Protein AF-0000000066664985 (afdb_homodimer)

Foldseek 3Di:
DDDDQEFQEEEEALAPLRLLLLLLLCVVPVVGAYEYEHQADLQQDWQHPDPQQWDDLLLQCCVPVSSPCVVVCVVQWFWAQEAKEWFDDLPDFRLWTAMEGAQDGFPRIITRERRRVVSSVSVVCQVVSNYHYDYSKHWDAWAFDFDQFWIKTWIDHVVDDIDIHTYRAYEYAHAPPLRVCVVVVFWFFDLQWKKKKKFKWAAQDFVVVLGDDHDCVSPPPSGDRNQRHFYWYFDQFKIWTWHATSVRMIMIMIMGRCVVPNCVQCVDPVSVLVVCCVRNVSVSVSCVPTDTDDMDIDGRFWIATNAAFALSRYGYAFNSGTDADPNNSCRSSRSLLRSLLSSLLSVCVVVVRRDRLLRVLSRCLNHVQPVLLVNLLRHPLSRLRNANLLVLLSVLLVLLVCLLASSLCSLQVVSSDSVLSVLNNVLSVVLSVLSNLLSVLSVLLSVQEDHDPGHHYHHSCPQVSNVVSSVVSVDDDDSVVSSVSSNVSSVLSSQLSVQSSVCSVVVPPSHPDDSSVSSNVSNVD/DDDDQEFQEEEEALAPLRLLLLLLLCVVPVVGAYEYEHQADLQQDWQHPDPQQWDDLLLQCCVPVSSPCVVVCVVQWFWAQEAKEWFDDLPDFRLWTAMEGAQDGFPRIITREGRSVVSSVSVVCQVVSNYHYDYSKHWDAWAFDFDQFWIKIWIDHVVDDIDIHTYRAYEYAHAPPLRVCVVVVFWFFDLQWKKKKKFKWAAQDFVVVLGDDHDCVSPPPSGDRNQRHFYWYFDQFKIWTWHATSVRMIMIMIMGRCVVPNCVQCVDPVSVLVVCCVRNVSVSVSCVPTDTDDMDIDGRFWIATNAAFALSRYGYAFNSGTDADPNNSCRSSRSLLRSLLSSLLSVCVVVVRRDRLLRVLSRCLNHVQPVLLVNLLRHPLSRLRNANLLVLLSVLLVLLVCLLASSLCSLQVVSSDSVLSVLNNVLSVVLSVLSNLLSVLSVLLSVQEDHDPGHHYHHSCPQVSNVVSSVVSVDDDDSVVSSVSSNVSSVLSSQLSVQSSVCSVVVPPSHPDDSSVSSNVSNVD

Organism: Nocardia brasiliensis (strain ATCC 700358 / HUJEG-1) (NCBI:txid1133849)

Sequence (1050 aa):
MKPIDRYDVVICGGGLAGLTLSRQLKRTMPELSVLVLERTGGDIPDGAYKVGEATVEGGAHYFTEQLGLTGYFNKHHLHKLGLRLFFGDQHGPFEARPEIGARRFARVPSYQIDRGIFERDLRRGAKDLGIDLIEQAKVVDVDLAQGDDDHVITYEVAGGEERSVRARFVADASGRGKLIQRKLGLGAPSPHKINAAWWRLRGEYDVEEMAGPTSPTWRPKTQERRWFSTNHLMGTGYWVWMIPLSSGNTSIGIVTDERYHPFRTYSTETKARQWIAEHEPTLAKFTEQAELLDFLVLRNASYSSTQAFSHNRWACVGEAAVFLDAFYSPGSDYIAYTNTITTRLIELDRKGRLTEDVAQSYNRLLLEDLWPNYLQMYHDNYSIFGHAPAMFTKVMWDTSFYWALPSQMLFRGLLTSPDAAAEFHPIASRFFGIQSRMQANFRAFAAQAPQPEKYLFVEYSKVPICAQLHLDLLTDKTATQTFADMRRNVDRLEAWADSFEQEIATRIDLPQRDPAEAALQATAQMKPIDRYDVVICGGGLAGLTLSRQLKRTMPELSVLVLERTGGDIPDGAYKVGEATVEGGAHYFTEQLGLTGYFNKHHLHKLGLRLFFGDQHGPFEARPEIGARRFARVPSYQIDRGIFERDLRRGAKDLGIDLIEQAKVVDVDLAQGDDDHVITYEVAGGEERSVRARFVADASGRGKLIQRKLGLGAPSPHKINAAWWRLRGEYDVEEMAGPTSPTWRPKTQERRWFSTNHLMGTGYWVWMIPLSSGNTSIGIVTDERYHPFRTYSTETKARQWIAEHEPTLAKFTEQAELLDFLVLRNASYSSTQAFSHNRWACVGEAAVFLDAFYSPGSDYIAYTNTITTRLIELDRKGRLTEDVAQSYNRLLLEDLWPNYLQMYHDNYSIFGHAPAMFTKVMWDTSFYWALPSQMLFRGLLTSPDAAAEFHPIASRFFGIQSRMQANFRAFAAQAPQPEKYLFVEYSKVPICAQLHLDLLTDKTATQTFADMRRNVDRLEAWADSFEQEIATRIDLPQRDPAEAALQATAQ

Radius of gyration: 30.47 Å; Cα contacts (8 Å, |Δi|>4): 2153; chains: 2; bounding box: 70×82×73 Å

InterPro domains:
  IPR006905 Flavin-dependent halogenase [PF04820] (109-364)
  IPR036188 FAD/NAD(P)-binding domain superfamily [G3DSA:3.50.50.60] (4-410)
  IPR036188 FAD/NAD(P)-binding domain superfamily [SSF51905] (6-390)
  IPR050816 Flavin-dependent halogenases [PTHR43747] (5-417)

Structure (mmCIF, N/CA/C/O backbone):
data_AF-0000000066664985-model_v1
#
loop_
_entity.id
_entity.type
_entity.pdbx_description
1 polymer 'FAD dependent oxidoreductase'
#
loop_
_atom_site.group_PDB
_atom_site.id
_atom_site.type_symbol
_atom_site.label_atom_id
_atom_site.label_alt_id
_atom_site.label_comp_id
_atom_site.label_asym_id
_atom_site.label_entity_id
_atom_site.label_seq_id
_atom_site.pdbx_PDB_ins_code
_atom_site.Cartn_x
_atom_site.Cartn_y
_atom_site.Cartn_z
_atom_site.occupancy
_atom_site.B_iso_or_equiv
_atom_site.auth_seq_id
_atom_site.auth_comp_id
_atom_site.auth_asym_id
_atom_site.auth_atom_id
_atom_site.pdbx_PDB_model_num
ATOM 1 N N . MET A 1 1 ? -23 28.266 -6.824 1 54 1 MET A N 1
ATOM 2 C CA . MET A 1 1 ? -24.016 28.047 -5.793 1 54 1 MET A CA 1
ATOM 3 C C . MET A 1 1 ? -24.188 29.297 -4.93 1 54 1 MET A C 1
ATOM 5 O O . MET A 1 1 ? -23.219 29.984 -4.617 1 54 1 MET A O 1
ATOM 9 N N . LYS A 1 2 ? -25.391 29.734 -4.695 1 58.78 2 LYS A N 1
ATOM 10 C CA . LYS A 1 2 ? -25.656 30.906 -3.852 1 58.78 2 LYS A CA 1
ATOM 11 C C . LYS A 1 2 ? -25.547 30.547 -2.371 1 58.78 2 LYS A C 1
ATOM 13 O O . LYS A 1 2 ? -26.266 29.688 -1.875 1 58.78 2 LYS A O 1
ATOM 18 N N . PRO A 1 3 ? -24.266 31.172 -1.782 1 69.19 3 PRO A N 1
ATOM 19 C CA . PRO A 1 3 ? -24.109 30.859 -0.359 1 69.19 3 PRO A CA 1
ATOM 20 C C . PRO A 1 3 ? -25.297 31.344 0.475 1 69.19 3 PRO A C 1
ATOM 22 O O . PRO A 1 3 ? -26 32.281 0.092 1 69.19 3 PRO A O 1
ATOM 25 N N . ILE A 1 4 ? -25.578 30.562 1.485 1 78.75 4 ILE A N 1
ATOM 26 C CA . ILE A 1 4 ? -26.609 30.984 2.424 1 78.75 4 ILE A CA 1
ATOM 27 C C . ILE A 1 4 ? -26.031 32.031 3.375 1 78.75 4 ILE A C 1
ATOM 29 O O . ILE A 1 4 ? -24.828 32.25 3.398 1 78.75 4 ILE A O 1
ATOM 33 N N . ASP A 1 5 ? -26.922 32.562 4.129 1 88.38 5 ASP A N 1
ATOM 34 C CA . ASP A 1 5 ? -26.547 33.719 4.926 1 88.38 5 ASP A CA 1
ATOM 35 C C . ASP A 1 5 ? -25.797 33.281 6.191 1 88.38 5 ASP A C 1
ATOM 37 O O . ASP A 1 5 ? -25.109 34.094 6.812 1 88.38 5 ASP A O 1
ATOM 41 N N . ARG A 1 6 ? -26 31.969 6.547 1 96.44 6 ARG A N 1
ATOM 42 C CA . ARG A 1 6 ? -25.375 31.484 7.777 1 96.44 6 ARG A CA 1
ATOM 43 C C . ARG A 1 6 ? -24.938 30.031 7.652 1 96.44 6 ARG A C 1
ATOM 45 O O . ARG A 1 6 ? -25.672 29.203 7.098 1 96.44 6 ARG A O 1
ATOM 52 N N . TYR A 1 7 ? -23.781 29.797 8.07 1 98.25 7 TYR A N 1
ATOM 53 C CA . TYR A 1 7 ? -23.25 28.438 8.07 1 98.25 7 TYR A CA 1
ATOM 54 C C . TYR A 1 7 ? -22.875 28 9.484 1 98.25 7 TYR A C 1
ATOM 56 O O . TYR A 1 7 ? -22.609 28.844 10.344 1 98.25 7 TYR A O 1
ATOM 64 N N . ASP A 1 8 ? -22.922 26.719 9.703 1 98.31 8 ASP A N 1
ATOM 65 C CA . ASP A 1 8 ? -22.375 26.188 10.953 1 98.31 8 ASP A CA 1
ATOM 66 C C . ASP A 1 8 ? -20.875 26.406 11.031 1 98.31 8 ASP A C 1
ATOM 68 O O . ASP A 1 8 ? -20.344 26.734 12.102 1 98.31 8 ASP A O 1
ATOM 72 N N . VAL A 1 9 ? -20.188 26.234 9.922 1 98.81 9 VAL A N 1
ATOM 73 C CA . VAL A 1 9 ? -18.734 26.391 9.883 1 98.81 9 VAL A CA 1
ATOM 74 C C . VAL A 1 9 ? -18.328 27.109 8.594 1 98.81 9 VAL A C 1
ATOM 76 O O . VAL A 1 9 ? -18.781 26.734 7.508 1 98.81 9 VAL A O 1
ATOM 79 N N . VAL A 1 10 ? -17.5 28.125 8.68 1 98.81 10 VAL A N 1
ATOM 80 C CA . VAL A 1 10 ? -16.828 28.734 7.531 1 98.81 10 VAL A CA 1
ATOM 81 C C . VAL A 1 10 ? -15.328 28.5 7.621 1 98.81 10 VAL A C 1
ATOM 83 O O . VAL A 1 10 ? -14.711 28.766 8.656 1 98.81 10 VAL A O 1
ATOM 86 N N . ILE A 1 11 ? -14.797 27.953 6.602 1 98.88 11 ILE A N 1
ATOM 87 C CA . ILE A 1 11 ? -13.359 27.703 6.484 1 98.88 11 ILE A CA 1
ATOM 88 C C . ILE A 1 11 ? -12.734 28.719 5.543 1 98.88 11 ILE A C 1
ATOM 90 O O . ILE A 1 11 ? -13.102 28.797 4.371 1 98.88 11 ILE A O 1
ATOM 94 N N . CYS A 1 12 ? -11.852 29.516 6.078 1 98.75 12 CYS A N 1
ATOM 95 C CA . CYS A 1 12 ? -11.156 30.531 5.301 1 98.75 12 CYS A CA 1
ATOM 96 C C . CYS A 1 12 ? -9.883 29.969 4.684 1 98.75 12 CYS A C 1
ATOM 98 O O . CYS A 1 12 ? -8.82 30 5.312 1 98.75 12 CYS A O 1
ATOM 100 N N . GLY A 1 13 ? -9.93 29.641 3.428 1 97.88 13 GLY A N 1
ATOM 101 C CA . GLY A 1 13 ? -8.844 29 2.715 1 97.88 13 GLY A CA 1
ATOM 102 C C . GLY A 1 13 ? -9.195 27.609 2.225 1 97.88 13 GLY A C 1
ATOM 103 O O . GLY A 1 13 ? -9.594 26.75 3.014 1 97.88 13 GLY A O 1
ATOM 104 N N . GLY A 1 14 ? -9.039 27.422 0.927 1 96.5 14 GLY A N 1
ATOM 105 C CA . GLY A 1 14 ? -9.328 26.141 0.301 1 96.5 14 GLY A CA 1
ATOM 106 C C . GLY A 1 14 ? -8.086 25.438 -0.216 1 96.5 14 GLY A C 1
ATOM 107 O O . GLY A 1 14 ? -8.078 24.922 -1.339 1 96.5 14 GLY A O 1
ATOM 108 N N . GLY A 1 15 ? -6.973 25.547 0.562 1 95.44 15 GLY A N 1
ATOM 109 C CA . GLY A 1 15 ? -5.816 24.688 0.351 1 95.44 15 GLY A CA 1
ATOM 110 C C . GLY A 1 15 ? -5.961 23.328 0.991 1 95.44 15 GLY A C 1
ATOM 111 O O . GLY A 1 15 ? -7.066 22.922 1.354 1 95.44 15 GLY A O 1
ATOM 112 N N . LEU A 1 16 ? -4.84 22.625 1.142 1 96.56 16 LEU A N 1
ATOM 113 C CA . LEU A 1 16 ? -4.859 21.25 1.616 1 96.56 16 LEU A CA 1
ATOM 114 C C . LEU A 1 16 ? -5.512 21.156 2.99 1 96.56 16 LEU A C 1
ATOM 116 O O . LEU A 1 16 ? -6.375 20.312 3.217 1 96.56 16 LEU A O 1
ATOM 120 N N . ALA A 1 17 ? -5.141 22.016 3.91 1 98.19 17 ALA A N 1
ATOM 121 C CA . ALA A 1 17 ? -5.68 21.984 5.27 1 98.19 17 ALA A CA 1
ATOM 122 C C . ALA A 1 17 ? -7.184 22.234 5.27 1 98.19 17 ALA A C 1
ATOM 124 O O . ALA A 1 17 ? -7.941 21.5 5.91 1 98.19 17 ALA A O 1
ATOM 125 N N . GLY A 1 18 ? -7.625 23.234 4.531 1 98.69 18 GLY A N 1
ATOM 126 C CA . GLY A 1 18 ? -9.031 23.594 4.516 1 98.69 18 GLY A CA 1
ATOM 127 C C . GLY A 1 18 ? -9.906 22.547 3.834 1 98.69 18 GLY A C 1
ATOM 128 O O . GLY A 1 18 ? -10.984 22.219 4.324 1 98.69 18 GLY A O 1
ATOM 129 N N . LEU A 1 19 ? -9.453 22.094 2.705 1 98.19 19 LEU A N 1
ATOM 130 C CA . LEU A 1 19 ? -10.227 21.094 1.956 1 98.19 19 LEU A CA 1
ATOM 131 C C . LEU A 1 19 ? -10.352 19.797 2.738 1 98.19 19 LEU A C 1
ATOM 133 O O . LEU A 1 19 ? -11.422 19.188 2.777 1 98.19 19 LEU A O 1
ATOM 137 N N . THR A 1 20 ? -9.273 19.344 3.359 1 98.56 20 THR A N 1
ATOM 138 C CA . THR A 1 20 ? -9.32 18.094 4.113 1 98.56 20 THR A CA 1
ATOM 139 C C . THR A 1 20 ? -10.117 18.281 5.402 1 98.56 20 THR A C 1
ATOM 141 O O . THR A 1 20 ? -10.805 17.344 5.848 1 98.56 20 THR A O 1
ATOM 144 N N . LEU A 1 21 ? -10.07 19.469 6.023 1 98.88 21 LEU A N 1
ATOM 145 C CA . LEU A 1 21 ? -10.922 19.734 7.176 1 98.88 21 LEU A CA 1
ATOM 146 C C . LEU A 1 21 ? -12.398 19.656 6.797 1 98.88 21 LEU A C 1
ATOM 148 O O . LEU A 1 21 ? -13.195 19.047 7.504 1 98.88 21 LEU A O 1
ATOM 152 N N . SER A 1 22 ? -12.742 20.328 5.68 1 98.81 22 SER A N 1
ATOM 153 C CA . SER A 1 22 ? -14.141 20.344 5.254 1 98.81 22 SER A CA 1
ATOM 154 C C . SER A 1 22 ? -14.648 18.922 5.012 1 98.81 22 SER A C 1
ATOM 156 O O . SER A 1 22 ? -15.766 18.578 5.406 1 98.81 22 SER A O 1
ATOM 158 N N . ARG A 1 23 ? -13.797 18.125 4.406 1 97.88 23 ARG A N 1
ATOM 159 C CA . ARG A 1 23 ? -14.164 16.719 4.184 1 97.88 23 ARG A CA 1
ATOM 160 C C . ARG A 1 23 ? -14.328 15.984 5.508 1 97.88 23 ARG A C 1
ATOM 162 O O . ARG A 1 23 ? -15.281 15.227 5.688 1 97.88 23 ARG A O 1
ATOM 169 N N . GLN A 1 24 ? -13.422 16.188 6.422 1 98.12 24 GLN A N 1
ATOM 170 C CA . GLN A 1 24 ? -13.508 15.516 7.719 1 98.12 24 GLN A CA 1
ATOM 171 C C . GLN A 1 24 ? -14.781 15.906 8.453 1 98.12 24 GLN A C 1
ATOM 173 O O . GLN A 1 24 ? -15.43 15.055 9.078 1 98.12 24 GLN A O 1
ATOM 178 N N . LEU A 1 25 ? -15.125 17.156 8.414 1 98.44 25 LEU A N 1
ATOM 179 C CA . LEU A 1 25 ? -16.328 17.641 9.07 1 98.44 25 LEU A CA 1
ATOM 180 C C . LEU A 1 25 ? -17.578 16.953 8.516 1 98.44 25 LEU A C 1
ATOM 182 O O . LEU A 1 25 ? -18.422 16.484 9.273 1 98.44 25 LEU A O 1
ATOM 186 N N . LYS A 1 26 ? -17.641 16.844 7.188 1 96.62 26 LYS A N 1
ATOM 187 C CA . LYS A 1 26 ? -18.812 16.234 6.559 1 96.62 26 LYS A CA 1
ATOM 188 C C . LYS A 1 26 ? -18.875 14.742 6.848 1 96.62 26 LYS A C 1
ATOM 190 O O . LYS A 1 26 ? -19.953 14.172 6.965 1 96.62 26 LYS A O 1
ATOM 195 N N . ARG A 1 27 ? -17.75 14.156 7.023 1 93.44 27 ARG A N 1
ATOM 196 C CA . ARG A 1 27 ? -17.719 12.734 7.359 1 93.44 27 ARG A CA 1
ATOM 197 C C . ARG A 1 27 ? -18.141 12.5 8.805 1 93.44 27 ARG A C 1
ATOM 199 O O . ARG A 1 27 ? -18.812 11.508 9.102 1 93.44 27 ARG A O 1
ATOM 206 N N . THR A 1 28 ? -17.781 13.359 9.68 1 94.75 28 THR A N 1
ATOM 207 C CA . THR A 1 28 ? -18.031 13.195 11.102 1 94.75 28 THR A CA 1
ATOM 208 C C . THR A 1 28 ? -19.422 13.695 11.469 1 94.75 28 THR A C 1
ATOM 210 O O . THR A 1 28 ? -20.109 13.094 12.297 1 94.75 28 THR A O 1
ATOM 213 N N . MET A 1 29 ? -19.812 14.773 10.883 1 95.94 29 MET A N 1
ATOM 214 C CA . MET A 1 29 ? -21.094 15.438 11.109 1 95.94 29 MET A CA 1
ATOM 215 C C . MET A 1 29 ? -21.75 15.828 9.789 1 95.94 29 MET A C 1
ATOM 217 O O . MET A 1 29 ? -21.719 17 9.398 1 95.94 29 MET A O 1
ATOM 221 N N . PRO A 1 30 ? -22.453 14.867 9.188 1 92.75 30 PRO A N 1
ATOM 222 C CA . PRO A 1 30 ? -22.953 15.078 7.832 1 92.75 30 PRO A CA 1
ATOM 223 C C . PRO A 1 30 ? -23.984 16.203 7.754 1 92.75 30 PRO A C 1
ATOM 225 O O . PRO A 1 30 ? -24.203 16.781 6.684 1 92.75 30 PRO A O 1
ATOM 228 N N . GLU A 1 31 ? -24.578 16.547 8.805 1 94.94 31 GLU A N 1
ATOM 229 C CA . GLU A 1 31 ? -25.672 17.516 8.805 1 94.94 31 GLU A CA 1
ATOM 230 C C . GLU A 1 31 ? -25.141 18.953 8.852 1 94.94 31 GLU A C 1
ATOM 232 O O . GLU A 1 31 ? -25.875 19.906 8.617 1 94.94 31 GLU A O 1
ATOM 237 N N . LEU A 1 32 ? -23.875 19.219 9.039 1 97.38 32 LEU A N 1
ATOM 238 C CA . LEU A 1 32 ? -23.281 20.547 9.156 1 97.38 32 LEU A CA 1
ATOM 239 C C . LEU A 1 32 ? -23.328 21.281 7.816 1 97.38 32 LEU A C 1
ATOM 241 O O . LEU A 1 32 ? -23.078 20.688 6.766 1 97.38 32 LEU A O 1
ATOM 245 N N . SER A 1 33 ? -23.75 22.516 7.895 1 98.12 33 SER A N 1
ATOM 246 C CA . SER A 1 33 ? -23.484 23.375 6.75 1 98.12 33 SER A CA 1
ATOM 247 C C . SER A 1 33 ? -22.062 23.922 6.781 1 98.12 33 SER A C 1
ATOM 249 O O . SER A 1 33 ? -21.656 24.547 7.77 1 98.12 33 SER A O 1
ATOM 251 N N . VAL A 1 34 ? -21.312 23.688 5.734 1 98.56 34 VAL A N 1
ATOM 252 C CA . VAL A 1 34 ? -19.906 24.062 5.684 1 98.56 34 VAL A CA 1
ATOM 253 C C . VAL A 1 34 ? -19.625 24.891 4.43 1 98.56 34 VAL A C 1
ATOM 255 O O . VAL A 1 34 ? -20.016 24.5 3.324 1 98.56 34 VAL A O 1
ATOM 258 N N . LEU A 1 35 ? -18.953 26.078 4.586 1 98.62 35 LEU A N 1
ATOM 259 C CA . LEU A 1 35 ? -18.531 26.922 3.479 1 98.62 35 LEU A CA 1
ATOM 260 C C . LEU A 1 35 ? -17 27.047 3.453 1 98.62 35 LEU A C 1
ATOM 262 O O . LEU A 1 35 ? -16.391 27.344 4.477 1 98.62 35 LEU A O 1
ATOM 266 N N . VAL A 1 36 ? -16.438 26.75 2.316 1 98.5 36 VAL A N 1
ATOM 267 C CA . VAL A 1 36 ? -15.016 27 2.092 1 98.5 36 VAL A CA 1
ATOM 268 C C . VAL A 1 36 ? -14.844 28.203 1.154 1 98.5 36 VAL A C 1
ATOM 270 O O . VAL A 1 36 ? -15.438 28.234 0.075 1 98.5 36 VAL A O 1
ATOM 273 N N . LEU A 1 37 ? -14.102 29.172 1.602 1 97.75 37 LEU A N 1
ATOM 274 C CA . LEU A 1 37 ? -13.758 30.328 0.776 1 97.75 37 LEU A CA 1
ATOM 275 C C . LEU A 1 37 ? -12.305 30.234 0.311 1 97.75 37 LEU A C 1
ATOM 277 O O . LEU A 1 37 ? -11.391 30.109 1.13 1 97.75 37 LEU A O 1
ATOM 281 N N . GLU A 1 38 ? -12.094 30.25 -0.986 1 96.81 38 GLU A N 1
ATOM 282 C CA . GLU A 1 38 ? -10.75 30.094 -1.54 1 96.81 38 GLU A CA 1
ATOM 283 C C . GLU A 1 38 ? -10.461 31.188 -2.57 1 96.81 38 GLU A C 1
ATOM 285 O O . GLU A 1 38 ? -11.258 31.422 -3.48 1 96.81 38 GLU A O 1
ATOM 290 N N . ARG A 1 39 ? -9.336 31.828 -2.428 1 94.75 39 ARG A N 1
ATOM 291 C CA . ARG A 1 39 ? -9 33 -3.25 1 94.75 39 ARG A CA 1
ATOM 292 C C . ARG A 1 39 ? -8.633 32.562 -4.668 1 94.75 39 ARG A C 1
ATOM 294 O O . ARG A 1 39 ? -8.789 33.344 -5.613 1 94.75 39 ARG A O 1
ATOM 301 N N . THR A 1 40 ? -8.102 31.359 -4.84 1 92.31 40 THR A N 1
ATOM 302 C CA . THR A 1 40 ? -7.645 30.922 -6.156 1 92.31 40 THR A CA 1
ATOM 303 C C . THR A 1 40 ? -8.758 30.188 -6.895 1 92.31 40 THR A C 1
ATOM 305 O O . THR A 1 40 ? -9.742 29.766 -6.289 1 92.31 40 THR A O 1
ATOM 308 N N . GLY A 1 41 ? -8.539 30 -8.211 1 89.94 41 GLY A N 1
ATOM 309 C CA . GLY A 1 41 ? -9.492 29.266 -9.023 1 89.94 41 GLY A CA 1
ATOM 310 C C . GLY A 1 41 ? -9.258 27.766 -9.008 1 89.94 41 GLY A C 1
ATOM 311 O O . GLY A 1 41 ? -8.258 27.297 -8.469 1 89.94 41 GLY A O 1
ATOM 312 N N . GLY A 1 42 ? -10.227 27.094 -9.664 1 83.56 42 GLY A N 1
ATOM 313 C CA . GLY A 1 42 ? -10.281 25.641 -9.555 1 83.56 42 GLY A CA 1
ATOM 314 C C . GLY A 1 42 ? -9.375 24.938 -10.547 1 83.56 42 GLY A C 1
ATOM 315 O O . GLY A 1 42 ? -9.133 23.734 -10.43 1 83.56 42 GLY A O 1
ATOM 316 N N . ASP A 1 43 ? -8.883 25.562 -11.508 1 86.75 43 ASP A N 1
ATOM 317 C CA . ASP A 1 43 ? -8.016 24.922 -12.492 1 86.75 43 ASP A CA 1
ATOM 318 C C . ASP A 1 43 ? -6.574 24.828 -11.984 1 86.75 43 ASP A C 1
ATOM 320 O O . ASP A 1 43 ? -5.676 25.484 -12.523 1 86.75 43 ASP A O 1
ATOM 324 N N . ILE A 1 44 ? -6.398 23.938 -11.055 1 87.94 44 ILE A N 1
ATOM 325 C CA . ILE A 1 44 ? -5.082 23.734 -10.461 1 87.94 44 ILE A CA 1
ATOM 326 C C . ILE A 1 44 ? -4.273 22.766 -11.328 1 87.94 44 ILE A C 1
ATOM 328 O O . ILE A 1 44 ? -4.695 21.641 -11.578 1 87.94 44 ILE A O 1
ATOM 332 N N . PRO A 1 45 ? -3.115 23.188 -11.82 1 85.12 45 PRO A N 1
ATOM 333 C CA . PRO A 1 45 ? -2.336 22.297 -12.68 1 85.12 45 PRO A CA 1
ATOM 334 C C . PRO A 1 45 ? -1.731 21.125 -11.922 1 85.12 45 PRO A C 1
ATOM 336 O O . PRO A 1 45 ? -1.557 21.203 -10.703 1 85.12 45 PRO A O 1
ATOM 339 N N . ASP A 1 46 ? -1.429 20.047 -12.688 1 82.88 46 ASP A N 1
ATOM 340 C CA . ASP A 1 46 ? -0.617 18.969 -12.141 1 82.88 46 ASP A CA 1
ATOM 341 C C . ASP A 1 46 ? 0.735 19.5 -11.656 1 82.88 46 ASP A C 1
ATOM 343 O O . ASP A 1 46 ? 1.347 20.344 -12.305 1 82.88 46 ASP A O 1
ATOM 347 N N . GLY A 1 47 ? 1.077 18.984 -10.539 1 75.06 47 GLY A N 1
ATOM 348 C CA . GLY A 1 47 ? 2.363 19.406 -9.992 1 75.06 47 GLY A CA 1
ATOM 349 C C . GLY A 1 47 ? 2.389 20.844 -9.547 1 75.06 47 GLY A C 1
ATOM 350 O O . GLY A 1 47 ? 3.387 21.547 -9.742 1 75.06 47 GLY A O 1
ATOM 351 N N . ALA A 1 48 ? 1.321 21.359 -9.062 1 72.88 48 ALA A N 1
ATOM 352 C CA . ALA A 1 48 ? 1.286 22.734 -8.602 1 72.88 48 ALA A CA 1
ATOM 353 C C . ALA A 1 48 ? 2.334 22.984 -7.523 1 72.88 48 ALA A C 1
ATOM 355 O O . ALA A 1 48 ? 2.67 22.078 -6.754 1 72.88 48 ALA A O 1
ATOM 356 N N . TYR A 1 49 ? 2.904 24.109 -7.539 1 64.25 49 TYR A N 1
ATOM 357 C CA . TYR A 1 49 ? 4.094 24.531 -6.809 1 64.25 49 TYR A CA 1
ATOM 358 C C . TYR A 1 49 ? 3.785 24.719 -5.328 1 64.25 49 TYR A C 1
ATOM 360 O O . TYR A 1 49 ? 3.867 25.844 -4.812 1 64.25 49 TYR A O 1
ATOM 368 N N . LYS A 1 50 ? 3.404 23.734 -4.77 1 74.62 50 LYS A N 1
ATOM 369 C CA . LYS A 1 50 ? 3.16 23.766 -3.328 1 74.62 50 LYS A CA 1
ATOM 370 C C . LYS A 1 50 ? 4.027 22.75 -2.602 1 74.62 50 LYS A C 1
ATOM 372 O O . LYS A 1 50 ? 4.316 21.672 -3.139 1 74.62 50 LYS A O 1
ATOM 377 N N . VAL A 1 51 ? 4.559 23.234 -1.434 1 74.62 51 VAL A N 1
ATOM 378 C CA . VAL A 1 51 ? 5.281 22.312 -0.57 1 74.62 51 VAL A CA 1
ATOM 379 C C . VAL A 1 51 ? 4.297 21.328 0.074 1 74.62 51 VAL A C 1
ATOM 381 O O . VAL A 1 51 ? 3.102 21.625 0.172 1 74.62 51 VAL A O 1
ATOM 384 N N . GLY A 1 52 ? 4.777 20.203 0.487 1 80 52 GLY A N 1
ATOM 385 C CA . GLY A 1 52 ? 3.957 19.188 1.136 1 80 52 GLY A CA 1
ATOM 386 C C . GLY A 1 52 ? 3.705 17.984 0.263 1 80 52 GLY A C 1
ATOM 387 O O . GLY A 1 52 ? 2.662 17.328 0.377 1 80 52 GLY A O 1
ATOM 388 N N . GLU A 1 53 ? 4.625 17.703 -0.536 1 87.31 53 GLU A N 1
ATOM 389 C CA . GLU A 1 53 ? 4.477 16.625 -1.507 1 87.31 53 GLU A CA 1
ATOM 390 C C . GLU A 1 53 ? 4.863 15.281 -0.898 1 87.31 53 GLU A C 1
ATOM 392 O O . GLU A 1 53 ? 4.488 14.227 -1.419 1 87.31 53 GLU A O 1
ATOM 397 N N . ALA A 1 54 ? 5.578 15.32 0.172 1 94.75 54 ALA A N 1
ATOM 398 C CA . ALA A 1 54 ? 5.961 14.086 0.854 1 94.75 54 ALA A CA 1
ATOM 399 C C . ALA A 1 54 ? 5.215 13.938 2.176 1 94.75 54 ALA A C 1
ATOM 401 O O . ALA A 1 54 ? 5.176 14.867 2.984 1 94.75 54 ALA A O 1
ATOM 402 N N . THR A 1 55 ? 4.652 12.797 2.375 1 97 55 THR A N 1
ATOM 403 C CA . THR A 1 55 ? 4.004 12.516 3.652 1 97 55 THR A CA 1
ATOM 404 C C . THR A 1 55 ? 4.828 11.531 4.473 1 97 55 THR A C 1
ATOM 406 O O . THR A 1 55 ? 5.711 10.852 3.939 1 97 55 THR A O 1
ATOM 409 N N . VAL A 1 56 ? 4.605 11.57 5.734 1 97.38 56 VAL A N 1
ATOM 410 C CA . VAL A 1 56 ? 5.031 10.5 6.633 1 97.38 56 VAL A CA 1
ATOM 411 C C . VAL A 1 56 ? 3.812 9.75 7.168 1 97.38 56 VAL A C 1
ATOM 413 O O . VAL A 1 56 ? 2.684 10.016 6.75 1 97.38 56 VAL A O 1
ATOM 416 N N . GLU A 1 57 ? 4.004 8.773 8 1 97.12 57 GLU A N 1
ATOM 417 C CA . GLU A 1 57 ? 2.959 7.82 8.359 1 97.12 57 GLU A CA 1
ATOM 418 C C . GLU A 1 57 ? 1.74 8.531 8.938 1 97.12 57 GLU A C 1
ATOM 420 O O . GLU A 1 57 ? 0.602 8.195 8.609 1 97.12 57 GLU A O 1
ATOM 425 N N . GLY A 1 58 ? 1.944 9.516 9.766 1 97.75 58 GLY A N 1
ATOM 426 C CA . GLY A 1 58 ? 0.834 10.219 10.383 1 97.75 58 GLY A CA 1
ATOM 427 C C . GLY A 1 58 ? -0.045 10.945 9.383 1 97.75 58 GLY A C 1
ATOM 428 O O . GLY A 1 58 ? -1.259 10.734 9.344 1 97.75 58 GLY A O 1
ATOM 429 N N . GLY A 1 59 ? 0.572 11.797 8.609 1 97.88 59 GLY A N 1
ATOM 430 C CA . GLY A 1 59 ? -0.165 12.5 7.57 1 97.88 59 GLY A CA 1
ATOM 431 C C . GLY A 1 59 ? -0.834 11.57 6.578 1 97.88 59 GLY A C 1
ATOM 432 O O . GLY A 1 59 ? -1.975 11.805 6.172 1 97.88 59 GLY A O 1
ATOM 433 N N . ALA A 1 60 ? -0.113 10.555 6.219 1 97.81 60 ALA A N 1
ATOM 434 C CA . ALA A 1 60 ? -0.681 9.562 5.309 1 97.81 60 ALA A CA 1
ATOM 435 C C . ALA A 1 60 ? -1.907 8.898 5.922 1 97.81 60 ALA A C 1
ATOM 437 O O . ALA A 1 60 ? -2.928 8.719 5.25 1 97.81 60 ALA A O 1
ATOM 438 N N . HIS A 1 61 ? -1.799 8.5 7.172 1 97.12 61 HIS A N 1
ATOM 439 C CA . HIS A 1 61 ? -2.912 7.895 7.891 1 97.12 61 HIS A CA 1
ATOM 440 C C . HIS A 1 61 ? -4.125 8.82 7.91 1 97.12 61 HIS A C 1
ATOM 442 O O . HIS A 1 61 ? -5.258 8.367 7.734 1 97.12 61 HIS A O 1
ATOM 448 N N . TYR A 1 62 ? -3.895 10.039 8.117 1 97.81 62 TYR A N 1
ATOM 449 C CA . TYR A 1 62 ? -4.965 11.023 8.148 1 97.81 62 TYR A CA 1
ATOM 450 C C . TYR A 1 62 ? -5.656 11.125 6.789 1 97.81 62 TYR A C 1
ATOM 452 O O . TYR A 1 62 ? -6.879 11.016 6.699 1 97.81 62 TYR A O 1
ATOM 460 N N . PHE A 1 63 ? -4.895 11.297 5.711 1 97.62 63 PHE A N 1
ATOM 461 C CA . PHE A 1 63 ? -5.461 11.508 4.383 1 97.62 63 PHE A CA 1
ATOM 462 C C . PHE A 1 63 ? -6.168 10.25 3.887 1 97.62 63 PHE A C 1
ATOM 464 O O . PHE A 1 63 ? -7.156 10.336 3.15 1 97.62 63 PHE A O 1
ATOM 471 N N . THR A 1 64 ? -5.656 9.125 4.293 1 95.94 64 THR A N 1
ATOM 472 C CA . THR A 1 64 ? -6.223 7.883 3.764 1 95.94 64 THR A CA 1
ATOM 473 C C . THR A 1 64 ? -7.277 7.324 4.711 1 95.94 64 THR A C 1
ATOM 475 O O . THR A 1 64 ? -8.469 7.586 4.543 1 95.94 64 THR A O 1
ATOM 478 N N . GLU A 1 65 ? -6.883 6.816 5.84 1 93.31 65 GLU A N 1
ATOM 479 C CA . GLU A 1 65 ? -7.77 6.102 6.754 1 93.31 65 GLU A CA 1
ATOM 480 C C . GLU A 1 65 ? -8.805 7.039 7.363 1 93.31 65 GLU A C 1
ATOM 482 O O . GLU A 1 65 ? -10 6.727 7.387 1 93.31 65 GLU A O 1
ATOM 487 N N . GLN A 1 66 ? -8.391 8.133 7.84 1 94.75 66 GLN A N 1
ATOM 488 C CA . GLN A 1 66 ? -9.32 9.016 8.531 1 94.75 66 GLN A CA 1
ATOM 489 C C . GLN A 1 66 ? -10.266 9.703 7.551 1 94.75 66 GLN A C 1
ATOM 491 O O . GLN A 1 66 ? -11.445 9.891 7.844 1 94.75 66 GLN A O 1
ATOM 496 N N . LEU A 1 67 ? -9.75 10.07 6.398 1 96.38 67 LEU A N 1
ATOM 497 C CA . LEU A 1 67 ? -10.578 10.797 5.445 1 96.38 67 LEU A CA 1
ATOM 498 C C . LEU A 1 67 ? -11.227 9.844 4.449 1 96.38 67 LEU A C 1
ATOM 500 O O . LEU A 1 67 ? -12.016 10.266 3.598 1 96.38 67 LEU A O 1
ATOM 504 N N . GLY A 1 68 ? -10.906 8.555 4.559 1 93.44 68 GLY A N 1
ATOM 505 C CA . GLY A 1 68 ? -11.531 7.555 3.705 1 93.44 68 GLY A CA 1
ATOM 506 C C . GLY A 1 68 ? -11.055 7.617 2.268 1 93.44 68 GLY A C 1
ATOM 507 O O . GLY A 1 68 ? -11.844 7.453 1.337 1 93.44 68 GLY A O 1
ATOM 508 N N . LEU A 1 69 ? -9.758 7.871 2.057 1 96.62 69 LEU A N 1
ATOM 509 C CA . LEU A 1 69 ? -9.266 8.07 0.695 1 96.62 69 LEU A CA 1
ATOM 510 C C . LEU A 1 69 ? -8.133 7.098 0.377 1 96.62 69 LEU A C 1
ATOM 512 O O . LEU A 1 69 ? -7.258 7.406 -0.43 1 96.62 69 LEU A O 1
ATOM 516 N N . THR A 1 70 ? -8.055 5.949 1.053 1 96.31 70 THR A N 1
ATOM 517 C CA . THR A 1 70 ? -6.977 4.988 0.819 1 96.31 70 THR A CA 1
ATOM 518 C C . THR A 1 70 ? -6.957 4.543 -0.64 1 96.31 70 THR A C 1
ATOM 520 O O . THR A 1 70 ? -5.914 4.586 -1.295 1 96.31 70 THR A O 1
ATOM 523 N N . GLY A 1 71 ? -8.117 4.113 -1.19 1 95.44 71 GLY A N 1
ATOM 524 C CA . GLY A 1 71 ? -8.188 3.703 -2.584 1 95.44 71 GLY A CA 1
ATOM 525 C C . GLY A 1 71 ? -7.785 4.801 -3.551 1 95.44 71 GLY A C 1
ATOM 526 O O . GLY A 1 71 ? -7.094 4.543 -4.535 1 95.44 71 GLY A O 1
ATOM 527 N N . TYR A 1 72 ? -8.242 6.004 -3.281 1 96.12 72 TYR A N 1
ATOM 528 C CA . TYR A 1 72 ? -7.887 7.16 -4.098 1 96.12 72 TYR A CA 1
ATOM 529 C C . TYR A 1 72 ? -6.375 7.355 -4.137 1 96.12 72 TYR A C 1
ATOM 531 O O . TYR A 1 72 ? -5.797 7.551 -5.207 1 96.12 72 TYR A O 1
ATOM 539 N N . PHE A 1 73 ? -5.742 7.32 -2.973 1 97.12 73 PHE A N 1
ATOM 540 C CA . PHE A 1 73 ? -4.305 7.543 -2.898 1 97.12 73 PHE A CA 1
ATOM 541 C C . PHE A 1 73 ? -3.545 6.438 -3.617 1 97.12 73 PHE A C 1
ATOM 543 O O . PHE A 1 73 ? -2.572 6.703 -4.328 1 97.12 73 PHE A O 1
ATOM 550 N N . ASN A 1 74 ? -3.969 5.23 -3.428 1 94.94 74 ASN A N 1
ATOM 551 C CA . ASN A 1 74 ? -3.336 4.094 -4.09 1 94.94 74 ASN A CA 1
ATOM 552 C C . ASN A 1 74 ? -3.387 4.23 -5.605 1 94.94 74 ASN A C 1
ATOM 554 O O . ASN A 1 74 ? -2.477 3.781 -6.305 1 94.94 74 ASN A O 1
ATOM 558 N N . LYS A 1 75 ? -4.398 4.836 -6.074 1 93.94 75 LYS A N 1
ATOM 559 C CA . LYS A 1 75 ? -4.625 4.926 -7.512 1 93.94 75 LYS A CA 1
ATOM 560 C C . LYS A 1 75 ? -3.938 6.156 -8.102 1 93.94 75 LYS A C 1
ATOM 562 O O . LYS A 1 75 ? -3.447 6.117 -9.234 1 93.94 75 LYS A O 1
ATOM 567 N N . HIS A 1 76 ? -3.83 7.273 -7.34 1 95.25 76 HIS A N 1
ATOM 568 C CA . HIS A 1 76 ? -3.514 8.547 -7.973 1 95.25 76 HIS A CA 1
ATOM 569 C C . HIS A 1 76 ? -2.174 9.094 -7.484 1 95.25 76 HIS A C 1
ATOM 571 O O . HIS A 1 76 ? -1.639 10.039 -8.055 1 95.25 76 HIS A O 1
ATOM 577 N N . HIS A 1 77 ? -1.625 8.516 -6.48 1 96.75 77 HIS A N 1
ATOM 578 C CA . HIS A 1 77 ? -0.382 9.023 -5.914 1 96.75 77 HIS A CA 1
ATOM 579 C C . HIS A 1 77 ? 0.639 7.91 -5.73 1 96.75 77 HIS A C 1
ATOM 581 O O . HIS A 1 77 ? 0.313 6.73 -5.895 1 96.75 77 HIS A O 1
ATOM 587 N N . LEU A 1 78 ? 1.92 8.281 -5.453 1 97.12 78 LEU A N 1
ATOM 588 C CA . LEU A 1 78 ? 3.002 7.305 -5.375 1 97.12 78 LEU A CA 1
ATOM 589 C C . LEU A 1 78 ? 3.232 6.863 -3.934 1 97.12 78 LEU A C 1
ATOM 591 O O . LEU A 1 78 ? 3.287 7.695 -3.025 1 97.12 78 LEU A O 1
ATOM 595 N N . HIS A 1 79 ? 3.328 5.527 -3.709 1 97.12 79 HIS A N 1
ATOM 596 C CA . HIS A 1 79 ? 3.848 5.066 -2.426 1 97.12 79 HIS A CA 1
ATOM 597 C C . HIS A 1 79 ? 5.289 5.516 -2.221 1 97.12 79 HIS A C 1
ATOM 599 O O . HIS A 1 79 ? 6.082 5.52 -3.164 1 97.12 79 HIS A O 1
ATOM 605 N N . LYS A 1 80 ? 5.543 5.836 -1.011 1 97.62 80 LYS A N 1
ATOM 606 C CA . LYS A 1 80 ? 6.871 6.344 -0.678 1 97.62 80 LYS A CA 1
ATOM 607 C C . LYS A 1 80 ? 7.758 5.242 -0.106 1 97.62 80 LYS A C 1
ATOM 609 O O . LYS A 1 80 ? 7.324 4.477 0.758 1 97.62 80 LYS A O 1
ATOM 614 N N . LEU A 1 81 ? 9.016 5.117 -0.637 1 97.12 81 LEU A N 1
ATOM 615 C CA . LEU A 1 81 ? 10.016 4.203 -0.098 1 97.12 81 LEU A CA 1
ATOM 616 C C . LEU A 1 81 ? 10.797 4.855 1.034 1 97.12 81 LEU A C 1
ATOM 618 O O . LEU A 1 81 ? 12.031 4.852 1.025 1 97.12 81 LEU A O 1
ATOM 622 N N . GLY A 1 82 ? 10.125 5.629 1.865 1 96.31 82 GLY A N 1
ATOM 623 C CA . GLY A 1 82 ? 10.727 6.238 3.045 1 96.31 82 GLY A CA 1
ATOM 624 C C . GLY A 1 82 ? 11.633 7.406 2.719 1 96.31 82 GLY A C 1
ATOM 625 O O . GLY A 1 82 ? 11.703 7.844 1.568 1 96.31 82 GLY A O 1
ATOM 626 N N . LEU A 1 83 ? 12.195 7.93 3.795 1 97.62 83 LEU A N 1
ATOM 627 C CA . LEU A 1 83 ? 13.195 8.992 3.717 1 97.62 83 LEU A CA 1
ATOM 628 C C . LEU A 1 83 ? 14.562 8.43 3.354 1 97.62 83 LEU A C 1
ATOM 630 O O . LEU A 1 83 ? 14.945 7.355 3.83 1 97.62 83 LEU A O 1
ATOM 634 N N . ARG A 1 84 ? 15.273 9.125 2.496 1 98.19 84 ARG A N 1
ATOM 635 C CA . ARG A 1 84 ? 16.625 8.734 2.102 1 98.19 84 ARG A CA 1
ATOM 636 C C . ARG A 1 84 ? 17.562 9.938 2.094 1 98.19 84 ARG A C 1
ATOM 638 O O . ARG A 1 84 ? 17.25 10.977 1.502 1 98.19 84 ARG A O 1
ATOM 645 N N . LEU A 1 85 ? 18.719 9.828 2.781 1 98.62 85 LEU A N 1
ATOM 646 C CA . LEU A 1 85 ? 19.688 10.922 2.879 1 98.62 85 LEU A CA 1
ATOM 647 C C . LEU A 1 85 ? 21.047 10.5 2.34 1 98.62 85 LEU A C 1
ATOM 649 O O . LEU A 1 85 ? 21.5 9.383 2.605 1 98.62 85 LEU A O 1
ATOM 653 N N . PHE A 1 86 ? 21.656 11.359 1.577 1 98 86 PHE A N 1
ATOM 654 C CA . PHE A 1 86 ? 22.984 11.164 1.041 1 98 86 PHE A CA 1
ATOM 655 C C . PHE A 1 86 ? 23.969 12.172 1.634 1 98 86 PHE A C 1
ATOM 657 O O . PHE A 1 86 ? 23.703 13.375 1.624 1 98 86 PHE A O 1
ATOM 664 N N . PHE A 1 87 ? 25.094 11.68 2.117 1 97.38 87 PHE A N 1
ATOM 665 C CA . PHE A 1 87 ? 26.094 12.516 2.779 1 97.38 87 PHE A CA 1
ATOM 666 C C . PHE A 1 87 ? 27.422 12.453 2.039 1 97.38 87 PHE A C 1
ATOM 668 O O . PHE A 1 87 ? 27.5 11.883 0.951 1 97.38 87 PHE A O 1
ATOM 675 N N . GLY A 1 88 ? 28.438 13.102 2.602 1 94.31 88 GLY A N 1
ATOM 676 C CA . GLY A 1 88 ? 29.797 12.938 2.117 1 94.31 88 GLY A CA 1
ATOM 677 C C . GLY A 1 88 ? 30.188 13.977 1.084 1 94.31 88 GLY A C 1
ATOM 678 O O . GLY A 1 88 ? 29.703 15.109 1.115 1 94.31 88 GLY A O 1
ATOM 679 N N . ASP A 1 89 ? 31.156 13.562 0.221 1 93.31 89 ASP A N 1
ATOM 680 C CA . ASP A 1 89 ? 31.766 14.477 -0.737 1 93.31 89 ASP A CA 1
ATOM 681 C C . ASP A 1 89 ? 30.797 14.812 -1.871 1 93.31 89 ASP A C 1
ATOM 683 O O . ASP A 1 89 ? 30.516 13.961 -2.719 1 93.31 89 ASP A O 1
ATOM 687 N N . GLN A 1 90 ? 30.422 16.047 -1.926 1 93.81 90 GLN A N 1
ATOM 688 C CA . GLN A 1 90 ? 29.453 16.5 -2.926 1 93.81 90 GLN A CA 1
ATOM 689 C C . GLN A 1 90 ? 30.094 16.547 -4.312 1 93.81 90 GLN A C 1
ATOM 691 O O . GLN A 1 90 ? 29.375 16.547 -5.324 1 93.81 90 GLN A O 1
ATOM 696 N N . HIS A 1 91 ? 31.359 16.578 -4.32 1 94 91 HIS A N 1
ATOM 697 C CA . HIS A 1 91 ? 32.062 16.734 -5.586 1 94 91 HIS A CA 1
ATOM 698 C C . HIS A 1 91 ? 32.625 15.398 -6.082 1 94 91 HIS A C 1
ATOM 700 O O . HIS A 1 91 ? 33.188 15.32 -7.172 1 94 91 HIS A O 1
ATOM 706 N N . GLY A 1 92 ? 32.469 14.375 -5.277 1 92.88 92 GLY A N 1
ATOM 707 C CA . GLY A 1 92 ? 32.875 13.039 -5.676 1 92.88 92 GLY A CA 1
ATOM 708 C C . GLY A 1 92 ? 31.75 12.25 -6.332 1 92.88 92 GLY A C 1
ATOM 709 O O . GLY A 1 92 ? 30.672 12.789 -6.609 1 92.88 92 GLY A O 1
ATOM 710 N N . PRO A 1 93 ? 32.094 10.969 -6.582 1 93.75 93 PRO A N 1
ATOM 711 C CA . PRO A 1 93 ? 31.031 10.117 -7.152 1 93.75 93 PRO A CA 1
ATOM 712 C C . PRO A 1 93 ? 29.828 9.977 -6.23 1 93.75 93 PRO A C 1
ATOM 714 O O . PRO A 1 93 ? 29.984 9.711 -5.035 1 93.75 93 PRO A O 1
ATOM 717 N N . PHE A 1 94 ? 28.641 10.133 -6.812 1 95.31 94 PHE A N 1
ATOM 718 C CA . PHE A 1 94 ? 27.422 10.102 -6.027 1 95.31 94 PHE A CA 1
ATOM 719 C C . PHE A 1 94 ? 27.266 8.758 -5.324 1 95.31 94 PHE A C 1
ATOM 721 O O . PHE A 1 94 ? 26.844 8.703 -4.164 1 95.31 94 PHE A O 1
ATOM 728 N N . GLU A 1 95 ? 27.562 7.645 -6.023 1 94.06 95 GLU A N 1
ATOM 729 C CA . GLU A 1 95 ? 27.375 6.289 -5.523 1 94.06 95 GLU A CA 1
ATOM 730 C C . GLU A 1 95 ? 28.344 5.973 -4.395 1 94.06 95 GLU A C 1
ATOM 732 O O . GLU A 1 95 ? 28.25 4.926 -3.75 1 94.06 95 GLU A O 1
ATOM 737 N N . ALA A 1 96 ? 29.297 6.922 -4.117 1 94 96 ALA A N 1
ATOM 738 C CA . ALA A 1 96 ? 30.234 6.727 -3.02 1 94 96 ALA A CA 1
ATOM 739 C C . ALA A 1 96 ? 29.734 7.402 -1.745 1 94 96 ALA A C 1
ATOM 741 O O . ALA A 1 96 ? 30.312 7.199 -0.667 1 94 96 ALA A O 1
ATOM 742 N N . ARG A 1 97 ? 28.688 8.102 -1.839 1 95.31 97 ARG A N 1
ATOM 743 C CA . ARG A 1 97 ? 28.188 8.875 -0.704 1 95.31 97 ARG A CA 1
ATOM 744 C C . ARG A 1 97 ? 27.531 7.973 0.334 1 95.31 97 ARG A C 1
ATOM 746 O O . ARG A 1 97 ? 26.703 7.133 -0.006 1 95.31 97 ARG A O 1
ATOM 753 N N . PRO A 1 98 ? 27.984 8.172 1.659 1 95.62 98 PRO A N 1
ATOM 754 C CA . PRO A 1 98 ? 27.234 7.469 2.701 1 95.62 98 PRO A CA 1
ATOM 755 C C . PRO A 1 98 ? 25.734 7.758 2.646 1 95.62 98 PRO A C 1
ATOM 757 O O . PRO A 1 98 ? 25.344 8.883 2.338 1 95.62 98 PRO A O 1
ATOM 760 N N . GLU A 1 99 ? 24.984 6.672 2.934 1 95.94 99 GLU A N 1
ATOM 761 C CA . GLU A 1 99 ? 23.547 6.758 2.697 1 95.94 99 GLU A CA 1
ATOM 762 C C . GLU A 1 99 ? 22.766 6.09 3.824 1 95.94 99 GLU A C 1
ATOM 764 O O . GLU A 1 99 ? 23.188 5.055 4.352 1 95.94 99 GLU A O 1
ATOM 769 N N . ILE A 1 100 ? 21.672 6.723 4.297 1 97 100 ILE A N 1
ATOM 770 C CA . ILE A 1 100 ? 20.672 6.078 5.148 1 97 100 ILE A CA 1
ATOM 771 C C . ILE A 1 100 ? 19.312 6.066 4.441 1 97 100 ILE A C 1
ATOM 773 O O . ILE A 1 100 ? 18.938 7.051 3.809 1 97 100 ILE A O 1
ATOM 777 N N . GLY A 1 101 ? 18.641 4.961 4.406 1 96 101 GLY A N 1
ATOM 778 C CA . GLY A 1 101 ? 17.359 4.816 3.73 1 96 101 GLY A CA 1
ATOM 779 C C . GLY A 1 101 ? 16.781 3.418 3.84 1 96 101 GLY A C 1
ATOM 780 O O . GLY A 1 101 ? 17.234 2.615 4.656 1 96 101 GLY A O 1
ATOM 781 N N . ALA A 1 102 ? 15.742 3.203 3.064 1 94.31 102 ALA A N 1
ATOM 782 C CA . ALA A 1 102 ? 15.078 1.903 3.059 1 94.31 102 ALA A CA 1
ATOM 783 C C . ALA A 1 102 ? 15.367 1.143 1.769 1 94.31 102 ALA A C 1
ATOM 785 O O . ALA A 1 102 ? 15.516 1.748 0.704 1 94.31 102 ALA A O 1
ATOM 786 N N . ARG A 1 103 ? 15.445 -0.151 1.887 1 93.12 103 ARG A N 1
ATOM 787 C CA . ARG A 1 103 ? 15.586 -0.991 0.702 1 93.12 103 ARG A CA 1
ATOM 788 C C . ARG A 1 103 ? 14.227 -1.493 0.22 1 93.12 103 ARG A C 1
ATOM 790 O O . ARG A 1 103 ? 14.055 -1.79 -0.964 1 93.12 103 ARG A O 1
ATOM 797 N N . ARG A 1 104 ? 13.297 -1.594 1.146 1 92.5 104 ARG A N 1
ATOM 798 C CA . ARG A 1 104 ? 11.953 -2.086 0.863 1 92.5 104 ARG A CA 1
ATOM 799 C C . ARG A 1 104 ? 10.898 -1.112 1.374 1 92.5 104 ARG A C 1
ATOM 801 O O . ARG A 1 104 ? 11.164 -0.31 2.27 1 92.5 104 ARG A O 1
ATOM 808 N N . PHE A 1 105 ? 9.719 -1.2 0.729 1 93.69 105 PHE A N 1
ATOM 809 C CA . PHE A 1 105 ? 8.617 -0.357 1.182 1 93.69 105 PHE A CA 1
ATOM 810 C C . PHE A 1 105 ? 8.18 -0.75 2.586 1 93.69 105 PHE A C 1
ATOM 812 O O . PHE A 1 105 ? 8.148 -1.935 2.926 1 93.69 105 PHE A O 1
ATOM 819 N N . ALA A 1 106 ? 7.832 0.284 3.311 1 91.56 106 ALA A N 1
ATOM 820 C CA . ALA A 1 106 ? 7.414 0.082 4.695 1 91.56 106 ALA A CA 1
ATOM 821 C C . ALA A 1 106 ? 6.023 -0.542 4.766 1 91.56 106 ALA A C 1
ATOM 823 O O . ALA A 1 106 ? 5.223 -0.389 3.842 1 91.56 106 ALA A O 1
ATOM 824 N N . ARG A 1 107 ? 5.754 -1.205 5.855 1 87.62 107 ARG A N 1
ATOM 825 C CA . ARG A 1 107 ? 4.453 -1.828 6.09 1 87.62 107 ARG A CA 1
ATOM 826 C C . ARG A 1 107 ? 3.365 -0.775 6.258 1 87.62 107 ARG A C 1
ATOM 828 O O . ARG A 1 107 ? 2.244 -0.952 5.777 1 87.62 107 ARG A O 1
ATOM 835 N N . VAL A 1 108 ? 3.725 0.217 7.035 1 93.5 108 VAL A N 1
ATOM 836 C CA . VAL A 1 108 ? 2.838 1.371 7.141 1 93.5 108 VAL A CA 1
ATOM 837 C C . VAL A 1 108 ? 3.141 2.357 6.012 1 93.5 108 VAL A C 1
ATOM 839 O O . VAL A 1 108 ? 4.242 2.908 5.941 1 93.5 108 VAL A O 1
ATOM 842 N N . PRO A 1 109 ? 2.193 2.559 5.211 1 94.38 109 PRO A N 1
ATOM 843 C CA . PRO A 1 109 ? 2.496 3.322 3.998 1 94.38 109 PRO A CA 1
ATOM 844 C C . PRO A 1 109 ? 2.57 4.824 4.254 1 94.38 109 PRO A C 1
ATOM 846 O O . PRO A 1 109 ? 1.955 5.328 5.195 1 94.38 109 PRO A O 1
ATOM 849 N N . SER A 1 110 ? 3.293 5.496 3.49 1 97.12 110 SER A N 1
ATOM 850 C CA . SER A 1 110 ? 3.301 6.934 3.236 1 97.12 110 SER A CA 1
ATOM 851 C C . SER A 1 110 ? 3.387 7.23 1.742 1 97.12 110 SER A C 1
ATOM 853 O O . SER A 1 110 ? 3.516 6.312 0.928 1 97.12 110 SER A O 1
ATOM 855 N N . TYR A 1 111 ? 3.25 8.523 1.353 1 97.62 111 TYR A N 1
ATOM 856 C CA . TYR A 1 111 ? 3.045 8.797 -0.066 1 97.62 111 TYR A CA 1
ATOM 857 C C . TYR A 1 111 ? 3.834 10.023 -0.509 1 97.62 111 TYR A C 1
ATOM 859 O O . TYR A 1 111 ? 4.09 10.922 0.29 1 97.62 111 TYR A O 1
ATOM 867 N N . GLN A 1 112 ? 4.242 10.016 -1.766 1 97.12 112 GLN A N 1
ATOM 868 C CA . GLN A 1 112 ? 4.551 11.227 -2.518 1 97.12 112 GLN A CA 1
ATOM 869 C C . GLN A 1 112 ? 3.305 11.773 -3.211 1 97.12 112 GLN A C 1
ATOM 871 O O . GLN A 1 112 ? 2.777 11.148 -4.133 1 97.12 112 GLN A O 1
ATOM 876 N N . ILE A 1 113 ? 2.891 12.945 -2.793 1 96.06 113 ILE A N 1
ATOM 877 C CA . ILE A 1 113 ? 1.603 13.469 -3.227 1 96.06 113 ILE A CA 1
ATOM 878 C C . ILE A 1 113 ? 1.817 14.547 -4.289 1 96.06 113 ILE A C 1
ATOM 880 O O . ILE A 1 113 ? 2.705 15.391 -4.152 1 96.06 113 ILE A O 1
ATOM 884 N N . ASP A 1 114 ? 1.034 14.445 -5.359 1 95.56 114 ASP A N 1
ATOM 885 C CA . ASP A 1 114 ? 0.876 15.609 -6.23 1 95.56 114 ASP A CA 1
ATOM 886 C C . ASP A 1 114 ? -0.203 16.547 -5.703 1 95.56 114 ASP A C 1
ATOM 888 O O . ASP A 1 114 ? -1.396 16.312 -5.91 1 95.56 114 ASP A O 1
ATOM 892 N N . ARG A 1 115 ? 0.227 17.609 -5.117 1 94.12 115 ARG A N 1
ATOM 893 C CA . ARG A 1 115 ? -0.675 18.531 -4.426 1 94.12 115 ARG A CA 1
ATOM 894 C C . ARG A 1 115 ? -1.688 19.125 -5.395 1 94.12 115 ARG A C 1
ATOM 896 O O . ARG A 1 115 ? -2.832 19.391 -5.016 1 94.12 115 ARG A O 1
ATOM 903 N N . GLY A 1 116 ? -1.221 19.375 -6.602 1 93.94 116 GLY A N 1
ATOM 904 C CA . GLY A 1 116 ? -2.146 19.891 -7.598 1 93.94 116 GLY A CA 1
ATOM 905 C C . GLY A 1 116 ? -3.281 18.938 -7.91 1 93.94 116 GLY A C 1
ATOM 906 O O . GLY A 1 116 ? -4.449 19.328 -7.926 1 93.94 116 GLY A O 1
ATOM 907 N N . ILE A 1 117 ? -2.965 17.703 -8.109 1 94.81 117 ILE A N 1
ATOM 908 C CA . ILE A 1 117 ? -3.955 16.688 -8.406 1 94.81 117 ILE A CA 1
ATOM 909 C C . ILE A 1 117 ? -4.875 16.484 -7.199 1 94.81 117 ILE A C 1
ATOM 911 O O . ILE A 1 117 ? -6.102 16.484 -7.344 1 94.81 117 ILE A O 1
ATOM 915 N N . PHE A 1 118 ? -4.344 16.375 -6.059 1 96.62 118 PHE A N 1
ATOM 916 C CA . PHE A 1 118 ? -5.102 16.062 -4.852 1 96.62 118 PHE A CA 1
ATOM 917 C C . PHE A 1 118 ? -6.062 17.188 -4.508 1 96.62 118 PHE A C 1
ATOM 919 O O . PHE A 1 118 ? -7.254 16.953 -4.289 1 96.62 118 PHE A O 1
ATOM 926 N N . GLU A 1 119 ? -5.578 18.391 -4.492 1 96 119 GLU A N 1
ATOM 927 C CA . GLU A 1 119 ? -6.418 19.531 -4.137 1 96 119 GLU A CA 1
ATOM 928 C C . GLU A 1 119 ? -7.492 19.766 -5.195 1 96 119 GLU A C 1
ATOM 930 O O . GLU A 1 119 ? -8.625 20.141 -4.867 1 96 119 GLU A O 1
ATOM 935 N N . ARG A 1 120 ? -7.117 19.641 -6.457 1 95.44 120 ARG A N 1
ATOM 936 C CA . ARG A 1 120 ? -8.117 19.75 -7.516 1 95.44 120 ARG A CA 1
ATOM 937 C C . ARG A 1 120 ? -9.234 18.734 -7.336 1 95.44 120 ARG A C 1
ATOM 939 O O . ARG A 1 120 ? -10.414 19.062 -7.43 1 95.44 120 ARG A O 1
ATOM 9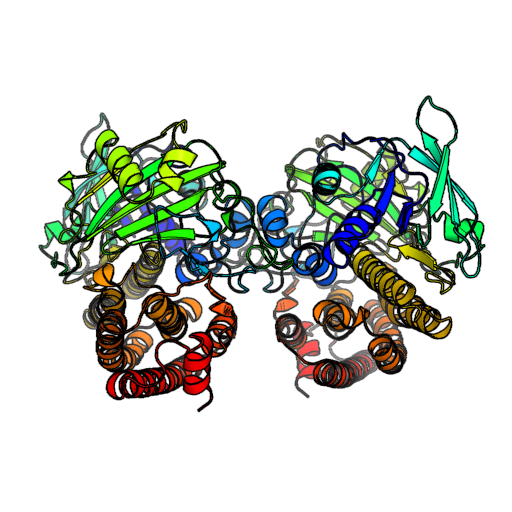46 N N . ASP A 1 121 ? -8.836 17.531 -7.062 1 95.94 121 ASP A N 1
ATOM 947 C CA . ASP A 1 121 ? -9.828 16.469 -6.922 1 95.94 121 ASP A CA 1
ATOM 948 C C . ASP A 1 121 ? -10.688 16.688 -5.68 1 95.94 121 ASP A C 1
ATOM 950 O O . ASP 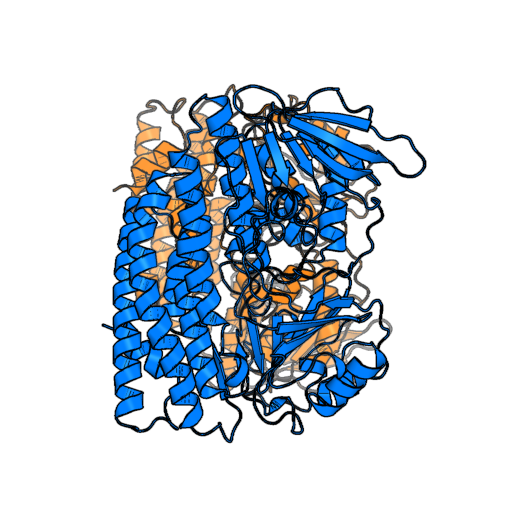A 1 121 ? -11.883 16.375 -5.688 1 95.94 121 ASP A O 1
ATOM 954 N N . LEU A 1 122 ? -10.109 17.156 -4.578 1 96.88 122 LEU A N 1
ATOM 955 C CA . LEU A 1 122 ? -10.883 17.5 -3.387 1 96.88 122 LEU A CA 1
ATOM 956 C C . LEU A 1 122 ? -11.898 18.578 -3.695 1 96.88 122 LEU A C 1
ATOM 958 O O . LEU A 1 122 ? -13.047 18.516 -3.242 1 96.88 122 LEU A O 1
ATOM 962 N N . ARG A 1 123 ? -11.492 19.609 -4.461 1 96.44 123 ARG A N 1
ATOM 963 C CA . ARG A 1 123 ? -12.406 20.688 -4.82 1 96.44 123 ARG A CA 1
ATOM 964 C C . ARG A 1 123 ? -13.555 20.172 -5.684 1 96.44 123 ARG A C 1
ATOM 966 O O . ARG A 1 123 ? -14.711 20.516 -5.449 1 96.44 123 ARG A O 1
ATOM 973 N N . ARG A 1 124 ? -13.211 19.359 -6.621 1 94.94 124 ARG A N 1
ATOM 974 C CA . ARG A 1 124 ? -14.219 18.797 -7.512 1 94.94 124 ARG A CA 1
ATOM 975 C C . ARG A 1 124 ? -15.227 17.953 -6.738 1 94.94 124 ARG A C 1
ATOM 977 O O . ARG A 1 124 ? -16.406 17.922 -7.074 1 94.94 124 ARG A O 1
ATOM 984 N N . GLY A 1 125 ? -14.758 17.344 -5.695 1 94.06 125 GLY A N 1
ATOM 985 C CA . GLY A 1 125 ? -15.617 16.453 -4.922 1 94.06 125 GLY A CA 1
ATOM 986 C C . GLY A 1 125 ? -16.375 17.156 -3.82 1 94.06 125 GLY A C 1
ATOM 987 O O . GLY A 1 125 ? -17.25 16.578 -3.186 1 94.06 125 GLY A O 1
ATOM 988 N N . ALA A 1 126 ? -16.156 18.406 -3.631 1 94.88 126 ALA A N 1
ATOM 989 C CA . ALA A 1 126 ? -16.719 19.156 -2.508 1 94.88 126 ALA A CA 1
ATOM 990 C C . ALA A 1 126 ? -18.25 19.188 -2.578 1 94.88 126 ALA A C 1
ATOM 992 O O . ALA A 1 126 ? -18.922 18.922 -1.584 1 94.88 126 ALA A O 1
ATOM 993 N N . LYS A 1 127 ? -18.766 19.422 -3.746 1 92.75 127 LYS A N 1
ATOM 994 C CA . LYS A 1 127 ? -20.203 19.547 -3.92 1 92.75 127 LYS A CA 1
ATOM 995 C C . LYS A 1 127 ? -20.922 18.234 -3.586 1 92.75 127 LYS A C 1
ATOM 997 O O . LYS A 1 127 ? -21.984 18.25 -2.955 1 92.75 127 LYS A O 1
ATOM 1002 N N . ASP A 1 128 ? -20.297 17.172 -3.973 1 91 128 ASP A N 1
ATOM 1003 C CA . ASP A 1 128 ? -20.891 15.859 -3.734 1 91 128 ASP A CA 1
ATOM 1004 C C . ASP A 1 128 ? -20.969 15.555 -2.24 1 91 128 ASP A C 1
ATOM 1006 O O . ASP A 1 128 ? -21.812 14.766 -1.806 1 91 128 ASP A O 1
ATOM 1010 N N . LEU A 1 129 ? -20.203 16.219 -1.419 1 92.81 129 LEU A N 1
ATOM 1011 C CA . LEU A 1 129 ? -20.188 16 0.024 1 92.81 129 LEU A CA 1
ATOM 1012 C C . LEU A 1 129 ? -21.094 17 0.732 1 92.81 129 LEU A C 1
ATOM 1014 O O . LEU A 1 129 ? -21.219 16.984 1.959 1 92.81 129 LEU A O 1
ATOM 1018 N N . GLY A 1 130 ? -21.656 17.891 -0.044 1 94.69 130 GLY A N 1
ATOM 1019 C CA . GLY A 1 130 ? -22.516 18.922 0.533 1 94.69 130 GLY A CA 1
ATOM 1020 C C . GLY A 1 130 ? -21.719 20.109 1.074 1 94.69 130 GLY A C 1
ATOM 1021 O O . GLY A 1 130 ? -22.203 20.812 1.965 1 94.69 130 GLY A O 1
ATOM 1022 N N . ILE A 1 131 ? -20.562 20.297 0.571 1 97.62 131 ILE A N 1
ATOM 1023 C CA . ILE A 1 131 ? -19.734 21.422 0.959 1 97.62 131 ILE A CA 1
ATOM 1024 C C . ILE A 1 131 ? -19.906 22.562 -0.045 1 97.62 131 ILE A C 1
ATOM 1026 O O . ILE A 1 131 ? -19.75 22.359 -1.252 1 97.62 131 ILE A O 1
ATOM 1030 N N . ASP A 1 132 ? -20.281 23.688 0.443 1 97.69 132 ASP A N 1
ATOM 1031 C CA . ASP A 1 132 ? -20.266 24.875 -0.42 1 97.69 132 ASP A CA 1
ATOM 1032 C C . ASP A 1 132 ? -18.844 25.406 -0.572 1 97.69 132 ASP A C 1
ATOM 1034 O O . ASP A 1 132 ? -18.156 25.672 0.422 1 97.69 132 ASP A O 1
ATOM 1038 N N . LEU A 1 133 ? -18.391 25.484 -1.785 1 97.38 133 LEU A N 1
ATOM 1039 C CA . LEU A 1 133 ? -17.078 26 -2.107 1 97.38 133 LEU A CA 1
ATOM 1040 C C . LEU A 1 133 ? -17.172 27.219 -3.029 1 97.38 133 LEU A C 1
ATOM 1042 O O . LEU A 1 133 ? -17.766 27.125 -4.113 1 97.38 133 LEU A O 1
ATOM 1046 N N . ILE A 1 134 ? -16.703 28.359 -2.572 1 95.94 134 ILE A N 1
ATOM 1047 C CA . ILE A 1 134 ? -16.625 29.547 -3.418 1 95.94 134 ILE A CA 1
ATOM 1048 C C . ILE A 1 134 ? -15.172 29.844 -3.756 1 95.94 134 ILE A C 1
ATOM 1050 O O . ILE A 1 134 ? -14.383 30.203 -2.875 1 95.94 134 ILE A O 1
ATOM 1054 N N . GLU A 1 135 ? -14.852 29.688 -4.945 1 94.5 135 GLU A N 1
ATOM 1055 C CA . GLU A 1 135 ? -13.516 29.984 -5.449 1 94.5 135 GLU A CA 1
ATOM 1056 C C . GLU A 1 135 ? -13.391 31.438 -5.883 1 94.5 135 GLU A C 1
ATOM 1058 O O . GLU A 1 135 ? -14.391 32.156 -5.969 1 94.5 135 GLU A O 1
ATOM 1063 N N . GLN A 1 136 ? -12.156 31.891 -6.035 1 94.94 136 GLN A N 1
ATOM 1064 C CA . GLN A 1 136 ? -11.867 33.281 -6.352 1 94.94 136 GLN A CA 1
ATOM 1065 C C . GLN A 1 136 ? -12.516 34.219 -5.348 1 94.94 136 GLN A C 1
ATOM 1067 O O . GLN A 1 136 ? -13.078 35.25 -5.727 1 94.94 136 GLN A O 1
ATOM 1072 N N . ALA A 1 137 ? -12.555 33.781 -4.18 1 95.38 137 ALA A N 1
ATOM 1073 C CA . ALA A 1 137 ? -13.078 34.562 -3.051 1 95.38 137 ALA A CA 1
ATOM 1074 C C . ALA A 1 137 ? -12 34.781 -1.999 1 95.38 137 ALA A C 1
ATOM 1076 O O . ALA A 1 137 ? -11.586 33.875 -1.302 1 95.38 137 ALA A O 1
ATOM 1077 N N . LYS A 1 138 ? -11.602 35.969 -1.884 1 95.69 138 LYS A N 1
ATOM 1078 C CA . LYS A 1 138 ? -10.578 36.344 -0.915 1 95.69 138 LYS A CA 1
ATOM 1079 C C . LYS A 1 138 ? -11.203 36.844 0.381 1 95.69 138 LYS A C 1
ATOM 1081 O O . LYS A 1 138 ? -11.977 37.812 0.368 1 95.69 138 LYS A O 1
ATOM 1086 N N . VAL A 1 139 ? -10.906 36.219 1.418 1 97.62 139 VAL A N 1
ATOM 1087 C CA . VAL A 1 139 ? -11.367 36.719 2.713 1 97.62 139 VAL A CA 1
ATOM 1088 C C . VAL A 1 139 ? -10.609 37.969 3.096 1 97.62 139 VAL A C 1
ATOM 1090 O O . VAL A 1 139 ? -9.375 38 3.125 1 97.62 139 VAL A O 1
ATOM 1093 N N . VAL A 1 140 ? -11.336 38.969 3.449 1 95 140 VAL A N 1
ATOM 1094 C CA . VAL A 1 140 ? -10.688 40.25 3.721 1 95 140 VAL A CA 1
ATOM 1095 C C . VAL A 1 140 ? -10.734 40.531 5.219 1 95 140 VAL A C 1
ATOM 1097 O O . VAL A 1 140 ? -9.906 41.312 5.73 1 95 140 VAL A O 1
ATOM 1100 N N . ASP A 1 141 ? -11.789 40 5.832 1 95.75 141 ASP A N 1
ATOM 1101 C CA . ASP A 1 141 ? -11.883 40.25 7.27 1 95.75 141 ASP A CA 1
ATOM 1102 C C . ASP A 1 141 ? -12.742 39.188 7.957 1 95.75 141 ASP A C 1
ATOM 1104 O O . ASP A 1 141 ? -13.57 38.531 7.316 1 95.75 141 ASP A O 1
ATOM 1108 N N . VAL A 1 142 ? -12.43 39.031 9.227 1 97.88 142 VAL A N 1
ATOM 1109 C CA . VAL A 1 142 ? -13.234 38.156 10.086 1 97.88 142 VAL A CA 1
ATOM 1110 C C . VAL A 1 142 ? -13.547 38.875 11.391 1 97.88 142 VAL A C 1
ATOM 1112 O O . VAL A 1 142 ? -12.648 39.125 12.203 1 97.88 142 VAL A O 1
ATOM 1115 N N . ASP A 1 143 ? -14.828 39.188 11.594 1 97.81 143 ASP A N 1
ATOM 1116 C CA . ASP A 1 143 ? -15.266 39.719 12.875 1 97.81 143 ASP A CA 1
ATOM 1117 C C . ASP A 1 143 ? -15.633 38.625 13.844 1 97.81 143 ASP A C 1
ATOM 1119 O O . ASP A 1 143 ? -16.703 38 13.734 1 97.81 143 ASP A O 1
ATOM 1123 N N . LEU A 1 144 ? -14.758 38.438 14.805 1 98.12 144 LEU A N 1
ATOM 1124 C CA . LEU A 1 144 ? -14.938 37.344 15.758 1 98.12 144 LEU A CA 1
ATOM 1125 C C . LEU A 1 144 ? -15.859 37.781 16.891 1 98.12 144 LEU A C 1
ATOM 1127 O O . LEU A 1 144 ? -15.656 38.812 17.5 1 98.12 144 LEU A O 1
ATOM 1131 N N . ALA A 1 145 ? -16.828 36.938 17.094 1 96.69 145 ALA A N 1
ATOM 1132 C CA . ALA A 1 145 ? -17.781 37.219 18.172 1 96.69 145 ALA A CA 1
ATOM 1133 C C . ALA A 1 145 ? -17.484 36.375 19.406 1 96.69 145 ALA A C 1
ATOM 1135 O O . ALA A 1 145 ? -16.672 35.438 19.344 1 96.69 145 ALA A O 1
ATOM 1136 N N . GLN A 1 146 ? -18.125 36.75 20.516 1 92.25 146 GLN A N 1
ATOM 1137 C CA . GLN A 1 146 ? -18.031 36 21.75 1 92.25 146 GLN A CA 1
ATOM 1138 C C . GLN A 1 146 ? -19.375 35.375 22.125 1 92.25 146 GLN A C 1
ATOM 1140 O O . GLN A 1 146 ? -20.422 35.781 21.594 1 92.25 146 GLN A O 1
ATOM 1145 N N . GLY A 1 147 ? -19.281 34.406 22.906 1 88.56 147 GLY A N 1
ATOM 1146 C CA . GLY A 1 147 ? -20.5 33.75 23.359 1 88.56 147 GLY A CA 1
ATOM 1147 C C . GLY A 1 147 ? -21.25 33.062 22.25 1 88.56 147 GLY A C 1
ATOM 1148 O O . GLY A 1 147 ? -20.672 32.25 21.516 1 88.56 147 GLY A O 1
ATOM 1149 N N . ASP A 1 148 ? -22.594 33.406 22.125 1 92.5 148 ASP A N 1
ATOM 1150 C CA . ASP A 1 148 ? -23.438 32.656 21.203 1 92.5 148 ASP A CA 1
ATOM 1151 C C . ASP A 1 148 ? -23.688 33.438 19.922 1 92.5 148 ASP A C 1
ATOM 1153 O O . ASP A 1 148 ? -24.359 32.969 19 1 92.5 148 ASP A O 1
ATOM 1157 N N . ASP A 1 149 ? -23.047 34.594 19.812 1 96.06 149 ASP A N 1
ATOM 1158 C CA . ASP A 1 149 ? -23.234 35.375 18.594 1 96.06 149 ASP A CA 1
ATOM 1159 C C . ASP A 1 149 ? -22.422 34.781 17.438 1 96.06 149 ASP A C 1
ATOM 1161 O O . ASP A 1 149 ? -21.391 34.156 17.641 1 96.06 149 ASP A O 1
ATOM 1165 N N . ASP A 1 150 ? -22.875 35.031 16.312 1 97.81 150 ASP A N 1
ATOM 1166 C CA . ASP A 1 150 ? -22.203 34.531 15.117 1 97.81 150 ASP A CA 1
ATOM 1167 C C . ASP A 1 150 ? -20.984 35.375 14.758 1 97.81 150 ASP A C 1
ATOM 1169 O O . ASP A 1 150 ? -21 36.594 14.961 1 97.81 150 ASP A O 1
ATOM 1173 N N . HIS A 1 151 ? -19.984 34.719 14.227 1 98.5 151 HIS A N 1
ATOM 1174 C CA . HIS A 1 151 ? -18.922 35.406 13.531 1 98.5 151 HIS A CA 1
ATOM 1175 C C . HIS A 1 151 ? -19.406 35.969 12.195 1 98.5 151 HIS A C 1
ATOM 1177 O O . HIS A 1 151 ? -20.375 35.469 11.633 1 98.5 151 HIS A O 1
ATOM 1183 N N . VAL A 1 152 ? -18.719 37.031 11.742 1 98.25 152 VAL A N 1
ATOM 1184 C CA . VAL A 1 152 ? -19.016 37.562 10.422 1 98.25 152 VAL A CA 1
ATOM 1185 C C . VAL A 1 152 ? -17.766 37.562 9.555 1 98.25 152 VAL A C 1
ATOM 1187 O O . VAL A 1 152 ? -16.75 38.156 9.922 1 98.25 152 VAL A O 1
ATOM 1190 N N . ILE A 1 153 ? -17.812 36.812 8.43 1 98 153 ILE A N 1
ATOM 1191 C CA . ILE A 1 153 ? -16.703 36.719 7.488 1 98 153 ILE A CA 1
ATOM 1192 C C . ILE A 1 153 ? -17 37.594 6.262 1 98 153 ILE A C 1
ATOM 1194 O O . ILE A 1 153 ? -18.031 37.406 5.609 1 98 153 ILE A O 1
ATOM 1198 N N . THR A 1 154 ? -16.109 38.5 6.031 1 97.06 154 THR A N 1
ATOM 1199 C CA . THR A 1 154 ? -16.203 39.344 4.848 1 97.06 154 THR A CA 1
ATOM 1200 C C . THR A 1 154 ? -15.219 38.906 3.771 1 97.06 154 THR A C 1
ATOM 1202 O O . THR A 1 154 ? -14.039 38.688 4.055 1 97.06 154 THR A O 1
ATOM 1205 N N . TYR A 1 155 ? -15.711 38.688 2.52 1 96.25 155 TYR A N 1
ATOM 1206 C CA . TYR A 1 155 ? -14.867 38.219 1.425 1 96.25 155 TYR A CA 1
ATOM 1207 C C . TYR A 1 155 ? -15.203 38.938 0.13 1 96.25 155 TYR A C 1
ATOM 1209 O O . TYR A 1 155 ? -16.281 39.531 0.004 1 96.25 155 TYR A O 1
ATOM 1217 N N . GLU A 1 156 ? -14.242 39 -0.741 1 95.12 156 GLU A N 1
ATOM 1218 C CA . GLU A 1 156 ? -14.391 39.625 -2.057 1 95.12 156 GLU A CA 1
ATOM 1219 C C . GLU A 1 156 ? -14.289 38.594 -3.168 1 95.12 156 GLU A C 1
ATOM 1221 O O . GLU A 1 156 ? -13.328 37.812 -3.217 1 95.12 156 GLU A O 1
ATOM 1226 N N . VAL A 1 157 ? -15.297 38.5 -3.961 1 90.56 157 VAL A N 1
ATOM 1227 C CA . VAL A 1 157 ? -15.266 37.625 -5.125 1 90.56 157 VAL A CA 1
ATOM 1228 C C . VAL A 1 157 ? -14.695 38.406 -6.328 1 90.56 157 VAL A C 1
ATOM 1230 O O . VAL A 1 157 ? -14.984 39.562 -6.516 1 90.56 157 VAL A O 1
ATOM 1233 N N . ALA A 1 158 ? -13.844 37.719 -7.043 1 84.38 158 ALA A N 1
ATOM 1234 C CA . ALA A 1 158 ? -13.203 38.375 -8.188 1 84.38 158 ALA A CA 1
ATOM 1235 C C . ALA A 1 158 ? -14.227 39.031 -9.086 1 84.38 158 ALA A C 1
ATOM 1237 O O . ALA A 1 158 ? -15.172 38.406 -9.555 1 84.38 158 ALA A O 1
ATOM 1238 N N . GLY A 1 159 ? -13.953 40.344 -9.406 1 80.12 159 GLY A N 1
ATOM 1239 C CA . GLY A 1 159 ? -14.781 41.156 -10.289 1 80.12 159 GLY A CA 1
ATOM 1240 C C . GLY A 1 159 ? -16.094 41.562 -9.656 1 80.12 159 GLY A C 1
ATOM 1241 O O . GLY A 1 159 ? -16.938 42.188 -10.312 1 80.12 159 GLY A O 1
ATOM 1242 N N . GLY A 1 160 ? -16.25 41.062 -8.375 1 79.19 160 GLY A N 1
ATOM 1243 C CA . GLY A 1 160 ? -17.562 41.344 -7.793 1 79.19 160 GLY A CA 1
ATOM 1244 C C . GLY A 1 160 ? -17.484 42.188 -6.535 1 79.19 160 GLY A C 1
ATOM 1245 O O . GLY A 1 160 ? -16.484 42.875 -6.309 1 79.19 160 GLY A O 1
ATOM 1246 N N . GLU A 1 161 ? -18.625 42.312 -5.816 1 82.06 161 GLU A N 1
ATOM 1247 C CA . GLU A 1 161 ? -18.797 43.094 -4.609 1 82.06 161 GLU A CA 1
ATOM 1248 C C . GLU A 1 161 ? -18.375 42.312 -3.365 1 82.06 161 GLU A C 1
ATOM 1250 O O . GLU A 1 161 ? -18.281 41.094 -3.4 1 82.06 161 GLU A O 1
ATOM 1255 N N . GLU A 1 162 ? -18.016 43.031 -2.396 1 91.38 162 GLU A N 1
ATOM 1256 C CA . GLU A 1 162 ? -17.781 42.5 -1.065 1 91.38 162 GLU A CA 1
ATOM 1257 C C . GLU A 1 162 ? -19.047 41.844 -0.5 1 91.38 162 GLU A C 1
ATOM 1259 O O . GLU A 1 162 ? -20.141 42.406 -0.638 1 91.38 162 GLU A O 1
ATOM 1264 N N . ARG A 1 163 ? -18.875 40.688 0.002 1 93.88 163 ARG A N 1
ATOM 1265 C CA . ARG A 1 163 ? -19.969 39.938 0.608 1 93.88 163 ARG A CA 1
ATOM 1266 C C . ARG A 1 163 ? -19.625 39.531 2.031 1 93.88 163 ARG A C 1
ATOM 1268 O O . ARG A 1 163 ? -18.453 39.562 2.428 1 93.88 163 ARG A O 1
ATOM 1275 N N . SER A 1 164 ? -20.703 39.25 2.76 1 95.5 164 SER A N 1
ATOM 1276 C CA . SER A 1 164 ? -20.5 38.75 4.113 1 95.5 164 SER A CA 1
ATOM 1277 C C . SER A 1 164 ? -21.359 37.531 4.383 1 95.5 164 SER A C 1
ATOM 1279 O O . SER A 1 164 ? -22.406 37.344 3.777 1 95.5 164 SER A O 1
ATOM 1281 N N . VAL A 1 165 ? -20.859 36.75 5.234 1 97.31 165 VAL A N 1
ATOM 1282 C CA . VAL A 1 165 ? -21.578 35.531 5.672 1 97.31 165 VAL A CA 1
ATOM 1283 C C . VAL A 1 165 ? -21.391 35.344 7.172 1 97.31 165 VAL A C 1
ATOM 1285 O O . VAL A 1 165 ? -20.359 35.75 7.73 1 97.31 165 VAL A O 1
ATOM 1288 N N . ARG A 1 166 ? -22.375 34.875 7.848 1 97.88 166 ARG A N 1
ATOM 1289 C CA . ARG A 1 166 ? -22.297 34.594 9.273 1 97.88 166 ARG A CA 1
ATOM 1290 C C . ARG A 1 166 ? -21.953 33.125 9.5 1 97.88 166 ARG A C 1
ATOM 1292 O O . ARG A 1 166 ? -22.25 32.25 8.672 1 97.88 166 ARG A O 1
ATOM 1299 N N . ALA A 1 167 ? -21.25 32.906 10.586 1 98.12 167 ALA A N 1
ATOM 1300 C CA . ALA A 1 167 ? -20.875 31.531 10.914 1 98.12 167 ALA A CA 1
ATOM 1301 C C . ALA A 1 167 ? -20.891 31.297 12.422 1 98.12 167 ALA A C 1
ATOM 1303 O O . ALA A 1 167 ? -20.531 32.188 13.195 1 98.12 167 ALA A O 1
ATOM 1304 N N . ARG A 1 168 ? -21.312 30.172 12.844 1 98.25 168 ARG A N 1
ATOM 1305 C CA . ARG A 1 168 ? -21.172 29.797 14.25 1 98.25 168 ARG A CA 1
ATOM 1306 C C . ARG A 1 168 ? -19.703 29.562 14.602 1 98.25 168 ARG A C 1
ATOM 1308 O O . ARG A 1 168 ? -19.219 30.078 15.617 1 98.25 168 ARG A O 1
ATOM 1315 N N . PHE A 1 169 ? -18.984 28.766 13.812 1 98.69 169 PHE A N 1
ATOM 1316 C CA . PHE A 1 169 ? -17.578 28.438 14 1 98.69 169 PHE A CA 1
ATOM 1317 C C . PHE A 1 169 ? -16.75 28.859 12.789 1 98.69 169 PHE A C 1
ATOM 1319 O O . PHE A 1 169 ? -17.203 28.719 11.648 1 98.69 169 PHE A O 1
ATOM 1326 N N . VAL A 1 170 ? -15.531 29.422 13.008 1 98.81 170 VAL A N 1
ATOM 1327 C CA . VAL A 1 170 ? -14.656 29.812 11.906 1 98.81 170 VAL A CA 1
ATOM 1328 C C . VAL A 1 170 ? -13.32 29.078 12.031 1 98.81 170 VAL A C 1
ATOM 1330 O O . VAL A 1 170 ? -12.734 29.016 13.117 1 98.81 170 VAL A O 1
ATOM 1333 N N . ALA A 1 171 ? -12.875 28.469 10.984 1 98.94 171 ALA A N 1
ATOM 1334 C CA . ALA A 1 171 ? -11.547 27.875 10.906 1 98.94 171 ALA A CA 1
ATOM 1335 C C . ALA A 1 171 ? -10.656 28.641 9.938 1 98.94 171 ALA A C 1
ATOM 1337 O O . ALA A 1 171 ? -11.008 28.812 8.766 1 98.94 171 ALA A O 1
ATOM 1338 N N . ASP A 1 172 ? -9.562 29.125 10.422 1 98.94 172 ASP A N 1
ATOM 1339 C CA . ASP A 1 172 ? -8.562 29.781 9.586 1 98.94 172 ASP A CA 1
ATOM 1340 C C . ASP A 1 172 ? -7.645 28.75 8.922 1 98.94 172 ASP A C 1
ATOM 1342 O O . ASP A 1 172 ? -6.812 28.125 9.594 1 98.94 172 ASP A O 1
ATOM 1346 N N . ALA A 1 173 ? -7.738 28.547 7.656 1 98.62 173 ALA A N 1
ATOM 1347 C CA . ALA A 1 173 ? -6.895 27.672 6.84 1 98.62 173 ALA A CA 1
ATOM 1348 C C . ALA A 1 173 ? -6.195 28.469 5.738 1 98.62 173 ALA A C 1
ATOM 1350 O O . ALA A 1 173 ? -6 27.953 4.633 1 98.62 173 ALA A O 1
ATOM 1351 N N . SER A 1 174 ? -5.828 29.672 6.023 1 97.62 174 SER A N 1
ATOM 1352 C CA . SER A 1 174 ? -5.293 30.594 5.016 1 97.62 174 SER A CA 1
ATOM 1353 C C . SER A 1 174 ? -3.791 30.406 4.844 1 97.62 174 SER A C 1
ATOM 1355 O O . SER A 1 174 ? -3.131 31.219 4.199 1 97.62 174 SER A O 1
ATOM 1357 N N . GLY A 1 175 ? -3.258 29.359 5.453 1 95.31 175 GLY A N 1
ATOM 1358 C CA . GLY A 1 175 ? -1.829 29.109 5.344 1 95.31 175 GLY A CA 1
ATOM 1359 C C . GLY A 1 175 ? -0.982 30.234 5.926 1 95.31 175 GLY A C 1
ATOM 1360 O O . GLY A 1 175 ? -1.208 30.656 7.055 1 95.31 175 GLY A O 1
ATOM 1361 N N . ARG A 1 176 ? -0.075 30.656 5.203 1 93.88 176 ARG A N 1
ATOM 1362 C CA . ARG A 1 176 ? 0.869 31.672 5.684 1 93.88 176 ARG A CA 1
ATOM 1363 C C . ARG A 1 176 ? 0.212 33.031 5.762 1 93.88 176 ARG A C 1
ATOM 1365 O O . ARG A 1 176 ? 0.792 33.969 6.309 1 93.88 176 ARG A O 1
ATOM 1372 N N . GLY A 1 177 ? -1.009 33.094 5.262 1 94.88 177 GLY A N 1
ATOM 1373 C CA . GLY A 1 177 ? -1.773 34.312 5.492 1 94.88 177 GLY A CA 1
ATOM 1374 C C . GLY A 1 177 ? -2.082 34.562 6.957 1 94.88 177 GLY A C 1
ATOM 1375 O O . GLY A 1 177 ? -2.188 35.719 7.395 1 94.88 177 GLY A O 1
ATOM 1376 N N . LYS A 1 178 ? -2.277 33.5 7.73 1 96.69 178 LYS A N 1
ATOM 1377 C CA . LYS A 1 178 ? -2.455 33.562 9.18 1 96.69 178 LYS A CA 1
ATOM 1378 C C . LYS A 1 178 ? -3.508 34.594 9.57 1 96.69 178 LYS A C 1
ATOM 1380 O O . LYS A 1 178 ? -3.252 35.469 10.406 1 96.69 178 LYS A O 1
ATOM 1385 N N . LEU A 1 179 ? -4.645 34.5 8.992 1 97.62 179 LEU A N 1
ATOM 1386 C CA . LEU A 1 179 ? -5.699 35.5 9.086 1 97.62 179 LEU A CA 1
ATOM 1387 C C . LEU A 1 179 ? -6.023 35.812 10.547 1 97.62 179 LEU A C 1
ATOM 1389 O O . LEU A 1 179 ? -5.938 36.969 10.969 1 97.62 179 LEU A O 1
ATOM 1393 N N . ILE A 1 180 ? -6.336 34.812 11.305 1 98.12 180 ILE A N 1
ATOM 1394 C CA . ILE A 1 180 ? -6.777 35.031 12.68 1 98.12 180 ILE A CA 1
ATOM 1395 C C . ILE A 1 180 ? -5.582 35.375 13.562 1 98.12 180 ILE A C 1
ATOM 1397 O O . ILE A 1 180 ? -5.676 36.219 14.445 1 98.12 180 ILE A O 1
ATOM 1401 N N . GLN A 1 181 ? -4.496 34.688 13.367 1 96.75 181 GLN A N 1
ATOM 1402 C CA . GLN A 1 181 ? -3.289 34.969 14.133 1 96.75 181 GLN A CA 1
ATOM 1403 C C . GLN A 1 181 ? -2.906 36.438 14.031 1 96.75 181 GLN A C 1
ATOM 1405 O O . GLN A 1 181 ? -2.543 37.062 15.023 1 96.75 181 GLN A O 1
ATOM 1410 N N . ARG A 1 182 ? -2.936 36.969 12.875 1 96.94 182 ARG A N 1
ATOM 1411 C CA . ARG A 1 182 ? -2.592 38.344 12.648 1 96.94 182 ARG A CA 1
ATOM 1412 C C . ARG A 1 182 ? -3.615 39.281 13.297 1 96.94 182 ARG A C 1
ATOM 1414 O O . ARG A 1 182 ? -3.25 40.281 13.922 1 96.94 182 ARG A O 1
ATOM 1421 N N . LYS A 1 183 ? -4.848 38.969 13.117 1 97.25 183 LYS A N 1
ATOM 1422 C CA . LYS A 1 183 ? -5.93 39.781 13.664 1 97.25 183 LYS A CA 1
ATOM 1423 C C . LYS A 1 183 ? -5.824 39.906 15.18 1 97.25 183 LYS A C 1
ATOM 1425 O O . LYS A 1 183 ? -6.074 40.969 15.742 1 97.25 183 LYS A O 1
ATOM 1430 N N . LEU A 1 184 ? -5.469 38.844 15.773 1 97.88 184 LEU A N 1
ATOM 1431 C CA . LEU A 1 184 ? -5.512 38.781 17.234 1 97.88 184 LEU A CA 1
ATOM 1432 C C . LEU A 1 184 ? -4.117 38.969 17.812 1 97.88 184 LEU A C 1
ATOM 1434 O O . LEU A 1 184 ? -3.947 38.969 19.047 1 97.88 184 LEU A O 1
ATOM 1438 N N . GLY A 1 185 ? -3.1 39.156 16.969 1 97.56 185 GLY A N 1
ATOM 1439 C CA . GLY A 1 185 ? -1.737 39.312 17.453 1 97.56 185 GLY A CA 1
ATOM 1440 C C . GLY A 1 185 ? -1.202 38.094 18.188 1 97.56 185 GLY A C 1
ATOM 1441 O O . GLY A 1 185 ? -0.637 38.219 19.281 1 97.56 185 GLY A O 1
ATOM 1442 N N . LEU A 1 186 ? -1.394 36.906 17.594 1 98.06 186 LEU A N 1
ATOM 1443 C CA . LEU A 1 186 ? -1.073 35.656 18.281 1 98.06 186 LEU A CA 1
ATOM 1444 C C . LEU A 1 186 ? 0.25 35.094 17.781 1 98.06 186 LEU A C 1
ATOM 1446 O O . LEU A 1 186 ? 0.673 34.031 18.219 1 98.06 186 LEU A O 1
ATOM 1450 N N . GLY A 1 187 ? 0.919 35.75 16.875 1 96.44 187 GLY A N 1
ATOM 1451 C CA . GLY A 1 187 ? 2.16 35.219 16.312 1 96.44 187 GLY A CA 1
ATOM 1452 C C . GLY A 1 187 ? 3.271 35.094 17.344 1 96.44 187 GLY A C 1
ATOM 1453 O O . GLY A 1 187 ? 3.424 35.969 18.203 1 96.44 187 GLY A O 1
ATOM 1454 N N . ALA A 1 188 ? 4.012 34.031 17.266 1 94.31 188 ALA A N 1
ATOM 1455 C CA . ALA A 1 188 ? 5.215 33.812 18.078 1 94.31 188 ALA A CA 1
ATOM 1456 C C . ALA A 1 188 ? 6.406 33.438 17.188 1 94.31 188 ALA A C 1
ATOM 1458 O O . ALA A 1 188 ? 6.297 32.594 16.312 1 94.31 188 ALA A O 1
ATOM 1459 N N . PRO A 1 189 ? 7.449 34.156 17.422 1 90.56 189 PRO A N 1
ATOM 1460 C CA . PRO A 1 189 ? 8.609 33.875 16.578 1 90.56 189 PRO A CA 1
ATOM 1461 C C . PRO A 1 189 ? 9.211 32.5 16.875 1 90.56 189 PRO A C 1
ATOM 1463 O O . PRO A 1 189 ? 9.094 31.984 17.984 1 90.56 189 PRO A O 1
ATOM 1466 N N . SER A 1 190 ? 9.773 31.938 15.852 1 95.12 190 SER A N 1
ATOM 1467 C CA . SER A 1 190 ? 10.562 30.703 15.984 1 95.12 190 SER A CA 1
ATOM 1468 C C . SER A 1 190 ? 12.055 31.016 16.016 1 95.12 190 SER A C 1
ATOM 1470 O O . SER A 1 190 ? 12.539 31.859 15.258 1 95.12 190 SER A O 1
ATOM 1472 N N . PRO A 1 191 ? 12.781 30.359 16.906 1 95.25 191 PRO A N 1
ATOM 1473 C CA . PRO A 1 191 ? 14.242 30.531 16.875 1 95.25 191 PRO A CA 1
ATOM 1474 C C . PRO A 1 191 ? 14.898 29.859 15.68 1 95.25 191 PRO A C 1
ATOM 1476 O O . PRO A 1 191 ? 16.078 30.094 15.406 1 95.25 191 PRO A O 1
ATOM 1479 N N . HIS A 1 192 ? 14.227 29.047 15.023 1 96.75 192 HIS A N 1
ATOM 1480 C CA . HIS A 1 192 ? 14.719 28.266 13.891 1 96.75 192 HIS A CA 1
ATOM 1481 C C . HIS A 1 192 ? 14.625 29.062 12.594 1 96.75 192 HIS A C 1
ATOM 1483 O O . HIS A 1 192 ? 13.586 29.094 11.945 1 96.75 192 HIS A O 1
ATOM 1489 N N . LYS A 1 193 ? 15.805 29.641 12.156 1 96.25 193 LYS A N 1
ATOM 1490 C CA . LYS A 1 193 ? 15.852 30.547 11.016 1 96.25 193 LYS A CA 1
ATOM 1491 C C . LYS A 1 193 ? 16.312 29.812 9.758 1 96.25 193 LYS A C 1
ATOM 1493 O O . LYS A 1 193 ? 17.516 29.703 9.508 1 96.25 193 LYS A O 1
ATOM 1498 N N . ILE A 1 194 ? 15.367 29.469 8.953 1 97.69 194 ILE A N 1
ATOM 1499 C CA . ILE A 1 194 ? 15.68 28.75 7.715 1 97.69 194 ILE A CA 1
ATOM 1500 C C . ILE A 1 194 ? 14.945 29.406 6.543 1 97.69 194 ILE A C 1
ATOM 1502 O O . ILE A 1 194 ? 13.922 30.062 6.73 1 97.69 194 ILE A O 1
ATOM 1506 N N . ASN A 1 195 ? 15.547 29.266 5.371 1 98.19 195 ASN A N 1
ATOM 1507 C CA . ASN A 1 195 ? 15 29.734 4.105 1 98.19 195 ASN A CA 1
ATOM 1508 C C . ASN A 1 195 ? 14.914 28.609 3.078 1 98.19 195 ASN A C 1
ATOM 1510 O O . ASN A 1 195 ? 15.562 27.562 3.236 1 98.19 195 ASN A O 1
ATOM 1514 N N . ALA A 1 196 ? 14.047 28.828 2.076 1 97.19 196 ALA A N 1
ATOM 1515 C CA . ALA A 1 196 ? 13.875 27.766 1.088 1 97.19 196 ALA A CA 1
ATOM 1516 C C . ALA A 1 196 ? 13.625 28.344 -0.303 1 97.19 196 ALA A C 1
ATOM 1518 O O . ALA A 1 196 ? 13.125 29.453 -0.437 1 97.19 196 ALA A O 1
ATOM 1519 N N . ALA A 1 197 ? 14.039 27.656 -1.259 1 97.5 197 ALA A N 1
ATOM 1520 C CA . ALA A 1 197 ? 13.656 27.812 -2.66 1 97.5 197 ALA A CA 1
ATOM 1521 C C . ALA A 1 197 ? 13.328 26.453 -3.283 1 97.5 197 ALA A C 1
ATOM 1523 O O . ALA A 1 197 ? 13.992 25.453 -3 1 97.5 197 ALA A O 1
ATOM 1524 N N . TRP A 1 198 ? 12.266 26.391 -4.062 1 95.69 198 TRP A N 1
ATOM 1525 C CA . TRP A 1 198 ? 11.961 25.109 -4.68 1 95.69 198 TRP A CA 1
ATOM 1526 C C . TRP A 1 198 ? 11.289 25.297 -6.035 1 95.69 198 TRP A C 1
ATOM 1528 O O . TRP A 1 198 ? 10.805 26.391 -6.348 1 95.69 198 TRP A O 1
ATOM 1538 N N . TRP A 1 199 ? 11.375 24.328 -6.84 1 95.44 199 TRP A N 1
ATOM 1539 C CA . TRP A 1 199 ? 10.82 24.328 -8.188 1 95.44 199 TRP A CA 1
ATOM 1540 C C . TRP A 1 199 ? 10.508 22.906 -8.648 1 95.44 199 TRP A C 1
ATOM 1542 O O . TRP A 1 199 ? 10.906 21.938 -7.992 1 95.44 199 TRP A O 1
ATOM 1552 N N . ARG A 1 200 ? 9.75 22.812 -9.672 1 95 200 ARG A N 1
ATOM 1553 C CA . ARG A 1 200 ? 9.484 21.531 -10.312 1 95 200 ARG A CA 1
ATOM 1554 C C . ARG A 1 200 ? 10.172 21.438 -11.664 1 95 200 ARG A C 1
ATOM 1556 O O . ARG A 1 200 ? 10.234 22.422 -12.406 1 95 200 ARG A O 1
ATOM 1563 N N . LEU A 1 201 ? 10.664 20.281 -11.961 1 96.06 201 LEU A N 1
ATOM 1564 C CA . LEU A 1 201 ? 11.219 19.953 -13.273 1 96.06 201 LEU A CA 1
ATOM 1565 C C . LEU A 1 201 ? 10.281 19.016 -14.039 1 96.06 201 LEU A C 1
ATOM 1567 O O . LEU A 1 201 ? 9.711 18.094 -13.461 1 96.06 201 LEU A O 1
ATOM 1571 N N . ARG A 1 202 ? 10.133 19.344 -15.336 1 95.75 202 ARG A N 1
ATOM 1572 C CA . ARG A 1 202 ? 9.391 18.406 -16.172 1 95.75 202 ARG A CA 1
ATOM 1573 C C . ARG A 1 202 ? 10.156 17.109 -16.344 1 95.75 202 ARG A C 1
ATOM 1575 O O . ARG A 1 202 ? 11.336 17.109 -16.719 1 95.75 202 ARG A O 1
ATOM 1582 N N . GLY A 1 203 ? 9.406 16.094 -15.984 1 95.75 203 GLY A N 1
ATOM 1583 C CA . GLY A 1 203 ? 9.984 14.773 -16.234 1 95.75 203 GLY A CA 1
ATOM 1584 C C . GLY A 1 203 ? 10.547 14.125 -14.977 1 95.75 203 GLY A C 1
ATOM 1585 O O . GLY A 1 203 ? 10.5 14.711 -13.898 1 95.75 203 GLY A O 1
ATOM 1586 N N . GLU A 1 204 ? 10.984 12.852 -15.18 1 96 204 GLU A N 1
ATOM 1587 C CA . GLU A 1 204 ? 11.508 12.031 -14.102 1 96 204 GLU A CA 1
ATOM 1588 C C . GLU A 1 204 ? 13.016 12.211 -13.953 1 96 204 GLU A C 1
ATOM 1590 O O . GLU A 1 204 ? 13.766 12.039 -14.914 1 96 204 GLU A O 1
ATOM 1595 N N . TYR A 1 205 ? 13.469 12.633 -12.828 1 97.56 205 TYR A N 1
ATOM 1596 C CA . TYR A 1 205 ? 14.883 12.695 -12.469 1 97.56 205 TYR A CA 1
ATOM 1597 C C . TYR A 1 205 ? 15.195 11.734 -11.328 1 97.56 205 TYR A C 1
ATOM 1599 O O . TYR A 1 205 ? 14.977 12.055 -10.156 1 97.56 205 TYR A O 1
ATOM 1607 N N . ASP A 1 206 ? 15.805 10.594 -11.719 1 96.81 206 ASP A N 1
ATOM 1608 C CA . ASP A 1 206 ? 16.047 9.445 -10.859 1 96.81 206 ASP A CA 1
ATOM 1609 C C . ASP A 1 206 ? 17.484 9.453 -10.32 1 96.81 206 ASP A C 1
ATOM 1611 O O . ASP A 1 206 ? 18.438 9.453 -11.102 1 96.81 206 ASP A O 1
ATOM 1615 N N . VAL A 1 207 ? 17.594 9.414 -8.961 1 96.81 207 VAL A N 1
ATOM 1616 C CA . VAL A 1 207 ? 18.922 9.461 -8.352 1 96.81 207 VAL A CA 1
ATOM 1617 C C . VAL A 1 207 ? 19.766 8.281 -8.828 1 96.81 207 VAL A C 1
ATOM 1619 O O . VAL A 1 207 ? 20.984 8.359 -8.859 1 96.81 207 VAL A O 1
ATOM 1622 N N . GLU A 1 208 ? 19.156 7.168 -9.195 1 94.75 208 GLU A N 1
ATOM 1623 C CA . GLU A 1 208 ? 19.922 6.027 -9.695 1 94.75 208 GLU A CA 1
ATOM 1624 C C . GLU A 1 208 ? 20.469 6.301 -11.086 1 94.75 208 GLU A C 1
ATOM 1626 O O . GLU A 1 208 ? 21.531 5.781 -11.453 1 94.75 208 GLU A O 1
ATOM 1631 N N . GLU A 1 209 ? 19.75 7.113 -11.852 1 94.88 209 GLU A N 1
ATOM 1632 C CA . GLU A 1 209 ? 20.266 7.543 -13.148 1 94.88 209 GLU A CA 1
ATOM 1633 C C . GLU A 1 209 ? 21.328 8.617 -12.992 1 94.88 209 GLU A C 1
ATOM 1635 O O . GLU A 1 209 ? 22.234 8.734 -13.828 1 94.88 209 GLU A O 1
ATOM 1640 N N . MET A 1 210 ? 21.188 9.352 -11.938 1 96.06 210 MET A N 1
ATOM 1641 C CA . MET A 1 210 ? 22.156 10.398 -11.617 1 96.06 210 MET A CA 1
ATOM 1642 C C . MET A 1 210 ? 23.5 9.789 -11.211 1 96.06 210 MET A C 1
ATOM 1644 O O . MET A 1 210 ? 24.547 10.375 -11.477 1 96.06 210 MET A O 1
ATOM 1648 N N . ALA A 1 211 ? 23.438 8.602 -10.641 1 93.75 211 ALA A N 1
ATOM 1649 C CA . ALA A 1 211 ? 24.641 7.926 -10.156 1 93.75 211 ALA A CA 1
ATOM 1650 C C . ALA A 1 211 ? 25.453 7.363 -11.312 1 93.75 211 ALA A C 1
ATOM 1652 O O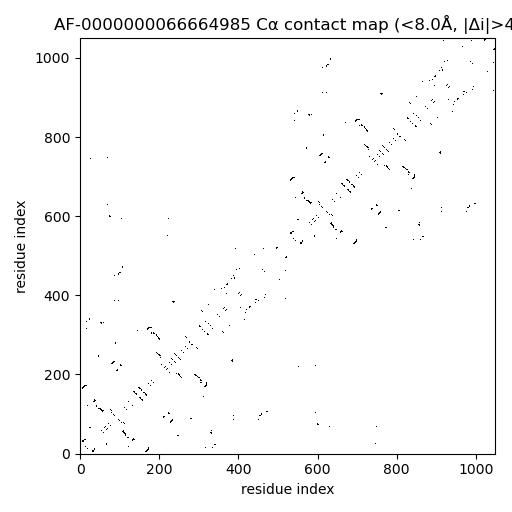 . ALA A 1 211 ? 24.922 7.129 -12.398 1 93.75 211 ALA A O 1
ATOM 1653 N N . GLY A 1 212 ? 26.766 7.223 -11.133 1 87.88 212 GLY A N 1
ATOM 1654 C CA . GLY A 1 212 ? 27.625 6.535 -12.078 1 87.88 212 GLY A CA 1
ATOM 1655 C C . GLY A 1 212 ? 27.516 5.023 -12 1 87.88 212 GLY A C 1
ATOM 1656 O O . GLY A 1 212 ? 26.484 4.496 -11.555 1 87.88 212 GLY A O 1
ATOM 1657 N N . PRO A 1 213 ? 28.484 4.367 -12.562 1 81.06 213 PRO A N 1
ATOM 1658 C CA . PRO A 1 213 ? 28.5 2.906 -12.438 1 81.06 213 PRO A CA 1
ATOM 1659 C C . PRO A 1 213 ? 28.438 2.432 -10.992 1 81.06 213 PRO A C 1
ATOM 1661 O O . PRO A 1 213 ? 29.125 2.998 -10.125 1 81.06 213 PRO A O 1
ATOM 1664 N N . THR A 1 214 ? 27.516 1.509 -10.797 1 80.62 214 THR A N 1
ATOM 1665 C CA . THR A 1 214 ? 27.297 1.109 -9.406 1 80.62 214 THR A CA 1
ATOM 1666 C C . THR A 1 214 ? 27.75 -0.328 -9.18 1 80.62 214 THR A C 1
ATOM 1668 O O . THR A 1 214 ? 28.078 -1.043 -10.133 1 80.62 214 THR A O 1
ATOM 1671 N N . SER A 1 215 ? 27.984 -0.617 -7.895 1 80.69 215 SER A N 1
ATOM 1672 C CA . SER A 1 215 ? 28.391 -1.946 -7.449 1 80.69 215 SER A CA 1
ATOM 1673 C C . SER A 1 215 ? 27.203 -2.715 -6.863 1 80.69 215 SER A C 1
ATOM 1675 O O . SER A 1 215 ? 26.172 -2.127 -6.559 1 80.69 215 SER A O 1
ATOM 1677 N N . PRO A 1 216 ? 27.375 -4.039 -6.719 1 81 216 PRO A N 1
ATOM 1678 C CA . PRO A 1 216 ? 26.328 -4.836 -6.066 1 81 216 PRO A CA 1
ATOM 1679 C C . PRO A 1 216 ? 26.078 -4.41 -4.621 1 81 216 PRO A C 1
ATOM 1681 O O . PRO A 1 216 ? 25 -4.676 -4.07 1 81 216 PRO A O 1
ATOM 1684 N N . THR A 1 217 ? 27 -3.756 -4.109 1 83.56 217 THR A N 1
ATOM 1685 C CA . THR A 1 217 ? 26.828 -3.268 -2.744 1 83.56 217 THR A CA 1
ATOM 1686 C C . THR A 1 217 ? 25.875 -2.076 -2.719 1 83.56 217 THR A C 1
ATOM 1688 O O . THR A 1 217 ? 25.094 -1.919 -1.775 1 83.56 217 THR A O 1
ATOM 1691 N N . TRP A 1 218 ? 25.984 -1.331 -3.768 1 89 218 TRP A N 1
ATOM 1692 C CA . TRP A 1 218 ? 25.125 -0.157 -3.875 1 89 218 TRP A CA 1
ATOM 1693 C C . TRP A 1 218 ? 23.734 -0.548 -4.34 1 89 218 TRP A C 1
ATOM 1695 O O . TRP A 1 218 ? 22.734 0.052 -3.92 1 89 218 TRP A O 1
ATOM 1705 N N . ARG A 1 219 ? 23.703 -1.608 -5.113 1 86.44 219 ARG A N 1
ATOM 1706 C CA . ARG A 1 219 ? 22.406 -2.051 -5.637 1 86.44 219 ARG A CA 1
ATOM 1707 C C . ARG A 1 219 ? 22.234 -3.553 -5.438 1 86.44 219 ARG A C 1
ATOM 1709 O O . ARG A 1 219 ? 22.203 -4.312 -6.41 1 86.44 219 ARG A O 1
ATOM 1716 N N . PRO A 1 220 ? 21.938 -3.85 -4.18 1 84.44 220 PRO A N 1
ATOM 1717 C CA . PRO A 1 220 ? 21.641 -5.266 -3.957 1 84.44 220 PRO A CA 1
ATOM 1718 C C . PRO A 1 220 ? 20.297 -5.68 -4.562 1 84.44 220 PRO A C 1
ATOM 1720 O O . PRO A 1 220 ? 19.484 -4.824 -4.918 1 84.44 220 PRO A O 1
ATOM 1723 N N . LYS A 1 221 ? 20.062 -6.969 -4.641 1 76.19 221 LYS A N 1
ATOM 1724 C CA . LYS A 1 221 ? 18.875 -7.559 -5.27 1 76.19 221 LYS A CA 1
ATOM 1725 C C . LYS A 1 221 ? 17.594 -7.117 -4.566 1 76.19 221 LYS A C 1
ATOM 1727 O O . LYS A 1 221 ? 16.531 -7.047 -5.184 1 76.19 221 LYS A O 1
ATOM 1732 N N . THR A 1 222 ? 17.703 -6.785 -3.396 1 80.06 222 THR A N 1
ATOM 1733 C CA . THR A 1 222 ? 16.547 -6.477 -2.576 1 80.06 222 THR A CA 1
ATOM 1734 C C . THR A 1 222 ? 16.219 -4.988 -2.645 1 80.06 222 THR A C 1
ATOM 1736 O O . THR A 1 222 ? 15.188 -4.551 -2.117 1 80.06 222 THR A O 1
ATOM 1739 N N . GLN A 1 223 ? 17.031 -4.246 -3.328 1 88.19 223 GLN A N 1
ATOM 1740 C CA . GLN A 1 223 ? 16.859 -2.799 -3.326 1 88.19 223 GLN A CA 1
ATOM 1741 C C . GLN A 1 223 ? 15.75 -2.379 -4.293 1 88.19 223 GLN A C 1
ATOM 1743 O O . GLN A 1 223 ? 15.836 -2.65 -5.492 1 88.19 223 GLN A O 1
ATOM 1748 N N . GLU A 1 224 ? 14.695 -1.785 -3.775 1 93.44 224 GLU A N 1
ATOM 1749 C CA . GLU A 1 224 ? 13.711 -1.096 -4.602 1 93.44 224 GLU A CA 1
ATOM 1750 C C . GLU A 1 224 ? 14.289 0.188 -5.191 1 93.44 224 GLU A C 1
ATOM 1752 O O . GLU A 1 224 ? 15.297 0.699 -4.711 1 93.44 224 GLU A O 1
ATOM 1757 N N . ARG A 1 225 ? 13.648 0.617 -6.242 1 94.25 225 ARG A N 1
ATOM 1758 C CA . ARG A 1 225 ? 14.086 1.832 -6.922 1 94.25 225 ARG A CA 1
ATOM 1759 C C . ARG A 1 225 ? 14.094 3.021 -5.965 1 94.25 225 ARG A C 1
ATOM 1761 O O . ARG A 1 225 ? 13.055 3.381 -5.41 1 94.25 225 ARG A O 1
ATOM 1768 N N . ARG A 1 226 ? 15.289 3.658 -5.75 1 96.56 226 ARG A N 1
ATOM 1769 C CA . ARG A 1 226 ? 15.469 4.766 -4.816 1 96.56 226 ARG A CA 1
ATOM 1770 C C . ARG A 1 226 ? 14.609 5.961 -5.211 1 96.56 226 ARG A C 1
ATOM 1772 O O . ARG A 1 226 ? 14.336 6.836 -4.387 1 96.56 226 ARG A O 1
ATOM 1779 N N . TRP A 1 227 ? 14.195 6 -6.457 1 96.81 227 TRP A N 1
ATOM 1780 C CA . TRP A 1 227 ? 13.367 7.074 -7.012 1 96.81 227 TRP A CA 1
ATOM 1781 C C . TRP A 1 227 ? 12.109 7.277 -6.18 1 96.81 227 TRP A C 1
ATOM 1783 O O . TRP A 1 227 ? 11.633 8.406 -6.031 1 96.81 227 TRP A O 1
ATOM 1793 N N . PHE A 1 228 ? 11.625 6.254 -5.547 1 97.31 228 PHE A N 1
ATOM 1794 C CA . PHE A 1 228 ? 10.367 6.297 -4.816 1 97.31 228 PHE A CA 1
ATOM 1795 C C . PHE A 1 228 ? 10.547 6.977 -3.463 1 97.31 228 PHE A C 1
ATOM 1797 O O . PHE A 1 228 ? 9.57 7.32 -2.795 1 97.31 228 PHE A O 1
ATOM 1804 N N . SER A 1 229 ? 11.758 7.195 -3.01 1 97.94 229 SER A N 1
ATOM 1805 C CA . SER A 1 229 ? 12.023 7.797 -1.708 1 97.94 229 SER A CA 1
ATOM 1806 C C . SER A 1 229 ? 11.906 9.32 -1.768 1 97.94 229 SER A C 1
ATOM 1808 O O . SER A 1 229 ? 11.859 9.898 -2.854 1 97.94 229 SER A O 1
ATOM 1810 N N . THR A 1 230 ? 11.672 9.922 -0.643 1 98.12 230 THR A N 1
ATOM 1811 C CA . THR A 1 230 ? 12.078 11.32 -0.487 1 98.12 230 THR A CA 1
ATOM 1812 C C . THR A 1 230 ? 13.594 11.43 -0.331 1 98.12 230 THR A C 1
ATOM 1814 O O . THR A 1 230 ? 14.133 11.164 0.744 1 98.12 230 THR A O 1
ATOM 1817 N N . ASN A 1 231 ? 14.281 11.828 -1.41 1 98.56 231 ASN A N 1
ATOM 1818 C CA . ASN A 1 231 ? 15.742 11.859 -1.436 1 98.56 231 ASN A CA 1
ATOM 1819 C C . ASN A 1 231 ? 16.281 13.227 -1.032 1 98.56 231 ASN A C 1
ATOM 1821 O O . ASN A 1 231 ? 15.891 14.25 -1.604 1 98.56 231 ASN A O 1
ATOM 1825 N N . HIS A 1 232 ? 17.141 13.242 -0.04 1 98.81 232 HIS A N 1
ATOM 1826 C CA . HIS A 1 232 ? 17.797 14.469 0.416 1 98.81 232 HIS A CA 1
ATOM 1827 C C . HIS A 1 232 ? 19.297 14.422 0.164 1 98.81 232 HIS A C 1
ATOM 1829 O O . HIS A 1 232 ? 19.969 13.477 0.586 1 98.81 232 HIS A O 1
ATOM 1835 N N . LEU A 1 233 ? 19.828 15.398 -0.528 1 98.81 233 LEU A N 1
ATOM 1836 C CA . LEU A 1 233 ? 21.266 15.648 -0.557 1 98.81 233 LEU A CA 1
ATOM 1837 C C . LEU A 1 233 ? 21.672 16.562 0.589 1 98.81 233 LEU A C 1
ATOM 1839 O O . LEU A 1 233 ? 21.219 17.703 0.675 1 98.81 233 LEU A O 1
ATOM 1843 N N . MET A 1 234 ? 22.562 16.016 1.423 1 98.56 234 MET A N 1
ATOM 1844 C CA . MET A 1 234 ? 22.844 16.672 2.699 1 98.56 234 MET A CA 1
ATOM 1845 C C . MET A 1 234 ? 24.203 17.359 2.672 1 98.56 234 MET A C 1
ATOM 1847 O O . MET A 1 234 ? 25.156 16.828 2.104 1 98.56 234 MET A O 1
ATOM 1851 N N . GLY A 1 235 ? 24.266 18.484 3.291 1 98.06 235 GLY A N 1
ATOM 1852 C CA . GLY A 1 235 ? 25.484 19.219 3.557 1 98.06 235 GLY A CA 1
ATOM 1853 C C . GLY A 1 235 ? 25.391 20.109 4.785 1 98.06 235 GLY A C 1
ATOM 1854 O O . GLY A 1 235 ? 24.312 20.281 5.352 1 98.06 235 GLY A O 1
ATOM 1855 N N . THR A 1 236 ? 26.578 20.641 5.211 1 97.69 236 THR A N 1
ATOM 1856 C CA . THR A 1 236 ? 26.594 21.516 6.379 1 97.69 236 THR A CA 1
ATOM 1857 C C . THR A 1 236 ? 25.734 22.75 6.141 1 97.69 236 THR A C 1
ATOM 1859 O O . THR A 1 236 ? 26.047 23.562 5.266 1 97.69 236 THR A O 1
ATOM 1862 N N . GLY A 1 237 ? 24.672 22.828 6.875 1 98.38 237 GLY A N 1
ATOM 1863 C CA . GLY A 1 237 ? 23.844 24.016 6.828 1 98.38 237 GLY A CA 1
ATOM 1864 C C . GLY A 1 237 ? 22.734 23.922 5.797 1 98.38 237 GLY A C 1
ATOM 1865 O O . GLY A 1 237 ? 22 24.891 5.574 1 98.38 237 GLY A O 1
ATOM 1866 N N . TYR A 1 238 ? 22.656 22.734 5.09 1 98.62 238 TYR A N 1
ATOM 1867 C CA . TYR A 1 238 ? 21.609 22.703 4.062 1 98.62 238 TYR A CA 1
ATOM 1868 C C . TYR A 1 238 ? 21.188 21.266 3.76 1 98.62 238 TYR A C 1
ATOM 1870 O O . TYR A 1 238 ? 21.859 20.312 4.16 1 98.62 238 TYR A O 1
ATOM 1878 N N . TRP A 1 239 ? 20.109 21.188 3.102 1 98.69 239 TRP A N 1
ATOM 1879 C CA . TRP A 1 239 ? 19.672 19.969 2.4 1 98.69 239 TRP A CA 1
ATOM 1880 C C . TRP A 1 239 ? 18.922 20.328 1.127 1 98.69 239 TRP A C 1
ATOM 1882 O O . TRP A 1 239 ? 18.328 21.406 1.023 1 98.69 239 TRP A O 1
ATOM 1892 N N . VAL A 1 240 ? 18.969 19.438 0.142 1 98.75 240 VAL A N 1
ATOM 1893 C CA . VAL A 1 240 ? 18.281 19.531 -1.136 1 98.75 240 VAL A CA 1
ATOM 1894 C C . VAL A 1 240 ? 17.375 18.312 -1.335 1 98.75 240 VAL A C 1
ATOM 1896 O O . VAL A 1 240 ? 17.828 17.172 -1.168 1 98.75 240 VAL A O 1
ATOM 1899 N N . TRP A 1 241 ? 16.094 18.578 -1.68 1 98.19 241 TRP A N 1
ATOM 1900 C CA . TRP A 1 241 ? 15.242 17.406 -1.868 1 98.19 241 TRP A CA 1
ATOM 1901 C C . TRP A 1 241 ? 15.031 17.125 -3.352 1 98.19 241 TRP A C 1
ATOM 1903 O O . TRP A 1 241 ? 15.133 18.031 -4.184 1 98.19 241 TRP A O 1
ATOM 1913 N N . MET A 1 242 ? 14.883 15.898 -3.697 1 98.12 242 MET A N 1
ATOM 1914 C CA . MET A 1 242 ? 14.352 15.359 -4.949 1 98.12 242 MET A CA 1
ATOM 1915 C C . MET A 1 242 ? 13.156 14.445 -4.684 1 98.12 242 MET A C 1
ATOM 1917 O O . MET A 1 242 ? 13.305 13.383 -4.086 1 98.12 242 MET A O 1
ATOM 1921 N N . ILE A 1 243 ? 11.969 14.852 -5.098 1 97.62 243 ILE A N 1
ATOM 1922 C CA . ILE A 1 243 ? 10.734 14.125 -4.809 1 97.62 243 ILE A CA 1
ATOM 1923 C C . ILE A 1 243 ? 9.984 13.844 -6.109 1 97.62 243 ILE A C 1
ATOM 1925 O O . ILE A 1 243 ? 9.656 14.773 -6.852 1 97.62 243 ILE A O 1
ATOM 1929 N N . PRO A 1 244 ? 9.742 12.578 -6.43 1 97 244 PRO A N 1
ATOM 1930 C CA . PRO A 1 244 ? 8.922 12.281 -7.609 1 97 244 PRO A CA 1
ATOM 1931 C C . PRO A 1 244 ? 7.441 12.562 -7.379 1 97 244 PRO A C 1
ATOM 1933 O O . PRO A 1 244 ? 6.926 12.336 -6.281 1 97 244 PRO A O 1
ATOM 1936 N N . LEU A 1 245 ? 6.801 13.008 -8.383 1 95.25 245 LEU A N 1
ATOM 1937 C CA . LEU A 1 245 ? 5.363 13.25 -8.336 1 95.25 245 LEU A CA 1
ATOM 1938 C C . LEU A 1 245 ? 4.633 12.336 -9.312 1 95.25 245 LEU A C 1
ATOM 1940 O O . LEU A 1 245 ? 5.203 11.922 -10.328 1 95.25 245 LEU A O 1
ATOM 1944 N N . SER A 1 246 ? 3.404 12.039 -9.055 1 92.75 246 SER A N 1
ATOM 1945 C CA . SER A 1 246 ? 2.639 11.109 -9.875 1 92.75 246 SER A CA 1
ATOM 1946 C C . SER A 1 246 ? 2.398 11.672 -11.273 1 92.75 246 SER A C 1
ATOM 1948 O O . SER A 1 246 ? 2.1 10.922 -12.211 1 92.75 246 SER A O 1
ATOM 1950 N N . SER A 1 247 ? 2.494 12.953 -11.477 1 92.25 247 SER A N 1
ATOM 1951 C CA . SER A 1 247 ? 2.352 13.594 -12.781 1 92.25 247 SER A CA 1
ATOM 1952 C C . SER A 1 247 ? 3.525 13.25 -13.695 1 92.25 247 SER A C 1
ATOM 1954 O O . SER A 1 247 ? 3.469 13.492 -14.898 1 92.25 247 SER A O 1
ATOM 1956 N N . GLY A 1 248 ? 4.551 12.758 -13.109 1 92.94 248 GLY A N 1
ATOM 1957 C CA . GLY A 1 248 ? 5.77 12.484 -13.852 1 92.94 248 GLY A CA 1
ATOM 1958 C C . GLY A 1 248 ? 6.844 13.539 -13.648 1 92.94 248 GLY A C 1
ATOM 1959 O O . GLY A 1 248 ? 7.996 13.344 -14.047 1 92.94 248 GLY A O 1
ATOM 1960 N N . ASN A 1 249 ? 6.469 14.609 -12.961 1 94.75 249 ASN A N 1
ATOM 1961 C CA . ASN A 1 249 ? 7.414 15.688 -12.688 1 94.75 249 ASN A CA 1
ATOM 1962 C C . ASN A 1 249 ? 8.219 15.406 -11.414 1 94.75 249 ASN A C 1
ATOM 1964 O O . ASN A 1 249 ? 7.926 14.461 -10.688 1 94.75 249 ASN A O 1
ATOM 1968 N N . THR A 1 250 ? 9.281 16.141 -11.227 1 96.62 250 THR A N 1
ATOM 1969 C CA . THR A 1 250 ? 10.141 16.016 -10.047 1 96.62 250 THR A CA 1
ATOM 1970 C C . THR A 1 250 ? 10.211 17.328 -9.289 1 96.62 250 THR A C 1
ATOM 1972 O O . THR A 1 250 ? 10.461 18.391 -9.875 1 96.62 250 THR A O 1
ATOM 1975 N N . SER A 1 251 ? 9.938 17.328 -8.008 1 96.62 251 SER A N 1
ATOM 1976 C CA . SER A 1 251 ? 10.094 18.484 -7.137 1 96.62 251 SER A CA 1
ATOM 1977 C C . SER A 1 251 ? 11.516 18.578 -6.59 1 96.62 251 SER A C 1
ATOM 1979 O O . SER A 1 251 ? 12.039 17.609 -6.039 1 96.62 251 SER A O 1
ATOM 1981 N N . ILE A 1 252 ? 12.141 19.703 -6.758 1 97.06 252 ILE A N 1
ATOM 1982 C CA . ILE A 1 252 ? 13.461 19.984 -6.219 1 97.06 252 ILE A CA 1
ATOM 1983 C C . ILE A 1 252 ? 13.391 21.219 -5.309 1 97.06 252 ILE A C 1
ATOM 1985 O O . ILE A 1 252 ? 12.688 22.172 -5.605 1 97.06 252 ILE A O 1
ATOM 1989 N N . GLY A 1 253 ? 14.094 21.156 -4.227 1 97.19 253 GLY A N 1
ATOM 1990 C CA . GLY A 1 253 ? 14.109 22.312 -3.357 1 97.19 253 GLY A CA 1
ATOM 1991 C C . GLY A 1 253 ? 15.367 22.406 -2.508 1 97.19 253 GLY A C 1
ATOM 1992 O O . GLY A 1 253 ? 16.031 21.406 -2.254 1 97.19 253 GLY A O 1
ATOM 1993 N N . ILE A 1 254 ? 15.719 23.656 -2.156 1 98.31 254 ILE A N 1
ATOM 1994 C CA . ILE A 1 254 ? 16.828 24.016 -1.272 1 98.31 254 ILE A CA 1
ATOM 1995 C C . ILE A 1 254 ? 16.281 24.531 0.052 1 98.31 254 ILE A C 1
ATOM 1997 O O . ILE A 1 254 ? 15.383 25.375 0.068 1 98.31 254 ILE A O 1
ATOM 2001 N N . VAL A 1 255 ? 16.734 23.984 1.11 1 98.56 255 VAL A N 1
ATOM 2002 C CA . VAL A 1 255 ? 16.484 24.594 2.412 1 98.56 255 VAL A CA 1
ATOM 2003 C C . VAL A 1 255 ? 17.812 24.828 3.135 1 98.56 255 VAL A C 1
ATOM 2005 O O . VAL A 1 255 ? 18.688 23.953 3.145 1 98.56 255 VAL A O 1
ATOM 2008 N N . THR A 1 256 ? 18 26.047 3.699 1 98.75 256 THR A N 1
ATOM 2009 C CA . THR A 1 256 ? 19.281 26.375 4.316 1 98.75 256 THR A CA 1
ATOM 2010 C C . THR A 1 256 ? 19.078 27.094 5.645 1 98.75 256 THR A C 1
ATOM 2012 O O . THR A 1 256 ? 18.031 27.734 5.855 1 98.75 256 THR A O 1
ATOM 2015 N N . ASP A 1 257 ? 20.031 26.906 6.492 1 98.31 257 ASP A N 1
ATOM 2016 C CA . ASP A 1 257 ? 20.219 27.797 7.633 1 98.31 257 ASP A CA 1
ATOM 2017 C C . ASP A 1 257 ? 20.922 29.094 7.211 1 98.31 257 ASP A C 1
ATOM 2019 O O . ASP A 1 257 ? 21.984 29.047 6.598 1 98.31 257 ASP A O 1
ATOM 2023 N N . GLU A 1 258 ? 20.297 30.172 7.59 1 97.06 258 GLU A N 1
ATOM 2024 C CA . GLU A 1 258 ? 20.75 31.5 7.164 1 97.06 258 GLU A CA 1
ATOM 2025 C C . GLU A 1 258 ? 22.203 31.719 7.562 1 97.06 258 GLU A C 1
ATOM 2027 O O . GLU A 1 258 ? 22.953 32.438 6.867 1 97.06 258 GLU A O 1
ATOM 2032 N N . ARG A 1 259 ? 22.734 31.172 8.609 1 96.56 259 ARG A N 1
ATOM 2033 C CA . ARG A 1 259 ? 24.078 31.391 9.148 1 96.56 259 ARG A CA 1
ATOM 2034 C C . ARG A 1 259 ? 25.141 30.766 8.25 1 96.56 259 ARG A C 1
ATOM 2036 O O . ARG A 1 259 ? 26.281 31.219 8.227 1 96.56 259 ARG A O 1
ATOM 2043 N N . TYR A 1 260 ? 24.75 29.75 7.508 1 97.69 260 TYR A N 1
ATOM 2044 C CA . TYR A 1 260 ? 25.703 29.016 6.691 1 97.69 260 TYR A CA 1
ATOM 2045 C C . TYR A 1 260 ? 25.562 29.375 5.219 1 97.69 260 TYR A C 1
ATOM 2047 O O . TYR A 1 260 ? 26.547 29.516 4.504 1 97.69 260 TYR A O 1
ATOM 2055 N N . HIS A 1 261 ? 24.312 29.438 4.82 1 98.31 261 HIS A N 1
ATOM 2056 C CA . HIS A 1 261 ? 23.984 29.766 3.438 1 98.31 261 HIS A CA 1
ATOM 2057 C C . HIS A 1 261 ? 22.953 30.875 3.365 1 98.31 261 HIS A C 1
ATOM 2059 O O . HIS A 1 261 ? 21.75 30.625 3.398 1 98.31 261 HIS A O 1
ATOM 2065 N N . PRO A 1 262 ? 23.406 32.094 3.18 1 97.81 262 PRO A N 1
ATOM 2066 C CA . PRO A 1 262 ? 22.469 33.219 3.15 1 97.81 262 PRO A CA 1
ATOM 2067 C C . PRO A 1 262 ? 21.469 33.094 2 1 97.81 262 PRO A C 1
ATOM 2069 O O . PRO A 1 262 ? 21.844 32.75 0.884 1 97.81 262 PRO A O 1
ATOM 2072 N N . PHE A 1 263 ? 20.266 33.562 2.26 1 97.88 263 PHE A N 1
ATOM 2073 C CA . PHE A 1 263 ? 19.156 33.438 1.332 1 97.88 263 PHE A CA 1
ATOM 2074 C C . PHE A 1 263 ? 19.469 34.156 0.023 1 97.88 263 PHE A C 1
ATOM 2076 O O . PHE A 1 263 ? 19.078 33.688 -1.052 1 97.88 263 PHE A O 1
ATOM 2083 N N . ARG A 1 264 ? 20.156 35.156 0.059 1 97.25 264 ARG A N 1
ATOM 2084 C CA . ARG A 1 264 ? 20.469 36 -1.099 1 97.25 264 ARG A CA 1
ATOM 2085 C C . ARG A 1 264 ? 21.266 35.219 -2.141 1 97.25 264 ARG A C 1
ATOM 2087 O O . ARG A 1 264 ? 21.281 35.594 -3.316 1 97.25 264 ARG A O 1
ATOM 2094 N N . THR A 1 265 ? 21.875 34.156 -1.724 1 97.81 265 THR A N 1
ATOM 2095 C CA . THR A 1 265 ? 22.75 33.406 -2.621 1 97.81 265 THR A CA 1
ATOM 2096 C C . THR A 1 265 ? 21.938 32.469 -3.516 1 97.81 265 THR A C 1
ATOM 2098 O O . THR A 1 265 ? 22.453 31.922 -4.492 1 97.81 265 THR A O 1
ATOM 2101 N N . TYR A 1 266 ? 20.656 32.25 -3.268 1 98.12 266 TYR A N 1
ATOM 2102 C CA . TYR A 1 266 ? 19.859 31.344 -4.09 1 98.12 266 TYR A CA 1
ATOM 2103 C C . TYR A 1 266 ? 18.422 31.812 -4.203 1 98.12 266 TYR A C 1
ATOM 2105 O O . TYR A 1 266 ? 17.516 31.016 -4.453 1 98.12 266 TYR A O 1
ATOM 2113 N N . SER A 1 267 ? 18.109 33.031 -4.004 1 97.38 267 SER A N 1
ATOM 2114 C CA . SER A 1 267 ? 16.781 33.625 -3.883 1 97.38 267 SER A CA 1
ATOM 2115 C C . SER A 1 267 ? 16.141 33.812 -5.254 1 97.38 267 SER A C 1
ATOM 2117 O O . SER A 1 267 ? 14.984 34.25 -5.348 1 97.38 267 SER A O 1
ATOM 2119 N N . THR A 1 268 ? 16.828 33.625 -6.359 1 97.62 268 THR A N 1
ATOM 2120 C CA . THR A 1 268 ? 16.297 33.656 -7.719 1 97.62 268 THR A CA 1
ATOM 2121 C C . THR A 1 268 ? 16.625 32.344 -8.43 1 97.62 268 THR A C 1
ATOM 2123 O O . THR A 1 268 ? 17.516 31.594 -7.996 1 97.62 268 THR A O 1
ATOM 2126 N N . GLU A 1 269 ? 15.898 32.156 -9.445 1 96.88 269 GLU A N 1
ATOM 2127 C CA . GLU A 1 269 ? 16.125 30.922 -10.211 1 96.88 269 GLU A CA 1
ATOM 2128 C C . GLU A 1 269 ? 17.594 30.797 -10.633 1 96.88 269 GLU A C 1
ATOM 2130 O O . GLU A 1 269 ? 18.203 29.734 -10.453 1 96.88 269 GLU A O 1
ATOM 2135 N N . THR A 1 270 ? 18.141 31.828 -11.195 1 97.5 270 THR A N 1
ATOM 2136 C CA . THR A 1 270 ? 19.516 31.828 -11.672 1 97.5 270 THR A CA 1
ATOM 2137 C C . THR A 1 270 ? 20.484 31.562 -10.516 1 97.5 270 THR A C 1
ATOM 2139 O O . THR A 1 270 ? 21.391 30.75 -10.641 1 97.5 270 THR A O 1
ATOM 2142 N N . LYS A 1 271 ? 20.281 32.25 -9.43 1 98.31 271 LYS A N 1
ATOM 2143 C CA . LYS A 1 271 ? 21.141 32.094 -8.273 1 98.31 271 LYS A CA 1
ATOM 2144 C C . LYS A 1 271 ? 21.016 30.688 -7.684 1 98.31 271 LYS A C 1
AT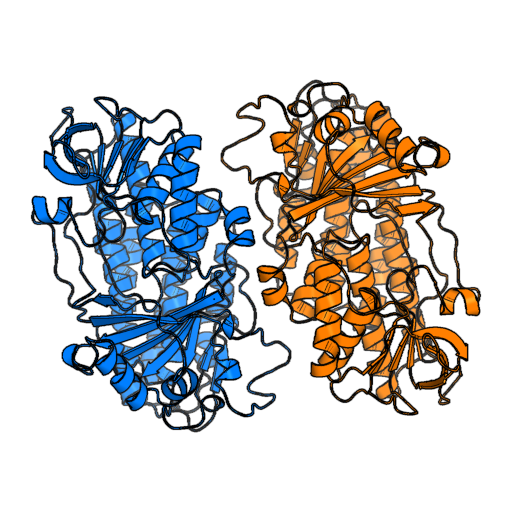OM 2146 O O . LYS A 1 271 ? 22.016 30.109 -7.23 1 98.31 271 LYS A O 1
ATOM 2151 N N . ALA A 1 272 ? 19.812 30.219 -7.664 1 98.25 272 ALA A N 1
ATOM 2152 C CA . ALA A 1 272 ? 19.578 28.875 -7.137 1 98.25 272 ALA A CA 1
ATOM 2153 C C . ALA A 1 272 ? 20.312 27.828 -7.965 1 98.25 272 ALA A C 1
ATOM 2155 O O . ALA A 1 272 ? 20.906 26.891 -7.414 1 98.25 272 ALA A O 1
ATOM 2156 N N . ARG A 1 273 ? 20.281 27.953 -9.25 1 97.44 273 ARG A N 1
ATOM 2157 C CA . ARG A 1 273 ? 21 27.031 -10.125 1 97.44 273 ARG A CA 1
ATOM 2158 C C . ARG A 1 273 ? 22.5 27.094 -9.875 1 97.44 273 ARG A C 1
ATOM 2160 O O . ARG A 1 273 ? 23.172 26.062 -9.859 1 97.44 273 ARG A O 1
ATOM 2167 N N . GLN A 1 274 ? 22.953 28.281 -9.734 1 98.06 274 GLN A N 1
ATOM 2168 C CA . GLN A 1 274 ? 24.375 28.453 -9.43 1 98.06 274 GLN A CA 1
ATOM 2169 C C . GLN A 1 274 ? 24.734 27.844 -8.086 1 98.06 274 GLN A C 1
ATOM 2171 O O . GLN A 1 274 ? 25.781 27.219 -7.941 1 98.06 274 GLN A O 1
ATOM 2176 N N . TRP A 1 275 ? 23.844 28.094 -7.172 1 98.62 275 TRP A N 1
ATOM 2177 C CA . TRP A 1 275 ? 24.047 27.531 -5.84 1 98.62 275 TRP A CA 1
ATOM 2178 C C . TRP A 1 275 ? 24.109 26.016 -5.883 1 98.62 275 TRP A C 1
ATOM 2180 O O . TRP A 1 275 ? 24.984 25.406 -5.273 1 98.62 275 TRP A O 1
ATOM 2190 N N . ILE A 1 276 ? 23.219 25.375 -6.633 1 98.62 276 ILE A N 1
ATOM 2191 C CA . ILE A 1 276 ? 23.219 23.922 -6.781 1 98.62 276 ILE A CA 1
ATOM 2192 C C . ILE A 1 276 ? 24.516 23.484 -7.473 1 98.62 276 ILE A C 1
ATOM 2194 O O . ILE A 1 276 ? 25.109 22.469 -7.094 1 98.62 276 ILE A O 1
ATOM 2198 N N . ALA A 1 277 ? 24.938 24.188 -8.453 1 98.25 277 ALA A N 1
ATOM 2199 C CA . ALA A 1 277 ? 26.172 23.844 -9.164 1 98.25 277 ALA A CA 1
ATOM 2200 C C . ALA A 1 277 ? 27.375 23.844 -8.227 1 98.25 277 ALA A C 1
ATOM 2202 O O . ALA A 1 277 ? 28.297 23.047 -8.383 1 98.25 277 ALA A O 1
ATOM 2203 N N . GLU A 1 278 ? 27.312 24.688 -7.297 1 98.31 278 GLU A N 1
ATOM 2204 C CA . GLU A 1 278 ? 28.422 24.828 -6.352 1 98.31 278 GLU A CA 1
ATOM 2205 C C . GLU A 1 278 ? 28.359 23.766 -5.27 1 98.31 278 GLU A C 1
ATOM 2207 O O . GLU A 1 278 ? 29.375 23.172 -4.91 1 98.31 278 GLU A O 1
ATOM 2212 N N . HIS A 1 279 ? 27.219 23.484 -4.77 1 98.31 279 HIS A N 1
ATOM 2213 C CA . HIS A 1 279 ? 27.109 22.672 -3.559 1 98.31 279 HIS A CA 1
ATOM 2214 C C . HIS A 1 279 ? 26.672 21.25 -3.887 1 98.31 279 HIS A C 1
ATOM 2216 O O . HIS A 1 279 ? 26.891 20.328 -3.092 1 98.31 279 HIS A O 1
ATOM 2222 N N . GLU A 1 280 ? 26.031 21.047 -4.992 1 98.5 280 GLU A N 1
ATOM 2223 C CA . GLU A 1 280 ? 25.609 19.734 -5.488 1 98.5 280 GLU A CA 1
ATOM 2224 C C . GLU A 1 280 ? 25.812 19.625 -6.996 1 98.5 280 GLU A C 1
ATOM 2226 O O . GLU A 1 280 ? 24.859 19.484 -7.754 1 98.5 280 GLU A O 1
ATOM 2231 N N . PRO A 1 281 ? 27.094 19.547 -7.387 1 98.25 281 PRO A N 1
ATOM 2232 C CA . PRO A 1 281 ? 27.406 19.641 -8.812 1 98.25 281 PRO A CA 1
ATOM 2233 C C . PRO A 1 281 ? 26.844 18.453 -9.609 1 98.25 281 PRO A C 1
ATOM 2235 O O . PRO A 1 281 ? 26.484 18.609 -10.781 1 98.25 281 PRO A O 1
ATOM 2238 N N . THR A 1 282 ? 26.797 17.266 -9.023 1 97.88 282 THR A N 1
ATOM 2239 C CA . THR A 1 282 ? 26.25 16.109 -9.719 1 97.88 282 THR A CA 1
ATOM 2240 C C . THR A 1 282 ? 24.781 16.344 -10.086 1 97.88 282 THR A C 1
ATOM 2242 O O . THR A 1 282 ? 24.359 16.047 -11.195 1 97.88 282 THR A O 1
ATOM 2245 N N . LEU A 1 283 ? 24 16.906 -9.172 1 98.5 283 LEU A N 1
ATOM 2246 C CA . LEU A 1 283 ? 22.609 17.234 -9.445 1 98.5 283 LEU A CA 1
ATOM 2247 C C . LEU A 1 283 ? 22.5 18.312 -10.516 1 98.5 283 LEU A C 1
ATOM 2249 O O . LEU A 1 283 ? 21.656 18.25 -11.398 1 98.5 283 LEU A O 1
ATOM 2253 N N . ALA A 1 284 ? 23.359 19.297 -10.398 1 98.38 284 ALA A N 1
ATOM 2254 C CA . ALA A 1 284 ? 23.359 20.391 -11.367 1 98.38 284 ALA A CA 1
ATOM 2255 C C . ALA A 1 284 ? 23.578 19.859 -12.781 1 98.38 284 ALA A C 1
ATOM 2257 O O . ALA A 1 284 ? 22.859 20.234 -13.711 1 98.38 284 ALA A O 1
ATOM 2258 N N . LYS A 1 285 ? 24.594 19.031 -12.898 1 97.81 285 LYS A N 1
ATOM 2259 C CA . LYS A 1 285 ? 24.891 18.453 -14.203 1 97.81 285 LYS A CA 1
ATOM 2260 C C . LYS A 1 285 ? 23.75 17.578 -14.703 1 97.81 285 LYS A C 1
ATOM 2262 O O . LYS A 1 285 ? 23.391 17.641 -15.883 1 97.81 285 LYS A O 1
ATOM 2267 N N . PHE A 1 286 ? 23.188 16.797 -13.82 1 97.75 286 PHE A N 1
ATOM 2268 C CA . PHE A 1 286 ? 22.109 15.867 -14.141 1 97.75 286 PHE A CA 1
ATOM 2269 C C . PHE A 1 286 ? 20.875 16.609 -14.633 1 97.75 286 PHE A C 1
ATOM 2271 O O . PHE A 1 286 ? 20.141 16.109 -15.484 1 97.75 286 PHE A O 1
ATOM 2278 N N . THR A 1 287 ? 20.672 17.844 -14.172 1 97.81 287 THR A N 1
ATOM 2279 C CA . THR A 1 287 ? 19.453 18.578 -14.477 1 97.81 287 THR A CA 1
ATOM 2280 C C . THR A 1 287 ? 19.766 19.797 -15.359 1 97.81 287 THR A C 1
ATOM 2282 O O . THR A 1 287 ? 18.969 20.734 -15.438 1 97.81 287 THR A O 1
ATOM 2285 N N . GLU A 1 288 ? 20.828 19.844 -15.953 1 96.38 288 GLU A N 1
ATOM 2286 C CA . GLU A 1 288 ? 21.312 21 -16.703 1 96.38 288 GLU A CA 1
ATOM 2287 C C . GLU A 1 288 ? 20.344 21.391 -17.812 1 96.38 288 GLU A C 1
ATOM 2289 O O . GLU A 1 288 ? 20.109 22.578 -18.047 1 96.38 288 GLU A O 1
ATOM 2294 N N . GLN A 1 289 ? 19.719 20.422 -18.422 1 95.94 289 GLN A N 1
ATOM 2295 C CA . GLN A 1 289 ? 18.844 20.688 -19.562 1 95.94 289 GLN A CA 1
ATOM 2296 C C . GLN A 1 289 ? 17.375 20.578 -19.156 1 95.94 289 GLN A C 1
ATOM 2298 O O . GLN A 1 289 ? 16.5 20.578 -20.031 1 95.94 289 GLN A O 1
ATOM 2303 N N . ALA A 1 290 ? 17.156 20.484 -17.906 1 96.31 290 ALA A N 1
ATOM 2304 C CA . ALA A 1 290 ? 15.789 20.266 -17.422 1 96.31 290 ALA A CA 1
ATOM 2305 C C . ALA A 1 290 ? 14.938 21.516 -17.641 1 96.31 290 ALA A C 1
ATOM 2307 O O . ALA A 1 290 ? 15.414 22.641 -17.5 1 96.31 290 ALA A O 1
ATOM 2308 N N . GLU A 1 291 ? 13.688 21.297 -17.984 1 96.06 291 GLU A N 1
ATOM 2309 C CA . GLU A 1 291 ? 12.711 22.375 -18.078 1 96.06 291 GLU A CA 1
ATOM 2310 C C . GLU A 1 291 ? 12.109 22.703 -16.703 1 96.06 291 GLU A C 1
ATOM 2312 O O . GLU A 1 291 ? 11.508 21.844 -16.062 1 96.06 291 GLU A O 1
ATOM 2317 N N . LEU A 1 292 ? 12.297 23.922 -16.328 1 94.19 292 LEU A N 1
ATOM 2318 C CA . LEU A 1 292 ? 11.711 24.391 -15.07 1 94.19 292 LEU A CA 1
ATOM 2319 C C . LEU A 1 292 ? 10.258 24.781 -15.266 1 94.19 292 LEU A C 1
ATOM 2321 O O . LEU A 1 292 ? 9.93 25.531 -16.188 1 94.19 292 LEU A O 1
ATOM 2325 N N . LEU A 1 293 ? 9.43 24.281 -14.398 1 92.38 293 LEU A N 1
ATOM 2326 C CA . LEU A 1 293 ? 8 24.547 -14.531 1 92.38 293 LEU A CA 1
ATOM 2327 C C . LEU A 1 293 ? 7.59 25.734 -13.68 1 92.38 293 LEU A C 1
ATOM 2329 O O . LEU A 1 293 ? 6.637 26.438 -14.016 1 92.38 293 LEU A O 1
ATOM 2333 N N . ASP A 1 294 ? 8.219 25.938 -12.562 1 92.75 294 ASP A N 1
ATOM 2334 C CA . ASP A 1 294 ? 7.938 27.031 -11.641 1 92.75 294 ASP A CA 1
ATOM 2335 C C . ASP A 1 294 ? 9.117 27.266 -10.695 1 92.75 294 ASP A C 1
ATOM 2337 O O . ASP A 1 294 ? 10.117 26.562 -10.75 1 92.75 294 ASP A O 1
ATOM 2341 N N . PHE A 1 295 ? 9.102 28.391 -9.945 1 94.75 295 PHE A N 1
ATOM 2342 C CA . PHE A 1 295 ? 10.117 28.734 -8.961 1 94.75 295 PHE A CA 1
ATOM 2343 C C . PHE A 1 295 ? 9.516 29.578 -7.84 1 94.75 295 PHE A C 1
ATOM 2345 O O . PHE A 1 295 ? 8.938 30.641 -8.086 1 94.75 295 PHE A O 1
ATOM 2352 N N . LEU A 1 296 ? 9.633 29.047 -6.629 1 94.44 296 LEU A N 1
ATOM 2353 C CA . LEU A 1 296 ? 9.117 29.75 -5.461 1 94.44 296 LEU A CA 1
ATOM 2354 C C . LEU A 1 296 ? 10.172 29.844 -4.367 1 94.44 296 LEU A C 1
ATOM 2356 O O . LEU A 1 296 ? 11.102 29.031 -4.328 1 94.44 296 LEU A O 1
ATOM 2360 N N . VAL A 1 297 ? 10.047 30.812 -3.561 1 95.38 297 VAL A N 1
ATOM 2361 C CA . VAL A 1 297 ? 10.977 31.016 -2.453 1 95.38 297 VAL A CA 1
ATOM 2362 C C . VAL A 1 297 ? 10.195 31.328 -1.177 1 95.38 297 VAL A C 1
ATOM 2364 O O . VAL A 1 297 ? 9.039 31.75 -1.234 1 95.38 297 VAL A O 1
ATOM 2367 N N . LEU A 1 298 ? 10.805 31.078 -0.091 1 95 298 LEU A N 1
ATOM 2368 C CA . LEU A 1 298 ? 10.266 31.375 1.229 1 95 298 LEU A CA 1
ATOM 2369 C C . LEU A 1 298 ? 11.383 31.75 2.201 1 95 298 LEU A C 1
ATOM 2371 O O . LEU A 1 298 ? 12.297 30.953 2.43 1 95 298 LEU A O 1
ATOM 2375 N N . ARG A 1 299 ? 11.266 32.906 2.691 1 95.06 299 ARG A N 1
ATOM 2376 C CA . ARG A 1 299 ? 12.219 33.406 3.688 1 95.06 299 ARG A CA 1
ATOM 2377 C C . ARG A 1 299 ? 11.68 33.188 5.102 1 95.06 299 ARG A C 1
ATOM 2379 O O . ARG A 1 299 ? 10.484 33.406 5.348 1 95.06 299 ARG A O 1
ATOM 2386 N N . ASN A 1 300 ? 12.602 32.844 6.008 1 94.12 300 ASN A N 1
ATOM 2387 C CA . ASN A 1 300 ? 12.219 32.656 7.406 1 94.12 300 ASN A CA 1
ATOM 2388 C C . ASN A 1 300 ? 10.969 31.797 7.539 1 94.12 300 ASN A C 1
ATOM 2390 O O . ASN A 1 300 ? 9.977 32.219 8.133 1 94.12 300 ASN A O 1
ATOM 2394 N N . ALA A 1 301 ? 11.062 30.609 7.148 1 94.56 301 ALA A N 1
ATOM 2395 C CA . ALA A 1 301 ? 9.938 29.719 6.91 1 94.56 301 ALA A CA 1
ATOM 2396 C C . ALA A 1 301 ? 9.281 29.297 8.219 1 94.56 301 ALA A C 1
ATOM 2398 O O . ALA A 1 301 ? 8.07 29.094 8.281 1 94.56 301 ALA A O 1
ATOM 2399 N N . SER A 1 302 ? 9.992 29.172 9.344 1 97 302 SER A N 1
ATOM 2400 C CA . SER A 1 302 ? 9.484 28.594 10.586 1 97 302 SER A CA 1
ATOM 2401 C C . SER A 1 302 ? 8.844 29.656 11.477 1 97 302 SER A C 1
ATOM 2403 O O . SER A 1 302 ? 9.359 30.766 11.586 1 97 302 SER A O 1
ATOM 2405 N N . TYR A 1 303 ? 7.73 29.359 12.055 1 96.62 303 TYR A N 1
ATOM 2406 C CA . TYR A 1 303 ? 7.055 30.25 12.992 1 96.62 303 TYR A CA 1
ATOM 2407 C C . TYR A 1 303 ? 6.086 29.469 13.875 1 96.62 303 TYR A C 1
ATOM 2409 O O . TYR A 1 303 ? 5.75 28.312 13.578 1 96.62 303 TYR A O 1
ATOM 2417 N N . SER A 1 304 ? 5.676 30.062 14.953 1 96.81 304 SER A N 1
ATOM 2418 C CA . SER A 1 304 ? 4.738 29.484 15.898 1 96.81 304 SER A CA 1
ATOM 2419 C C . SER A 1 304 ? 3.633 30.469 16.266 1 96.81 304 SER A C 1
ATOM 2421 O O . SER A 1 304 ? 3.418 31.453 15.57 1 96.81 304 SER A O 1
ATOM 2423 N N . SER A 1 305 ? 2.801 30.031 17.172 1 98 305 SER A N 1
ATOM 2424 C CA . SER A 1 305 ? 1.66 30.812 17.656 1 98 305 SER A CA 1
ATOM 2425 C C . SER A 1 305 ? 1.534 30.719 19.172 1 98 305 SER A C 1
ATOM 2427 O O . SER A 1 305 ? 2.035 29.766 19.781 1 98 305 SER A O 1
ATOM 2429 N N . THR A 1 306 ? 0.919 31.703 19.766 1 98.19 306 THR A N 1
ATOM 2430 C CA . THR A 1 306 ? 0.641 31.641 21.188 1 98.19 306 THR A CA 1
ATOM 2431 C C . THR A 1 306 ? -0.695 30.953 21.453 1 98.19 306 THR A C 1
ATOM 2433 O O . THR A 1 306 ? -0.971 30.516 22.578 1 98.19 306 THR A O 1
ATOM 2436 N N . GLN A 1 307 ? -1.501 30.891 20.469 1 98.62 307 GLN A N 1
ATOM 2437 C CA . GLN A 1 307 ? -2.801 30.234 20.547 1 98.62 307 GLN A CA 1
ATOM 2438 C C . GLN A 1 307 ? -3.285 29.797 19.172 1 98.62 307 GLN A C 1
ATOM 2440 O O . GLN A 1 307 ? -3.107 30.516 18.188 1 98.62 307 GLN A O 1
ATOM 2445 N N . ALA A 1 308 ? -3.918 28.594 19.094 1 98.75 308 ALA A N 1
ATOM 2446 C CA . ALA A 1 308 ? -4.414 28.109 17.812 1 98.75 308 ALA A CA 1
ATOM 2447 C C . ALA A 1 308 ? -5.902 27.781 17.891 1 98.75 308 ALA A C 1
ATOM 2449 O O . ALA A 1 308 ? -6.586 27.734 16.859 1 98.75 308 ALA A O 1
ATOM 2450 N N . PHE A 1 309 ? -6.43 27.562 19.078 1 98.81 309 PHE A N 1
ATOM 2451 C CA . PHE A 1 309 ? -7.809 27.125 19.281 1 98.81 309 PHE A CA 1
ATOM 2452 C C . PHE A 1 309 ? -8.492 28 20.344 1 98.81 309 PHE A C 1
ATOM 2454 O O . PHE A 1 309 ? -7.855 28.422 21.297 1 98.81 309 PHE A O 1
ATOM 2461 N N . SER A 1 310 ? -9.82 28.156 20.172 1 98.62 310 SER A N 1
ATOM 2462 C CA . SER A 1 310 ? -10.531 28.984 21.141 1 98.62 310 SER A CA 1
ATOM 2463 C C . SER A 1 310 ? -11.906 28.406 21.469 1 98.62 310 SER A C 1
ATOM 2465 O O . SER A 1 310 ? -12.586 27.875 20.594 1 98.62 310 SER A O 1
ATOM 2467 N N . HIS A 1 311 ? -12.281 28.547 22.734 1 97.88 311 HIS A N 1
ATOM 2468 C CA . HIS A 1 311 ? -13.633 28.219 23.141 1 97.88 311 HIS A CA 1
ATOM 2469 C C . HIS A 1 311 ? -14.648 29.219 22.609 1 97.88 311 HIS A C 1
ATOM 2471 O O . HIS A 1 311 ? -15.852 28.984 22.656 1 97.88 311 HIS A O 1
ATOM 2477 N N . ASN A 1 312 ? -14.164 30.297 22.031 1 98 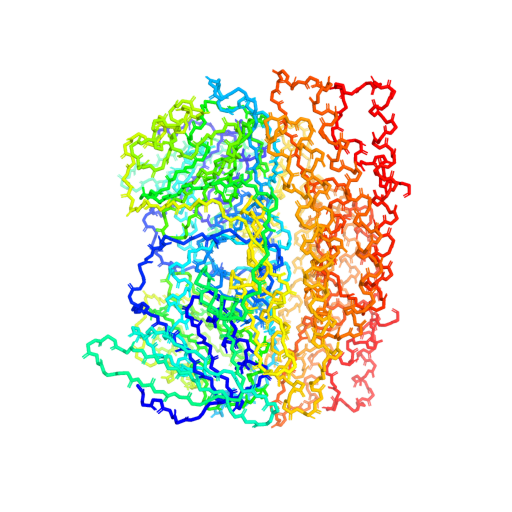312 ASN A N 1
ATOM 2478 C CA . ASN A 1 312 ? -15.023 31.25 21.328 1 98 312 ASN A CA 1
ATOM 2479 C C . ASN A 1 312 ? -15.211 30.859 19.859 1 98 312 ASN A C 1
ATOM 2481 O O . ASN A 1 312 ? -15.375 31.734 19.016 1 98 312 ASN A O 1
ATOM 2485 N N . ARG A 1 313 ? -14.977 29.656 19.484 1 98.56 313 ARG A N 1
ATOM 2486 C CA . ARG A 1 313 ? -15.438 29 18.266 1 98.56 313 ARG A CA 1
ATOM 2487 C C . ARG A 1 313 ? -14.609 29.438 17.062 1 98.56 313 ARG A C 1
ATOM 2489 O O . ARG A 1 313 ? -15.164 29.797 16.016 1 98.56 313 ARG A O 1
ATOM 2496 N N . TRP A 1 314 ? -13.359 29.484 17.219 1 98.75 314 TRP A N 1
ATOM 2497 C CA . TRP A 1 314 ? -12.453 29.625 16.094 1 98.75 314 TRP A CA 1
ATOM 2498 C C . TRP A 1 314 ? -11.219 28.75 16.266 1 98.75 314 TRP A C 1
ATOM 2500 O O . TRP A 1 314 ? -10.891 28.344 17.375 1 98.75 314 TRP A O 1
ATOM 2510 N N . ALA A 1 315 ? -10.57 28.406 15.211 1 98.94 315 ALA A N 1
ATOM 2511 C CA . ALA A 1 315 ? -9.359 27.594 15.203 1 98.94 315 ALA A CA 1
ATOM 2512 C C . ALA A 1 315 ? -8.461 27.953 14.023 1 98.94 315 ALA A C 1
ATOM 2514 O O . ALA A 1 315 ? -8.953 28.406 12.984 1 98.94 315 ALA A O 1
ATOM 2515 N N . CYS A 1 316 ? -7.195 27.859 14.195 1 98.88 316 CYS A N 1
ATOM 2516 C CA . CYS A 1 316 ? -6.203 27.922 13.133 1 98.88 316 CYS A CA 1
ATOM 2517 C C . CYS A 1 316 ? -5.699 26.531 12.773 1 98.88 316 CYS A C 1
ATOM 2519 O O . CYS A 1 316 ? -5.316 25.75 13.656 1 98.88 316 CYS A O 1
ATOM 2521 N N . VAL A 1 317 ? -5.676 26.203 11.461 1 98.81 317 VAL A N 1
ATOM 2522 C CA . VAL A 1 317 ? -5.309 24.828 11.094 1 98.81 317 VAL A CA 1
ATOM 2523 C C . VAL A 1 317 ? -4.156 24.859 10.094 1 98.81 317 VAL A C 1
ATOM 2525 O O . VAL A 1 317 ? -4.055 25.781 9.273 1 98.81 317 VAL A O 1
ATOM 2528 N N . GLY A 1 318 ? -3.334 23.812 10.117 1 97.62 318 GLY A N 1
ATOM 2529 C CA . GLY A 1 318 ? -2.178 23.734 9.242 1 97.62 318 GLY A CA 1
ATOM 2530 C C . GLY A 1 318 ? -1.2 24.875 9.438 1 97.62 318 GLY A C 1
ATOM 2531 O O . GLY A 1 318 ? -0.875 25.234 10.578 1 97.62 318 GLY A O 1
ATOM 2532 N N . GLU A 1 319 ? -0.783 25.422 8.352 1 96.44 319 GLU A N 1
ATOM 2533 C CA . GLU A 1 319 ? 0.233 26.469 8.391 1 96.44 319 GLU A CA 1
ATOM 2534 C C . GLU A 1 319 ? -0.344 27.781 8.906 1 96.44 319 GLU A C 1
ATOM 2536 O O . GLU A 1 319 ? 0.402 28.703 9.258 1 96.44 319 GLU A O 1
ATOM 2541 N N . ALA A 1 320 ? -1.651 27.844 9.016 1 98.12 320 ALA A N 1
ATOM 2542 C CA . ALA A 1 320 ? -2.227 29.031 9.648 1 98.12 320 ALA A CA 1
ATOM 2543 C C . ALA A 1 320 ? -1.959 29.031 11.148 1 98.12 320 ALA A C 1
ATOM 2545 O O . ALA A 1 320 ? -2.104 30.062 11.812 1 98.12 320 ALA A O 1
ATOM 2546 N N . ALA A 1 321 ? -1.573 27.859 11.656 1 98.06 321 ALA A N 1
ATOM 2547 C CA . ALA A 1 321 ? -1.256 27.734 13.078 1 98.06 321 ALA A CA 1
ATOM 2548 C C . ALA A 1 321 ? 0.25 27.828 13.312 1 98.06 321 ALA A C 1
ATOM 2550 O O . ALA A 1 321 ? 0.725 28.719 14.008 1 98.06 321 ALA A O 1
ATOM 2551 N N . VAL A 1 322 ? 0.952 26.875 12.758 1 97.94 322 VAL A N 1
ATOM 2552 C CA . VAL A 1 322 ? 2.391 26.812 12.992 1 97.94 322 VAL A CA 1
ATOM 2553 C C . VAL A 1 322 ? 3.078 26.188 11.781 1 97.94 322 VAL A C 1
ATOM 2555 O O . VAL A 1 322 ? 2.438 25.5 10.977 1 97.94 322 VAL A O 1
ATOM 2558 N N . PHE A 1 323 ? 4.328 26.438 11.648 1 96.88 323 PHE A N 1
ATOM 2559 C CA . PHE A 1 323 ? 5.168 25.75 10.672 1 96.88 323 PHE A CA 1
ATOM 2560 C C . PHE A 1 323 ? 6.574 25.531 11.219 1 96.88 323 PHE A C 1
ATOM 2562 O O . PHE A 1 323 ? 7.203 26.469 11.719 1 96.88 323 PHE A O 1
ATOM 2569 N N . LEU A 1 324 ? 7.086 24.359 11.117 1 95.88 324 LEU A N 1
ATOM 2570 C CA . LEU A 1 324 ? 8.383 23.969 11.664 1 95.88 324 LEU A CA 1
ATOM 2571 C C . LEU A 1 324 ? 9.453 23.969 10.578 1 95.88 324 LEU A C 1
ATOM 2573 O O . LEU A 1 324 ? 10.055 25.016 10.297 1 95.88 324 LEU A O 1
ATOM 2577 N N . ASP A 1 325 ? 9.672 22.953 9.914 1 96.94 325 ASP A N 1
ATOM 2578 C CA . ASP A 1 325 ? 10.641 22.625 8.883 1 96.94 325 ASP A CA 1
ATOM 2579 C C . ASP A 1 325 ? 10.125 21.5 7.98 1 96.94 325 ASP A C 1
ATOM 2581 O O . ASP A 1 325 ? 9.367 20.641 8.43 1 96.94 325 ASP A O 1
ATOM 2585 N N . ALA A 1 326 ? 10.508 21.547 6.727 1 96.12 326 ALA A N 1
ATOM 2586 C CA . ALA A 1 326 ? 9.992 20.562 5.781 1 96.12 326 ALA A CA 1
ATOM 2587 C C . ALA A 1 326 ? 10.852 19.297 5.785 1 96.12 326 ALA A C 1
ATOM 2589 O O . ALA A 1 326 ? 10.484 18.281 5.176 1 96.12 326 ALA A O 1
ATOM 2590 N N . PHE A 1 327 ? 11.93 19.266 6.488 1 97.81 327 PHE A N 1
ATOM 2591 C CA . PHE A 1 327 ? 12.961 18.234 6.402 1 97.81 327 PHE A CA 1
ATOM 2592 C C . PHE A 1 327 ? 12.352 16.844 6.613 1 97.81 327 PHE A C 1
ATOM 2594 O O . PHE A 1 327 ? 12.57 15.938 5.809 1 97.81 327 PHE A O 1
ATOM 2601 N N . TYR A 1 328 ? 11.547 16.688 7.652 1 97.75 328 TYR A N 1
ATOM 2602 C CA . TYR A 1 328 ? 10.938 15.391 7.965 1 97.75 328 TYR A CA 1
ATOM 2603 C C . TYR A 1 328 ? 9.484 15.352 7.527 1 97.75 328 TYR A C 1
ATOM 2605 O O . TYR A 1 328 ? 8.734 14.445 7.91 1 97.75 328 TYR A O 1
ATOM 2613 N N . SER A 1 329 ? 9.016 16.328 6.879 1 95.56 329 SER A N 1
ATOM 2614 C CA . SER A 1 329 ? 7.664 16.422 6.328 1 95.56 329 SER A CA 1
ATOM 2615 C C . SER A 1 329 ? 6.613 16.375 7.43 1 95.56 329 SER A C 1
ATOM 2617 O O . SER A 1 329 ? 5.652 15.602 7.344 1 95.56 329 SER A O 1
ATOM 2619 N N . PRO A 1 330 ? 6.703 17.203 8.414 1 96.12 330 PRO A N 1
ATOM 2620 C CA . PRO A 1 330 ? 5.691 17.172 9.469 1 96.12 330 PRO A CA 1
ATOM 2621 C C . PRO A 1 330 ? 4.418 17.922 9.102 1 96.12 330 PRO A C 1
ATOM 2623 O O . PRO A 1 330 ? 3.426 17.859 9.828 1 96.12 330 PRO A O 1
ATOM 2626 N N . GLY A 1 331 ? 4.441 18.656 8.008 1 96.12 331 GLY A N 1
ATOM 2627 C CA . GLY A 1 331 ? 3.346 19.547 7.633 1 96.12 331 GLY A CA 1
ATOM 2628 C C . GLY A 1 331 ? 2 18.844 7.602 1 96.12 331 GLY A C 1
ATOM 2629 O O . GLY A 1 331 ? 1.025 19.344 8.172 1 96.12 331 GLY A O 1
ATOM 2630 N N . SER A 1 332 ? 1.955 17.719 6.922 1 97.06 332 SER A N 1
ATOM 2631 C CA . SER A 1 332 ? 0.698 16.984 6.824 1 97.06 332 SER A CA 1
ATOM 2632 C C . SER A 1 332 ? 0.261 16.453 8.188 1 97.06 332 SER A C 1
ATOM 2634 O O . SER A 1 332 ? -0.936 16.359 8.469 1 97.06 332 SER A O 1
ATOM 2636 N N . ASP A 1 333 ? 1.212 16.094 9.031 1 98.12 333 ASP A N 1
ATOM 2637 C CA . ASP A 1 333 ? 0.873 15.688 10.391 1 98.12 333 ASP A CA 1
ATOM 2638 C C . ASP A 1 333 ? 0.206 16.828 11.148 1 98.12 333 ASP A C 1
ATOM 2640 O O . ASP A 1 333 ? -0.78 16.625 11.859 1 98.12 333 ASP A O 1
ATOM 2644 N N . TYR A 1 334 ? 0.758 17.969 11.023 1 98.38 334 TYR A N 1
ATOM 2645 C CA . TYR A 1 334 ? 0.199 19.109 11.734 1 98.38 334 TYR A CA 1
ATOM 2646 C C . TYR A 1 334 ? -1.175 19.484 11.188 1 98.38 334 TYR A C 1
ATOM 2648 O O . TYR A 1 334 ? -2.043 19.953 11.93 1 98.38 334 TYR A O 1
ATOM 2656 N N . ILE A 1 335 ? -1.365 19.281 9.867 1 98.5 335 ILE A N 1
ATOM 2657 C CA . ILE A 1 335 ? -2.717 19.406 9.328 1 98.5 335 ILE A CA 1
ATOM 2658 C C . ILE A 1 335 ? -3.633 18.391 10.008 1 98.5 335 ILE A C 1
ATOM 2660 O O . ILE A 1 335 ? -4.73 18.734 10.453 1 98.5 335 ILE A O 1
ATOM 2664 N N . ALA A 1 336 ? -3.154 17.203 10.148 1 98.75 336 ALA A N 1
ATOM 2665 C CA . ALA A 1 336 ? -3.936 16.156 10.797 1 98.75 336 ALA A CA 1
ATOM 2666 C C . ALA A 1 336 ? -4.258 16.531 12.242 1 98.75 336 ALA A C 1
ATOM 2668 O O . ALA A 1 336 ? -5.398 16.391 12.688 1 98.75 336 ALA A O 1
ATOM 2669 N N . TYR A 1 337 ? -3.262 17.016 12.984 1 98.75 337 TYR A N 1
ATOM 2670 C CA . TYR A 1 337 ? -3.465 17.422 14.375 1 98.75 337 TYR A CA 1
ATOM 2671 C C . TYR A 1 337 ? -4.527 18.516 14.477 1 98.75 337 TYR A C 1
ATOM 2673 O O . TYR A 1 337 ? -5.52 18.344 15.195 1 98.75 337 TYR A O 1
ATOM 2681 N N . THR A 1 338 ? -4.332 19.5 13.727 1 98.88 338 THR A N 1
ATOM 2682 C CA . THR A 1 338 ? -5.156 20.703 13.891 1 98.88 338 THR A CA 1
ATOM 2683 C C . THR A 1 338 ? -6.562 20.469 13.344 1 98.88 338 THR A C 1
ATOM 2685 O O . THR A 1 338 ? -7.547 20.922 13.93 1 98.88 338 THR A O 1
ATOM 2688 N N . ASN A 1 339 ? -6.66 19.75 12.227 1 98.94 339 ASN A N 1
ATOM 2689 C CA . ASN A 1 339 ? -7.977 19.438 11.68 1 98.94 339 ASN A CA 1
ATOM 2690 C C . ASN A 1 339 ? -8.781 18.547 12.625 1 98.94 339 ASN A C 1
ATOM 2692 O O . ASN A 1 339 ? -9.969 18.766 12.836 1 98.94 339 ASN A O 1
ATOM 2696 N N . THR A 1 340 ? -8.117 17.562 13.195 1 98.81 340 THR A N 1
ATOM 2697 C CA . THR A 1 340 ? -8.805 16.625 14.086 1 98.81 340 THR A CA 1
ATOM 2698 C C . THR A 1 340 ? -9.258 17.328 15.359 1 98.81 340 THR A C 1
ATOM 2700 O O . THR A 1 340 ? -10.383 17.125 15.82 1 98.81 340 THR A O 1
ATOM 2703 N N . ILE A 1 341 ? -8.445 18.141 15.906 1 98.81 341 ILE A N 1
ATOM 2704 C CA . ILE A 1 341 ? -8.773 18.891 17.109 1 98.81 341 ILE A CA 1
ATOM 2705 C C . ILE A 1 341 ? -9.93 19.859 16.812 1 98.81 341 ILE A C 1
ATOM 2707 O O . ILE A 1 341 ? -10.883 19.938 17.578 1 98.81 341 ILE A O 1
ATOM 2711 N N . THR A 1 342 ? -9.82 20.547 15.695 1 98.94 342 THR A N 1
ATOM 2712 C CA . THR A 1 342 ? -10.867 21.484 15.305 1 98.94 342 THR A CA 1
ATOM 2713 C C . THR A 1 342 ? -12.211 20.781 15.156 1 98.94 342 THR A C 1
ATOM 2715 O O . THR A 1 342 ? -13.234 21.281 15.641 1 98.94 342 THR A O 1
ATOM 2718 N N . THR A 1 343 ? -12.203 19.656 14.508 1 98.81 343 THR A N 1
ATOM 2719 C CA . THR A 1 343 ? -13.422 18.875 14.359 1 98.81 343 THR A CA 1
ATOM 2720 C C . THR A 1 343 ? -14.008 18.516 15.727 1 98.81 343 THR A C 1
ATOM 2722 O O . THR A 1 343 ? -15.219 18.641 15.93 1 98.81 343 THR A O 1
ATOM 2725 N N . ARG A 1 344 ? -13.164 18.141 16.656 1 98.56 344 ARG A N 1
ATOM 2726 C CA . ARG A 1 344 ? -13.609 17.812 18 1 98.56 344 ARG A CA 1
ATOM 2727 C C . ARG A 1 344 ? -14.203 19.031 18.703 1 98.56 344 ARG A C 1
ATOM 2729 O O . ARG A 1 344 ? -15.211 18.938 19.391 1 98.56 344 ARG A O 1
ATOM 2736 N N . LEU A 1 345 ? -13.594 20.188 18.562 1 98.69 345 LEU A N 1
ATOM 2737 C CA . LEU A 1 345 ? -14.094 21.406 19.172 1 98.69 345 LEU A CA 1
ATOM 2738 C C . LEU A 1 345 ? -15.492 21.734 18.656 1 98.69 345 LEU A C 1
ATOM 2740 O O . LEU A 1 345 ? -16.359 22.141 19.422 1 98.69 345 LEU A O 1
ATOM 2744 N N . ILE A 1 346 ? -15.672 21.562 17.391 1 98.75 346 ILE A N 1
ATOM 2745 C CA . ILE A 1 346 ? -16.969 21.844 16.781 1 98.75 346 ILE A CA 1
ATOM 2746 C C . ILE A 1 346 ? -18.016 20.875 17.312 1 98.75 346 ILE A C 1
ATOM 2748 O O . ILE A 1 346 ? -19.141 21.266 17.625 1 98.75 346 ILE A O 1
ATOM 2752 N N . GLU A 1 347 ? -17.672 19.641 17.469 1 98.19 347 GLU A N 1
ATOM 2753 C CA . GLU A 1 347 ? -18.562 18.641 18.047 1 98.19 347 GLU A CA 1
ATOM 2754 C C . GLU A 1 347 ? -18.969 19.047 19.469 1 98.19 347 GLU A C 1
ATOM 2756 O O . GLU A 1 347 ? -20.141 18.938 19.828 1 98.19 347 GLU A O 1
ATOM 2761 N N . LEU A 1 348 ? -18.031 19.422 20.234 1 98 348 LEU A N 1
ATOM 2762 C CA . LEU A 1 348 ? -18.281 19.797 21.625 1 98 348 LEU A CA 1
ATOM 2763 C C . LEU A 1 348 ? -19.141 21.062 21.703 1 98 348 LEU A C 1
ATOM 2765 O O . LEU A 1 348 ? -20 21.172 22.562 1 98 348 LEU A O 1
ATOM 2769 N N . ASP A 1 349 ? -18.875 21.984 20.812 1 97.94 349 ASP A N 1
ATOM 2770 C CA . ASP A 1 349 ? -19.688 23.188 20.766 1 97.94 349 ASP A CA 1
ATOM 2771 C C . ASP A 1 349 ? -21.156 22.859 20.484 1 97.94 349 ASP A C 1
ATOM 2773 O O . ASP A 1 349 ? -22.062 23.422 21.125 1 97.94 349 ASP A O 1
ATOM 2777 N N . ARG A 1 350 ? -21.359 22 19.594 1 96.75 350 ARG A N 1
ATOM 2778 C CA . ARG A 1 350 ? -22.719 21.609 19.234 1 96.75 350 ARG A CA 1
ATOM 2779 C C . ARG A 1 350 ? -23.438 20.953 20.406 1 96.75 350 ARG A C 1
ATOM 2781 O O . ARG A 1 350 ? -24.656 21.016 20.516 1 96.75 350 ARG A O 1
ATOM 2788 N N . LYS A 1 351 ? -22.688 20.422 21.281 1 96.44 351 LYS A N 1
ATOM 2789 C CA . LYS A 1 351 ? -23.25 19.766 22.469 1 96.44 351 LYS A CA 1
ATOM 2790 C C . LYS A 1 351 ? -23.25 20.703 23.672 1 96.44 351 LYS A C 1
ATOM 2792 O O . LYS A 1 351 ? -23.625 20.297 24.766 1 96.44 351 LYS A O 1
ATOM 2797 N N . GLY A 1 352 ? -22.797 21.875 23.453 1 96.25 352 GLY A N 1
ATOM 2798 C CA . GLY A 1 352 ? -22.734 22.844 24.547 1 96.25 352 GLY A CA 1
ATOM 2799 C C . GLY A 1 352 ? -21.656 22.531 25.562 1 96.25 352 GLY A C 1
ATOM 2800 O O . GLY A 1 352 ? -21.766 22.875 26.734 1 96.25 352 GLY A O 1
ATOM 2801 N N . ARG A 1 353 ? -20.594 21.891 25.094 1 97.06 353 ARG A N 1
ATOM 2802 C CA . ARG A 1 353 ? -19.578 21.391 26.016 1 97.06 353 ARG A CA 1
ATOM 2803 C C . ARG A 1 353 ? -18.203 21.953 25.688 1 97.06 353 ARG A C 1
ATOM 2805 O O . ARG A 1 353 ? -17.188 21.531 26.25 1 97.06 353 ARG A O 1
ATOM 2812 N N . LEU A 1 354 ? -18.156 22.891 24.766 1 97.75 354 LEU A N 1
ATOM 2813 C CA . LEU A 1 354 ? -16.875 23.562 24.469 1 97.75 354 LEU A CA 1
ATOM 2814 C C . LEU A 1 354 ? -16.562 24.609 25.531 1 97.75 354 LEU A C 1
ATOM 2816 O O . LEU A 1 354 ? -17.219 25.656 25.578 1 97.75 354 LEU A O 1
ATOM 2820 N N . THR A 1 355 ? -15.57 24.328 26.359 1 97.5 355 THR A N 1
ATOM 2821 C CA . THR A 1 355 ? -15.195 25.219 27.453 1 97.5 355 THR A CA 1
ATOM 2822 C C . THR A 1 355 ? -13.805 25.797 27.219 1 97.5 355 THR A C 1
ATOM 2824 O O . THR A 1 355 ? -13.086 25.359 26.312 1 97.5 355 THR A O 1
ATOM 2827 N N . GLU A 1 356 ? -13.508 26.766 28.016 1 97.31 356 GLU A N 1
ATOM 2828 C CA . GLU A 1 356 ? -12.172 27.359 27.984 1 97.31 356 GLU A CA 1
ATOM 2829 C C . GLU A 1 356 ? -11.102 26.328 28.328 1 97.31 356 GLU A C 1
ATOM 2831 O O . GLU A 1 356 ? -10.023 26.312 27.719 1 97.31 356 GLU A O 1
ATOM 2836 N N . ASP A 1 357 ? -11.391 25.469 29.234 1 97.5 357 ASP A N 1
ATOM 2837 C CA . ASP A 1 357 ? -10.445 24.453 29.672 1 97.5 357 ASP A CA 1
ATOM 2838 C C . ASP A 1 357 ? -10.133 23.469 28.547 1 97.5 357 ASP A C 1
ATOM 2840 O O . ASP A 1 357 ? -8.984 23.047 28.375 1 97.5 357 ASP A O 1
ATOM 2844 N N . VAL A 1 358 ? -11.133 23.141 27.812 1 97.81 358 VAL A N 1
ATOM 2845 C CA . VAL A 1 358 ? -10.953 22.234 26.688 1 97.81 358 VAL A CA 1
ATOM 2846 C C . VAL A 1 358 ? -10.039 22.875 25.641 1 97.81 358 VAL A C 1
ATOM 2848 O O . VAL A 1 358 ? -9.07 22.25 25.188 1 97.81 358 VAL A O 1
ATOM 2851 N N . ALA A 1 359 ? -10.312 24.094 25.281 1 98.06 359 ALA A N 1
ATOM 2852 C CA . ALA A 1 359 ? -9.492 24.797 24.312 1 98.06 359 ALA A CA 1
ATOM 2853 C C . ALA A 1 359 ? -8.047 24.922 24.781 1 98.06 359 ALA A C 1
ATOM 2855 O O . ALA A 1 359 ? -7.109 24.734 24 1 98.06 359 ALA A O 1
ATOM 2856 N N . GLN A 1 360 ? -7.895 25.188 26.031 1 97.5 360 GLN A N 1
ATOM 2857 C CA . GLN A 1 360 ? -6.559 25.359 26.594 1 97.5 360 GLN A CA 1
ATOM 2858 C C . GLN A 1 360 ? -5.789 24.031 26.578 1 97.5 360 GLN A C 1
ATOM 2860 O O . GLN A 1 360 ? -4.578 24.016 26.359 1 97.5 360 GLN A O 1
ATOM 2865 N N . SER A 1 361 ? -6.484 22.984 26.828 1 97.75 361 SER A N 1
ATOM 2866 C CA . SER A 1 361 ? -5.848 21.672 26.797 1 97.75 361 SER A CA 1
ATOM 2867 C C . SER A 1 361 ? -5.289 21.375 25.422 1 97.75 361 SER A C 1
ATOM 2869 O O . SER A 1 361 ? -4.191 20.812 25.297 1 97.75 361 SER A O 1
ATOM 2871 N N . TYR A 1 362 ? -6 21.734 24.438 1 98.62 362 TYR A N 1
ATOM 2872 C CA . TYR A 1 362 ? -5.555 21.438 23.078 1 98.62 362 TYR A CA 1
ATOM 2873 C C . TYR A 1 362 ? -4.465 22.422 22.641 1 98.62 362 TYR A C 1
ATOM 2875 O O . TYR A 1 362 ? -3.561 22.047 21.891 1 98.62 362 TYR A O 1
ATOM 2883 N N . ASN A 1 363 ? -4.574 23.672 23.078 1 98.62 363 ASN A N 1
ATOM 2884 C CA . ASN A 1 363 ? -3.459 24.578 22.844 1 98.62 363 ASN A CA 1
ATOM 2885 C C . ASN A 1 363 ? -2.172 24.062 23.484 1 98.62 363 ASN A C 1
ATOM 2887 O O . ASN A 1 363 ? -1.104 24.125 22.875 1 98.62 363 ASN A O 1
ATOM 2891 N N . ARG A 1 364 ? -2.266 23.578 24.703 1 98.31 364 ARG A N 1
ATOM 2892 C CA . ARG A 1 364 ? -1.108 23.016 25.375 1 98.31 364 ARG A CA 1
ATOM 2893 C C . ARG A 1 364 ? -0.54 21.828 24.594 1 98.31 364 ARG A C 1
ATOM 2895 O O . ARG A 1 364 ? 0.674 21.734 24.391 1 98.31 364 ARG A O 1
ATOM 2902 N N . LEU A 1 365 ? -1.411 20.953 24.141 1 98.62 365 LEU A N 1
ATOM 2903 C CA . LEU A 1 365 ? -0.978 19.797 23.375 1 98.62 365 LEU A CA 1
ATOM 2904 C C . LEU A 1 365 ? -0.182 20.234 22.141 1 98.62 365 LEU A C 1
ATOM 2906 O O . LEU A 1 365 ? 0.919 19.734 21.906 1 98.62 365 LEU A O 1
ATOM 2910 N N . LEU A 1 366 ? -0.729 21.188 21.391 1 98.62 366 LEU A N 1
ATOM 2911 C CA . LEU A 1 366 ? -0.125 21.578 20.125 1 98.62 366 LEU A CA 1
ATOM 2912 C C . LEU A 1 366 ? 1.142 22.406 20.359 1 98.62 366 LEU A C 1
ATOM 2914 O O . LEU A 1 366 ? 2.174 22.141 19.734 1 98.62 366 LEU A O 1
ATOM 2918 N N . LEU A 1 367 ? 1.072 23.375 21.312 1 98.38 367 LEU A N 1
ATOM 2919 C CA . LEU A 1 367 ? 2.061 24.438 21.359 1 98.38 367 LEU A CA 1
ATOM 2920 C C . LEU A 1 367 ? 3.088 24.188 22.469 1 98.38 367 LEU A C 1
ATOM 2922 O O . LEU A 1 367 ? 4.184 24.75 22.438 1 98.38 367 LEU A O 1
ATOM 2926 N N . GLU A 1 368 ? 2.787 23.312 23.391 1 97.94 368 GLU A N 1
ATOM 2927 C CA . GLU A 1 368 ? 3.707 23.078 24.5 1 97.94 368 GLU A CA 1
ATOM 2928 C C . GLU A 1 368 ? 4.219 21.641 24.5 1 97.94 368 GLU A C 1
ATOM 2930 O O . GLU A 1 368 ? 5.277 21.359 25.062 1 97.94 368 GLU A O 1
ATOM 2935 N N . ASP A 1 369 ? 3.457 20.766 23.938 1 98.5 369 ASP A N 1
ATOM 2936 C CA . ASP A 1 369 ? 3.865 19.359 23.953 1 98.5 369 ASP A CA 1
ATOM 2937 C C . ASP A 1 369 ? 4.469 18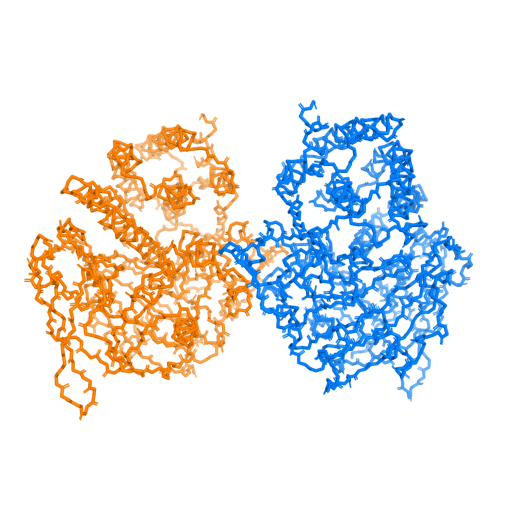.938 22.625 1 98.5 369 ASP A C 1
ATOM 2939 O O . ASP A 1 369 ? 5.605 18.469 22.562 1 98.5 369 ASP A O 1
ATOM 2943 N N . LEU A 1 370 ? 3.732 19.141 21.516 1 98.5 370 LEU A N 1
ATOM 2944 C CA . LEU A 1 370 ? 4.172 18.672 20.203 1 98.5 370 LEU A CA 1
ATOM 2945 C C . LEU A 1 370 ? 5.215 19.609 19.609 1 98.5 370 LEU A C 1
ATOM 2947 O O . LEU A 1 370 ? 6.344 19.203 19.328 1 98.5 370 LEU A O 1
ATOM 2951 N N . TRP A 1 371 ? 4.895 20.891 19.516 1 97.81 371 TRP A N 1
ATOM 2952 C CA . TRP A 1 371 ? 5.73 21.844 18.812 1 97.81 371 TRP A CA 1
ATOM 2953 C C . TRP A 1 371 ? 7.133 21.891 19.406 1 97.81 371 TRP A C 1
ATOM 2955 O O . TRP A 1 371 ? 8.125 21.75 18.688 1 97.81 371 TRP A O 1
ATOM 2965 N N . PRO A 1 372 ? 7.32 22 20.719 1 97.44 372 PRO A N 1
ATOM 2966 C CA . PRO A 1 372 ? 8.68 22.109 21.25 1 97.44 372 PRO A CA 1
ATOM 2967 C C . PRO A 1 372 ? 9.5 20.844 21.031 1 97.44 372 PRO A C 1
ATOM 2969 O O . PRO A 1 372 ? 10.703 20.922 20.734 1 97.44 372 PRO A O 1
ATOM 2972 N N . ASN A 1 373 ? 8.875 19.703 21.203 1 98.31 373 ASN A N 1
ATOM 2973 C CA . ASN A 1 373 ? 9.609 18.469 20.984 1 98.31 373 ASN A CA 1
ATOM 2974 C C . ASN A 1 373 ? 10.031 18.312 19.531 1 98.31 373 ASN A C 1
ATOM 2976 O O . ASN A 1 373 ? 11.148 17.875 19.25 1 98.31 373 ASN A O 1
ATOM 2980 N N . TYR A 1 374 ? 9.156 18.688 18.594 1 98.44 374 TYR A N 1
ATOM 2981 C CA . TYR A 1 374 ? 9.508 18.641 17.188 1 98.44 374 TYR A CA 1
ATOM 2982 C C . TYR A 1 374 ? 10.594 19.672 16.859 1 98.44 374 TYR A C 1
ATOM 2984 O O . TYR A 1 374 ? 11.516 19.375 16.094 1 98.44 374 TYR A O 1
ATOM 2992 N N . LEU A 1 375 ? 10.43 20.828 17.406 1 98 375 LEU A N 1
ATOM 2993 C CA . LEU A 1 375 ? 11.375 21.906 17.125 1 98 375 LEU A CA 1
ATOM 2994 C C . LEU A 1 375 ? 12.805 21.484 17.453 1 98 375 LEU A C 1
ATOM 2996 O O . LEU A 1 375 ? 13.742 21.859 16.75 1 98 375 LEU A O 1
ATOM 3000 N N . GLN A 1 376 ? 13.008 20.688 18.484 1 97.5 376 GLN A N 1
ATOM 3001 C CA . GLN A 1 376 ? 14.328 20.234 18.906 1 97.5 376 GLN A CA 1
ATOM 3002 C C . GLN A 1 376 ? 15.016 19.438 17.797 1 97.5 376 GLN A C 1
ATOM 3004 O O . GLN A 1 376 ? 16.25 19.438 17.703 1 97.5 376 GLN A O 1
ATOM 3009 N N . MET A 1 377 ? 14.273 18.797 16.984 1 97.94 377 MET A N 1
ATOM 3010 C CA . MET A 1 377 ? 14.836 17.969 15.922 1 97.94 377 MET A CA 1
ATOM 3011 C C . MET A 1 377 ? 15.5 18.844 14.852 1 97.94 377 MET A C 1
ATOM 3013 O O . MET A 1 377 ? 16.328 18.359 14.078 1 97.94 377 MET A O 1
ATOM 3017 N N . TYR A 1 378 ? 15.133 20.125 14.82 1 98 378 TYR A N 1
ATOM 3018 C CA . TYR A 1 378 ? 15.562 20.969 13.711 1 98 378 TYR A CA 1
ATOM 3019 C C . TYR A 1 378 ? 16.516 22.062 14.203 1 98 378 TYR A C 1
ATOM 3021 O O . TYR A 1 378 ? 17.562 22.297 13.594 1 98 378 TYR A O 1
ATOM 3029 N N . HIS A 1 379 ? 16.109 22.688 15.297 1 97 379 HIS A N 1
ATOM 3030 C CA . HIS A 1 379 ? 16.781 23.891 15.766 1 97 379 HIS A CA 1
ATOM 3031 C C . HIS A 1 379 ? 18.25 23.625 16.094 1 97 379 HIS A C 1
ATOM 3033 O O . HIS A 1 379 ? 18.547 22.734 16.906 1 97 379 HIS A O 1
ATOM 3039 N N . ASP A 1 380 ? 19.125 24.312 15.398 1 96.19 380 ASP A N 1
ATOM 3040 C CA . ASP A 1 380 ? 20.578 24.328 15.57 1 96.19 380 ASP A CA 1
ATOM 3041 C C . ASP A 1 380 ? 21.203 23.062 14.992 1 96.19 380 ASP A C 1
ATOM 3043 O O . ASP A 1 380 ? 22.422 22.875 15.078 1 96.19 380 ASP A O 1
ATOM 3047 N N . ASN A 1 381 ? 20.453 22.219 14.391 1 98 381 ASN A N 1
ATOM 3048 C CA . ASN A 1 381 ? 20.984 20.938 13.961 1 98 381 ASN A CA 1
ATOM 3049 C C . ASN A 1 381 ? 21.438 20.984 12.508 1 98 381 ASN A C 1
ATOM 3051 O O . ASN A 1 381 ? 22.141 20.062 12.047 1 98 381 ASN A O 1
ATOM 3055 N N . TYR A 1 382 ? 21.141 22.031 11.734 1 98.25 382 TYR A N 1
ATOM 3056 C CA . TYR A 1 382 ? 21.609 22.125 10.359 1 98.25 382 TYR A CA 1
ATOM 3057 C C . TYR A 1 382 ? 23.141 22.062 10.297 1 98.25 382 TYR A C 1
ATOM 3059 O O . TYR A 1 382 ? 23.703 21.688 9.281 1 98.25 382 TYR A O 1
ATOM 3067 N N . SER A 1 383 ? 23.812 22.406 11.406 1 97.19 383 SER A N 1
ATOM 3068 C CA . SER A 1 383 ? 25.266 22.391 11.492 1 97.19 383 SER A CA 1
ATOM 3069 C C . SER A 1 383 ? 25.812 20.984 11.328 1 97.19 383 SER A C 1
ATOM 3071 O O . SER A 1 383 ? 26.969 20.797 10.945 1 97.19 383 SER A O 1
ATOM 3073 N N . ILE A 1 384 ? 25.031 19.969 11.609 1 97.56 384 ILE A N 1
ATOM 3074 C CA . ILE A 1 384 ? 25.562 18.625 11.555 1 97.56 384 ILE A CA 1
ATOM 3075 C C . ILE A 1 384 ? 24.922 17.859 10.398 1 97.56 384 ILE A C 1
ATOM 3077 O O . ILE A 1 384 ? 25.125 16.641 10.25 1 97.56 384 ILE A O 1
ATOM 3081 N N . PHE A 1 385 ? 24.156 18.5 9.508 1 98.25 385 PHE A N 1
ATOM 3082 C CA . PHE A 1 385 ? 23.438 17.844 8.414 1 98.25 385 PHE A CA 1
ATOM 3083 C C . PHE A 1 385 ? 24.406 17.188 7.441 1 98.25 385 PHE A C 1
ATOM 3085 O O . PHE A 1 385 ? 24.062 16.203 6.789 1 98.25 385 PHE A O 1
ATOM 3092 N N . GLY A 1 386 ? 25.594 17.625 7.449 1 96.94 386 GLY A N 1
ATOM 3093 C CA . GLY A 1 386 ? 26.578 17.031 6.559 1 96.94 386 GLY A CA 1
ATOM 3094 C C . GLY A 1 386 ? 27.359 15.898 7.199 1 96.94 386 GLY A C 1
ATOM 3095 O O . GLY A 1 386 ? 28.219 15.289 6.559 1 96.94 386 GLY A O 1
ATOM 3096 N N . HIS A 1 387 ? 27.141 15.586 8.422 1 96.31 387 HIS A N 1
ATOM 3097 C CA . HIS A 1 387 ? 27.922 14.602 9.164 1 96.31 387 HIS A CA 1
ATOM 3098 C C . HIS A 1 387 ? 27.188 13.258 9.227 1 96.31 387 HIS A C 1
ATOM 3100 O O . HIS A 1 387 ? 26.344 13.055 10.109 1 96.31 387 HIS A O 1
ATOM 3106 N N . ALA A 1 388 ? 27.656 12.305 8.484 1 95.69 388 ALA A N 1
ATOM 3107 C CA . ALA A 1 388 ? 26.938 11.055 8.266 1 95.69 388 ALA A CA 1
ATOM 3108 C C . ALA A 1 388 ? 26.766 10.281 9.57 1 95.69 388 ALA A C 1
ATOM 3110 O O . ALA A 1 388 ? 25.641 9.93 9.953 1 95.69 388 ALA A O 1
ATOM 3111 N N . PRO A 1 389 ? 27.797 10.039 10.344 1 93.12 389 PRO A N 1
ATOM 3112 C CA . PRO A 1 389 ? 27.625 9.227 11.555 1 93.12 389 PRO A CA 1
ATOM 3113 C C . PRO A 1 389 ? 26.641 9.828 12.547 1 93.12 389 PRO A C 1
ATOM 3115 O O . PRO A 1 389 ? 25.797 9.117 13.109 1 93.12 389 PRO A O 1
ATOM 3118 N N . ALA A 1 390 ? 26.75 11.094 12.727 1 95.19 390 ALA A N 1
ATOM 3119 C CA . ALA A 1 390 ? 25.812 11.75 13.633 1 95.19 390 ALA A CA 1
ATOM 3120 C C . ALA A 1 390 ? 24.391 11.656 13.117 1 95.19 390 ALA A C 1
ATOM 3122 O O . ALA A 1 390 ? 23.453 11.352 13.875 1 95.19 390 ALA A O 1
ATOM 3123 N N . MET A 1 391 ? 24.25 11.867 11.859 1 97.06 391 MET A N 1
ATOM 3124 C CA . MET A 1 391 ? 22.922 11.891 11.266 1 97.06 391 MET A CA 1
ATOM 3125 C C . MET A 1 391 ? 22.312 10.492 11.211 1 97.06 391 MET A C 1
ATOM 3127 O O . MET A 1 391 ? 21.094 10.336 11.32 1 97.06 391 MET A O 1
ATOM 3131 N N . PHE A 1 392 ? 23.141 9.461 11.016 1 95.12 392 PHE A N 1
ATOM 3132 C CA . PHE A 1 392 ? 22.625 8.094 11.039 1 95.12 392 PHE A CA 1
ATOM 3133 C C . PHE A 1 392 ? 21.922 7.805 12.352 1 95.12 392 PHE A C 1
ATOM 3135 O O . PHE A 1 392 ? 20.781 7.344 12.359 1 95.12 392 PHE A O 1
ATOM 3142 N N . THR A 1 393 ? 22.547 8.156 13.43 1 94.44 393 THR A N 1
ATOM 3143 C CA . THR A 1 393 ? 21.969 7.93 14.75 1 94.44 393 THR A CA 1
ATOM 3144 C C . THR A 1 393 ? 20.766 8.859 14.977 1 94.44 393 THR A C 1
ATOM 3146 O O . THR A 1 393 ? 19.75 8.445 15.539 1 94.44 393 THR A O 1
ATOM 3149 N N . LYS A 1 394 ? 20.906 10.047 14.547 1 97.06 394 LYS A N 1
ATOM 3150 C CA . LYS A 1 394 ? 19.859 11.039 14.75 1 97.06 394 LYS A CA 1
ATOM 3151 C C . LYS A 1 394 ? 18.562 10.625 14.039 1 97.06 394 LYS A C 1
ATOM 3153 O O . LYS A 1 394 ? 17.469 10.742 14.609 1 97.06 394 LYS A O 1
ATOM 3158 N N . VAL A 1 395 ? 18.688 10.227 12.773 1 97.31 395 VAL A N 1
ATOM 3159 C CA . VAL A 1 395 ? 17.5 9.828 12.016 1 97.31 395 VAL A CA 1
ATOM 3160 C C . VAL A 1 395 ? 16.797 8.672 12.727 1 97.31 395 VAL A C 1
ATOM 3162 O O . VAL A 1 395 ? 15.562 8.664 12.82 1 97.31 395 VAL A O 1
ATOM 3165 N N . MET A 1 396 ? 17.516 7.734 13.258 1 96.31 396 MET A N 1
ATOM 3166 C CA . MET A 1 396 ? 16.922 6.617 13.992 1 96.31 396 MET A CA 1
ATOM 3167 C C . MET A 1 396 ? 16.234 7.105 15.266 1 96.31 396 MET A C 1
ATOM 3169 O O . MET A 1 396 ? 15.117 6.672 15.578 1 96.31 396 MET A O 1
ATOM 3173 N N . TRP A 1 397 ? 16.875 8.008 15.93 1 97.25 397 TRP A N 1
ATOM 3174 C CA . TRP A 1 397 ? 16.344 8.578 17.156 1 97.25 397 TRP A CA 1
ATOM 3175 C C . TRP A 1 397 ? 15.062 9.359 16.875 1 97.25 397 TRP A C 1
ATOM 3177 O O . TRP A 1 397 ? 14.039 9.148 17.547 1 97.25 397 TRP A O 1
ATOM 3187 N N . ASP A 1 398 ? 15.195 10.266 15.922 1 98.19 398 ASP A N 1
ATOM 3188 C CA . ASP A 1 398 ? 14.062 11.125 15.594 1 98.19 398 ASP A CA 1
ATOM 3189 C C . ASP A 1 398 ? 12.867 10.305 15.125 1 98.19 398 ASP A C 1
ATOM 3191 O O . ASP A 1 398 ? 11.719 10.609 15.461 1 98.19 398 ASP A O 1
ATOM 3195 N N . THR A 1 399 ? 13.117 9.297 14.344 1 97.12 399 THR A N 1
ATOM 3196 C CA . THR A 1 399 ? 12.07 8.398 13.867 1 97.12 399 THR A CA 1
ATOM 3197 C C . THR A 1 399 ? 11.438 7.645 15.031 1 97.12 399 THR A C 1
ATOM 3199 O O . THR A 1 399 ? 10.219 7.449 15.062 1 97.12 399 THR A O 1
ATOM 3202 N N . SER A 1 400 ? 12.227 7.172 15.984 1 97.25 400 SER A N 1
ATOM 3203 C CA . SER A 1 400 ? 11.727 6.469 17.156 1 97.25 400 SER A CA 1
ATOM 3204 C C . SER A 1 400 ? 10.805 7.363 17.984 1 97.25 400 SER A C 1
ATOM 3206 O O . SER A 1 400 ? 9.742 6.922 18.438 1 97.25 400 SER A O 1
ATOM 3208 N N . PHE A 1 401 ? 11.234 8.562 18.188 1 97.94 401 PHE A N 1
ATOM 3209 C CA . PHE A 1 401 ? 10.383 9.531 18.859 1 97.94 401 PHE A CA 1
ATOM 3210 C C . PHE A 1 401 ? 9.039 9.648 18.156 1 97.94 401 PHE A C 1
ATOM 3212 O O . PHE A 1 401 ? 7.988 9.562 18.797 1 97.94 401 PHE A O 1
ATOM 3219 N N . TYR A 1 402 ? 9.117 9.859 16.875 1 98.06 402 TYR A N 1
ATOM 3220 C CA . TYR A 1 402 ? 7.938 10.094 16.062 1 98.06 402 TYR A CA 1
ATOM 3221 C C . TYR A 1 402 ? 6.961 8.93 16.156 1 98.06 402 TYR A C 1
ATOM 3223 O O . TYR A 1 402 ? 5.762 9.133 16.375 1 98.06 402 TYR A O 1
ATOM 3231 N N . TRP A 1 403 ? 7.418 7.723 16.047 1 97.75 403 TRP A N 1
ATOM 3232 C CA . TRP A 1 403 ? 6.559 6.543 16.031 1 97.75 403 TRP A CA 1
ATOM 3233 C C . TRP A 1 403 ? 6.09 6.191 17.438 1 97.75 403 TRP A C 1
ATOM 3235 O O . TRP A 1 403 ? 4.988 5.668 17.625 1 97.75 403 TRP A O 1
ATOM 3245 N N . ALA A 1 404 ? 6.848 6.488 18.422 1 98.12 404 ALA A N 1
ATOM 3246 C CA . ALA A 1 404 ? 6.547 6.074 19.781 1 98.12 404 ALA A CA 1
ATOM 3247 C C . ALA A 1 404 ? 5.512 6.996 20.422 1 98.12 404 ALA A C 1
ATOM 3249 O O . ALA A 1 404 ? 4.754 6.574 21.297 1 98.12 404 ALA A O 1
ATOM 3250 N N . LEU A 1 405 ? 5.508 8.25 19.984 1 98.38 405 LEU A N 1
ATOM 3251 C CA . LEU A 1 405 ? 4.719 9.195 20.766 1 98.38 405 LEU A CA 1
ATOM 3252 C C . LEU A 1 405 ? 3.691 9.906 19.891 1 98.38 405 LEU A C 1
ATOM 3254 O O . LEU A 1 405 ? 2.535 9.477 19.812 1 98.38 405 LEU A O 1
ATOM 3258 N N . PRO A 1 406 ? 4.074 10.906 19.047 1 98.12 406 PRO A N 1
ATOM 3259 C CA . PRO A 1 406 ? 3.02 11.672 18.391 1 98.12 406 PRO A CA 1
ATOM 3260 C C . PRO A 1 406 ? 2.213 10.836 17.406 1 98.12 406 PRO A C 1
ATOM 3262 O O . PRO A 1 406 ? 1.008 11.047 17.234 1 98.12 406 PRO A O 1
ATOM 3265 N N . SER A 1 407 ? 2.826 9.906 16.656 1 98 407 SER A N 1
ATOM 3266 C CA . SER A 1 407 ? 2.092 9.086 15.711 1 98 407 SER A CA 1
ATOM 3267 C C . SER A 1 407 ? 1.033 8.234 16.406 1 98 407 SER A C 1
ATOM 3269 O O . SER A 1 407 ? -0.027 7.969 15.844 1 98 407 SER A O 1
ATOM 3271 N N . GLN A 1 408 ? 1.359 7.812 17.625 1 97.94 408 GLN A N 1
ATOM 3272 C CA . GLN A 1 408 ? 0.406 7.008 18.375 1 97.94 408 GLN A CA 1
ATOM 3273 C C . GLN A 1 408 ? -0.864 7.801 18.688 1 97.94 408 GLN A C 1
ATOM 3275 O O . GLN A 1 408 ? -1.964 7.246 18.688 1 97.94 408 GLN A O 1
ATOM 3280 N N . MET A 1 409 ? -0.721 9.078 18.922 1 97.56 409 MET A N 1
ATOM 3281 C CA . MET A 1 409 ? -1.877 9.938 19.188 1 97.56 409 MET A CA 1
ATOM 3282 C C . MET A 1 409 ? -2.811 9.961 17.969 1 97.56 409 MET A C 1
ATOM 3284 O O . MET A 1 409 ? -4.031 9.961 18.125 1 97.56 409 MET A O 1
ATOM 3288 N N . LEU A 1 410 ? -2.225 10 16.844 1 96.56 410 LEU A N 1
ATOM 3289 C CA . LEU A 1 410 ? -2.99 10.07 15.609 1 96.56 410 LEU A CA 1
ATOM 3290 C C . LEU A 1 410 ? -3.611 8.719 15.273 1 96.56 410 LEU A C 1
ATOM 3292 O O . LEU A 1 410 ? -4.816 8.625 15.023 1 96.56 410 LEU A O 1
ATOM 3296 N N . PHE A 1 411 ? -2.846 7.664 15.344 1 96.62 411 PHE A N 1
ATOM 3297 C CA . PHE A 1 411 ? -3.27 6.34 14.914 1 96.62 411 PHE A CA 1
ATOM 3298 C C . PHE A 1 411 ? -4.348 5.785 15.836 1 96.62 411 PHE A C 1
ATOM 3300 O O . PHE A 1 411 ? -5.215 5.023 15.398 1 96.62 411 PHE A O 1
ATOM 3307 N N . ARG A 1 412 ? -4.344 6.215 17.094 1 96.69 412 ARG A N 1
ATOM 3308 C CA . ARG A 1 412 ? -5.27 5.66 18.078 1 96.69 412 ARG A CA 1
ATOM 3309 C C . ARG A 1 412 ? -6.469 6.578 18.281 1 96.69 412 ARG A C 1
ATOM 3311 O O . ARG A 1 412 ? -7.324 6.316 19.141 1 96.69 412 ARG A O 1
ATOM 3318 N N . GLY A 1 413 ? -6.523 7.711 17.609 1 96.12 413 GLY A N 1
ATOM 3319 C CA . GLY A 1 413 ? -7.637 8.641 17.734 1 96.12 413 GLY A CA 1
ATOM 3320 C C . GLY A 1 413 ? -7.641 9.375 19.062 1 96.12 413 GLY A C 1
ATOM 3321 O O . GLY A 1 413 ? -8.695 9.781 19.547 1 96.12 413 GLY A O 1
ATOM 3322 N N . LEU A 1 414 ? -6.543 9.5 19.609 1 97.69 414 LEU A N 1
ATOM 3323 C CA . LEU A 1 414 ? -6.461 10.055 20.953 1 97.69 414 LEU A CA 1
ATOM 3324 C C . LEU A 1 414 ? -6.574 11.578 20.922 1 97.69 414 LEU A C 1
ATOM 3326 O O . LEU A 1 414 ? -6.84 12.203 21.938 1 97.69 414 LEU A O 1
ATOM 3330 N N . LEU A 1 415 ? -6.457 12.203 19.766 1 97.69 415 LEU A N 1
ATOM 3331 C CA . LEU A 1 415 ? -6.547 13.656 19.625 1 97.69 415 LEU A CA 1
ATOM 3332 C C . LEU A 1 415 ? -7.969 14.141 19.875 1 97.69 415 LEU A C 1
ATOM 3334 O O . LEU A 1 415 ? -8.188 15.336 20.094 1 97.69 415 LEU A O 1
ATOM 3338 N N . THR A 1 416 ? -8.906 13.273 19.891 1 96.44 416 THR A N 1
ATOM 3339 C CA . THR A 1 416 ? -10.305 13.664 20.047 1 96.44 416 THR A CA 1
ATOM 3340 C C . THR A 1 416 ? -10.703 13.648 21.531 1 96.44 416 THR A C 1
ATOM 3342 O O . THR A 1 416 ? -11.867 13.891 21.859 1 96.44 416 THR A O 1
ATOM 3345 N N . SER A 1 417 ? -9.758 13.375 22.438 1 96.25 417 SER A N 1
ATOM 3346 C CA . SER A 1 417 ? -10.039 13.281 23.859 1 96.25 417 SER A CA 1
ATOM 3347 C C . SER A 1 417 ? -9.227 14.297 24.656 1 96.25 417 SER A C 1
ATOM 3349 O O . SER A 1 417 ? -8.008 14.156 24.781 1 96.25 417 SER A O 1
ATOM 3351 N N . PRO A 1 418 ? -9.914 15.219 25.266 1 93.81 418 PRO A N 1
ATOM 3352 C CA . PRO A 1 418 ? -9.172 16.141 26.125 1 93.81 418 PRO A CA 1
ATOM 3353 C C . PRO A 1 418 ? -8.453 15.43 27.266 1 93.81 418 PRO A C 1
ATOM 3355 O O . PRO A 1 418 ? -7.371 15.859 27.688 1 93.81 418 PRO A O 1
ATOM 3358 N N . ASP A 1 419 ? -9.023 14.352 27.719 1 95 419 ASP A N 1
ATOM 3359 C CA . ASP A 1 419 ? -8.383 13.555 28.766 1 95 419 ASP A CA 1
ATOM 3360 C C . ASP A 1 419 ? -7.086 12.93 28.25 1 95 419 ASP A C 1
ATOM 3362 O O . ASP A 1 419 ? -6.102 12.852 28.984 1 95 419 ASP A O 1
ATOM 3366 N N . ALA A 1 420 ? -7.16 12.484 27.031 1 97.5 420 ALA A N 1
ATOM 3367 C CA . ALA A 1 420 ? -5.949 11.914 26.438 1 97.5 420 ALA A CA 1
ATOM 3368 C C . ALA A 1 420 ? -4.871 12.984 26.266 1 97.5 420 ALA A C 1
ATOM 3370 O O . ALA A 1 420 ? -3.686 12.711 26.484 1 97.5 420 ALA A O 1
ATOM 3371 N N . ALA A 1 421 ? -5.305 14.188 25.875 1 96.94 421 ALA A N 1
ATOM 3372 C CA . ALA A 1 421 ? -4.359 15.297 25.766 1 96.94 421 ALA A CA 1
ATOM 3373 C C . ALA A 1 421 ? -3.707 15.602 27.125 1 96.94 421 ALA A C 1
ATOM 3375 O O . ALA A 1 421 ? -2.504 15.852 27.188 1 96.94 421 ALA A O 1
ATOM 3376 N N . ALA A 1 422 ? -4.508 15.562 28.125 1 95.81 422 ALA A N 1
ATOM 3377 C CA . ALA A 1 422 ? -4.012 15.82 29.484 1 95.81 422 ALA A CA 1
ATOM 3378 C C . ALA A 1 422 ? -3.037 14.734 29.922 1 95.81 422 ALA A C 1
ATOM 3380 O O . ALA A 1 422 ? -2.035 15.023 30.578 1 95.81 422 ALA A O 1
ATOM 3381 N N . GLU A 1 423 ? -3.344 13.531 29.578 1 97.38 423 GLU A N 1
ATOM 3382 C CA . GLU A 1 423 ? -2.484 12.414 29.953 1 97.38 423 GLU A CA 1
ATOM 3383 C C . GLU A 1 423 ? -1.166 12.445 29.188 1 97.38 423 GLU A C 1
ATOM 3385 O O . GLU A 1 423 ? -0.133 12.008 29.688 1 97.38 423 GLU A O 1
ATOM 3390 N N . PHE A 1 424 ? -1.19 12.938 28.031 1 98.56 424 PHE A N 1
ATOM 3391 C CA . PHE A 1 424 ? -0.007 13 27.188 1 98.56 424 PHE A CA 1
ATOM 3392 C C . PHE A 1 424 ? 0.968 14.055 27.688 1 98.56 424 PHE A C 1
ATOM 3394 O O . PHE A 1 424 ? 2.182 13.922 27.516 1 98.56 424 PHE A O 1
ATOM 3401 N N . HIS A 1 425 ? 0.521 15.086 28.391 1 98.12 425 HIS A N 1
ATOM 3402 C CA . HIS A 1 425 ? 1.304 16.266 28.75 1 98.12 425 HIS A CA 1
ATOM 3403 C C . HIS A 1 425 ? 2.506 15.875 29.609 1 98.12 425 HIS A C 1
ATOM 3405 O O . HIS A 1 425 ? 3.641 16.234 29.297 1 98.12 425 HIS A O 1
ATOM 3411 N N . PRO A 1 426 ? 2.299 15.109 30.656 1 98.25 426 PRO A N 1
ATOM 3412 C CA . PRO A 1 426 ? 3.473 14.766 31.453 1 98.25 426 PRO A CA 1
ATOM 3413 C C . PRO A 1 426 ? 4.457 13.875 30.703 1 98.25 426 PRO A C 1
ATOM 3415 O O . PRO A 1 426 ? 5.664 13.93 30.969 1 98.25 426 PRO A O 1
ATOM 3418 N N . ILE A 1 427 ? 3.984 13.047 29.797 1 98.69 427 ILE A N 1
ATOM 3419 C CA . ILE A 1 427 ? 4.848 12.188 28.984 1 98.69 427 ILE A CA 1
ATOM 3420 C C . ILE A 1 427 ? 5.711 13.039 28.062 1 98.69 427 ILE A C 1
ATOM 3422 O O . ILE A 1 427 ? 6.93 12.875 28.016 1 98.69 427 ILE A O 1
ATOM 3426 N N . ALA A 1 428 ? 5.062 13.977 27.406 1 98.62 428 ALA A N 1
ATOM 3427 C CA . ALA A 1 428 ? 5.75 14.867 26.484 1 98.62 428 ALA A CA 1
ATOM 3428 C C . ALA A 1 428 ? 6.73 15.781 27.219 1 98.62 428 ALA A C 1
ATOM 3430 O O . ALA A 1 428 ? 7.82 16.062 26.719 1 98.62 428 ALA A O 1
ATOM 3431 N N . SER A 1 429 ? 6.305 16.234 28.359 1 98.12 429 SER A N 1
ATOM 3432 C CA . SER A 1 429 ? 7.148 17.109 29.156 1 98.12 429 SER A CA 1
ATOM 3433 C C . SER A 1 429 ? 8.422 16.406 29.594 1 98.12 429 SER A C 1
ATOM 3435 O O . SER A 1 429 ? 9.516 16.969 29.531 1 98.12 429 SER A O 1
ATOM 3437 N N . ARG A 1 430 ? 8.266 15.227 30.016 1 98.25 430 ARG A N 1
ATOM 3438 C CA . ARG A 1 430 ? 9.438 14.438 30.406 1 98.25 430 ARG A CA 1
ATOM 3439 C C . ARG A 1 430 ? 10.352 14.203 29.203 1 98.25 430 ARG A C 1
ATOM 3441 O O . ARG A 1 430 ? 11.57 14.336 29.312 1 98.25 430 ARG A O 1
ATOM 3448 N N . PHE A 1 431 ? 9.75 13.883 28.125 1 98.62 431 PHE A N 1
ATOM 3449 C CA . PHE A 1 431 ? 10.539 13.555 26.953 1 98.62 431 PHE A CA 1
ATOM 3450 C C . PHE A 1 431 ? 11.297 14.773 26.438 1 98.62 431 PHE A C 1
ATOM 3452 O O . PHE A 1 431 ? 12.383 14.648 25.875 1 98.62 431 PHE A O 1
ATOM 3459 N N . PHE A 1 432 ? 10.734 15.922 26.641 1 98.19 432 PHE A N 1
ATOM 3460 C CA . PHE A 1 432 ? 11.375 17.141 26.172 1 98.19 432 PHE A CA 1
ATOM 3461 C C . PHE A 1 432 ? 12.789 17.266 26.719 1 98.19 432 PHE A C 1
ATOM 3463 O O . PHE A 1 432 ? 13.711 17.625 26 1 98.19 432 PHE A O 1
ATOM 3470 N N . GLY A 1 433 ? 12.953 17 27.984 1 97.62 433 GLY A N 1
ATOM 3471 C CA . GLY A 1 433 ? 14.281 17.031 28.562 1 97.62 433 GLY A CA 1
ATOM 3472 C C . GLY A 1 433 ? 15.234 16.031 27.938 1 97.62 433 GLY A C 1
ATOM 3473 O O . GLY A 1 433 ? 16.391 16.359 27.672 1 97.62 433 GLY A O 1
ATOM 3474 N N . ILE A 1 434 ? 14.82 14.836 27.719 1 98.25 434 ILE A N 1
ATOM 3475 C CA . ILE A 1 434 ? 15.602 13.773 27.109 1 98.25 434 ILE A CA 1
ATOM 3476 C C . ILE A 1 434 ? 15.977 14.164 25.672 1 98.25 434 ILE A C 1
ATOM 3478 O O . ILE A 1 434 ? 17.125 14.016 25.266 1 98.25 434 ILE A O 1
ATOM 3482 N N . GLN A 1 435 ? 14.961 14.719 25 1 98 435 GLN A N 1
ATOM 3483 C CA . GLN A 1 435 ? 15.102 15.141 23.609 1 98 435 GLN A CA 1
ATOM 3484 C C . GLN A 1 435 ? 16.156 16.234 23.469 1 98 435 GLN A C 1
ATOM 3486 O O . GLN A 1 435 ? 17.016 16.172 22.594 1 98 435 GLN A O 1
ATOM 3491 N N . SER A 1 436 ? 16.109 17.172 24.297 1 96.81 436 SER A N 1
ATOM 3492 C CA . SER A 1 436 ? 17.062 18.281 24.281 1 96.81 436 SER A CA 1
ATOM 3493 C C . SER A 1 436 ? 18.484 17.797 24.516 1 96.81 436 SER A C 1
ATOM 3495 O O . SER A 1 436 ? 19.422 18.219 23.812 1 96.81 436 SER A O 1
ATOM 3497 N N . ARG A 1 437 ? 18.625 16.938 25.438 1 96.25 437 ARG A N 1
ATOM 3498 C CA . ARG A 1 437 ? 19.938 16.375 25.766 1 96.25 437 ARG A CA 1
ATOM 3499 C C . ARG A 1 437 ? 20.484 15.555 24.594 1 96.25 437 ARG A C 1
ATOM 3501 O O . ARG A 1 437 ? 21.656 15.695 24.234 1 96.25 437 ARG A O 1
ATOM 3508 N N . MET A 1 438 ? 19.672 14.727 24.047 1 97.69 438 MET A N 1
ATOM 3509 C CA . MET A 1 438 ? 20.125 13.852 22.969 1 97.69 438 MET A CA 1
ATOM 3510 C C . MET A 1 438 ? 20.547 14.664 21.75 1 97.69 438 MET A C 1
ATOM 3512 O O . MET A 1 438 ? 21.562 14.367 21.109 1 97.69 438 MET A O 1
ATOM 3516 N N . GLN A 1 439 ? 19.75 15.688 21.391 1 97.81 439 GLN A N 1
ATOM 3517 C CA . GLN A 1 439 ? 20.094 16.531 20.25 1 97.81 439 GLN A CA 1
ATOM 3518 C C . GLN A 1 439 ? 21.422 17.25 20.469 1 97.81 439 GLN A C 1
ATOM 3520 O O . GLN A 1 439 ? 22.234 17.359 19.547 1 97.81 439 GLN A O 1
ATOM 3525 N N . ALA A 1 440 ? 21.641 17.703 21.672 1 96.25 440 ALA A N 1
ATOM 3526 C CA . ALA A 1 440 ? 22.922 18.312 22.016 1 96.25 440 ALA A CA 1
ATOM 3527 C C . ALA A 1 440 ? 24.062 17.312 21.859 1 96.25 440 ALA A C 1
ATOM 3529 O O . ALA A 1 440 ? 25.141 17.656 21.406 1 96.25 440 ALA A O 1
ATOM 3530 N N . ASN A 1 441 ? 23.812 16.109 22.266 1 95.56 441 ASN A N 1
ATOM 3531 C CA . ASN A 1 441 ? 24.828 15.055 22.172 1 95.56 441 ASN A CA 1
ATOM 3532 C C . ASN A 1 441 ? 25.156 14.742 20.719 1 95.56 441 ASN A C 1
ATOM 3534 O O . ASN A 1 441 ? 26.297 14.398 20.406 1 95.56 441 ASN A O 1
ATOM 3538 N N . PHE A 1 442 ? 24.188 14.797 19.797 1 96.81 442 PHE A N 1
ATOM 3539 C CA . PHE A 1 442 ? 24.484 14.602 18.391 1 96.81 442 PHE A CA 1
ATOM 3540 C C . PHE A 1 442 ? 25.453 15.656 17.875 1 96.81 442 PHE A C 1
ATOM 3542 O O . PHE A 1 442 ? 26.391 15.344 17.141 1 96.81 442 PHE A O 1
ATOM 3549 N N . ARG A 1 443 ? 25.219 16.922 18.25 1 95.56 443 ARG A N 1
ATOM 3550 C CA . ARG A 1 443 ? 26.109 18.016 17.844 1 95.56 443 ARG A CA 1
ATOM 3551 C C . ARG A 1 443 ? 27.5 17.812 18.422 1 95.56 443 ARG A C 1
ATOM 3553 O O . ARG A 1 443 ? 28.5 18.047 17.719 1 95.56 443 ARG A O 1
ATOM 3560 N N . ALA A 1 444 ? 27.578 17.375 19.641 1 93.56 444 ALA A N 1
ATOM 3561 C CA . ALA A 1 444 ? 28.875 17.109 20.25 1 93.56 444 ALA A CA 1
ATOM 3562 C C . ALA A 1 444 ? 29.594 15.953 19.547 1 93.56 444 ALA A C 1
ATOM 3564 O O . ALA A 1 444 ? 30.797 16 19.344 1 93.56 444 ALA A O 1
ATOM 3565 N N . PHE A 1 445 ? 28.859 14.961 19.281 1 93.75 445 PHE A N 1
ATOM 3566 C CA . PHE A 1 445 ? 29.406 13.789 18.594 1 93.75 445 PHE A CA 1
ATOM 3567 C C . PHE A 1 445 ? 29.953 14.172 17.219 1 93.75 445 PHE A C 1
ATOM 3569 O O . PHE A 1 445 ? 31.031 13.719 16.844 1 93.75 445 PHE A O 1
ATOM 3576 N N . ALA A 1 446 ? 29.219 14.961 16.484 1 93.75 446 ALA A N 1
ATOM 3577 C CA . ALA A 1 446 ? 29.625 15.383 15.156 1 93.75 446 ALA A CA 1
ATOM 3578 C C . ALA A 1 446 ? 30.953 16.156 15.203 1 93.75 446 ALA A C 1
ATOM 3580 O O . ALA A 1 446 ? 31.75 16.094 14.258 1 93.75 446 ALA A O 1
ATOM 3581 N N . ALA A 1 447 ? 31.188 16.828 16.234 1 88.44 447 ALA A N 1
ATOM 3582 C CA . ALA A 1 447 ? 32.406 17.625 16.391 1 88.44 447 ALA A CA 1
ATOM 3583 C C . ALA A 1 447 ? 33.625 16.734 16.609 1 88.44 447 ALA A C 1
ATOM 3585 O O . ALA A 1 447 ? 34.75 17.156 16.391 1 88.44 447 ALA A O 1
ATOM 3586 N N . GLN A 1 448 ? 33.406 15.484 16.938 1 86.69 448 GLN A N 1
ATOM 3587 C CA . GLN A 1 448 ? 34.5 14.617 17.344 1 86.69 448 GLN A CA 1
ATOM 3588 C C . GLN A 1 448 ? 34.688 13.469 16.359 1 86.69 448 GLN A C 1
ATOM 3590 O O . GLN A 1 448 ? 35.812 13.031 16.125 1 86.69 448 GLN A O 1
ATOM 3595 N N . ALA A 1 449 ? 33.688 12.992 15.852 1 85.31 449 ALA A N 1
ATOM 3596 C CA . ALA A 1 449 ? 33.719 11.758 15.078 1 85.31 449 ALA A CA 1
ATOM 3597 C C . ALA A 1 449 ? 34.125 12.023 13.633 1 85.31 449 ALA A C 1
ATOM 3599 O O . ALA A 1 449 ? 33.719 13.008 13.023 1 85.31 449 ALA A O 1
ATOM 3600 N N . PRO A 1 450 ? 34.938 11.133 13.172 1 85.25 450 PRO A N 1
ATOM 3601 C CA . PRO A 1 450 ? 35.344 11.305 11.773 1 85.25 450 PRO A CA 1
ATOM 3602 C C . PRO A 1 450 ? 34.25 10.891 10.789 1 85.25 450 PRO A C 1
ATOM 3604 O O . PRO A 1 450 ? 33.375 10.078 11.133 1 85.25 450 PRO A O 1
ATOM 3607 N N . GLN A 1 451 ? 34.344 11.445 9.594 1 86.06 451 GLN A N 1
ATOM 3608 C CA . GLN A 1 451 ? 33.469 11.023 8.492 1 86.06 451 GLN A CA 1
ATOM 3609 C C . GLN A 1 451 ? 33.906 9.68 7.93 1 86.06 451 GLN A C 1
ATOM 3611 O O . GLN A 1 451 ? 35.094 9.328 8.008 1 86.06 451 GLN A O 1
ATOM 3616 N N . PRO A 1 452 ? 32.938 8.977 7.406 1 84.31 452 PRO A N 1
ATOM 3617 C CA . PRO A 1 452 ? 33.344 7.699 6.812 1 84.31 452 PRO A CA 1
ATOM 3618 C C . PRO A 1 452 ? 34.188 7.871 5.559 1 84.31 452 PRO A C 1
ATOM 3620 O O . PRO A 1 452 ? 33.969 8.805 4.781 1 84.31 452 PRO A O 1
ATOM 3623 N N . GLU A 1 453 ? 35.094 6.941 5.344 1 77.38 453 GLU A N 1
ATOM 3624 C CA . GLU A 1 453 ? 36 6.973 4.188 1 77.38 453 GLU A CA 1
ATOM 3625 C C . GLU A 1 453 ? 35.406 6.191 3.016 1 77.38 453 GLU A C 1
ATOM 3627 O O . GLU A 1 453 ? 35.812 6.375 1.871 1 77.38 453 GLU A O 1
ATOM 3632 N N . LYS A 1 454 ? 34.531 5.285 3.346 1 79.56 454 LYS A N 1
ATOM 3633 C CA . LYS A 1 454 ? 33.938 4.434 2.32 1 79.56 454 LYS A CA 1
ATOM 3634 C C . LYS A 1 454 ? 32.406 4.504 2.365 1 79.56 454 LYS A C 1
ATOM 3636 O O . LYS A 1 454 ? 31.828 5.035 3.32 1 79.56 454 LYS A O 1
ATOM 3641 N N . TYR A 1 455 ? 31.891 4 1.245 1 83.88 455 TYR A N 1
ATOM 3642 C CA . TYR A 1 455 ? 30.422 3.922 1.181 1 83.88 455 TYR A CA 1
ATOM 3643 C C . TYR A 1 455 ? 29.875 3.133 2.359 1 83.88 455 TYR A C 1
ATOM 3645 O O . TYR A 1 455 ? 30.359 2.039 2.666 1 83.88 455 TYR A O 1
ATOM 3653 N N . LEU A 1 456 ? 28.938 3.764 3.031 1 88.69 456 LEU A N 1
ATOM 3654 C CA . LEU A 1 456 ? 28.203 3.18 4.156 1 88.69 456 LEU A CA 1
ATOM 3655 C C . LEU A 1 456 ? 26.703 3.338 3.977 1 88.69 456 LEU A C 1
ATOM 3657 O O . LEU A 1 456 ? 26.234 4.422 3.635 1 88.69 456 LEU A O 1
ATOM 3661 N N . PHE A 1 457 ? 26.062 2.168 4.035 1 91.75 457 PHE A N 1
ATOM 3662 C CA . PHE A 1 457 ? 24.609 2.205 3.963 1 91.75 457 PHE A CA 1
ATOM 3663 C C . PHE A 1 457 ? 23.984 1.761 5.281 1 91.75 457 PHE A C 1
ATOM 3665 O O . PHE A 1 457 ? 24.359 0.726 5.836 1 91.75 457 PHE A O 1
ATOM 3672 N N . VAL A 1 458 ? 23.047 2.568 5.82 1 92 458 VAL A N 1
ATOM 3673 C CA . VAL A 1 458 ? 22.297 2.227 7.023 1 92 458 VAL A CA 1
ATOM 3674 C C . VAL A 1 458 ? 20.812 2.105 6.691 1 92 458 VAL A C 1
ATOM 3676 O O . VAL A 1 458 ? 20.234 3.023 6.117 1 92 458 VAL A O 1
ATOM 3679 N N . GLU A 1 459 ? 20.266 0.961 6.98 1 91.44 459 GLU A N 1
ATOM 3680 C CA . GLU A 1 459 ? 18.828 0.764 6.859 1 91.44 459 GLU A CA 1
ATOM 3681 C C . GLU A 1 459 ? 18.141 0.91 8.211 1 91.44 459 GLU A C 1
ATOM 3683 O O . GLU A 1 459 ? 18.094 -0.039 9 1 91.44 459 GLU A O 1
ATOM 3688 N N . TYR A 1 460 ? 17.469 1.962 8.367 1 86.25 460 TYR A N 1
ATOM 3689 C CA . TYR A 1 460 ? 16.969 2.248 9.703 1 86.25 460 TYR A CA 1
ATOM 3690 C C . TYR A 1 460 ? 15.75 1.377 10.023 1 86.25 460 TYR A C 1
ATOM 3692 O O . TYR A 1 460 ? 15.453 1.128 11.188 1 86.25 460 TYR A O 1
ATOM 3700 N N . SER A 1 461 ? 15.102 0.864 9.023 1 80.75 461 SER A N 1
ATOM 3701 C CA . SER A 1 461 ? 13.922 0.027 9.25 1 80.75 461 SER A CA 1
ATOM 3702 C C . SER A 1 461 ? 14.312 -1.328 9.828 1 80.75 461 SER A C 1
ATOM 3704 O O . SER A 1 461 ? 13.461 -2.059 10.336 1 80.75 461 SER A O 1
ATOM 3706 N N . LYS A 1 462 ? 15.531 -1.649 9.766 1 81.88 462 LYS A N 1
ATOM 3707 C CA . LYS A 1 462 ? 15.984 -2.951 10.242 1 81.88 462 LYS A CA 1
ATOM 3708 C C . LYS A 1 462 ? 16.547 -2.852 11.664 1 81.88 462 LYS A C 1
ATOM 3710 O O . LYS A 1 462 ? 16.797 -3.871 12.305 1 81.88 462 LYS A O 1
ATOM 3715 N N . VAL A 1 463 ? 16.703 -1.643 12.07 1 87.5 463 VAL A N 1
ATOM 3716 C CA . VAL A 1 463 ? 17.109 -1.459 13.461 1 87.5 463 VAL A CA 1
ATOM 3717 C C . VAL A 1 463 ? 15.992 -1.907 14.391 1 87.5 463 VAL A C 1
ATOM 3719 O O . VAL A 1 463 ? 14.844 -1.503 14.227 1 87.5 463 VAL A O 1
ATOM 3722 N N . PRO A 1 464 ? 16.266 -2.684 15.336 1 86.81 464 PRO A N 1
ATOM 3723 C CA . PRO A 1 464 ? 15.227 -3.375 16.109 1 86.81 464 PRO A CA 1
ATOM 3724 C C . PRO A 1 464 ? 14.195 -2.418 16.703 1 86.81 464 PRO A C 1
ATOM 3726 O O . PRO A 1 464 ? 12.992 -2.648 16.578 1 86.81 464 PRO A O 1
ATOM 3729 N N . ILE A 1 465 ? 14.68 -1.35 17.312 1 91 465 ILE A N 1
ATOM 3730 C CA . ILE A 1 465 ? 13.734 -0.438 17.938 1 91 465 ILE A CA 1
ATOM 3731 C C . ILE A 1 465 ? 12.844 0.205 16.875 1 91 465 ILE A C 1
ATOM 3733 O O . ILE A 1 465 ? 11.633 0.342 17.062 1 91 465 ILE A O 1
ATOM 3737 N N . CYS A 1 466 ? 13.469 0.587 15.766 1 92.94 466 CYS A N 1
ATOM 3738 C CA . CYS A 1 466 ? 12.695 1.188 14.68 1 92.94 466 CYS A CA 1
ATOM 3739 C C . CYS A 1 466 ? 11.703 0.191 14.094 1 92.94 466 CYS A C 1
ATOM 3741 O O . CYS A 1 466 ? 10.539 0.52 13.883 1 92.94 466 CYS A O 1
ATOM 3743 N N . ALA A 1 467 ? 12.18 -0.997 13.914 1 89.88 467 ALA A N 1
ATOM 3744 C CA . ALA A 1 467 ? 11.32 -2.039 13.352 1 89.88 467 ALA A CA 1
ATOM 3745 C C . ALA A 1 467 ? 10.125 -2.312 14.258 1 89.88 467 ALA A C 1
ATOM 3747 O O . ALA A 1 467 ? 8.992 -2.416 13.789 1 89.88 467 ALA A O 1
ATOM 3748 N N . GLN A 1 468 ? 10.398 -2.434 15.5 1 91.12 468 GLN A N 1
ATOM 3749 C CA . GLN A 1 468 ? 9.344 -2.729 16.469 1 91.12 468 GLN A CA 1
ATOM 3750 C C . GLN A 1 468 ? 8.336 -1.59 16.547 1 91.12 468 GLN A C 1
ATOM 3752 O O . GLN A 1 468 ? 7.125 -1.826 16.562 1 91.12 468 GLN A O 1
ATOM 3757 N N . LEU A 1 469 ? 8.82 -0.392 16.625 1 95.31 469 LEU A N 1
ATOM 3758 C CA . LEU A 1 469 ? 7.938 0.764 16.766 1 95.31 469 LEU A CA 1
ATOM 3759 C C . LEU A 1 469 ? 7.098 0.957 15.5 1 95.31 469 LEU A C 1
ATOM 3761 O O . LEU A 1 469 ? 5.934 1.353 15.578 1 95.31 469 LEU A O 1
ATOM 3765 N N . HIS A 1 470 ? 7.73 0.704 14.391 1 93 470 HIS A N 1
ATOM 3766 C CA . HIS A 1 470 ? 6.996 0.809 13.133 1 93 470 HIS A CA 1
ATOM 3767 C C . HIS A 1 470 ? 5.832 -0.179 13.086 1 93 470 HIS A C 1
ATOM 3769 O O . HIS A 1 470 ? 4.715 0.189 12.727 1 93 470 HIS A O 1
ATOM 3775 N N . LEU A 1 471 ? 6.082 -1.396 13.461 1 87.81 471 LEU A N 1
ATOM 3776 C CA . LEU A 1 471 ? 5.059 -2.434 13.469 1 87.81 471 LEU A CA 1
ATOM 3777 C C . LEU A 1 471 ? 3.975 -2.123 14.492 1 87.81 471 LEU A C 1
ATOM 3779 O O . LEU A 1 471 ? 2.801 -2.436 14.273 1 87.81 471 LEU A O 1
ATOM 3783 N N . ASP A 1 472 ? 4.363 -1.539 15.508 1 92.19 472 ASP A N 1
ATOM 3784 C CA . ASP A 1 472 ? 3.443 -1.214 16.594 1 92.19 472 ASP A CA 1
ATOM 3785 C C . ASP A 1 472 ? 2.363 -0.24 16.125 1 92.19 472 ASP A C 1
ATOM 3787 O O . ASP A 1 472 ? 1.283 -0.172 16.719 1 92.19 472 ASP A O 1
ATOM 3791 N N . LEU A 1 473 ? 2.662 0.53 15.141 1 93.56 473 LEU A N 1
ATOM 3792 C CA . LEU A 1 473 ? 1.664 1.442 14.594 1 93.56 473 LEU A CA 1
ATOM 3793 C C . LEU A 1 473 ? 0.457 0.674 14.062 1 93.56 473 LEU A C 1
ATOM 3795 O O . LEU A 1 473 ? -0.64 1.229 13.961 1 93.56 473 LEU A O 1
ATOM 3799 N N . LEU A 1 474 ? 0.604 -0.583 13.75 1 88.56 474 LEU A N 1
ATOM 3800 C CA . LEU A 1 474 ? -0.448 -1.391 13.141 1 88.56 474 LEU A CA 1
ATOM 3801 C C . LEU A 1 474 ? -1.194 -2.195 14.203 1 88.56 474 LEU A C 1
ATOM 3803 O O . LEU A 1 474 ? -2.178 -2.875 13.891 1 88.56 474 LEU A O 1
ATOM 3807 N N . THR A 1 475 ? -0.769 -2.148 15.391 1 85.88 475 THR A N 1
ATOM 3808 C CA . THR A 1 475 ? -1.359 -2.957 16.453 1 85.88 475 THR A CA 1
ATOM 3809 C C . THR A 1 475 ? -2.506 -2.211 17.125 1 85.88 475 THR A C 1
ATOM 3811 O O . THR A 1 475 ? -2.34 -1.071 17.562 1 85.88 475 THR A O 1
ATOM 3814 N N . ASP A 1 476 ? -3.588 -2.826 17.188 1 84.62 476 ASP A N 1
ATOM 3815 C CA . ASP A 1 476 ? -4.719 -2.219 17.891 1 84.62 476 ASP A CA 1
ATOM 3816 C C . ASP A 1 476 ? -4.496 -2.199 19.391 1 84.62 476 ASP A C 1
ATOM 3818 O O . ASP A 1 476 ? -4.078 -3.201 19.984 1 84.62 476 ASP A O 1
ATOM 3822 N N . LYS A 1 477 ? -4.727 -1.062 20 1 92.94 477 LYS A N 1
ATOM 3823 C CA . LYS A 1 477 ? -4.539 -0.869 21.422 1 92.94 477 LYS A CA 1
ATOM 3824 C C . LYS A 1 477 ? -5.602 0.068 22 1 92.94 477 LYS A C 1
ATOM 3826 O O . LYS A 1 477 ? -6.094 0.955 21.297 1 92.94 477 LYS A O 1
ATOM 3831 N N . THR A 1 478 ? -5.883 -0.153 23.266 1 95.44 478 THR A N 1
ATOM 3832 C CA . THR A 1 478 ? -6.691 0.814 24 1 95.44 478 THR A CA 1
ATOM 3833 C C . THR A 1 478 ? -5.871 2.053 24.359 1 95.44 478 THR A C 1
ATOM 3835 O O . THR A 1 478 ? -4.645 2.043 24.234 1 95.44 478 THR A O 1
ATOM 3838 N N . ALA A 1 479 ? -6.562 3.109 24.766 1 97.31 479 ALA A N 1
ATOM 3839 C CA . ALA A 1 479 ? -5.867 4.312 25.219 1 97.31 479 ALA A CA 1
ATOM 3840 C C . ALA A 1 479 ? -4.922 4.004 26.375 1 97.31 479 ALA A C 1
ATOM 3842 O O . ALA A 1 479 ? -3.781 4.473 26.391 1 97.31 479 ALA A O 1
ATOM 3843 N N . THR A 1 480 ? -5.398 3.133 27.281 1 97.62 480 THR A N 1
ATOM 3844 C CA . THR A 1 480 ? -4.613 2.773 28.453 1 97.62 480 THR A CA 1
ATOM 3845 C C . THR A 1 480 ? -3.34 2.035 28.047 1 97.62 480 THR A C 1
ATOM 3847 O O . THR A 1 480 ? -2.252 2.35 28.547 1 97.62 480 THR A O 1
ATOM 3850 N N . GLN A 1 481 ? -3.488 1.119 27.141 1 97.75 481 GLN A N 1
ATOM 3851 C CA . GLN A 1 481 ? -2.338 0.371 26.641 1 97.75 481 GLN A CA 1
ATOM 3852 C C . GLN A 1 481 ? -1.366 1.285 25.906 1 97.75 481 GLN A C 1
ATOM 3854 O O . GLN A 1 481 ? -0.149 1.146 26.031 1 97.75 481 GLN A O 1
ATOM 3859 N N . THR A 1 482 ? -1.935 2.207 25.156 1 98.12 482 THR A N 1
ATOM 3860 C CA . THR A 1 482 ? -1.121 3.121 24.375 1 98.12 482 THR A CA 1
ATOM 3861 C C . THR A 1 482 ? -0.254 3.996 25.266 1 98.12 482 THR A C 1
ATOM 3863 O O . THR A 1 482 ? 0.947 4.141 25.031 1 98.12 482 THR A O 1
ATOM 3866 N N . PHE A 1 483 ? -0.821 4.527 26.328 1 98.56 483 PHE A N 1
ATOM 3867 C CA . PHE A 1 483 ? -0.073 5.41 27.219 1 98.56 483 PHE A CA 1
ATOM 3868 C C . PHE A 1 483 ? 0.946 4.621 28.031 1 98.56 483 PHE A C 1
ATOM 3870 O O . PHE A 1 483 ? 2.027 5.125 28.344 1 98.56 483 PHE A O 1
ATOM 3877 N N . ALA A 1 484 ? 0.581 3.393 28.406 1 98.44 484 ALA A N 1
ATOM 3878 C CA . ALA A 1 484 ? 1.559 2.531 29.062 1 98.44 484 ALA A CA 1
ATOM 3879 C C . ALA A 1 484 ? 2.766 2.283 28.156 1 98.44 484 ALA A C 1
ATOM 3881 O O . ALA A 1 484 ? 3.91 2.352 28.609 1 98.44 484 ALA A O 1
ATOM 3882 N N . ASP A 1 485 ? 2.494 2.018 26.922 1 98.12 485 ASP A N 1
ATOM 3883 C CA . ASP A 1 485 ? 3.561 1.802 25.953 1 98.12 485 ASP A CA 1
ATOM 3884 C C . ASP A 1 485 ? 4.395 3.066 25.766 1 98.12 485 ASP A C 1
ATOM 3886 O O . ASP A 1 485 ? 5.621 2.994 25.641 1 98.12 485 ASP A O 1
ATOM 3890 N N . MET A 1 486 ? 3.711 4.246 25.719 1 98.5 486 MET A N 1
ATOM 3891 C CA . MET A 1 486 ? 4.438 5.504 25.562 1 98.5 486 MET A CA 1
ATOM 3892 C C . MET A 1 486 ? 5.43 5.691 26.719 1 98.5 486 MET A C 1
ATOM 3894 O O . MET A 1 486 ? 6.582 6.062 26.484 1 98.5 486 MET A O 1
ATOM 3898 N N . ARG A 1 487 ? 4.945 5.441 27.891 1 98.56 487 ARG A N 1
ATOM 3899 C CA . ARG A 1 487 ? 5.805 5.602 29.062 1 98.56 487 ARG A CA 1
ATOM 3900 C C . ARG A 1 487 ? 6.98 4.633 29.016 1 98.56 487 ARG A C 1
ATOM 3902 O O . ARG A 1 487 ? 8.117 5.012 29.312 1 98.56 487 ARG A O 1
ATOM 3909 N N . ARG A 1 488 ? 6.723 3.404 28.625 1 98.19 488 ARG A N 1
ATOM 3910 C CA . ARG A 1 488 ? 7.785 2.412 28.484 1 98.19 488 ARG A CA 1
ATOM 3911 C C . ARG A 1 488 ? 8.781 2.828 27.406 1 98.19 488 ARG A C 1
ATOM 3913 O O . ARG A 1 488 ? 9.992 2.656 27.578 1 98.19 488 ARG A O 1
ATOM 3920 N N . ASN A 1 489 ? 8.297 3.312 26.328 1 98.19 489 ASN A N 1
ATOM 3921 C CA . ASN A 1 489 ? 9.172 3.729 25.25 1 98.19 489 ASN A CA 1
ATOM 3922 C C . ASN A 1 489 ? 10 4.949 25.625 1 98.19 489 ASN A C 1
ATOM 3924 O O . ASN A 1 489 ? 11.141 5.094 25.188 1 98.19 489 ASN A O 1
ATOM 3928 N N . VAL A 1 490 ? 9.438 5.859 26.453 1 98.38 490 VAL A N 1
ATOM 3929 C CA . VAL A 1 490 ? 10.203 6.996 26.953 1 98.38 490 VAL A CA 1
ATOM 3930 C C . VAL A 1 490 ? 11.352 6.496 27.828 1 98.38 490 VAL A C 1
ATOM 3932 O O . VAL A 1 490 ? 12.477 7.008 27.734 1 98.38 490 VAL A O 1
ATOM 3935 N N . ASP A 1 491 ? 11.062 5.461 28.641 1 98.12 491 ASP A N 1
ATOM 3936 C CA . ASP A 1 491 ? 12.117 4.844 29.438 1 98.12 491 ASP A CA 1
ATOM 3937 C C . ASP A 1 491 ? 13.219 4.285 28.531 1 98.12 491 ASP A C 1
ATOM 3939 O O . ASP A 1 491 ? 14.406 4.469 28.812 1 98.12 491 ASP A O 1
ATOM 3943 N N . ARG A 1 492 ? 12.867 3.645 27.5 1 97.19 492 ARG A N 1
ATOM 3944 C CA . ARG A 1 492 ? 13.812 3.051 26.562 1 97.19 492 ARG A CA 1
ATOM 3945 C C . ARG A 1 492 ? 14.641 4.125 25.875 1 97.19 492 ARG A C 1
ATOM 3947 O O . ARG A 1 492 ? 15.859 3.973 25.719 1 97.19 492 ARG A O 1
ATOM 3954 N N . LEU A 1 493 ? 13.992 5.164 25.484 1 97.75 493 LEU A N 1
ATOM 3955 C CA . LEU A 1 493 ? 14.688 6.242 24.781 1 97.75 493 LEU A CA 1
ATOM 3956 C C . LEU A 1 493 ? 15.617 6.984 25.734 1 97.75 493 LEU A C 1
ATOM 3958 O O . LEU A 1 493 ? 16.703 7.418 25.344 1 97.75 493 LEU A O 1
ATOM 3962 N N . GLU A 1 494 ? 15.18 7.121 26.969 1 97.62 494 GLU A N 1
ATOM 3963 C CA . GLU A 1 494 ? 16.062 7.734 27.953 1 97.62 494 GLU A CA 1
ATOM 3964 C C . GLU A 1 494 ? 17.312 6.887 28.172 1 97.62 494 GLU A C 1
ATOM 3966 O O . GLU A 1 494 ? 18.422 7.418 28.266 1 97.62 494 GLU A O 1
ATOM 3971 N N . ALA A 1 495 ? 17.141 5.598 28.266 1 96.81 495 ALA A N 1
ATOM 3972 C CA . ALA A 1 495 ? 18.266 4.688 28.422 1 96.81 495 ALA A CA 1
ATOM 3973 C C . ALA A 1 495 ? 19.219 4.797 27.234 1 96.81 495 ALA A C 1
ATOM 3975 O O . ALA A 1 495 ? 20.438 4.762 27.391 1 96.81 495 ALA A O 1
ATOM 3976 N N . TRP A 1 496 ? 18.688 4.891 26.062 1 95.56 496 TRP A N 1
ATOM 3977 C CA . TRP A 1 496 ? 19.484 5.074 24.859 1 95.56 496 TRP A CA 1
ATOM 3978 C C . TRP A 1 496 ? 20.281 6.375 24.938 1 95.56 496 TRP A C 1
ATOM 3980 O O . TRP A 1 496 ? 21.469 6.398 24.625 1 95.56 496 TRP A O 1
ATOM 3990 N N . ALA A 1 497 ? 19.625 7.457 25.328 1 96.12 497 ALA A N 1
ATOM 3991 C CA . ALA A 1 497 ? 20.297 8.75 25.438 1 96.12 497 ALA A CA 1
ATOM 3992 C C . ALA A 1 497 ? 21.438 8.688 26.453 1 96.12 497 ALA A C 1
ATOM 3994 O O . ALA A 1 497 ? 22.516 9.219 26.203 1 96.12 497 ALA A O 1
ATOM 3995 N N . ASP A 1 498 ? 21.203 8.016 27.578 1 95.06 498 ASP A N 1
ATOM 3996 C CA . ASP A 1 498 ? 22.219 7.871 28.609 1 95.06 498 ASP A CA 1
ATOM 3997 C C . ASP A 1 498 ? 23.422 7.098 28.094 1 95.06 498 ASP A C 1
ATOM 3999 O O . ASP A 1 498 ? 24.578 7.496 28.312 1 95.06 498 ASP A O 1
ATOM 4003 N N . SER A 1 499 ? 23.141 6.059 27.453 1 93.25 499 SER A N 1
ATOM 4004 C CA . SER A 1 499 ? 24.219 5.234 26.906 1 93.25 499 SER A CA 1
ATOM 4005 C C . SER A 1 499 ? 25.031 6.004 25.875 1 93.25 499 SER A C 1
ATOM 4007 O O . SER A 1 499 ? 26.25 5.91 25.844 1 93.25 499 SER A O 1
ATOM 4009 N N . PHE A 1 500 ? 24.344 6.699 25.031 1 93.12 500 PHE A N 1
ATOM 4010 C CA . PHE A 1 500 ? 25.016 7.477 24 1 93.12 500 PHE A CA 1
ATOM 4011 C C . PHE A 1 500 ? 25.875 8.578 24.609 1 93.12 500 PHE A C 1
ATOM 4013 O O . PHE A 1 500 ? 27 8.828 24.172 1 93.12 500 PHE A O 1
ATOM 4020 N N . GLU A 1 501 ? 25.391 9.234 25.578 1 91.81 501 GLU A N 1
ATOM 4021 C CA . GLU A 1 501 ? 26.109 10.281 26.281 1 91.81 501 GLU A CA 1
ATOM 4022 C C . GLU A 1 501 ? 27.406 9.742 26.906 1 91.81 501 GLU A C 1
ATOM 4024 O O . GLU A 1 501 ? 28.438 10.406 26.859 1 91.81 501 GLU A O 1
ATOM 4029 N N . GLN A 1 502 ? 27.297 8.586 27.438 1 90.56 502 GLN A N 1
ATOM 4030 C CA . GLN A 1 502 ? 28.469 7.953 28.047 1 90.56 502 GLN A CA 1
ATOM 4031 C C . GLN A 1 502 ? 29.516 7.609 26.984 1 90.56 502 GLN A C 1
ATOM 4033 O O . GLN A 1 502 ? 30.719 7.758 27.219 1 90.56 502 GLN A O 1
ATOM 4038 N N . GLU A 1 503 ? 29.047 7.164 25.906 1 86.06 503 GLU A N 1
ATOM 4039 C CA . GLU A 1 503 ? 29.938 6.82 24.812 1 86.06 503 GLU A CA 1
ATOM 4040 C C . GLU A 1 503 ? 30.703 8.047 24.312 1 86.06 503 GLU A C 1
ATOM 4042 O O . GLU A 1 503 ? 31.906 7.969 24.016 1 86.06 503 GLU A O 1
ATOM 4047 N N . ILE A 1 504 ? 30.047 9.117 24.141 1 86.12 504 ILE A N 1
ATOM 4048 C CA . ILE A 1 504 ? 30.656 10.352 23.672 1 86.12 504 ILE A CA 1
ATOM 4049 C C . ILE A 1 504 ? 31.688 10.844 24.703 1 86.12 504 ILE A C 1
ATOM 4051 O O . ILE A 1 504 ? 32.75 11.312 24.344 1 86.12 504 ILE A O 1
ATOM 4055 N N . ALA A 1 505 ? 31.359 10.766 25.969 1 84.12 505 ALA A N 1
ATOM 4056 C CA . ALA A 1 505 ? 32.219 11.234 27.031 1 84.12 505 ALA A CA 1
ATOM 4057 C C . ALA A 1 505 ? 33.531 10.438 27.078 1 84.12 505 ALA A C 1
ATOM 4059 O O . ALA A 1 505 ? 34.594 10.984 27.406 1 84.12 505 ALA A O 1
ATOM 4060 N N . THR A 1 506 ? 33.469 9.219 26.891 1 75.06 506 THR A N 1
ATOM 4061 C CA . THR A 1 506 ? 34.656 8.367 27 1 75.06 506 THR A CA 1
ATOM 4062 C C . THR A 1 506 ? 35.438 8.352 25.688 1 75.06 506 THR A C 1
ATOM 4064 O O . THR A 1 506 ? 36.531 7.805 25.609 1 75.06 506 THR A O 1
ATOM 4067 N N . ARG A 1 507 ? 35.062 9.203 24.766 1 63.78 507 ARG A N 1
ATOM 4068 C CA . ARG A 1 507 ? 35.688 9.289 23.453 1 63.78 507 ARG A CA 1
ATOM 4069 C C . ARG A 1 507 ? 35.906 7.906 22.844 1 63.78 507 ARG A C 1
ATOM 4071 O O . ARG A 1 507 ? 36.844 7.695 22.078 1 63.78 507 ARG A O 1
ATOM 4078 N N . ILE A 1 508 ? 35.406 6.941 23.359 1 46.88 508 ILE A N 1
ATOM 4079 C CA . ILE A 1 508 ? 35.625 5.531 23.047 1 46.88 508 ILE A CA 1
ATOM 4080 C C . ILE A 1 508 ? 35 5.195 21.703 1 46.88 508 ILE A C 1
ATOM 4082 O O . ILE A 1 508 ? 33.812 5.496 21.453 1 46.88 508 ILE A O 1
ATOM 4086 N N . ASP A 1 509 ? 35.844 4.391 20.781 1 50.22 509 ASP A N 1
ATOM 4087 C CA . ASP A 1 509 ? 35.812 3.73 19.484 1 50.22 509 ASP A CA 1
ATOM 4088 C C . ASP A 1 509 ? 34.656 4.234 18.625 1 50.22 509 ASP A C 1
ATOM 4090 O O . ASP A 1 509 ? 34 3.447 17.938 1 50.22 509 ASP A O 1
ATOM 4094 N N . LEU A 1 510 ? 34.406 5.344 18.688 1 48 510 LEU A N 1
ATOM 4095 C CA . LEU A 1 510 ? 33.344 6.051 18.016 1 48 510 LEU A CA 1
ATOM 4096 C C . LEU A 1 510 ? 33.375 5.793 16.516 1 48 510 LEU A C 1
ATOM 4098 O O . LEU A 1 510 ? 32.344 5.754 15.852 1 48 510 LEU A O 1
ATOM 4102 N N . PRO A 1 511 ? 34.625 5.828 15.922 1 45.22 511 PRO A N 1
ATOM 4103 C CA . PRO A 1 511 ? 34.719 5.68 14.469 1 45.22 511 PRO A CA 1
ATOM 4104 C C . PRO A 1 511 ? 34.094 4.375 13.977 1 45.22 511 PRO A C 1
ATOM 4106 O O . PRO A 1 511 ? 33.688 4.281 12.812 1 45.22 511 PRO A O 1
ATOM 4109 N N . GLN A 1 512 ? 34.344 3.203 14.703 1 46.44 512 GLN A N 1
ATOM 4110 C CA . GLN A 1 512 ? 34.094 1.901 14.086 1 46.44 512 GLN A CA 1
ATOM 4111 C C . GLN A 1 512 ? 32.719 1.353 14.461 1 46.44 512 GLN A C 1
ATOM 4113 O O . GLN A 1 512 ? 32.406 0.198 14.164 1 46.44 512 GLN A O 1
ATOM 4118 N N . ARG A 1 513 ? 31.984 2.178 15.055 1 49.16 513 ARG A N 1
ATOM 4119 C CA . ARG A 1 513 ? 30.75 1.532 15.516 1 49.16 513 ARG A CA 1
ATOM 4120 C C . ARG A 1 513 ? 29.688 1.528 14.43 1 49.16 513 ARG A C 1
ATOM 4122 O O . ARG A 1 513 ? 29.469 2.545 13.766 1 49.16 513 ARG A O 1
ATOM 4129 N N . ASP A 1 514 ? 29.203 0.412 14.219 1 53.72 514 ASP A N 1
ATOM 4130 C CA . ASP A 1 514 ? 28.031 0.245 13.375 1 53.72 514 ASP A CA 1
ATOM 4131 C C . ASP A 1 514 ? 26.812 0.947 13.969 1 53.72 514 ASP A C 1
ATOM 4133 O O . ASP A 1 514 ? 26.359 0.593 15.062 1 53.72 514 ASP A O 1
ATOM 4137 N N . PRO A 1 515 ? 26.562 2.143 13.555 1 48.28 515 PRO A N 1
ATOM 4138 C CA . PRO A 1 515 ? 25.422 2.896 14.086 1 48.28 515 PRO A CA 1
ATOM 4139 C C . PRO A 1 515 ? 24.234 2.002 14.453 1 48.28 515 PRO A C 1
ATOM 4141 O O . PRO A 1 515 ? 23.5 2.303 15.398 1 48.28 515 PRO A O 1
ATOM 4144 N N . ALA A 1 516 ? 23.953 1.133 13.828 1 52.94 516 ALA A N 1
ATOM 4145 C CA . ALA A 1 516 ? 22.906 0.161 14.117 1 52.94 516 ALA A CA 1
ATOM 4146 C C . ALA A 1 516 ? 23.188 -0.583 15.422 1 52.94 516 ALA A C 1
ATOM 4148 O O . ALA A 1 516 ? 22.266 -0.908 16.172 1 52.94 516 ALA A O 1
ATOM 4149 N N . GLU A 1 517 ? 24.453 -0.955 15.625 1 50.31 517 GLU A N 1
ATOM 4150 C CA . GLU A 1 517 ? 24.844 -1.705 16.828 1 50.31 517 GLU A CA 1
ATOM 4151 C C . GLU A 1 517 ? 24.594 -0.888 18.094 1 50.31 517 GLU A C 1
ATOM 4153 O O . GLU A 1 517 ? 24.156 -1.424 19.109 1 50.31 517 GLU A O 1
ATOM 4158 N N . ALA A 1 518 ? 24.812 0.358 18.016 1 46.81 518 ALA A N 1
ATOM 4159 C CA . ALA A 1 518 ? 24.625 1.219 19.188 1 46.81 518 ALA A CA 1
ATOM 4160 C C . ALA A 1 518 ? 23.156 1.347 19.547 1 46.81 518 ALA A C 1
ATOM 4162 O O . ALA A 1 518 ? 22.781 1.342 20.719 1 46.81 518 ALA A O 1
ATOM 4163 N N . ALA A 1 519 ? 22.312 1.469 18.547 1 49.72 519 ALA A N 1
ATOM 4164 C CA . ALA A 1 519 ? 20.875 1.482 18.734 1 49.72 519 ALA A CA 1
ATOM 4165 C C . ALA A 1 519 ? 20.375 0.163 19.328 1 49.72 519 ALA A C 1
ATOM 4167 O O . ALA A 1 519 ? 19.469 0.146 20.156 1 49.72 519 ALA A O 1
ATOM 4168 N N . LEU A 1 520 ? 21.031 -1.019 18.938 1 49.56 520 LEU A N 1
ATOM 4169 C CA . LEU A 1 520 ? 20.703 -2.355 19.422 1 49.56 520 LEU A CA 1
ATOM 4170 C C . LEU A 1 520 ? 20.969 -2.488 20.906 1 49.56 520 LEU A C 1
ATOM 4172 O O . LEU A 1 520 ? 20.172 -3.074 21.641 1 49.56 520 LEU A O 1
ATOM 4176 N N . GLN A 1 521 ? 22.156 -2.078 21.297 1 46.88 521 GLN A N 1
ATOM 4177 C CA . GLN A 1 521 ? 22.562 -2.285 22.672 1 46.88 521 GLN A CA 1
ATOM 4178 C C . GLN A 1 521 ? 21.672 -1.51 23.641 1 46.88 521 GLN A C 1
ATOM 4180 O O . GLN A 1 521 ? 21.422 -1.952 24.75 1 46.88 521 GLN A O 1
ATOM 4185 N N . ALA A 1 522 ? 21.188 -0.451 23.141 1 41.38 522 ALA A N 1
ATOM 4186 C CA . ALA A 1 522 ? 20.375 0.401 24 1 41.38 522 ALA A CA 1
ATOM 4187 C C . ALA A 1 522 ? 18.969 -0.148 24.141 1 41.38 522 ALA A C 1
ATOM 4189 O O . ALA A 1 522 ? 18.266 0.179 25.109 1 41.38 522 ALA A O 1
ATOM 4190 N N . THR A 1 523 ? 18.406 -0.796 23.203 1 41.84 523 THR A N 1
ATOM 4191 C CA . THR A 1 523 ? 17 -1.195 23.219 1 41.84 523 THR A CA 1
ATOM 4192 C C . THR A 1 523 ? 16.859 -2.65 23.641 1 41.84 523 THR A C 1
ATOM 4194 O O . THR A 1 523 ? 15.742 -3.148 23.812 1 41.84 523 THR A O 1
ATOM 4197 N N . ALA A 1 524 ? 17.906 -3.434 23.688 1 44.28 524 ALA A N 1
ATOM 4198 C CA . ALA A 1 524 ? 17.891 -4.801 24.203 1 44.28 524 ALA A CA 1
ATOM 4199 C C . ALA A 1 524 ? 17.688 -4.812 25.703 1 44.28 524 ALA A C 1
ATOM 4201 O O . ALA A 1 524 ? 17.484 -5.875 26.312 1 44.28 524 ALA A O 1
ATOM 4202 N N . GLN A 1 525 ? 17.828 -3.742 26.422 1 34.66 525 GLN A N 1
ATOM 4203 C CA . GLN A 1 525 ? 17.578 -3.797 27.859 1 34.66 525 GLN A CA 1
ATOM 4204 C C . GLN A 1 525 ? 16.109 -3.537 28.156 1 34.66 525 GLN A C 1
ATOM 4206 O O . GLN A 1 525 ? 15.484 -2.67 27.547 1 34.66 525 GLN A O 1
ATOM 4211 N N . MET B 1 1 ? 18.141 -10.445 -31.188 1 53.69 1 MET B N 1
ATOM 4212 C CA . MET B 1 1 ? 19.359 -11.023 -30.625 1 53.69 1 MET B CA 1
ATOM 4213 C C . MET B 1 1 ? 19.547 -12.453 -31.109 1 53.69 1 MET B C 1
ATOM 4215 O O . MET B 1 1 ? 18.578 -13.211 -31.219 1 53.69 1 MET B O 1
ATOM 4219 N N . LYS B 1 2 ? 20.688 -12.812 -31.609 1 58.16 2 LYS B N 1
ATOM 4220 C CA . LYS B 1 2 ? 20.969 -14.172 -32.062 1 58.16 2 LYS B CA 1
ATOM 4221 C C . LYS B 1 2 ? 21.219 -15.102 -30.875 1 58.16 2 LYS B C 1
ATOM 4223 O O . LYS B 1 2 ? 22.141 -14.875 -30.078 1 58.16 2 LYS B O 1
ATOM 4228 N N . PRO B 1 3 ? 20.062 -16.062 -30.719 1 69.25 3 PRO B N 1
ATOM 4229 C CA . PRO B 1 3 ? 20.266 -16.984 -29.609 1 69.25 3 PRO B CA 1
ATOM 4230 C C . PRO B 1 3 ? 21.547 -17.812 -29.734 1 69.25 3 PRO B C 1
ATOM 4232 O O . PRO B 1 3 ? 22.031 -18.031 -30.859 1 69.25 3 PRO B O 1
ATOM 4235 N N . ILE B 1 4 ? 22.109 -18.078 -28.594 1 78.94 4 ILE B N 1
ATOM 4236 C CA . ILE B 1 4 ? 23.281 -18.969 -28.594 1 78.94 4 ILE B CA 1
ATOM 4237 C C . ILE B 1 4 ? 22.812 -20.422 -28.703 1 78.94 4 ILE B C 1
ATOM 4239 O O . ILE B 1 4 ? 21.625 -20.703 -28.609 1 78.94 4 ILE B O 1
ATOM 4243 N N . ASP B 1 5 ? 23.781 -21.234 -28.859 1 88.44 5 ASP B N 1
ATOM 4244 C CA . ASP B 1 5 ? 23.469 -22.625 -29.188 1 88.44 5 ASP B CA 1
ATOM 4245 C C . ASP B 1 5 ? 23.062 -23.406 -27.953 1 88.44 5 ASP B C 1
ATOM 4247 O O . ASP B 1 5 ? 22.453 -24.469 -28.062 1 88.44 5 ASP B O 1
ATOM 4251 N N . ARG B 1 6 ? 23.484 -22.828 -26.75 1 96.44 6 ARG B N 1
ATOM 4252 C CA . ARG B 1 6 ? 23.203 -23.547 -25.516 1 96.44 6 ARG B CA 1
ATOM 4253 C C . ARG B 1 6 ? 22.906 -22.594 -24.375 1 96.44 6 ARG B C 1
ATOM 4255 O O . ARG B 1 6 ? 23.578 -21.562 -24.219 1 96.44 6 ARG B O 1
ATOM 4262 N N . TYR B 1 7 ? 21.891 -22.891 -23.688 1 98.25 7 TYR B N 1
ATOM 4263 C CA . TYR B 1 7 ? 21.531 -22.094 -22.531 1 98.25 7 TYR B CA 1
ATOM 4264 C C . TYR B 1 7 ? 21.531 -22.938 -21.266 1 98.25 7 TYR B C 1
ATOM 4266 O O . TYR B 1 7 ? 21.344 -24.156 -21.328 1 98.25 7 TYR B O 1
ATOM 4274 N N . ASP B 1 8 ? 21.766 -22.297 -20.141 1 98.31 8 ASP B N 1
ATOM 4275 C CA . ASP B 1 8 ? 21.562 -22.984 -18.875 1 98.31 8 ASP B CA 1
ATOM 4276 C C . ASP B 1 8 ? 20.094 -23.359 -18.672 1 98.31 8 ASP B C 1
ATOM 4278 O O . ASP B 1 8 ? 19.781 -24.438 -18.172 1 98.31 8 ASP B O 1
ATOM 4282 N N . VAL B 1 9 ? 19.203 -22.453 -19.047 1 98.81 9 VAL B N 1
ATOM 4283 C CA . VAL B 1 9 ? 17.766 -22.688 -18.875 1 98.81 9 VAL B CA 1
ATOM 4284 C C . VAL B 1 9 ? 17.016 -22.188 -20.094 1 98.81 9 VAL B C 1
ATOM 4286 O O . VAL B 1 9 ? 17.25 -21.062 -20.562 1 98.81 9 VAL B O 1
ATOM 4289 N N . VAL B 1 10 ? 16.125 -22.969 -20.641 1 98.81 10 VAL B N 1
ATOM 4290 C CA . VAL B 1 10 ? 15.156 -22.547 -21.656 1 98.81 10 VAL B CA 1
ATOM 4291 C C . VAL B 1 10 ? 13.742 -22.625 -21.078 1 98.81 10 VAL B C 1
ATOM 4293 O O . VAL B 1 10 ? 13.344 -23.656 -20.547 1 98.81 10 VAL B O 1
ATOM 4296 N N . ILE B 1 11 ? 13.055 -21.547 -21.156 1 98.88 11 ILE B N 1
ATOM 4297 C CA . ILE B 1 11 ? 11.672 -21.453 -20.719 1 98.88 11 ILE B CA 1
ATOM 4298 C C . ILE B 1 11 ? 10.742 -21.438 -21.938 1 98.88 11 ILE B C 1
ATOM 4300 O O . ILE B 1 11 ? 10.836 -20.547 -22.766 1 98.88 11 ILE B O 1
ATOM 4304 N N . CYS B 1 12 ? 9.922 -22.438 -22.031 1 98.75 12 CYS B N 1
ATOM 4305 C CA . CYS B 1 12 ? 8.969 -22.547 -23.125 1 98.75 12 CYS B CA 1
ATOM 4306 C C . CYS B 1 12 ? 7.656 -21.859 -22.781 1 98.75 12 CYS B C 1
ATOM 4308 O O . CYS B 1 12 ? 6.762 -22.469 -22.188 1 98.75 12 CYS B O 1
ATOM 4310 N N . GLY B 1 13 ? 7.469 -20.672 -23.281 1 97.88 13 GLY B N 1
ATOM 4311 C CA . GLY B 1 13 ? 6.328 -19.828 -22.969 1 97.88 13 GLY B CA 1
ATOM 4312 C C . GLY B 1 13 ? 6.711 -18.547 -22.281 1 97.88 13 GLY B C 1
ATOM 4313 O O . GLY B 1 13 ? 7.359 -18.562 -21.234 1 97.88 13 GLY B O 1
ATOM 4314 N N . GLY B 1 14 ? 6.289 -17.422 -22.859 1 96.38 14 GLY B N 1
ATOM 4315 C CA . GLY B 1 14 ? 6.562 -16.109 -22.312 1 96.38 14 GLY B CA 1
ATOM 4316 C C . GLY B 1 14 ? 5.32 -15.406 -21.812 1 96.38 14 GLY B C 1
ATOM 4317 O O . GLY B 1 14 ? 5.113 -14.219 -22.078 1 96.38 14 GLY B O 1
ATOM 4318 N N . GLY B 1 15 ? 4.402 -16.203 -21.188 1 95.38 15 GLY B N 1
ATOM 4319 C CA . GLY B 1 15 ? 3.324 -15.633 -20.406 1 95.38 15 GLY B CA 1
ATOM 4320 C C . GLY B 1 15 ? 3.75 -15.258 -19 1 95.38 15 GLY B C 1
ATOM 4321 O O . GLY B 1 15 ? 4.945 -15.172 -18.703 1 95.38 15 GLY B O 1
ATOM 4322 N N . LEU B 1 16 ? 2.771 -15.055 -18.125 1 96.5 16 LEU B N 1
ATOM 4323 C CA . LEU B 1 16 ? 3.043 -14.555 -16.781 1 96.5 16 LEU B CA 1
ATOM 4324 C C . LEU B 1 16 ? 3.986 -15.484 -16.031 1 96.5 16 LEU B C 1
ATOM 4326 O O . LEU B 1 16 ? 4.969 -15.039 -15.438 1 96.5 16 LEU B O 1
ATOM 4330 N N . ALA B 1 17 ? 3.74 -16.781 -16.078 1 98.12 17 ALA B N 1
ATOM 4331 C CA . ALA B 1 17 ? 4.559 -17.75 -15.359 1 98.12 17 ALA B CA 1
ATOM 4332 C C . ALA B 1 17 ? 5.992 -17.75 -15.883 1 98.12 17 ALA B C 1
ATOM 4334 O O . ALA B 1 17 ? 6.945 -17.703 -15.102 1 98.12 17 ALA B O 1
ATOM 4335 N N . GLY B 1 18 ? 6.152 -17.75 -17.172 1 98.62 18 GLY B N 1
ATOM 4336 C CA . GLY B 1 18 ? 7.48 -17.812 -17.766 1 98.62 18 GLY B CA 1
ATOM 4337 C C . GLY B 1 18 ? 8.289 -16.547 -17.562 1 98.62 18 GLY B C 1
ATOM 4338 O O . GLY B 1 18 ? 9.477 -16.594 -17.25 1 98.62 18 GLY B O 1
ATOM 4339 N N . LEU B 1 19 ? 7.648 -15.43 -17.781 1 98.12 19 LEU B N 1
ATOM 4340 C CA . LEU B 1 19 ? 8.344 -14.156 -17.641 1 98.12 19 LEU B CA 1
ATOM 4341 C C . LEU B 1 19 ? 8.766 -13.922 -16.188 1 98.12 19 LEU B C 1
ATOM 4343 O O . LEU B 1 19 ? 9.883 -13.461 -15.938 1 98.12 19 LEU B O 1
ATOM 4347 N N . THR B 1 20 ? 7.91 -14.234 -15.234 1 98.56 20 THR B N 1
ATOM 4348 C CA . THR B 1 20 ? 8.25 -14.031 -13.836 1 98.56 20 THR B CA 1
ATOM 4349 C C . THR B 1 20 ? 9.289 -15.047 -13.375 1 98.56 20 THR B C 1
ATOM 4351 O O . THR B 1 20 ? 10.148 -14.742 -12.547 1 98.56 20 THR B O 1
ATOM 4354 N N . LEU B 1 21 ? 9.258 -16.281 -13.914 1 98.88 21 LEU B N 1
ATOM 4355 C CA . LEU B 1 21 ? 10.305 -17.25 -13.617 1 98.88 21 LEU B CA 1
ATOM 4356 C C . LEU B 1 21 ? 11.656 -16.75 -14.117 1 98.88 21 LEU B C 1
ATOM 4358 O O . LEU B 1 21 ? 12.656 -16.828 -13.391 1 98.88 21 LEU B O 1
ATOM 4362 N N . SER B 1 22 ? 11.68 -16.266 -15.383 1 98.81 22 SER B N 1
ATOM 4363 C CA . SER B 1 22 ? 12.945 -15.797 -15.945 1 98.81 22 SER B CA 1
ATOM 4364 C C . SER B 1 22 ? 13.531 -14.664 -15.109 1 98.81 22 SER B C 1
ATOM 4366 O O . SER B 1 22 ? 14.742 -14.641 -14.852 1 98.81 22 SER B O 1
ATOM 4368 N N . ARG B 1 23 ? 12.656 -13.789 -14.664 1 97.88 23 ARG B N 1
ATOM 4369 C CA . ARG B 1 23 ? 13.117 -12.703 -13.805 1 97.88 23 ARG B CA 1
ATOM 4370 C C . ARG B 1 23 ? 13.641 -13.242 -12.477 1 97.88 23 ARG B C 1
ATOM 4372 O O . ARG B 1 23 ? 14.688 -12.805 -12 1 97.88 23 ARG B O 1
ATOM 4379 N N . GLN B 1 24 ? 12.945 -14.172 -11.891 1 98.12 24 GLN B N 1
ATOM 4380 C CA . GLN B 1 24 ? 13.383 -14.75 -10.617 1 98.12 24 GLN B CA 1
ATOM 4381 C C . GLN B 1 24 ? 14.742 -15.422 -10.758 1 98.12 24 GLN B C 1
ATOM 4383 O O . GLN B 1 24 ? 15.594 -15.297 -9.875 1 98.12 24 GLN B O 1
ATOM 4388 N N . LEU B 1 25 ? 14.93 -16.125 -11.82 1 98.44 25 LEU B N 1
ATOM 4389 C CA . LEU B 1 25 ? 16.203 -16.812 -12.07 1 98.44 25 LEU B CA 1
ATOM 4390 C C . LEU B 1 25 ? 17.344 -15.812 -12.141 1 98.44 25 LEU B C 1
ATOM 4392 O O . LEU B 1 25 ? 18.391 -16.016 -11.508 1 98.44 25 LEU B O 1
ATOM 4396 N N . LYS B 1 26 ? 17.141 -14.727 -12.867 1 96.62 26 LYS B N 1
ATOM 4397 C CA . LYS B 1 26 ? 18.188 -13.734 -13.023 1 96.62 26 LYS B CA 1
ATOM 4398 C C . LYS B 1 26 ? 18.469 -13.016 -11.711 1 96.62 26 LYS B C 1
ATOM 4400 O O . LYS B 1 26 ? 19.609 -12.625 -11.445 1 96.62 26 LYS B O 1
ATOM 4405 N N . ARG B 1 27 ? 17.484 -12.898 -10.914 1 93.44 27 ARG B N 1
ATOM 4406 C CA . ARG B 1 27 ? 17.672 -12.273 -9.602 1 93.44 27 ARG B CA 1
ATOM 4407 C C . ARG B 1 27 ? 18.422 -13.195 -8.656 1 93.44 27 ARG B C 1
ATOM 4409 O O . ARG B 1 27 ? 19.25 -12.734 -7.859 1 93.44 27 ARG B O 1
ATOM 4416 N N . THR B 1 28 ? 18.172 -14.445 -8.727 1 94.81 28 THR B N 1
ATOM 4417 C CA . THR B 1 28 ? 18.75 -15.422 -7.797 1 94.81 28 THR B CA 1
ATOM 4418 C C . THR B 1 28 ? 20.125 -15.867 -8.273 1 94.81 28 THR B C 1
ATOM 4420 O O . THR B 1 28 ? 21.047 -16.062 -7.461 1 94.81 28 THR B O 1
ATOM 4423 N N . MET B 1 29 ? 20.266 -16.047 -9.539 1 95.94 29 MET B N 1
ATOM 4424 C CA . MET B 1 29 ? 21.484 -16.5 -10.195 1 95.94 29 MET B CA 1
ATOM 4425 C C . MET B 1 29 ? 21.797 -15.664 -11.43 1 95.94 29 MET B C 1
ATOM 4427 O O . MET B 1 29 ? 21.547 -16.094 -12.562 1 95.94 29 MET B O 1
ATOM 4431 N N . PRO B 1 30 ? 22.438 -14.531 -11.203 1 92.75 30 PRO B N 1
ATOM 4432 C CA . PRO B 1 30 ? 22.609 -13.555 -12.281 1 92.75 30 PRO B CA 1
ATOM 4433 C C . PRO B 1 30 ? 23.469 -14.094 -13.422 1 92.75 30 PRO B C 1
ATOM 4435 O O . PRO B 1 30 ? 23.391 -13.609 -14.555 1 92.75 30 PRO B O 1
ATOM 4438 N N . GLU B 1 31 ? 24.25 -15.062 -13.188 1 94.94 31 GLU B N 1
ATOM 4439 C CA . GLU B 1 31 ? 25.203 -15.562 -14.18 1 94.94 31 GLU B CA 1
ATOM 4440 C C . GLU B 1 31 ? 24.531 -16.547 -15.133 1 94.94 31 GLU B C 1
ATOM 4442 O O . GLU B 1 31 ? 25.109 -16.891 -16.172 1 94.94 31 GLU B O 1
ATOM 4447 N N . LEU B 1 32 ? 23.328 -16.984 -14.953 1 97.38 32 LEU B N 1
ATOM 4448 C CA . LEU B 1 32 ? 22.641 -17.969 -15.789 1 97.38 32 LEU B CA 1
ATOM 4449 C C . LEU B 1 32 ? 22.312 -17.391 -17.156 1 97.38 32 LEU B C 1
ATOM 4451 O O . LEU B 1 32 ? 21.906 -16.234 -17.266 1 97.38 32 LEU B O 1
ATOM 4455 N N . SER B 1 33 ? 22.594 -18.188 -18.156 1 98.12 33 SER B N 1
ATOM 4456 C CA . SER B 1 33 ? 22 -17.859 -19.438 1 98.12 33 SER B CA 1
ATOM 4457 C C . SER B 1 33 ? 20.578 -18.391 -19.547 1 98.12 33 SER B C 1
ATOM 4459 O O . SER B 1 33 ? 20.344 -19.578 -19.344 1 98.12 33 SER B O 1
ATOM 4461 N N . VAL B 1 34 ? 19.641 -17.516 -19.828 1 98.56 34 VAL B N 1
ATOM 4462 C CA . VAL B 1 34 ? 18.219 -17.859 -19.828 1 98.56 34 VAL B CA 1
ATOM 4463 C C . VAL B 1 34 ? 17.594 -17.438 -21.156 1 98.56 34 VAL B C 1
ATOM 4465 O O . VAL B 1 34 ? 17.766 -16.297 -21.609 1 98.56 34 VAL B O 1
ATOM 4468 N N . LEU B 1 35 ? 16.859 -18.375 -21.812 1 98.62 35 LEU B N 1
ATOM 4469 C CA . LEU B 1 35 ? 16.109 -18.094 -23.031 1 98.62 35 LEU B CA 1
ATOM 4470 C C . LEU B 1 35 ? 14.609 -18.312 -22.812 1 98.62 35 LEU B C 1
ATOM 4472 O O . LEU B 1 35 ? 14.203 -19.359 -22.297 1 98.62 35 LEU B O 1
ATOM 4476 N N . VAL B 1 36 ? 13.836 -17.312 -23.156 1 98.5 36 VAL B N 1
ATOM 4477 C CA . VAL B 1 36 ? 12.383 -17.453 -23.172 1 98.5 36 VAL B CA 1
ATOM 4478 C C . VAL B 1 36 ? 11.883 -17.5 -24.609 1 98.5 36 VAL B C 1
ATOM 4480 O O . VAL B 1 36 ? 12.219 -16.625 -25.422 1 98.5 36 VAL B O 1
ATOM 4483 N N . LEU B 1 37 ? 11.156 -18.531 -24.938 1 97.69 37 LEU B N 1
ATOM 4484 C CA . LEU B 1 37 ? 10.516 -18.641 -26.234 1 97.69 37 LEU B CA 1
ATOM 4485 C C . LEU B 1 37 ? 9.016 -18.391 -26.125 1 97.69 37 LEU B C 1
ATOM 4487 O O . LEU B 1 37 ? 8.328 -19.047 -25.344 1 97.69 37 LEU B O 1
ATOM 4491 N N . GLU B 1 38 ? 8.531 -17.422 -26.859 1 96.75 38 GLU B N 1
ATOM 4492 C CA . GLU B 1 38 ? 7.125 -17.047 -26.781 1 96.75 38 GLU B CA 1
ATOM 4493 C C . GLU B 1 38 ? 6.5 -16.969 -28.172 1 96.75 38 GLU B C 1
ATOM 4495 O O . GLU B 1 38 ? 7.051 -16.328 -29.078 1 96.75 38 GLU B O 1
ATOM 4500 N N . ARG B 1 39 ? 5.363 -17.594 -28.344 1 94.62 39 ARG B N 1
ATOM 4501 C CA . ARG B 1 39 ? 4.738 -17.719 -29.656 1 94.62 39 ARG B CA 1
ATOM 4502 C C . ARG B 1 39 ? 4.113 -16.406 -30.094 1 94.62 39 ARG B C 1
ATOM 4504 O O . ARG B 1 39 ? 3.977 -16.141 -31.297 1 94.62 39 ARG B O 1
ATOM 4511 N N . THR B 1 40 ? 3.693 -15.562 -29.156 1 92.06 40 THR B N 1
ATOM 4512 C CA . THR B 1 40 ? 3.008 -14.32 -29.5 1 92.06 40 THR B CA 1
ATOM 4513 C C . THR B 1 40 ? 4 -13.172 -29.609 1 92.06 40 THR B C 1
ATOM 4515 O O . THR B 1 40 ? 5.133 -13.266 -29.125 1 92.06 40 THR B O 1
ATOM 4518 N N . GLY B 1 41 ? 3.529 -12.07 -30.219 1 89.56 41 GLY B N 1
ATOM 4519 C CA . GLY B 1 41 ? 4.352 -10.875 -30.344 1 89.56 41 GLY B CA 1
ATOM 4520 C C . GLY B 1 41 ? 4.293 -9.977 -29.125 1 89.56 41 GLY B C 1
ATOM 4521 O O . GLY B 1 41 ? 3.488 -10.203 -28.219 1 89.56 41 GLY B O 1
ATOM 4522 N N . GLY B 1 42 ? 5.164 -8.938 -29.203 1 82.56 42 GLY B N 1
ATOM 4523 C CA . GLY B 1 42 ? 5.391 -8.109 -28.031 1 82.56 42 GLY B CA 1
ATOM 4524 C C . GLY B 1 42 ? 4.375 -6.992 -27.891 1 82.56 42 GLY B C 1
ATOM 4525 O O . GLY B 1 42 ? 4.289 -6.359 -26.828 1 82.56 42 GLY B O 1
ATOM 4526 N N . ASP B 1 43 ? 3.631 -6.688 -28.844 1 86 43 ASP B N 1
ATOM 4527 C CA . ASP B 1 43 ? 2.641 -5.617 -28.75 1 86 43 ASP B CA 1
ATOM 4528 C C . ASP B 1 43 ? 1.368 -6.105 -28.062 1 86 43 ASP B C 1
ATOM 4530 O O . ASP B 1 43 ? 0.312 -6.195 -28.688 1 86 43 ASP B O 1
ATOM 4534 N N . ILE B 1 44 ? 1.497 -6.293 -26.766 1 87.12 44 ILE B N 1
ATOM 4535 C CA . ILE B 1 44 ? 0.371 -6.758 -25.969 1 87.12 44 ILE B CA 1
ATOM 4536 C C . ILE B 1 44 ? -0.502 -5.566 -25.562 1 87.12 44 ILE B C 1
ATOM 4538 O O . ILE B 1 44 ? -0.025 -4.625 -24.938 1 87.12 44 ILE B O 1
ATOM 4542 N N . PRO B 1 45 ? -1.774 -5.582 -25.938 1 83.75 45 PRO B N 1
ATOM 4543 C CA . PRO B 1 45 ? -2.625 -4.441 -25.594 1 83.75 45 PRO B CA 1
ATOM 4544 C C . PRO B 1 45 ? -2.918 -4.355 -24.109 1 83.75 45 PRO B C 1
ATOM 4546 O O . PRO B 1 45 ? -2.824 -5.359 -23.391 1 83.75 45 PRO B O 1
ATOM 4549 N N . ASP B 1 46 ? -3.277 -3.125 -23.672 1 81.56 46 ASP B N 1
ATOM 4550 C CA . ASP B 1 46 ? -3.826 -2.963 -22.328 1 81.56 46 ASP B CA 1
ATOM 4551 C C . ASP B 1 46 ? -5.082 -3.812 -22.141 1 81.56 46 ASP B C 1
ATOM 4553 O O . ASP B 1 46 ? -5.906 -3.916 -23.047 1 81.56 46 ASP B O 1
ATOM 4557 N N . GLY B 1 47 ? -5.113 -4.387 -21 1 73.69 47 GLY B N 1
ATOM 4558 C CA . GLY B 1 47 ? -6.281 -5.203 -20.703 1 73.69 47 GLY B CA 1
ATOM 4559 C C . GLY B 1 47 ? -6.363 -6.453 -21.562 1 73.69 47 GLY B C 1
ATOM 4560 O O . GLY B 1 47 ? -7.445 -6.836 -22.016 1 73.69 47 GLY B O 1
ATOM 4561 N N . ALA B 1 48 ? -5.266 -7.027 -21.891 1 72.25 48 ALA B N 1
ATOM 4562 C CA . ALA B 1 48 ? -5.281 -8.242 -22.703 1 72.25 48 ALA B CA 1
ATOM 4563 C C . ALA B 1 48 ? -6.094 -9.344 -22.031 1 72.25 48 ALA B C 1
ATOM 4565 O O . ALA B 1 48 ? -6.172 -9.398 -20.797 1 72.25 48 ALA B O 1
ATOM 4566 N N . TYR B 1 49 ? -6.719 -10.125 -22.812 1 64.5 49 TYR B N 1
ATOM 4567 C CA . TYR B 1 49 ? -7.746 -11.086 -22.438 1 64.5 49 TYR B CA 1
ATOM 4568 C C . TYR B 1 49 ? -7.133 -12.305 -21.75 1 64.5 49 TYR B C 1
ATOM 4570 O O . TYR B 1 49 ? -7.09 -13.391 -22.328 1 64.5 49 TYR B O 1
ATOM 4578 N N . LYS B 1 50 ? -6.617 -12.07 -20.703 1 73.88 50 LYS B N 1
ATOM 4579 C CA . LYS B 1 50 ? -6.078 -13.18 -19.906 1 73.88 50 LYS B CA 1
ATOM 4580 C C . LYS B 1 50 ? -6.668 -13.188 -18.5 1 73.88 50 LYS B C 1
ATOM 4582 O O . LYS B 1 50 ? -6.961 -12.125 -17.938 1 73.88 50 LYS B O 1
ATOM 4587 N N . VAL B 1 51 ? -6.98 -14.453 -18.062 1 74 51 VAL B N 1
ATOM 4588 C CA . VAL B 1 51 ? -7.398 -14.609 -16.688 1 74 51 VAL B CA 1
ATOM 4589 C C . VAL B 1 51 ? -6.207 -14.398 -15.75 1 74 51 VAL B C 1
ATOM 4591 O O . VAL B 1 51 ? -5.055 -14.562 -16.172 1 74 51 VAL B O 1
ATOM 4594 N N . GLY B 1 52 ? -6.457 -14.031 -14.531 1 79.88 52 GLY B N 1
ATOM 4595 C CA . GLY B 1 52 ? -5.414 -13.82 -13.547 1 79.88 52 GLY B CA 1
ATOM 4596 C C . GLY B 1 52 ? -5.223 -12.359 -13.18 1 79.88 52 GLY B C 1
ATOM 4597 O O . GLY B 1 52 ? -4.113 -11.938 -12.844 1 79.88 52 GLY B O 1
ATOM 4598 N N . GLU B 1 53 ? -6.258 -11.672 -13.266 1 87.56 53 GLU B N 1
ATOM 4599 C CA . GLU B 1 53 ? -6.203 -10.227 -13.039 1 87.56 53 GLU B CA 1
ATOM 4600 C C . GLU B 1 53 ? -6.297 -9.898 -11.547 1 87.56 53 GLU B C 1
ATOM 4602 O O . GLU B 1 53 ? -5.926 -8.805 -11.125 1 87.56 53 GLU B O 1
ATOM 4607 N N . ALA B 1 54 ? -6.766 -10.82 -10.781 1 94.75 54 ALA B N 1
ATOM 4608 C CA . ALA B 1 54 ? -6.859 -10.617 -9.336 1 94.75 54 ALA B CA 1
ATOM 4609 C C . ALA B 1 54 ? -5.824 -11.461 -8.594 1 94.75 54 ALA B C 1
ATOM 4611 O O . ALA B 1 54 ? -5.699 -12.664 -8.852 1 94.75 54 ALA B O 1
ATOM 4612 N N . THR B 1 55 ? -5.109 -10.836 -7.715 1 96.94 55 THR B N 1
ATOM 4613 C CA . THR B 1 55 ? -4.18 -11.586 -6.879 1 96.94 55 THR B CA 1
ATOM 4614 C C . THR B 1 55 ? -4.695 -11.688 -5.445 1 96.94 55 THR B C 1
ATOM 4616 O O . THR B 1 55 ? -5.594 -10.938 -5.051 1 96.94 55 THR B O 1
ATOM 4619 N N . VAL B 1 56 ? -4.207 -12.664 -4.773 1 97.38 56 VAL B N 1
ATOM 4620 C CA . VAL B 1 56 ? -4.312 -12.734 -3.318 1 97.38 56 VAL B CA 1
ATOM 4621 C C . VAL B 1 56 ? -2.934 -12.539 -2.689 1 97.38 56 VAL B C 1
ATOM 4623 O O . VAL B 1 56 ? -1.958 -12.258 -3.391 1 97.38 56 VAL B O 1
ATOM 4626 N N . GLU B 1 57 ? -2.83 -12.594 -1.402 1 97.12 57 GLU B N 1
ATOM 4627 C CA . GLU B 1 57 ? -1.636 -12.164 -0.682 1 97.12 57 GLU B CA 1
ATOM 4628 C C . GLU B 1 57 ? -0.403 -12.93 -1.15 1 97.12 57 GLU B C 1
ATOM 4630 O O . GLU B 1 57 ? 0.665 -12.344 -1.339 1 97.12 57 GLU B O 1
ATOM 4635 N N . GLY B 1 58 ? -0.527 -14.203 -1.375 1 97.75 58 GLY B N 1
ATOM 4636 C CA . GLY B 1 58 ? 0.611 -15.008 -1.795 1 97.75 58 GLY B CA 1
ATOM 4637 C C . GLY B 1 58 ? 1.166 -14.594 -3.146 1 97.75 58 GLY B C 1
ATOM 4638 O O . GLY B 1 58 ? 2.357 -14.305 -3.271 1 97.75 58 GLY B O 1
ATOM 4639 N N . GLY B 1 59 ? 0.302 -14.594 -4.129 1 97.88 59 GLY B N 1
ATOM 4640 C CA . GLY B 1 59 ? 0.714 -14.156 -5.453 1 97.88 59 GLY B CA 1
ATOM 4641 C C . GLY B 1 59 ? 1.249 -12.734 -5.473 1 97.88 59 GLY B C 1
ATOM 4642 O O . GLY B 1 59 ? 2.242 -12.453 -6.145 1 97.88 59 GLY B O 1
ATOM 4643 N N . ALA B 1 60 ? 0.579 -11.898 -4.742 1 97.81 60 ALA B N 1
ATOM 4644 C CA . ALA B 1 60 ? 1.037 -10.516 -4.645 1 97.81 60 ALA B CA 1
ATOM 4645 C C . ALA B 1 60 ? 2.434 -10.438 -4.031 1 97.81 60 ALA B C 1
ATOM 4647 O O . ALA B 1 60 ? 3.295 -9.703 -4.52 1 97.81 60 ALA B O 1
ATOM 4648 N N . HIS B 1 61 ? 2.646 -11.172 -2.961 1 97.12 61 HIS B N 1
ATOM 4649 C CA . HIS B 1 61 ? 3.949 -11.234 -2.309 1 97.12 61 HIS B CA 1
ATOM 4650 C C . HIS B 1 61 ? 5.027 -11.703 -3.275 1 97.12 61 HIS B C 1
ATOM 4652 O O . HIS B 1 61 ? 6.137 -11.156 -3.285 1 97.12 61 HIS B O 1
ATOM 4658 N N . TYR B 1 62 ? 4.719 -12.641 -4.043 1 97.81 62 TYR B N 1
ATOM 4659 C CA . TYR B 1 62 ? 5.66 -13.172 -5.023 1 97.81 62 TYR B CA 1
ATOM 4660 C C . TYR B 1 62 ? 6.023 -12.117 -6.059 1 97.81 62 TYR B C 1
ATOM 4662 O O . TYR B 1 62 ? 7.203 -11.844 -6.293 1 97.81 62 TYR B O 1
ATOM 4670 N N . PHE B 1 63 ? 5.031 -11.461 -6.656 1 97.62 63 PHE B N 1
ATOM 4671 C CA . PHE B 1 63 ? 5.266 -10.508 -7.734 1 97.62 63 PHE B CA 1
ATOM 4672 C C . PHE B 1 63 ? 5.98 -9.266 -7.215 1 97.62 63 PHE B C 1
ATOM 4674 O O . PHE B 1 63 ? 6.77 -8.656 -7.938 1 97.62 63 PHE B O 1
ATOM 4681 N N . THR B 1 64 ? 5.695 -8.922 -5.992 1 95.94 64 THR B N 1
ATOM 4682 C CA . THR B 1 64 ? 6.254 -7.68 -5.473 1 95.94 64 THR B CA 1
ATOM 4683 C C . THR B 1 64 ? 7.547 -7.949 -4.703 1 95.94 64 THR B C 1
ATOM 4685 O O . THR B 1 64 ? 8.641 -7.855 -5.266 1 95.94 64 THR B O 1
ATOM 4688 N N . GLU B 1 65 ? 7.461 -8.555 -3.562 1 93.31 65 GLU B N 1
ATOM 4689 C CA . GLU B 1 65 ? 8.594 -8.719 -2.66 1 93.31 65 GLU B CA 1
ATOM 4690 C C . GLU B 1 65 ? 9.641 -9.664 -3.25 1 93.31 65 GLU B C 1
ATOM 4692 O O . GLU B 1 65 ? 10.828 -9.359 -3.252 1 93.31 65 GLU B O 1
ATOM 4697 N N . GLN B 1 66 ? 9.227 -10.758 -3.725 1 94.75 66 GLN B N 1
ATOM 4698 C CA . GLN B 1 66 ? 10.18 -11.75 -4.199 1 94.75 66 GLN B CA 1
ATOM 4699 C C . GLN B 1 66 ? 10.812 -11.32 -5.523 1 94.75 66 GLN B C 1
ATOM 4701 O O . GLN B 1 66 ? 12 -11.539 -5.75 1 94.75 66 GLN B O 1
ATOM 4706 N N . LEU B 1 67 ? 10.023 -10.711 -6.371 1 96.38 67 LEU B N 1
ATOM 4707 C CA . LEU B 1 67 ? 10.539 -10.344 -7.684 1 96.38 67 LEU B CA 1
ATOM 4708 C C . LEU B 1 67 ? 11.055 -8.906 -7.684 1 96.38 67 LEU B C 1
ATOM 4710 O O . LEU B 1 67 ? 11.586 -8.43 -8.688 1 96.38 67 LEU B O 1
ATOM 4714 N N . GLY B 1 68 ? 10.898 -8.219 -6.562 1 93.5 68 GLY B N 1
ATOM 4715 C CA . GLY B 1 68 ? 11.422 -6.871 -6.43 1 93.5 68 GLY B CA 1
ATOM 4716 C C . GLY B 1 68 ? 10.641 -5.848 -7.23 1 93.5 68 GLY B C 1
ATOM 4717 O O . GLY B 1 68 ? 11.219 -4.945 -7.836 1 93.5 68 GLY B O 1
ATOM 4718 N N . LEU B 1 69 ? 9.305 -5.98 -7.266 1 96.62 69 LEU B N 1
ATOM 4719 C CA . LEU B 1 69 ? 8.516 -5.102 -8.125 1 96.62 69 LEU B CA 1
ATOM 4720 C C . LEU B 1 69 ? 7.449 -4.367 -7.312 1 96.62 69 LEU B C 1
ATOM 4722 O O . LEU B 1 69 ? 6.387 -4.027 -7.836 1 96.62 69 LEU B O 1
ATOM 4726 N N . THR B 1 70 ? 7.645 -4.18 -6.004 1 96.38 70 THR B N 1
ATOM 4727 C CA . THR B 1 70 ? 6.652 -3.514 -5.168 1 96.38 70 THR B CA 1
ATOM 4728 C C . THR B 1 70 ? 6.363 -2.109 -5.688 1 96.38 70 THR B C 1
ATOM 4730 O O . THR B 1 70 ? 5.199 -1.739 -5.879 1 96.38 70 THR B O 1
ATOM 4733 N N . GLY B 1 71 ? 7.41 -1.292 -5.941 1 95.56 71 GLY B N 1
ATOM 4734 C CA . GLY B 1 71 ? 7.215 0.048 -6.469 1 95.56 71 GLY B CA 1
ATOM 4735 C C . GLY B 1 71 ? 6.492 0.063 -7.805 1 95.56 71 GLY B C 1
ATOM 4736 O O . GLY B 1 71 ? 5.633 0.914 -8.039 1 95.56 71 GLY B O 1
ATOM 4737 N N . TYR B 1 72 ? 6.871 -0.853 -8.664 1 96.19 72 TYR B N 1
ATOM 4738 C CA . TYR B 1 72 ? 6.227 -0.985 -9.969 1 96.19 72 TYR B CA 1
ATOM 4739 C C . TYR B 1 72 ? 4.73 -1.236 -9.812 1 96.19 72 TYR B C 1
ATOM 4741 O O . TYR B 1 72 ? 3.914 -0.59 -10.477 1 96.19 72 TYR B O 1
ATOM 4749 N N . PHE B 1 73 ? 4.371 -2.178 -8.953 1 97.12 73 PHE B N 1
ATOM 4750 C CA . PHE B 1 73 ? 2.969 -2.525 -8.766 1 97.12 73 PHE B CA 1
ATOM 4751 C C . PHE B 1 73 ? 2.195 -1.354 -8.172 1 97.12 73 PHE B C 1
ATOM 4753 O O . PHE B 1 73 ? 1.069 -1.072 -8.586 1 97.12 73 PHE B O 1
ATOM 4760 N N . ASN B 1 74 ? 2.771 -0.703 -7.211 1 95 74 ASN B N 1
ATOM 4761 C CA . ASN B 1 74 ? 2.135 0.452 -6.59 1 95 74 ASN B CA 1
ATOM 4762 C C . ASN B 1 74 ? 1.84 1.549 -7.605 1 95 74 ASN B C 1
ATOM 4764 O O . ASN B 1 74 ? 0.852 2.275 -7.477 1 95 74 ASN B O 1
ATOM 4768 N N . LYS B 1 75 ? 2.652 1.635 -8.586 1 94 75 LYS B N 1
ATOM 4769 C CA . LYS B 1 75 ? 2.547 2.715 -9.562 1 94 75 LYS B CA 1
ATOM 4770 C C . LYS B 1 75 ? 1.617 2.33 -10.703 1 94 75 LYS B C 1
ATOM 4772 O O . LYS B 1 75 ? 0.897 3.176 -11.242 1 94 75 LYS B O 1
ATOM 4777 N N . HIS B 1 76 ? 1.565 1.035 -11.086 1 95.19 76 HIS B N 1
ATOM 4778 C CA . HIS B 1 76 ? 0.985 0.696 -12.383 1 95.19 76 HIS B CA 1
ATOM 4779 C C . HIS B 1 76 ? -0.265 -0.162 -12.219 1 95.19 76 HIS B C 1
ATOM 4781 O O . HIS B 1 76 ? -1.012 -0.369 -13.18 1 95.19 76 HIS B O 1
ATOM 4787 N N . HIS B 1 77 ? -0.521 -0.645 -11.062 1 96.75 77 HIS B N 1
ATOM 4788 C CA . HIS B 1 77 ? -1.656 -1.535 -10.852 1 96.75 77 HIS B CA 1
ATOM 4789 C C . HIS B 1 77 ? -2.486 -1.09 -9.648 1 96.75 77 HIS B C 1
ATOM 4791 O O . HIS B 1 77 ? -2.08 -0.195 -8.906 1 96.75 77 HIS B O 1
ATOM 4797 N N . LEU B 1 78 ? -3.703 -1.672 -9.492 1 97.06 78 LEU B N 1
ATOM 4798 C CA . LEU B 1 78 ? -4.633 -1.238 -8.453 1 97.06 78 LEU B CA 1
ATOM 4799 C C . LEU B 1 78 ? -4.488 -2.1 -7.203 1 97.06 78 LEU B C 1
ATOM 4801 O O . LEU B 1 78 ? -4.422 -3.326 -7.297 1 97.06 78 LEU B O 1
ATOM 4805 N N . HIS B 1 79 ? -4.391 -1.446 -6.023 1 97.19 79 HIS B N 1
ATOM 4806 C CA . HIS B 1 79 ? -4.562 -2.201 -4.785 1 97.19 79 HIS B CA 1
ATOM 4807 C C . HIS B 1 79 ? -5.965 -2.797 -4.691 1 97.19 79 HIS B C 1
ATOM 4809 O O . HIS B 1 79 ? -6.945 -2.154 -5.078 1 97.19 79 HIS B O 1
ATOM 4815 N N . LYS B 1 80 ? -5.977 -3.959 -4.16 1 97.62 80 LYS B N 1
ATOM 4816 C CA . LYS B 1 80 ? -7.246 -4.676 -4.066 1 97.62 80 LYS B CA 1
ATOM 4817 C C . LYS B 1 80 ? -7.863 -4.523 -2.678 1 97.62 80 LYS B C 1
ATOM 4819 O O . LYS B 1 80 ? -7.168 -4.664 -1.667 1 97.62 80 LYS B O 1
ATOM 4824 N N . LEU B 1 81 ? -9.188 -4.168 -2.625 1 97.12 81 LEU B N 1
ATOM 4825 C CA . LEU B 1 81 ? -9.938 -4.117 -1.379 1 97.12 81 LEU B CA 1
ATOM 4826 C C . LEU B 1 81 ? -10.523 -5.484 -1.04 1 97.12 81 LEU B C 1
ATOM 4828 O O . LEU B 1 81 ? -11.727 -5.602 -0.775 1 97.12 81 LEU B O 1
ATOM 4832 N N . GLY B 1 82 ? -9.773 -6.539 -1.283 1 96.31 82 GLY B N 1
ATOM 4833 C CA . GLY B 1 82 ? -10.156 -7.895 -0.919 1 96.31 82 GLY B CA 1
ATOM 4834 C C . GLY B 1 82 ? -11.234 -8.469 -1.814 1 96.31 82 GLY B C 1
ATOM 4835 O O . GLY B 1 82 ? -11.602 -7.863 -2.824 1 96.31 82 GLY B O 1
ATOM 4836 N N . LEU B 1 83 ? -11.609 -9.688 -1.448 1 97.62 83 LEU B N 1
ATOM 4837 C CA . LEU B 1 83 ? -12.703 -10.398 -2.098 1 97.62 83 LEU B CA 1
ATOM 4838 C C . LEU B 1 83 ? -14.055 -9.914 -1.573 1 97.62 83 LEU B C 1
ATOM 4840 O O . LEU B 1 83 ? -14.203 -9.648 -0.377 1 97.62 83 LEU B O 1
ATOM 4844 N N . ARG B 1 84 ? -15.008 -9.758 -2.475 1 98.19 84 ARG B N 1
ATOM 4845 C CA . ARG B 1 84 ? -16.359 -9.352 -2.111 1 98.19 84 ARG B CA 1
ATOM 4846 C C . ARG B 1 84 ? -17.406 -10.195 -2.84 1 98.19 84 ARG B C 1
ATOM 4848 O O . ARG B 1 84 ? -17.344 -10.352 -4.062 1 98.19 84 ARG B O 1
ATOM 4855 N N . LEU B 1 85 ? -18.359 -10.781 -2.084 1 98.62 85 LEU B N 1
ATOM 4856 C CA . LEU B 1 85 ? -19.391 -11.648 -2.658 1 98.62 85 LEU B CA 1
ATOM 4857 C C . LEU B 1 85 ? -20.781 -11.109 -2.357 1 98.62 85 LEU B C 1
ATOM 4859 O O . LEU B 1 85 ? -21.047 -10.664 -1.239 1 98.62 85 LEU B O 1
ATOM 4863 N N . PHE B 1 86 ? -21.625 -11.125 -3.348 1 98 86 PHE B N 1
ATOM 4864 C CA . PHE B 1 86 ? -23.031 -10.734 -3.219 1 98 86 PHE B CA 1
ATOM 4865 C C . PHE B 1 86 ? -23.953 -11.93 -3.43 1 98 86 PHE B C 1
ATOM 4867 O O . PHE B 1 86 ? -23.828 -12.648 -4.422 1 98 86 PHE B O 1
ATOM 4874 N N . PHE B 1 87 ? -24.891 -12.109 -2.518 1 97.44 87 PHE B N 1
ATOM 4875 C CA . PHE B 1 87 ? -25.797 -13.242 -2.545 1 97.44 87 PHE B CA 1
ATOM 4876 C C . PHE B 1 87 ? -27.25 -12.781 -2.646 1 97.44 87 PHE B C 1
ATOM 4878 O O . PHE B 1 87 ? -27.5 -11.586 -2.834 1 97.44 87 PHE B O 1
ATOM 4885 N N . GLY B 1 88 ? -28.172 -13.734 -2.588 1 94.25 88 GLY B N 1
ATOM 4886 C CA . GLY B 1 88 ? -29.578 -13.406 -2.451 1 94.25 88 GLY B CA 1
ATOM 4887 C C . GLY B 1 88 ? -30.297 -13.297 -3.783 1 94.25 88 GLY B C 1
ATOM 4888 O O . GLY B 1 88 ? -29.938 -13.984 -4.742 1 94.25 88 GLY B O 1
ATOM 4889 N N . ASP B 1 89 ? -31.375 -12.461 -3.764 1 93.31 89 ASP B N 1
ATOM 4890 C CA . ASP B 1 89 ? -32.281 -12.359 -4.906 1 93.31 89 ASP B CA 1
ATOM 4891 C C . ASP B 1 89 ? -31.625 -11.594 -6.055 1 93.31 89 ASP B C 1
ATOM 4893 O O . ASP B 1 89 ? -31.438 -10.375 -5.969 1 93.31 89 ASP B O 1
ATOM 4897 N N . GLN B 1 90 ? -31.391 -12.289 -7.129 1 93.81 90 GLN B N 1
ATOM 4898 C CA . GLN B 1 90 ? -30.734 -11.695 -8.281 1 93.81 90 GLN B CA 1
ATOM 4899 C C . GLN B 1 90 ? -31.656 -10.727 -9.016 1 93.81 90 GLN B C 1
ATOM 4901 O O . GLN B 1 90 ? -31.188 -9.867 -9.766 1 93.81 90 GLN B O 1
ATOM 4906 N N . HIS B 1 91 ? -32.906 -10.867 -8.75 1 94 91 HIS B N 1
ATOM 4907 C CA . HIS B 1 91 ? -33.875 -10.062 -9.469 1 94 91 HIS B CA 1
ATOM 4908 C C . HIS B 1 91 ? -34.375 -8.898 -8.617 1 94 91 HIS B C 1
ATOM 4910 O O . HIS B 1 91 ? -35.156 -8.078 -9.07 1 94 91 HIS B O 1
ATOM 4916 N N . GLY B 1 92 ? -33.938 -8.859 -7.379 1 92.94 92 GLY B N 1
ATOM 4917 C CA . GLY B 1 92 ? -34.281 -7.758 -6.492 1 92.94 92 GLY B CA 1
ATOM 4918 C C . GLY B 1 92 ? -33.25 -6.641 -6.512 1 92.94 92 GLY B C 1
ATOM 4919 O O . GLY B 1 92 ? -32.344 -6.648 -7.336 1 92.94 92 GLY B O 1
ATOM 4920 N N . PRO B 1 93 ? -33.5 -5.691 -5.602 1 93.81 93 PRO B N 1
ATOM 4921 C CA . PRO B 1 93 ? -32.5 -4.609 -5.512 1 93.81 93 PRO B CA 1
ATOM 4922 C C . PRO B 1 93 ? -31.125 -5.102 -5.121 1 93.81 93 PRO B C 1
ATOM 4924 O O . PRO B 1 93 ? -30.969 -5.867 -4.164 1 93.81 93 PRO B O 1
ATOM 4927 N N . PHE B 1 94 ? -30.125 -4.625 -5.852 1 95.44 94 PHE B N 1
ATOM 4928 C CA . PHE B 1 94 ? -28.75 -5.078 -5.629 1 95.44 94 PHE B CA 1
ATOM 4929 C C . PHE B 1 94 ? -28.312 -4.762 -4.207 1 95.44 94 PHE B C 1
ATOM 4931 O O . PHE B 1 94 ? -27.641 -5.578 -3.566 1 95.44 94 PHE B O 1
ATOM 4938 N N . GLU B 1 95 ? -28.641 -3.557 -3.705 1 94.06 95 GLU B N 1
ATOM 4939 C CA . GLU B 1 95 ? -28.203 -3.072 -2.4 1 94.06 95 GLU B CA 1
ATOM 4940 C C . GLU B 1 95 ? -28.875 -3.848 -1.27 1 94.06 95 GLU B C 1
ATOM 4942 O O . GLU B 1 95 ? -28.531 -3.67 -0.099 1 94.06 95 GLU B O 1
ATOM 4947 N N . ALA B 1 96 ? -29.828 -4.762 -1.629 1 94 96 ALA B N 1
ATOM 4948 C CA . ALA B 1 96 ? -30.484 -5.586 -0.615 1 94 96 ALA B CA 1
ATOM 4949 C C . ALA B 1 96 ? -29.797 -6.941 -0.49 1 94 96 ALA B C 1
ATOM 4951 O O . ALA B 1 96 ? -30.094 -7.711 0.43 1 94 96 ALA B O 1
ATOM 4952 N N . ARG B 1 97 ? -28.859 -7.195 -1.317 1 95.38 97 ARG B N 1
ATOM 4953 C CA . ARG B 1 97 ? -28.219 -8.508 -1.35 1 95.38 97 ARG B CA 1
ATOM 4954 C C . ARG B 1 97 ? -27.25 -8.672 -0.18 1 95.38 97 ARG B C 1
ATOM 4956 O O . ARG B 1 97 ? -26.422 -7.793 0.08 1 95.38 97 ARG B O 1
ATOM 4963 N N . PRO B 1 98 ? -27.422 -9.867 0.558 1 95.62 98 PRO B N 1
ATOM 4964 C CA . PRO B 1 98 ? -26.391 -10.156 1.558 1 95.62 98 PRO B CA 1
ATOM 4965 C C . PRO B 1 98 ? -24.984 -10.133 0.972 1 95.62 98 PRO B C 1
ATOM 4967 O O . PRO B 1 98 ? -24.766 -10.555 -0.168 1 95.62 98 PRO B O 1
ATOM 4970 N N . GLU B 1 99 ? -24.062 -9.586 1.815 1 95.88 99 GLU B N 1
ATOM 4971 C CA . GLU B 1 99 ? -22.734 -9.305 1.295 1 95.88 99 GLU B CA 1
ATOM 4972 C C . GLU B 1 99 ? -21.656 -9.672 2.309 1 95.88 99 GLU B C 1
ATOM 4974 O O . GLU B 1 99 ? -21.828 -9.477 3.512 1 95.88 99 GLU B O 1
ATOM 4979 N N . ILE B 1 100 ? -20.562 -10.32 1.854 1 97 100 ILE B N 1
ATOM 4980 C CA . ILE B 1 100 ? -19.344 -10.469 2.643 1 97 100 ILE B CA 1
ATOM 4981 C C . ILE B 1 100 ? -18.172 -9.766 1.937 1 97 100 ILE B C 1
ATOM 4983 O O . ILE B 1 100 ? -18.047 -9.852 0.713 1 97 100 ILE B O 1
ATOM 4987 N N . GLY B 1 101 ? -17.406 -8.984 2.615 1 96 101 GLY B N 1
ATOM 4988 C CA . GLY B 1 101 ? -16.297 -8.234 2.045 1 96 101 GLY B CA 1
ATOM 4989 C C . GLY B 1 101 ? -15.562 -7.387 3.062 1 96 101 GLY B C 1
ATOM 4990 O O . GLY B 1 101 ? -15.734 -7.566 4.27 1 96 101 GLY B O 1
ATOM 4991 N N . ALA B 1 102 ? -14.703 -6.535 2.539 1 94.25 102 ALA B N 1
ATOM 4992 C CA . ALA B 1 102 ? -13.922 -5.645 3.393 1 94.25 102 ALA B CA 1
ATOM 4993 C C . ALA B 1 102 ? -14.406 -4.203 3.273 1 94.25 102 ALA B C 1
ATOM 4995 O O . ALA B 1 102 ? -14.852 -3.777 2.207 1 94.25 102 ALA B O 1
ATOM 4996 N N . ARG B 1 103 ? -14.312 -3.492 4.359 1 93.12 103 ARG B N 1
ATOM 4997 C CA . ARG B 1 103 ? -14.617 -2.066 4.332 1 93.12 103 ARG B CA 1
ATOM 4998 C C . ARG B 1 103 ? -13.352 -1.237 4.133 1 93.12 103 ARG B C 1
ATOM 5000 O O . ARG B 1 103 ? -13.406 -0.122 3.613 1 93.12 103 ARG B O 1
ATOM 5007 N N . ARG B 1 104 ? -12.227 -1.785 4.559 1 92.44 104 ARG B N 1
ATOM 5008 C CA . ARG B 1 104 ? -10.938 -1.12 4.473 1 92.44 104 ARG B CA 1
ATOM 5009 C C . ARG B 1 104 ? -9.906 -2.014 3.789 1 92.44 104 ARG B C 1
ATOM 5011 O O . ARG B 1 104 ? -10.055 -3.236 3.77 1 92.44 104 ARG B O 1
ATOM 5018 N N . PHE B 1 105 ? -8.898 -1.35 3.209 1 93.69 105 PHE B N 1
ATOM 5019 C CA . PHE B 1 105 ? -7.824 -2.113 2.586 1 93.69 105 PHE B CA 1
ATOM 5020 C C . PHE B 1 105 ? -7.047 -2.906 3.629 1 93.69 105 PHE B C 1
ATOM 5022 O O . PHE B 1 105 ? -6.816 -2.42 4.738 1 93.69 105 PHE B O 1
ATOM 5029 N N . ALA B 1 106 ? -6.66 -4.07 3.193 1 91.62 106 ALA B N 1
ATOM 5030 C CA . ALA B 1 106 ? -5.93 -4.965 4.082 1 91.62 106 ALA B CA 1
ATOM 5031 C C . ALA B 1 106 ? -4.5 -4.477 4.301 1 91.62 106 ALA B C 1
ATOM 5033 O O . ALA B 1 106 ? -3.943 -3.773 3.453 1 91.62 106 ALA B O 1
ATOM 5034 N N . ARG B 1 107 ? -3.93 -4.871 5.41 1 87.38 107 ARG B N 1
ATOM 5035 C CA . ARG B 1 107 ? -2.553 -4.516 5.738 1 87.38 107 ARG B CA 1
ATOM 5036 C C . ARG B 1 107 ? -1.572 -5.188 4.785 1 87.38 107 ARG B C 1
ATOM 5038 O O . ARG B 1 107 ? -0.58 -4.582 4.379 1 87.38 107 ARG B O 1
ATOM 5045 N N . VAL B 1 108 ? -1.854 -6.457 4.57 1 93.5 108 VAL B N 1
ATOM 5046 C CA . VAL B 1 108 ? -1.094 -7.168 3.547 1 93.5 108 VAL B CA 1
ATOM 5047 C C . VAL B 1 108 ? -1.738 -6.949 2.18 1 93.5 108 VAL B C 1
ATOM 5049 O O . VAL B 1 108 ? -2.883 -7.352 1.955 1 93.5 108 VAL B O 1
ATOM 5052 N N . PRO B 1 109 ? -1.02 -6.352 1.34 1 94.44 109 PRO B N 1
ATOM 5053 C CA . PRO B 1 109 ? -1.66 -5.926 0.093 1 94.44 109 PRO B CA 1
ATOM 5054 C C . PRO B 1 109 ? -1.84 -7.074 -0.898 1 94.44 109 PRO B C 1
ATOM 5056 O O . PRO B 1 109 ? -1.093 -8.055 -0.855 1 94.44 109 PRO B O 1
ATOM 5059 N N . SER B 1 110 ? -2.785 -6.98 -1.714 1 97.12 110 SER B N 1
ATOM 5060 C CA . SER B 1 110 ? -3.004 -7.688 -2.971 1 97.12 110 SER B CA 1
ATOM 5061 C C . SER B 1 110 ? -3.447 -6.73 -4.074 1 97.12 110 SER B C 1
ATOM 5063 O O . SER B 1 110 ? -3.66 -5.543 -3.822 1 97.12 110 SER B O 1
ATOM 5065 N N . TYR B 1 111 ? -3.531 -7.223 -5.34 1 97.62 111 TYR B N 1
ATOM 5066 C CA . TYR B 1 111 ? -3.672 -6.273 -6.438 1 97.62 111 TYR B CA 1
ATOM 5067 C C . TYR B 1 111 ? -4.664 -6.785 -7.477 1 97.62 111 TYR B C 1
ATOM 5069 O O . TYR B 1 111 ? -4.836 -7.996 -7.641 1 97.62 111 TYR B O 1
ATOM 5077 N N . GLN B 1 112 ? -5.336 -5.855 -8.133 1 97.06 112 GLN B N 1
ATOM 5078 C CA . GLN B 1 112 ? -5.93 -6.066 -9.445 1 97.06 112 GLN B CA 1
ATOM 5079 C C . GLN B 1 112 ? -4.934 -5.742 -10.555 1 97.06 112 GLN B C 1
ATOM 5081 O O . GLN B 1 112 ? -4.562 -4.578 -10.742 1 97.06 112 GLN B O 1
ATOM 5086 N N . ILE B 1 113 ? -4.566 -6.758 -11.305 1 95.94 113 ILE B N 1
ATOM 5087 C CA . ILE B 1 113 ? -3.467 -6.617 -12.25 1 95.94 113 ILE B CA 1
ATOM 5088 C C . ILE B 1 113 ? -4.02 -6.496 -13.664 1 95.94 113 ILE B C 1
ATOM 5090 O O . ILE B 1 113 ? -4.941 -7.227 -14.047 1 95.94 113 ILE B O 1
ATOM 5094 N N . ASP B 1 114 ? -3.48 -5.512 -14.398 1 95.38 114 ASP B N 1
ATOM 5095 C CA . ASP B 1 114 ? -3.637 -5.551 -15.852 1 95.38 114 ASP B CA 1
ATOM 5096 C C . ASP B 1 114 ? -2.574 -6.438 -16.5 1 95.38 114 ASP B C 1
ATOM 5098 O O . ASP B 1 114 ? -1.438 -6.008 -16.703 1 95.38 114 ASP B O 1
ATOM 5102 N N . ARG B 1 115 ? -2.979 -7.602 -16.875 1 93.94 115 ARG B N 1
ATOM 5103 C CA . ARG B 1 115 ? -2.051 -8.617 -17.359 1 93.94 115 ARG B CA 1
ATOM 5104 C C . ARG B 1 115 ? -1.347 -8.148 -18.625 1 93.94 115 ARG B C 1
ATOM 5106 O O . ARG B 1 115 ? -0.187 -8.492 -18.875 1 93.94 115 ARG B O 1
ATOM 5113 N N . GLY B 1 116 ? -2.086 -7.414 -19.438 1 93.75 116 GLY B N 1
ATOM 5114 C CA . GLY B 1 116 ? -1.461 -6.875 -20.641 1 93.75 116 GLY B CA 1
ATOM 5115 C C . GLY B 1 116 ? -0.328 -5.914 -20.328 1 93.75 116 GLY B C 1
ATOM 5116 O O . GLY B 1 116 ? 0.758 -6.027 -20.906 1 93.75 116 GLY B O 1
ATOM 5117 N N . ILE B 1 117 ? -0.543 -5.023 -19.438 1 94.62 117 ILE B N 1
ATOM 5118 C CA . ILE B 1 117 ? 0.463 -4.047 -19.047 1 94.62 117 ILE B CA 1
ATOM 5119 C C . ILE B 1 117 ? 1.639 -4.754 -18.375 1 94.62 117 ILE B C 1
ATOM 5121 O O . ILE B 1 117 ? 2.797 -4.516 -18.719 1 94.62 117 ILE B O 1
ATOM 5125 N N . PHE B 1 118 ? 1.381 -5.625 -17.484 1 96.5 118 PHE B N 1
ATOM 5126 C CA . PHE B 1 118 ? 2.412 -6.281 -16.688 1 96.5 118 PHE B CA 1
ATOM 5127 C C . PHE B 1 118 ? 3.299 -7.156 -17.562 1 96.5 118 PHE B C 1
ATOM 5129 O O . PHE B 1 118 ? 4.527 -7.051 -17.516 1 96.5 118 PHE B O 1
ATOM 5136 N N . GLU B 1 119 ? 2.705 -7.965 -18.375 1 95.81 119 GLU B N 1
ATOM 5137 C CA . GLU B 1 119 ? 3.479 -8.867 -19.219 1 95.81 119 GLU B CA 1
ATOM 5138 C C . GLU B 1 119 ? 4.262 -8.086 -20.281 1 95.81 119 GLU B C 1
ATOM 5140 O O . GLU B 1 119 ? 5.395 -8.445 -20.609 1 95.81 119 GLU B O 1
ATOM 5145 N N . ARG B 1 120 ? 3.645 -7.07 -20.859 1 95.25 120 ARG B N 1
ATOM 5146 C CA . ARG B 1 120 ? 4.367 -6.223 -21.797 1 95.25 120 ARG B CA 1
ATOM 5147 C C . ARG B 1 120 ? 5.598 -5.602 -21.141 1 95.25 120 ARG B C 1
ATOM 5149 O O . ARG B 1 120 ? 6.688 -5.613 -21.719 1 95.25 120 ARG B O 1
ATOM 5156 N N . ASP B 1 121 ? 5.395 -5.105 -19.953 1 95.81 121 ASP B N 1
ATOM 5157 C CA . ASP B 1 121 ? 6.496 -4.441 -19.266 1 95.81 121 ASP B CA 1
ATOM 5158 C C . ASP B 1 121 ? 7.582 -5.441 -18.875 1 95.81 121 ASP B C 1
ATOM 5160 O O . ASP B 1 121 ? 8.773 -5.121 -18.922 1 95.81 121 ASP B O 1
ATOM 5164 N N . LEU B 1 122 ? 7.207 -6.648 -18.453 1 96.81 122 LEU B N 1
ATOM 5165 C CA . LEU B 1 122 ? 8.18 -7.695 -18.188 1 96.81 122 LEU B CA 1
ATOM 5166 C C . LEU B 1 122 ? 8.992 -8.031 -19.438 1 96.81 122 LEU B C 1
ATOM 5168 O O . LEU B 1 122 ? 10.203 -8.219 -19.359 1 96.81 122 LEU B O 1
ATOM 5172 N N . ARG B 1 123 ? 8.32 -8.125 -20.594 1 96.38 123 ARG B N 1
ATOM 5173 C CA . ARG B 1 123 ? 9 -8.43 -21.844 1 96.38 123 ARG B CA 1
ATOM 5174 C C . ARG B 1 123 ? 9.984 -7.316 -22.203 1 96.38 123 ARG B C 1
ATOM 5176 O O . ARG B 1 123 ? 11.125 -7.59 -22.594 1 96.38 123 ARG B O 1
ATOM 5183 N N . ARG B 1 124 ? 9.539 -6.117 -22.078 1 94.81 124 ARG B N 1
ATOM 5184 C CA . ARG B 1 124 ? 10.383 -4.973 -22.391 1 94.81 124 ARG B CA 1
ATOM 5185 C C . ARG B 1 124 ? 11.617 -4.93 -21.5 1 94.81 124 ARG B C 1
ATOM 5187 O O . ARG B 1 124 ? 12.695 -4.527 -21.938 1 94.81 124 ARG B O 1
ATOM 5194 N N . GLY B 1 125 ? 11.461 -5.406 -20.297 1 94 125 GLY B N 1
ATOM 5195 C CA . GLY B 1 125 ? 12.547 -5.355 -19.344 1 94 125 GLY B CA 1
ATOM 5196 C C . GLY B 1 125 ? 13.453 -6.57 -19.391 1 94 125 GLY B C 1
ATOM 5197 O O . GLY B 1 125 ? 14.5 -6.602 -18.75 1 94 125 GLY B O 1
ATOM 5198 N N . ALA B 1 126 ? 13.148 -7.52 -20.203 1 94.81 126 ALA B N 1
ATOM 5199 C CA . ALA B 1 126 ? 13.859 -8.797 -20.219 1 94.81 126 ALA B CA 1
ATOM 5200 C C . ALA B 1 126 ? 15.32 -8.602 -20.625 1 94.81 126 ALA B C 1
ATOM 5202 O O . ALA B 1 126 ? 16.219 -9.133 -19.984 1 94.81 126 ALA B O 1
ATOM 5203 N N . LYS B 1 127 ? 15.547 -7.785 -21.609 1 92.62 127 LYS B N 1
ATOM 5204 C CA . LYS B 1 127 ? 16.891 -7.578 -22.125 1 92.62 127 LYS B CA 1
ATOM 5205 C C . LYS B 1 127 ? 17.797 -6.941 -21.078 1 92.62 127 LYS B C 1
ATOM 5207 O O . LYS B 1 127 ? 18.953 -7.324 -20.938 1 92.62 127 LYS B O 1
ATOM 5212 N N . ASP B 1 128 ? 17.219 -6.043 -20.344 1 91 128 ASP B N 1
ATOM 5213 C CA . ASP B 1 128 ? 17.984 -5.344 -19.328 1 91 128 ASP B CA 1
ATOM 5214 C C . ASP B 1 128 ? 18.422 -6.297 -18.219 1 91 128 ASP B C 1
ATOM 5216 O O . ASP B 1 128 ? 19.422 -6.051 -17.531 1 91 128 ASP B O 1
ATOM 5220 N N . LEU B 1 129 ? 17.797 -7.426 -18.078 1 92.81 129 LEU B N 1
ATOM 5221 C CA . LEU B 1 129 ? 18.125 -8.414 -17.047 1 92.81 129 LEU B CA 1
ATOM 5222 C C . LEU B 1 129 ? 19.047 -9.492 -17.594 1 92.81 129 LEU B C 1
ATOM 5224 O O . LEU B 1 129 ? 19.438 -10.406 -16.859 1 92.81 129 LEU B O 1
ATOM 5228 N N . GLY B 1 130 ? 19.328 -9.383 -18.859 1 94.62 130 GLY B N 1
ATOM 5229 C CA . GLY B 1 130 ? 20.172 -10.391 -19.5 1 94.62 130 GLY B CA 1
ATOM 5230 C C . GLY B 1 130 ? 19.406 -11.625 -19.922 1 94.62 130 GLY B C 1
ATOM 5231 O O . GLY B 1 130 ? 19.984 -12.711 -20.031 1 94.62 130 GLY B O 1
ATOM 5232 N N . ILE B 1 131 ? 18.141 -11.484 -20.109 1 97.62 131 ILE B N 1
ATOM 5233 C CA . ILE B 1 131 ? 17.297 -12.578 -20.578 1 97.62 131 ILE B CA 1
ATOM 5234 C C . ILE B 1 131 ? 17.125 -12.492 -22.094 1 97.62 131 ILE B C 1
ATOM 5236 O O . ILE B 1 131 ? 16.75 -11.445 -22.625 1 97.62 131 ILE B O 1
ATOM 5240 N N . ASP B 1 132 ? 17.484 -13.531 -22.75 1 97.75 132 ASP B N 1
ATOM 5241 C CA . ASP B 1 132 ? 17.141 -13.602 -24.156 1 97.75 132 ASP B CA 1
ATOM 5242 C C . ASP B 1 132 ? 15.672 -13.977 -24.359 1 97.75 132 ASP B C 1
ATOM 5244 O O . ASP B 1 132 ? 15.211 -14.984 -23.828 1 97.75 132 ASP B O 1
ATOM 5248 N N . LEU B 1 133 ? 14.961 -13.133 -25.031 1 97.31 133 LEU B N 1
ATOM 5249 C CA . LEU B 1 133 ? 13.555 -13.359 -25.344 1 97.31 133 LEU B CA 1
ATOM 5250 C C . LEU B 1 133 ? 13.328 -13.398 -26.859 1 97.31 133 LEU B C 1
ATOM 5252 O O . LEU B 1 133 ? 13.664 -12.445 -27.562 1 97.31 133 LEU B O 1
ATOM 5256 N N . ILE B 1 134 ? 12.844 -14.5 -27.359 1 95.94 134 ILE B N 1
ATOM 5257 C CA . ILE B 1 134 ? 12.469 -14.602 -28.766 1 95.94 134 ILE B CA 1
ATOM 5258 C C . ILE B 1 134 ? 10.945 -14.688 -28.875 1 95.94 134 ILE B C 1
ATOM 5260 O O . ILE B 1 134 ? 10.344 -15.672 -28.453 1 95.94 134 ILE B O 1
ATOM 5264 N N . GLU B 1 135 ? 10.398 -13.711 -29.406 1 94.38 135 GLU B N 1
ATOM 5265 C CA . GLU B 1 135 ? 8.953 -13.656 -29.641 1 94.38 135 GLU B CA 1
ATOM 5266 C C . GLU B 1 135 ? 8.586 -14.25 -30.984 1 94.38 135 GLU B C 1
ATOM 5268 O O . GLU B 1 135 ? 9.461 -14.531 -31.812 1 94.38 135 GLU B O 1
ATOM 5273 N N . GLN B 1 136 ? 7.309 -14.531 -31.156 1 94.81 136 GLN B N 1
ATOM 5274 C CA . GLN B 1 136 ? 6.805 -15.195 -32.344 1 94.81 136 GLN B CA 1
ATOM 5275 C C . GLN B 1 136 ? 7.559 -16.484 -32.625 1 94.81 136 GLN B C 1
ATOM 5277 O O . GLN B 1 136 ? 7.906 -16.781 -33.781 1 94.81 136 GLN B O 1
ATOM 5282 N N . ALA B 1 137 ? 7.898 -17.125 -31.594 1 95.31 137 ALA B N 1
ATOM 5283 C CA . ALA B 1 137 ? 8.578 -18.422 -31.625 1 95.31 137 ALA B CA 1
ATOM 5284 C C . ALA B 1 137 ? 7.734 -19.5 -30.953 1 95.31 137 ALA B C 1
ATOM 5286 O O . ALA B 1 137 ? 7.578 -19.5 -29.734 1 95.31 137 ALA B O 1
ATOM 5287 N N . LYS B 1 138 ? 7.246 -20.359 -31.703 1 95.56 138 LYS B N 1
ATOM 5288 C CA . LYS B 1 138 ? 6.426 -21.453 -31.203 1 95.56 138 LYS B CA 1
ATOM 5289 C C . LYS B 1 138 ? 7.266 -22.703 -30.953 1 95.56 138 LYS B C 1
ATOM 5291 O O . LYS B 1 138 ? 7.906 -23.219 -31.875 1 95.56 138 LYS B O 1
ATOM 5296 N N . VAL B 1 139 ? 7.27 -23.156 -29.781 1 97.5 139 VAL B N 1
ATOM 5297 C CA . VAL B 1 139 ? 7.957 -24.406 -29.484 1 97.5 139 VAL B CA 1
ATOM 5298 C C . VAL B 1 139 ? 7.164 -25.578 -30.078 1 97.5 139 VAL B C 1
ATOM 5300 O O . VAL B 1 139 ? 5.977 -25.734 -29.781 1 97.5 139 VAL B O 1
ATOM 5303 N N . VAL B 1 140 ? 7.84 -26.391 -30.781 1 94.94 140 VAL B N 1
ATOM 5304 C CA . VAL B 1 140 ? 7.133 -27.469 -31.469 1 94.94 140 VAL B CA 1
ATOM 5305 C C . VAL B 1 140 ? 7.473 -28.812 -30.812 1 94.94 140 VAL B C 1
ATOM 5307 O O . VAL B 1 140 ? 6.711 -29.766 -30.922 1 94.94 140 VAL B O 1
ATOM 5310 N N . ASP B 1 141 ? 8.688 -28.828 -30.234 1 95.69 141 ASP B N 1
ATOM 5311 C CA . ASP B 1 141 ? 9.07 -30.078 -29.594 1 95.69 141 ASP B CA 1
ATOM 5312 C C . ASP B 1 141 ? 10.172 -29.859 -28.562 1 95.69 141 ASP B C 1
ATOM 5314 O O . ASP B 1 141 ? 10.906 -28.875 -28.625 1 95.69 141 ASP B O 1
ATOM 5318 N N . VAL B 1 142 ? 10.172 -30.781 -27.609 1 97.81 142 VAL B N 1
ATOM 5319 C CA . VAL B 1 142 ? 11.234 -30.812 -26.609 1 97.81 142 VAL B CA 1
ATOM 5320 C C . VAL B 1 142 ? 11.75 -32.25 -26.453 1 97.81 142 VAL B C 1
ATOM 5322 O O . VAL B 1 142 ? 11.031 -33.125 -25.969 1 97.81 142 VAL B O 1
ATOM 5325 N N . ASP B 1 143 ? 12.992 -32.438 -26.859 1 97.81 143 ASP B N 1
ATOM 5326 C CA . ASP B 1 143 ? 13.641 -33.719 -26.609 1 97.81 143 ASP B CA 1
ATOM 5327 C C . ASP B 1 143 ? 14.32 -33.719 -25.234 1 97.81 143 ASP B C 1
ATOM 5329 O O . ASP B 1 143 ? 15.391 -33.156 -25.078 1 97.81 143 ASP B O 1
ATOM 5333 N N . LEU B 1 144 ? 13.711 -34.438 -24.344 1 98.06 144 LEU B N 1
ATOM 5334 C CA . LEU B 1 144 ? 14.211 -34.5 -22.969 1 98.06 144 LEU B CA 1
ATOM 5335 C C . LEU B 1 144 ? 15.312 -35.531 -22.828 1 98.06 144 LEU B C 1
ATOM 5337 O O . LEU B 1 144 ? 15.133 -36.688 -23.234 1 98.06 144 LEU B O 1
ATOM 5341 N N . ALA B 1 145 ? 16.391 -35.062 -22.281 1 96.69 145 ALA B N 1
ATOM 5342 C CA . ALA B 1 145 ? 17.516 -35.969 -22.062 1 96.69 145 ALA B CA 1
ATOM 5343 C C . ALA B 1 145 ? 17.594 -36.438 -20.609 1 96.69 145 ALA B C 1
ATOM 5345 O O . ALA B 1 145 ? 16.891 -35.875 -19.75 1 96.69 145 ALA B O 1
ATOM 5346 N N . GLN B 1 146 ? 18.422 -37.438 -20.391 1 92.31 146 GLN B N 1
ATOM 5347 C CA . GLN B 1 146 ? 18.688 -37.938 -19.031 1 92.31 146 GLN B CA 1
ATOM 5348 C C . GLN B 1 146 ? 20.141 -37.688 -18.641 1 92.31 146 GLN B C 1
ATOM 5350 O O . GLN B 1 146 ? 21 -37.438 -19.484 1 92.31 146 GLN B O 1
ATOM 5355 N N . GLY B 1 147 ? 20.312 -37.719 -17.375 1 88.69 147 GLY B N 1
ATOM 5356 C CA . GLY B 1 147 ? 21.672 -37.531 -16.891 1 88.69 147 GLY B CA 1
ATOM 5357 C C . GLY B 1 147 ? 22.234 -36.156 -17.156 1 88.69 147 GLY B C 1
ATOM 5358 O O . GLY B 1 147 ? 21.594 -35.125 -16.859 1 88.69 147 GLY B O 1
ATOM 5359 N N . ASP B 1 148 ? 23.469 -36.125 -17.812 1 92.44 148 ASP B N 1
ATOM 5360 C CA . ASP B 1 148 ? 24.156 -34.844 -17.969 1 92.44 148 ASP B CA 1
ATOM 5361 C C . ASP B 1 148 ? 24.031 -34.312 -19.406 1 92.44 148 ASP B C 1
ATOM 5363 O O . ASP B 1 148 ? 24.547 -33.25 -19.719 1 92.44 148 ASP B O 1
ATOM 5367 N N . ASP B 1 149 ? 23.266 -35 -20.203 1 96.12 149 ASP B N 1
ATOM 5368 C CA . ASP B 1 149 ? 23.078 -34.562 -21.578 1 96.12 149 ASP B CA 1
ATOM 5369 C C . ASP B 1 149 ? 22.109 -33.375 -21.641 1 96.12 149 ASP B C 1
ATOM 5371 O O . ASP B 1 149 ? 21.219 -33.25 -20.797 1 96.12 149 ASP B O 1
ATOM 5375 N N . ASP B 1 150 ? 22.266 -32.625 -22.609 1 97.75 150 ASP B N 1
ATOM 5376 C CA . ASP B 1 150 ? 21.422 -31.469 -22.781 1 97.75 150 ASP B CA 1
ATOM 5377 C C . ASP B 1 150 ? 20.062 -31.844 -23.375 1 97.75 150 ASP B C 1
ATOM 5379 O O . ASP B 1 150 ? 19.984 -32.781 -24.203 1 97.75 150 ASP B O 1
ATOM 5383 N N . HIS B 1 151 ? 19.062 -31.125 -22.969 1 98.5 151 HIS B N 1
ATOM 5384 C CA . HIS B 1 151 ? 17.797 -31.141 -23.688 1 98.5 151 HIS B CA 1
ATOM 5385 C C . HIS B 1 151 ? 17.906 -30.406 -25.016 1 98.5 151 HIS B C 1
ATOM 5387 O O . HIS B 1 151 ? 18.781 -29.562 -25.188 1 98.5 151 HIS B O 1
ATOM 5393 N N . VAL B 1 152 ? 17.031 -30.797 -25.969 1 98.25 152 VAL B N 1
ATOM 5394 C CA . VAL B 1 152 ? 16.969 -30.078 -27.234 1 98.25 152 VAL B CA 1
ATOM 5395 C C . VAL B 1 152 ? 15.562 -29.531 -27.453 1 98.25 152 VAL B C 1
ATOM 5397 O O . VAL B 1 152 ? 14.594 -30.297 -27.469 1 98.25 152 VAL B O 1
ATOM 5400 N N . ILE B 1 153 ? 15.438 -28.203 -27.578 1 98 153 ILE B N 1
ATOM 5401 C CA . ILE B 1 153 ? 14.164 -27.531 -27.828 1 98 153 ILE B CA 1
ATOM 5402 C C . ILE B 1 153 ? 14.086 -27.094 -29.281 1 98 153 ILE B C 1
ATOM 5404 O O . ILE B 1 153 ? 14.961 -26.375 -29.766 1 98 153 ILE B O 1
ATOM 5408 N N . THR B 1 154 ? 13.086 -27.594 -29.938 1 97 154 THR B N 1
ATOM 5409 C CA . THR B 1 154 ? 12.828 -27.203 -31.328 1 97 154 THR B CA 1
ATOM 5410 C C . THR B 1 154 ? 11.688 -26.188 -31.391 1 97 154 THR B C 1
ATOM 5412 O O . THR B 1 154 ? 10.625 -26.391 -30.797 1 97 154 THR B O 1
ATOM 5415 N N . TYR B 1 155 ? 11.906 -25.031 -32.094 1 96.19 155 TYR B N 1
ATOM 5416 C CA . TYR B 1 155 ? 10.898 -23.984 -32.188 1 96.19 155 TYR B CA 1
ATOM 5417 C C . TYR B 1 155 ? 10.859 -23.406 -33.594 1 96.19 155 TYR B C 1
ATOM 5419 O O . TYR B 1 155 ? 11.82 -23.562 -34.375 1 96.19 155 TYR B O 1
ATOM 5427 N N . GLU B 1 156 ? 9.734 -22.875 -33.938 1 95.06 156 GLU B N 1
ATOM 5428 C CA . GLU B 1 156 ? 9.523 -22.219 -35.25 1 95.06 156 GLU B CA 1
ATOM 5429 C C . GLU B 1 156 ? 9.289 -20.719 -35.094 1 95.06 156 GLU B C 1
ATOM 5431 O O . GLU B 1 156 ? 8.438 -20.297 -34.312 1 95.06 156 GLU B O 1
ATOM 5436 N N . VAL B 1 157 ? 10.102 -19.969 -35.719 1 90.44 157 VAL B N 1
ATOM 5437 C CA . VAL B 1 157 ? 9.914 -18.516 -35.75 1 90.44 157 VAL B CA 1
ATOM 5438 C C . VAL B 1 157 ? 9.023 -18.125 -36.906 1 90.44 157 VAL B C 1
ATOM 5440 O O . VAL B 1 157 ? 9.133 -18.688 -38 1 90.44 157 VAL B O 1
ATOM 5443 N N . ALA B 1 158 ? 8.102 -17.25 -36.625 1 84.25 158 ALA B N 1
ATOM 5444 C CA . ALA B 1 158 ? 7.156 -16.844 -37.656 1 84.25 158 ALA B CA 1
ATOM 5445 C C . ALA B 1 158 ? 7.879 -16.469 -38.938 1 84.25 158 ALA B C 1
ATOM 5447 O O . ALA B 1 158 ? 8.758 -15.602 -38.938 1 84.25 158 ALA B O 1
ATOM 5448 N N . GLY B 1 159 ? 7.406 -17.062 -40.094 1 80.19 159 GLY B N 1
ATOM 5449 C CA . GLY B 1 159 ? 7.934 -16.797 -41.438 1 80.19 159 GLY B CA 1
ATOM 5450 C C . GLY B 1 159 ? 9.305 -17.406 -41.656 1 80.19 159 GLY B C 1
ATOM 5451 O O . GLY B 1 159 ? 9.906 -17.203 -42.719 1 80.19 159 GLY B O 1
ATOM 5452 N N . GLY B 1 160 ? 9.812 -18.047 -40.531 1 79.19 160 GLY B N 1
ATOM 5453 C CA . GLY B 1 160 ? 11.172 -18.531 -40.688 1 79.19 160 GLY B CA 1
ATOM 5454 C C . GLY B 1 160 ? 11.273 -20.047 -40.594 1 79.19 160 GLY B C 1
ATOM 5455 O O . GLY B 1 160 ? 10.289 -20.766 -40.75 1 79.19 160 GLY B O 1
ATOM 5456 N N . GLU B 1 161 ? 12.523 -20.562 -40.5 1 82.12 161 GLU B N 1
ATOM 5457 C CA . GLU B 1 161 ? 12.859 -21.969 -40.438 1 82.12 161 GLU B CA 1
ATOM 5458 C C . GLU B 1 161 ? 12.812 -22.484 -39 1 82.12 161 GLU B C 1
ATOM 5460 O O . GLU B 1 161 ? 12.852 -21.703 -38.062 1 82.12 161 GLU B O 1
ATOM 5465 N N . GLU B 1 162 ? 12.602 -23.719 -38.906 1 91.31 162 GLU B N 1
ATOM 5466 C CA . GLU B 1 162 ? 12.719 -24.422 -37.625 1 91.31 162 GLU B CA 1
ATOM 5467 C C . GLU B 1 162 ? 14.141 -24.328 -37.062 1 91.31 162 GLU B C 1
ATOM 5469 O O . GLU B 1 162 ? 15.109 -24.453 -37.812 1 91.31 162 GLU B O 1
ATOM 5474 N N . ARG B 1 163 ? 14.203 -24.016 -35.844 1 93.94 163 ARG B N 1
ATOM 5475 C CA . ARG B 1 163 ? 15.484 -23.891 -35.125 1 93.94 163 ARG B CA 1
ATOM 5476 C C . ARG B 1 163 ? 15.508 -24.766 -33.875 1 93.94 163 ARG B C 1
ATOM 5478 O O . ARG B 1 163 ? 14.461 -25.219 -33.406 1 93.94 163 ARG B O 1
ATOM 5485 N N . SER B 1 164 ? 16.734 -25.047 -33.469 1 95.5 164 SER B N 1
ATOM 5486 C CA . SER B 1 164 ? 16.891 -25.797 -32.25 1 95.5 164 SER B CA 1
ATOM 5487 C C . SER B 1 164 ? 17.906 -25.141 -31.312 1 95.5 164 SER B C 1
ATOM 5489 O O . SER B 1 164 ? 18.828 -24.453 -31.781 1 95.5 164 SER B O 1
ATOM 5491 N N . VAL B 1 165 ? 17.703 -25.359 -30.094 1 97.31 165 VAL B N 1
ATOM 5492 C CA . VAL B 1 165 ? 18.625 -24.875 -29.078 1 97.31 165 VAL B CA 1
ATOM 5493 C C . VAL B 1 165 ? 18.797 -25.922 -27.984 1 97.31 165 VAL B C 1
ATOM 5495 O O . VAL B 1 165 ? 17.875 -26.703 -27.719 1 97.31 165 VAL B O 1
ATOM 5498 N N . ARG B 1 166 ? 19.953 -26.062 -27.438 1 97.88 166 ARG B N 1
ATOM 5499 C CA . ARG B 1 166 ? 20.219 -26.969 -26.328 1 97.88 166 ARG B CA 1
ATOM 5500 C C . ARG B 1 166 ? 20.094 -26.266 -24.984 1 97.88 166 ARG B C 1
ATOM 5502 O O . ARG B 1 166 ? 20.297 -25.062 -24.891 1 97.88 166 ARG B O 1
ATOM 5509 N N . ALA B 1 167 ? 19.672 -27.047 -24.016 1 98.12 167 ALA B N 1
ATOM 5510 C CA . ALA B 1 167 ? 19.531 -26.469 -22.688 1 98.12 167 ALA B CA 1
ATOM 5511 C C . ALA B 1 167 ? 19.891 -27.5 -21.609 1 98.12 167 ALA B C 1
ATOM 5513 O O . ALA B 1 167 ? 19.625 -28.688 -21.75 1 98.12 167 ALA B O 1
ATOM 5514 N N . ARG B 1 168 ? 20.516 -27.062 -20.578 1 98.19 168 ARG B N 1
ATOM 5515 C CA . ARG B 1 168 ? 20.719 -27.938 -19.438 1 98.19 168 ARG B CA 1
ATOM 5516 C C . ARG B 1 168 ? 19.406 -28.219 -18.719 1 98.19 168 ARG B C 1
ATOM 5518 O O . ARG B 1 168 ? 19.109 -29.375 -18.391 1 98.19 168 ARG B O 1
ATOM 5525 N N . PHE B 1 169 ? 18.625 -27.172 -18.406 1 98.69 169 PHE B N 1
ATOM 5526 C CA . PHE B 1 169 ? 17.328 -27.266 -17.734 1 98.69 169 PHE B CA 1
ATOM 5527 C C . PHE B 1 169 ? 16.219 -26.688 -18.609 1 98.69 169 PHE B C 1
ATOM 5529 O O . PHE B 1 169 ? 16.422 -25.672 -19.266 1 98.69 169 P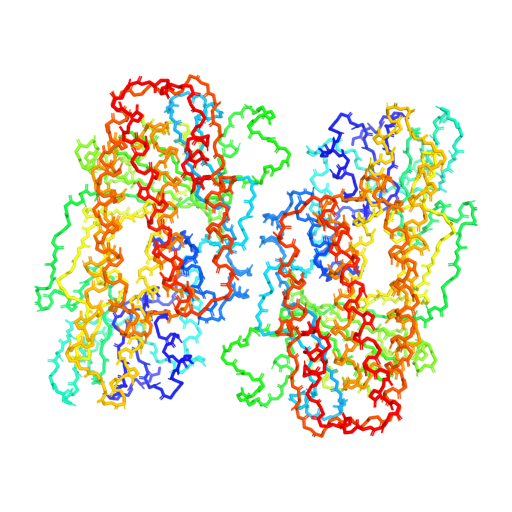HE B O 1
ATOM 5536 N N . VAL B 1 170 ? 15.023 -27.344 -18.625 1 98.81 170 VAL B N 1
ATOM 5537 C CA . VAL B 1 170 ? 13.891 -26.828 -19.391 1 98.81 170 VAL B CA 1
ATOM 5538 C C . VAL B 1 170 ? 12.703 -26.609 -18.453 1 98.81 170 VAL B C 1
ATOM 5540 O O . VAL B 1 170 ? 12.391 -27.469 -17.625 1 98.81 170 VAL B O 1
ATOM 5543 N N . ALA B 1 171 ? 12.102 -25.453 -18.531 1 98.94 171 ALA B N 1
ATOM 5544 C CA . ALA B 1 171 ? 10.859 -25.172 -17.812 1 98.94 171 ALA B CA 1
ATOM 5545 C C . ALA B 1 171 ? 9.703 -24.984 -18.797 1 98.94 171 ALA B C 1
ATOM 5547 O O . ALA B 1 171 ? 9.766 -24.156 -19.703 1 98.94 171 ALA B O 1
ATOM 5548 N N . ASP B 1 172 ? 8.695 -25.797 -18.625 1 98.94 172 ASP B N 1
ATOM 5549 C CA . ASP B 1 172 ? 7.469 -25.656 -19.406 1 98.94 172 ASP B CA 1
ATOM 5550 C C . ASP B 1 172 ? 6.547 -24.594 -18.812 1 98.94 172 ASP B C 1
ATOM 5552 O O . ASP B 1 172 ? 5.949 -24.812 -17.75 1 98.94 172 ASP B O 1
ATOM 5556 N N . ALA B 1 173 ? 6.379 -23.484 -19.438 1 98.62 173 ALA B N 1
ATOM 5557 C CA . ALA B 1 173 ? 5.477 -22.391 -19.062 1 98.62 173 ALA B CA 1
ATOM 5558 C C . ALA B 1 173 ? 4.477 -22.109 -20.188 1 98.62 173 ALA B C 1
ATOM 5560 O O . ALA B 1 173 ? 4.098 -20.969 -20.406 1 98.62 173 ALA B O 1
ATOM 5561 N N . SER B 1 174 ? 4.055 -23.125 -20.859 1 97.56 174 SER B N 1
ATOM 5562 C CA . SER B 1 174 ? 3.221 -22.984 -22.047 1 97.56 174 SER B CA 1
ATOM 5563 C C . SER B 1 174 ? 1.744 -22.891 -21.688 1 97.56 174 SER B C 1
ATOM 5565 O O . SER B 1 174 ? 0.877 -22.984 -22.562 1 97.56 174 SER B O 1
ATOM 5567 N N . GLY B 1 175 ? 1.473 -22.75 -20.406 1 95.19 175 GLY B N 1
ATOM 5568 C CA . GLY B 1 175 ? 0.089 -22.656 -19.969 1 95.19 175 GLY B CA 1
ATOM 5569 C C . GLY B 1 175 ? -0.722 -23.906 -20.297 1 95.19 175 GLY B C 1
ATOM 5570 O O . GLY B 1 175 ? -0.3 -25.016 -19.984 1 95.19 175 GLY B O 1
ATOM 5571 N N . ARG B 1 176 ? -1.81 -23.719 -20.859 1 93.75 176 ARG B N 1
ATOM 5572 C CA . ARG B 1 176 ? -2.725 -24.828 -21.125 1 93.75 176 ARG B CA 1
ATOM 5573 C C . ARG B 1 176 ? -2.219 -25.672 -22.297 1 93.75 176 ARG B C 1
ATOM 5575 O O . ARG B 1 176 ? -2.764 -26.75 -22.562 1 93.75 176 ARG B O 1
ATOM 5582 N N . GLY B 1 177 ? -1.158 -25.188 -22.906 1 94.88 177 GLY B N 1
ATOM 5583 C CA . GLY B 1 177 ? -0.496 -26.047 -23.875 1 94.88 177 GLY B CA 1
ATOM 5584 C C . GLY B 1 177 ? 0.101 -27.297 -23.25 1 94.88 177 GLY B C 1
ATOM 5585 O O . GLY B 1 177 ? 0.172 -28.344 -23.906 1 94.88 177 GLY B O 1
ATOM 5586 N N . LYS B 1 178 ? 0.573 -27.219 -22.031 1 96.69 178 LYS B N 1
ATOM 5587 C CA . LYS B 1 178 ? 1.06 -28.359 -21.234 1 96.69 178 LYS B CA 1
ATOM 5588 C C . LYS B 1 178 ? 2.055 -29.188 -22.031 1 96.69 178 LYS B C 1
ATOM 5590 O O . LYS B 1 178 ? 1.897 -30.406 -22.156 1 96.69 178 LYS B O 1
ATOM 5595 N N . LEU B 1 179 ? 3.045 -28.547 -22.547 1 97.62 179 LEU B N 1
ATOM 5596 C CA . LEU B 1 179 ? 3.979 -29.141 -23.5 1 97.62 179 LEU B CA 1
ATOM 5597 C C . LEU B 1 179 ? 4.582 -30.422 -22.938 1 97.62 179 LEU B C 1
ATOM 5599 O O . LEU B 1 179 ? 4.465 -31.484 -23.562 1 97.62 179 LEU B O 1
ATOM 5603 N N . ILE B 1 180 ? 5.152 -30.375 -21.797 1 98.12 180 ILE B N 1
ATOM 5604 C CA . ILE B 1 180 ? 5.863 -31.516 -21.234 1 98.12 180 ILE B CA 1
ATOM 5605 C C . ILE B 1 180 ? 4.855 -32.531 -20.703 1 98.12 180 ILE B C 1
ATOM 5607 O O . ILE B 1 180 ? 5.047 -33.75 -20.859 1 98.12 180 ILE B O 1
ATOM 5611 N N . GLN B 1 181 ? 3.83 -32.062 -20.062 1 96.69 181 GLN B N 1
ATOM 5612 C CA . GLN B 1 181 ? 2.795 -32.969 -19.562 1 96.69 181 GLN B CA 1
ATOM 5613 C C . GLN B 1 181 ? 2.24 -33.844 -20.672 1 96.69 181 GLN B C 1
ATOM 5615 O O . GLN B 1 181 ? 2.037 -35.062 -20.484 1 96.69 181 GLN B O 1
ATOM 5620 N N . ARG B 1 182 ? 1.966 -33.281 -21.75 1 96.94 182 ARG B N 1
ATOM 5621 C CA . ARG B 1 182 ? 1.433 -34.031 -22.891 1 96.94 182 ARG B CA 1
ATOM 5622 C C . ARG B 1 182 ? 2.467 -35 -23.438 1 96.94 182 ARG B C 1
ATOM 5624 O O . ARG B 1 182 ? 2.143 -36.156 -23.75 1 96.94 182 ARG B O 1
ATOM 5631 N N . LYS B 1 183 ? 3.664 -34.531 -23.594 1 97.25 183 LYS B N 1
ATOM 5632 C CA . LYS B 1 183 ? 4.746 -35.344 -24.125 1 97.25 183 LYS B CA 1
ATOM 5633 C C . LYS B 1 183 ? 4.961 -36.625 -23.297 1 97.25 183 LYS B C 1
ATOM 5635 O O . LYS B 1 183 ? 5.211 -37.688 -23.844 1 97.25 183 LYS B O 1
ATOM 5640 N N . LEU B 1 184 ? 4.863 -36.438 -22.031 1 97.94 184 LEU B N 1
ATOM 5641 C CA . LEU B 1 184 ? 5.227 -37.531 -21.141 1 97.94 184 LEU B CA 1
ATOM 5642 C C . LEU B 1 184 ? 3.982 -38.25 -20.625 1 97.94 184 LEU B C 1
ATOM 5644 O O . LEU B 1 184 ? 4.086 -39.188 -19.844 1 97.94 184 LEU B O 1
ATOM 5648 N N . GLY B 1 185 ? 2.793 -37.781 -21.031 1 97.56 185 GLY B N 1
ATOM 5649 C CA . GLY B 1 185 ? 1.557 -38.406 -20.578 1 97.56 185 GLY B CA 1
ATOM 5650 C C . GLY B 1 185 ? 1.328 -38.281 -19.094 1 97.56 185 GLY B C 1
ATOM 5651 O O . GLY B 1 185 ? 1.002 -39.25 -18.406 1 97.56 185 GLY B O 1
ATOM 5652 N N . LEU B 1 186 ? 1.514 -37.062 -18.578 1 98.06 186 LEU B N 1
ATOM 5653 C CA . LEU B 1 186 ? 1.486 -36.844 -17.141 1 98.06 186 LEU B CA 1
ATOM 5654 C C . LEU B 1 186 ? 0.154 -36.25 -16.703 1 98.06 186 LEU B C 1
ATOM 5656 O O . LEU B 1 186 ? -0.042 -35.938 -15.516 1 98.06 186 LEU B O 1
ATOM 5660 N N . GLY B 1 187 ? -0.766 -36.031 -17.578 1 96.44 187 GLY B N 1
ATOM 5661 C CA . GLY B 1 187 ? -2.039 -35.406 -17.25 1 96.44 187 GLY B CA 1
ATOM 5662 C C . GLY B 1 187 ? -2.879 -36.219 -16.297 1 96.44 187 GLY B C 1
ATOM 5663 O O . GLY B 1 187 ? -2.928 -37.469 -16.406 1 96.44 187 GLY B O 1
ATOM 5664 N N . ALA B 1 188 ? -3.48 -35.562 -15.344 1 94.5 188 ALA B N 1
ATOM 5665 C CA . ALA B 1 188 ? -4.445 -36.188 -14.438 1 94.5 188 ALA B CA 1
ATOM 5666 C C . ALA B 1 188 ? -5.754 -35.406 -14.422 1 94.5 188 ALA B C 1
ATOM 5668 O O . ALA B 1 188 ? -5.75 -34.156 -14.32 1 94.5 188 ALA B O 1
ATOM 5669 N N . PRO B 1 189 ? -6.801 -36.125 -14.609 1 90.69 189 PRO B N 1
ATOM 5670 C CA . PRO B 1 189 ? -8.078 -35.438 -14.625 1 90.69 189 PRO B CA 1
ATOM 5671 C C . PRO B 1 189 ? -8.453 -34.844 -13.258 1 90.69 189 PRO B C 1
ATOM 5673 O O . PRO B 1 189 ? -8.039 -35.375 -12.227 1 90.69 189 PRO B O 1
ATOM 5676 N N . SER B 1 190 ? -9.18 -33.781 -13.305 1 95.19 190 SER B N 1
ATOM 5677 C CA . SER B 1 190 ? -9.781 -33.188 -12.109 1 95.19 190 SER B CA 1
ATOM 5678 C C . SER B 1 190 ? -11.258 -33.562 -12 1 95.19 190 SER B C 1
ATOM 5680 O O . SER B 1 190 ? -11.977 -33.562 -13 1 95.19 190 SER B O 1
ATOM 5682 N N . PRO B 1 191 ? -11.688 -33.906 -10.805 1 95.31 191 PRO B N 1
ATOM 5683 C CA . PRO B 1 191 ? -13.125 -34.156 -10.633 1 95.31 191 PRO B CA 1
ATOM 5684 C C . PRO B 1 191 ? -13.953 -32.875 -10.688 1 95.31 191 PRO B C 1
ATOM 5686 O O . PRO B 1 191 ? -15.18 -32.938 -10.758 1 95.31 191 PRO B O 1
ATOM 5689 N N . HIS B 1 192 ? -13.367 -31.797 -10.594 1 96.81 192 HIS B N 1
ATOM 5690 C CA . HIS B 1 192 ? -14.008 -30.484 -10.57 1 96.81 192 HIS B CA 1
ATOM 5691 C C . HIS B 1 192 ? -14.289 -29.984 -11.977 1 96.81 192 HIS B C 1
ATOM 5693 O O . HIS B 1 192 ? -13.422 -29.375 -12.609 1 96.81 192 HIS B O 1
ATOM 5699 N N . LYS B 1 193 ? -15.578 -30.141 -12.43 1 96.25 193 LYS B N 1
ATOM 5700 C CA . LYS B 1 193 ? -15.969 -29.828 -13.797 1 96.25 193 LYS B CA 1
ATOM 5701 C C . LYS B 1 193 ? -16.625 -28.453 -13.883 1 96.25 193 LYS B C 1
ATOM 5703 O O . LYS B 1 193 ? -17.828 -28.312 -13.68 1 96.25 193 LYS B O 1
ATOM 5708 N N . ILE B 1 194 ? -15.844 -27.5 -14.305 1 97.69 194 ILE B N 1
ATOM 5709 C CA . ILE B 1 194 ? -16.344 -26.141 -14.422 1 97.69 194 ILE B CA 1
ATOM 5710 C C . ILE B 1 194 ? -15.961 -25.562 -15.781 1 97.69 194 ILE B C 1
ATOM 5712 O O . ILE B 1 194 ? -14.992 -26.016 -16.406 1 97.69 194 ILE B O 1
ATOM 5716 N N . ASN B 1 195 ? -16.781 -24.641 -16.234 1 98.12 195 ASN B N 1
ATOM 5717 C CA . ASN B 1 195 ? -16.578 -23.891 -17.484 1 98.12 195 ASN B CA 1
ATOM 5718 C C . ASN B 1 195 ? -16.609 -22.391 -17.234 1 98.12 195 ASN B C 1
ATOM 5720 O O . ASN B 1 195 ? -17.094 -21.922 -16.203 1 98.12 195 ASN B O 1
ATOM 5724 N N . ALA B 1 196 ? -16.016 -21.656 -18.188 1 97.06 196 ALA B N 1
ATOM 5725 C CA . ALA B 1 196 ? -15.938 -20.219 -18 1 97.06 196 ALA B CA 1
ATOM 5726 C C . ALA B 1 196 ? -16.078 -19.484 -19.328 1 97.06 196 ALA B C 1
ATOM 5728 O O . ALA B 1 196 ? -15.727 -20.016 -20.391 1 97.06 196 ALA B O 1
ATOM 5729 N N . ALA B 1 197 ? -16.609 -18.344 -19.281 1 97.31 197 ALA B N 1
ATOM 5730 C CA . ALA B 1 197 ? -16.562 -17.312 -20.312 1 97.31 197 ALA B CA 1
ATOM 5731 C C . ALA B 1 197 ? -16.234 -15.953 -19.719 1 97.31 197 ALA B C 1
ATOM 5733 O O . ALA B 1 197 ? -16.719 -15.617 -18.625 1 97.31 197 ALA B O 1
ATOM 5734 N N . TRP B 1 198 ? -15.367 -15.211 -20.359 1 95.44 198 TRP B N 1
ATOM 5735 C CA . TRP B 1 198 ? -15.07 -13.898 -19.812 1 95.44 198 TRP B CA 1
ATOM 5736 C C . TRP B 1 198 ? -14.734 -12.898 -20.922 1 95.44 198 TRP B C 1
ATOM 5738 O O . TRP B 1 198 ? -14.445 -13.289 -22.047 1 95.44 198 TRP B O 1
ATOM 5748 N N . TRP B 1 199 ? -14.891 -11.672 -20.625 1 95.25 199 TRP B N 1
ATOM 5749 C CA . TRP B 1 199 ? -14.648 -10.562 -21.547 1 95.25 199 TRP B CA 1
ATOM 5750 C C . TRP B 1 199 ? -14.297 -9.289 -20.797 1 95.25 199 TRP B C 1
ATOM 5752 O O . TRP B 1 199 ? -14.438 -9.227 -19.562 1 95.25 199 TRP B O 1
ATOM 5762 N N . ARG B 1 200 ? -13.805 -8.367 -21.516 1 95.25 200 ARG B N 1
ATOM 5763 C CA . ARG B 1 200 ? -13.547 -7.039 -20.969 1 95.25 200 ARG B CA 1
ATOM 5764 C C . ARG B 1 200 ? -14.508 -6.012 -21.547 1 95.25 200 ARG B C 1
ATOM 5766 O O . ARG B 1 200 ? -14.836 -6.066 -22.734 1 95.25 200 ARG B O 1
ATOM 5773 N N . LEU B 1 201 ? -14.898 -5.094 -20.719 1 96 201 LEU B N 1
ATOM 5774 C CA . LEU B 1 201 ? -15.688 -3.936 -21.125 1 96 201 LEU B CA 1
ATOM 5775 C C . LEU B 1 201 ? -14.844 -2.662 -21.078 1 96 201 LEU B C 1
ATOM 5777 O O . LEU B 1 201 ? -14.062 -2.465 -20.141 1 96 201 LEU B O 1
ATOM 5781 N N . ARG B 1 202 ? -15.023 -1.846 -22.125 1 95.62 202 ARG B N 1
ATOM 5782 C CA . ARG B 1 202 ? -14.398 -0.529 -22.078 1 95.62 202 ARG B CA 1
ATOM 5783 C C . ARG B 1 202 ? -15.039 0.339 -21 1 95.62 202 ARG B C 1
ATOM 5785 O O . ARG B 1 202 ? -16.266 0.493 -20.969 1 95.62 202 ARG B O 1
ATOM 5792 N N . GLY B 1 203 ? -14.125 0.78 -20.156 1 95.69 203 GLY B N 1
ATOM 5793 C CA . GLY B 1 203 ? -14.602 1.729 -19.172 1 95.69 203 GLY B CA 1
ATOM 5794 C C . GLY B 1 203 ? -14.797 1.11 -17.797 1 95.69 203 GLY B C 1
ATOM 5795 O O . GLY B 1 203 ? -14.578 -0.089 -17.625 1 95.69 203 GLY B O 1
ATOM 5796 N N . GLU B 1 204 ? -15.125 2.006 -16.844 1 96 204 GLU B N 1
ATOM 5797 C CA . GLU B 1 204 ? -15.305 1.629 -15.445 1 96 204 GLU B CA 1
ATOM 5798 C C . GLU B 1 204 ? -16.75 1.239 -15.164 1 96 204 GLU B C 1
ATOM 5800 O O . GLU B 1 204 ? -17.672 2.01 -15.438 1 96 204 GLU B O 1
ATOM 5805 N N . TYR B 1 205 ? -17 0.064 -14.727 1 97.5 205 TYR B N 1
ATOM 5806 C CA . TYR B 1 205 ? -18.281 -0.406 -14.242 1 97.5 205 TYR B CA 1
ATOM 5807 C C . TYR B 1 205 ? -18.234 -0.719 -12.758 1 97.5 205 TYR B C 1
ATOM 5809 O O . TYR B 1 205 ? -17.812 -1.803 -12.359 1 97.5 205 TYR B O 1
ATOM 5817 N N . ASP B 1 206 ? -18.797 0.234 -11.969 1 96.81 206 ASP B N 1
ATOM 5818 C CA . ASP B 1 206 ? -18.719 0.268 -10.516 1 96.81 206 ASP B CA 1
ATOM 5819 C C . ASP B 1 206 ? -20 -0.3 -9.891 1 96.81 206 ASP B C 1
ATOM 5821 O O . ASP B 1 206 ? -21.094 0.205 -10.133 1 96.81 206 ASP B O 1
ATOM 5825 N N . VAL B 1 207 ? -19.797 -1.334 -9.016 1 96.81 207 VAL B N 1
ATOM 5826 C CA . VAL B 1 207 ? -20.953 -1.979 -8.406 1 96.81 207 VAL B CA 1
ATOM 5827 C C . VAL B 1 207 ? -21.734 -0.957 -7.594 1 96.81 207 VAL B C 1
ATOM 5829 O O . VAL B 1 207 ? -22.953 -1.113 -7.398 1 96.81 207 VAL B O 1
ATOM 5832 N N . GLU B 1 208 ? -21.125 0.073 -7.082 1 94.69 208 GLU B N 1
ATOM 5833 C CA . GLU B 1 208 ? -21.844 1.097 -6.332 1 94.69 208 GLU B CA 1
ATOM 5834 C C . GLU B 1 208 ? -22.719 1.938 -7.254 1 94.69 208 GLU B C 1
ATOM 5836 O O . GLU B 1 208 ? -23.781 2.434 -6.84 1 94.69 208 GLU B O 1
ATOM 5841 N N . GLU B 1 209 ? -22.281 2.102 -8.492 1 94.81 209 GLU B N 1
ATOM 5842 C CA . GLU B 1 209 ? -23.109 2.779 -9.492 1 94.81 209 GLU B CA 1
ATOM 5843 C C . GLU B 1 209 ? -24.234 1.87 -9.992 1 94.81 209 GLU B C 1
ATOM 5845 O O . GLU B 1 209 ? -25.297 2.348 -10.383 1 94.81 209 GLU B O 1
ATOM 5850 N N . MET B 1 210 ? -23.938 0.607 -9.953 1 95.94 210 MET B N 1
ATOM 5851 C CA . MET B 1 210 ? -24.906 -0.396 -10.359 1 95.94 210 MET B CA 1
ATOM 5852 C C . MET B 1 210 ? -26.062 -0.471 -9.352 1 95.94 210 MET B C 1
ATOM 5854 O O . MET B 1 210 ? -27.203 -0.744 -9.727 1 95.94 210 MET B O 1
ATOM 5858 N N . ALA B 1 211 ? -25.75 -0.161 -8.109 1 93.75 211 ALA B N 1
ATOM 5859 C CA . ALA B 1 211 ? -26.734 -0.237 -7.035 1 93.75 211 ALA B CA 1
ATOM 5860 C C . ALA B 1 211 ? -27.734 0.92 -7.113 1 93.75 211 ALA B C 1
ATOM 5862 O O . ALA B 1 211 ? -27.438 1.962 -7.703 1 93.75 211 ALA B O 1
ATOM 5863 N N . GLY B 1 212 ? -28.938 0.723 -6.609 1 88 212 GLY B N 1
ATOM 5864 C CA . GLY B 1 212 ? -29.922 1.794 -6.457 1 88 212 GLY B CA 1
ATOM 5865 C C . GLY B 1 212 ? -29.625 2.695 -5.27 1 88 212 GLY B C 1
ATOM 5866 O O . GLY B 1 212 ? -28.484 2.809 -4.832 1 88 212 GLY B O 1
ATOM 5867 N N . PRO B 1 213 ? -30.609 3.434 -4.883 1 81.06 213 PRO B N 1
ATOM 5868 C CA . PRO B 1 213 ? -30.453 4.258 -3.684 1 81.06 213 PRO B CA 1
ATOM 5869 C C . PRO B 1 213 ? -30.016 3.447 -2.463 1 81.06 213 PRO B C 1
ATOM 5871 O O . PRO B 1 213 ? -30.547 2.355 -2.229 1 81.06 213 PRO B O 1
ATOM 5874 N N . THR B 1 214 ? -28.984 3.969 -1.839 1 80.31 214 THR B N 1
ATOM 5875 C CA . THR B 1 214 ? -28.406 3.178 -0.753 1 80.31 214 THR B CA 1
ATOM 5876 C C . THR B 1 214 ? -28.656 3.852 0.593 1 80.31 214 THR B C 1
ATOM 5878 O O . THR B 1 214 ? -29.062 5.016 0.646 1 80.31 214 THR B O 1
ATOM 5881 N N . SER B 1 215 ? -28.578 3.025 1.629 1 80.62 215 SER B N 1
ATOM 5882 C CA . SER B 1 215 ? -28.734 3.471 3.012 1 80.62 215 SER B CA 1
ATOM 5883 C C . SER B 1 215 ? -27.375 3.619 3.693 1 80.62 215 SER B C 1
ATOM 5885 O O . SER B 1 215 ? -26.359 3.123 3.193 1 80.62 215 SER B O 1
ATOM 5887 N N . PRO B 1 216 ? -27.359 4.309 4.836 1 80.94 216 PRO B N 1
ATOM 5888 C CA . PRO B 1 216 ? -26.125 4.414 5.609 1 80.94 216 PRO B CA 1
ATOM 5889 C C . PRO B 1 216 ? -25.609 3.055 6.09 1 80.94 216 PRO B C 1
ATOM 5891 O O . PRO B 1 216 ? -24.422 2.908 6.383 1 80.94 216 PRO B O 1
ATOM 5894 N N . THR B 1 217 ? -26.469 2.154 6.098 1 83.38 217 THR B N 1
ATOM 5895 C CA . THR B 1 217 ? -26.047 0.814 6.492 1 83.38 217 THR B CA 1
ATOM 5896 C C . THR B 1 217 ? -25.25 0.149 5.379 1 83.38 217 THR B C 1
ATOM 5898 O O . THR B 1 217 ? -24.297 -0.595 5.648 1 83.38 217 THR B O 1
ATOM 5901 N N . TRP B 1 218 ? -25.672 0.483 4.207 1 88.94 218 TRP B N 1
ATOM 5902 C CA . TRP B 1 218 ? -24.984 -0.08 3.051 1 88.94 218 TRP B CA 1
ATOM 5903 C C . TRP B 1 218 ? -23.688 0.674 2.768 1 88.94 218 TRP B C 1
ATOM 5905 O O . TRP B 1 218 ? -22.688 0.08 2.336 1 88.94 218 TRP B O 1
ATOM 5915 N N . ARG B 1 219 ? -23.703 1.941 3.119 1 86.38 219 ARG B N 1
ATOM 5916 C CA . ARG B 1 219 ? -22.531 2.76 2.865 1 86.38 219 ARG B CA 1
ATOM 5917 C C . ARG B 1 219 ? -22.141 3.568 4.102 1 86.38 219 ARG B C 1
ATOM 5919 O O . ARG B 1 219 ? -22.25 4.797 4.102 1 86.38 219 ARG B O 1
ATOM 5926 N N . PRO B 1 220 ? -21.562 2.816 5.023 1 84.44 220 PRO B N 1
ATOM 5927 C CA . PRO B 1 220 ? -21.062 3.562 6.184 1 84.44 220 PRO B CA 1
ATOM 5928 C C . PRO B 1 220 ? -19.859 4.434 5.852 1 84.44 220 PRO B C 1
ATOM 5930 O O . PRO B 1 220 ? -19.234 4.254 4.801 1 84.44 220 PRO B O 1
ATOM 5933 N N . LYS B 1 221 ? -19.5 5.332 6.734 1 76.12 221 LYS B N 1
ATOM 5934 C CA . LYS B 1 221 ? -18.438 6.312 6.559 1 76.12 221 LYS B CA 1
ATOM 5935 C C . LYS B 1 221 ? -17.094 5.633 6.355 1 76.12 221 LYS B C 1
ATOM 5937 O O . LYS B 1 221 ? -16.203 6.18 5.699 1 76.12 221 LYS B O 1
ATOM 5942 N N . THR B 1 222 ? -16.969 4.5 6.82 1 80 222 THR B N 1
ATOM 5943 C CA . THR B 1 222 ? -15.688 3.805 6.812 1 80 222 THR B CA 1
ATOM 5944 C C . THR B 1 222 ? -15.539 2.955 5.555 1 80 222 THR B C 1
ATOM 5946 O O . THR B 1 222 ? -14.477 2.381 5.309 1 80 222 THR B O 1
ATOM 5949 N N . GLN B 1 223 ? -16.562 2.93 4.758 1 88.19 223 GLN B N 1
ATOM 5950 C CA . GLN B 1 223 ? -16.547 2.037 3.604 1 88.19 223 GLN B CA 1
ATOM 5951 C C . GLN B 1 223 ? -15.734 2.637 2.461 1 88.19 223 GLN B C 1
ATOM 5953 O O . GLN B 1 223 ? -16.047 3.723 1.97 1 88.19 223 GLN B O 1
ATOM 5958 N N . GLU B 1 224 ? -14.656 1.983 2.084 1 93.5 224 GLU B N 1
ATOM 5959 C CA . GLU B 1 224 ? -13.953 2.293 0.842 1 93.5 224 GLU B CA 1
ATOM 5960 C C . GLU B 1 224 ? -14.781 1.89 -0.376 1 93.5 224 GLU B C 1
ATOM 5962 O O . GLU B 1 224 ? -15.719 1.096 -0.263 1 93.5 224 GLU B O 1
ATOM 5967 N N . ARG B 1 225 ? -14.43 2.494 -1.479 1 94.25 225 ARG B N 1
ATOM 5968 C CA . ARG B 1 225 ? -15.141 2.209 -2.725 1 94.25 225 ARG B CA 1
ATOM 5969 C C . ARG B 1 225 ? -15.062 0.726 -3.068 1 94.25 225 ARG B C 1
ATOM 5971 O O . ARG B 1 225 ? -13.969 0.176 -3.238 1 94.25 225 ARG B O 1
ATOM 5978 N N . ARG B 1 226 ? -16.234 0.04 -3.174 1 96.56 226 ARG B N 1
ATOM 5979 C CA . ARG B 1 226 ? -16.328 -1.394 -3.43 1 96.56 226 ARG B CA 1
ATOM 5980 C C . ARG B 1 226 ? -15.711 -1.749 -4.777 1 96.56 226 ARG B C 1
ATOM 5982 O O . ARG B 1 226 ? -15.359 -2.906 -5.02 1 96.56 226 ARG B O 1
ATOM 5989 N N . TRP B 1 227 ? -15.586 -0.763 -5.641 1 96.81 227 TRP B N 1
ATOM 5990 C CA . TRP B 1 227 ? -15.023 -0.921 -6.977 1 96.81 227 TRP B CA 1
ATOM 5991 C C . TRP B 1 227 ? -13.641 -1.562 -6.914 1 96.81 227 TRP B C 1
ATOM 5993 O O . TRP B 1 227 ? -13.266 -2.338 -7.797 1 96.81 227 TRP B O 1
ATOM 6003 N N . PHE B 1 228 ? -12.922 -1.356 -5.855 1 97.31 228 PHE B N 1
ATOM 6004 C CA . PHE B 1 228 ? -11.547 -1.818 -5.727 1 97.31 228 PHE B CA 1
ATOM 6005 C C . PHE B 1 228 ? -11.5 -3.307 -5.406 1 97.31 228 PHE B C 1
ATOM 6007 O O . PHE B 1 228 ? -10.445 -3.934 -5.484 1 97.31 228 PHE B O 1
ATOM 6014 N N . SER B 1 229 ? -12.594 -3.928 -5.047 1 97.88 229 SER B N 1
ATOM 6015 C CA . SER B 1 229 ? -12.633 -5.34 -4.676 1 97.88 229 SER B CA 1
ATOM 6016 C C . SER B 1 229 ? -12.695 -6.23 -5.91 1 97.88 229 SER B C 1
ATOM 6018 O O . SER B 1 229 ? -12.938 -5.754 -7.02 1 97.88 229 SER B O 1
ATOM 6020 N N . THR B 1 230 ? -12.281 -7.457 -5.746 1 98.06 230 THR B N 1
ATOM 6021 C CA . THR B 1 230 ? -12.781 -8.492 -6.641 1 98.06 230 THR B CA 1
ATOM 6022 C C . THR B 1 230 ? -14.234 -8.844 -6.305 1 98.06 230 THR B C 1
ATOM 6024 O O . THR B 1 230 ? -14.492 -9.57 -5.344 1 98.06 230 THR B O 1
ATOM 6027 N N . ASN B 1 231 ? -15.18 -8.328 -7.109 1 98.56 231 ASN B N 1
ATOM 6028 C CA . ASN B 1 231 ? -16.609 -8.477 -6.828 1 98.56 231 ASN B CA 1
ATOM 6029 C C . ASN B 1 231 ? -17.188 -9.703 -7.523 1 98.56 231 ASN B C 1
ATOM 6031 O O . ASN B 1 231 ? -17.047 -9.859 -8.734 1 98.56 231 ASN B O 1
ATOM 6035 N N . HIS B 1 232 ? -17.812 -10.57 -6.75 1 98.75 232 HIS B N 1
ATOM 6036 C CA . HIS B 1 232 ? -18.469 -11.758 -7.277 1 98.75 232 HIS B CA 1
ATOM 6037 C C . HIS B 1 232 ? -19.969 -11.695 -7.059 1 98.75 232 HIS B C 1
ATOM 6039 O O . HIS B 1 232 ? -20.438 -11.492 -5.934 1 98.75 232 HIS B O 1
ATOM 6045 N N . LEU B 1 233 ? -20.734 -11.828 -8.109 1 98.81 233 LEU B N 1
ATOM 6046 C CA . LEU B 1 233 ? -22.172 -12.117 -8.008 1 98.81 233 LEU B CA 1
ATOM 6047 C C . LEU B 1 233 ? -22.422 -13.617 -7.941 1 98.81 233 LEU B C 1
ATOM 6049 O O . LEU B 1 233 ? -22.078 -14.352 -8.875 1 98.81 233 LEU B O 1
ATOM 6053 N N . MET B 1 234 ? -23.047 -14.016 -6.832 1 98.56 234 MET B N 1
ATOM 6054 C CA . MET B 1 234 ? -23.094 -15.445 -6.516 1 98.56 234 MET B CA 1
ATOM 6055 C C . MET B 1 234 ? -24.5 -16 -6.77 1 98.56 234 MET B C 1
ATOM 6057 O O . MET B 1 234 ? -25.5 -15.336 -6.488 1 98.56 234 MET B O 1
ATOM 6061 N N . GLY B 1 235 ? -24.547 -17.203 -7.262 1 98.06 235 GLY B N 1
ATOM 6062 C CA . GLY B 1 235 ? -25.75 -18 -7.402 1 98.06 235 GLY B CA 1
ATOM 6063 C C . GLY B 1 235 ? -25.484 -19.5 -7.371 1 98.06 235 GLY B C 1
ATOM 6064 O O . GLY B 1 235 ? -24.344 -19.922 -7.398 1 98.06 235 GLY B O 1
ATOM 6065 N N . THR B 1 236 ? -26.594 -20.266 -7.266 1 97.69 236 THR B N 1
ATOM 6066 C CA . THR B 1 236 ? -26.453 -21.719 -7.234 1 97.69 236 THR B CA 1
ATOM 6067 C C . THR B 1 236 ? -25.797 -22.234 -8.523 1 97.69 236 THR B C 1
ATOM 6069 O O . THR B 1 236 ? -26.375 -22.094 -9.602 1 97.69 236 THR B O 1
ATOM 6072 N N . GLY B 1 237 ? -24.625 -22.719 -8.367 1 98.38 237 GLY B N 1
ATOM 6073 C CA . GLY B 1 237 ? -23.953 -23.344 -9.492 1 98.38 237 GLY B CA 1
ATOM 6074 C C . GLY B 1 237 ? -23.094 -22.375 -10.289 1 98.38 237 GLY B C 1
ATOM 6075 O O . GLY B 1 237 ? -22.547 -22.734 -11.336 1 98.38 237 GLY B O 1
ATOM 6076 N N . TYR B 1 238 ? -23.047 -21.078 -9.797 1 98.62 238 TYR B N 1
ATOM 6077 C CA . TYR B 1 238 ? -22.266 -20.156 -10.617 1 98.62 238 TYR B CA 1
ATOM 6078 C C . TYR B 1 238 ? -21.766 -18.969 -9.789 1 98.62 238 TYR B C 1
ATOM 6080 O O . TYR B 1 238 ? -22.219 -18.75 -8.664 1 98.62 238 TYR B O 1
ATOM 6088 N N . TRP B 1 239 ? -20.844 -18.297 -10.352 1 98.69 239 TRP B N 1
ATOM 6089 C CA . TRP B 1 239 ? -20.453 -16.953 -9.938 1 98.69 239 TRP B CA 1
ATOM 6090 C C . TRP B 1 239 ? -20.031 -16.109 -11.133 1 98.69 239 TRP B C 1
ATOM 6092 O O . TRP B 1 239 ? -19.609 -16.641 -12.156 1 98.69 239 TRP B O 1
ATOM 6102 N N . VAL B 1 240 ? -20.203 -14.789 -11.016 1 98.75 240 VAL B N 1
ATOM 6103 C CA . VAL B 1 240 ? -19.828 -13.797 -12.008 1 98.75 240 VAL B CA 1
ATOM 6104 C C . VAL B 1 240 ? -18.875 -12.781 -11.383 1 98.75 240 VAL B C 1
ATOM 6106 O O . VAL B 1 240 ? -19.141 -12.242 -10.305 1 98.75 240 VAL B O 1
ATOM 6109 N N . TRP B 1 241 ? -17.719 -12.555 -12.078 1 98.19 241 TRP B N 1
ATOM 6110 C CA . TRP B 1 241 ? -16.828 -11.578 -11.469 1 98.19 241 TRP B CA 1
ATOM 6111 C C . TRP B 1 241 ? -16.906 -10.234 -12.188 1 98.19 241 TRP B C 1
ATOM 6113 O O . TRP B 1 241 ? -17.281 -10.172 -13.359 1 98.19 241 TRP B O 1
ATOM 6123 N N . MET B 1 242 ? -16.703 -9.18 -11.477 1 98.06 242 MET B N 1
ATOM 6124 C CA . MET B 1 242 ? -16.406 -7.824 -11.922 1 98.06 242 MET B CA 1
ATOM 6125 C C . MET B 1 242 ? -15.094 -7.328 -11.328 1 98.06 242 MET B C 1
ATOM 6127 O O . MET B 1 242 ? -14.992 -7.145 -10.109 1 98.06 242 MET B O 1
ATOM 6131 N N . ILE B 1 243 ? -14.078 -7.129 -12.141 1 97.56 243 ILE B N 1
ATOM 6132 C CA . ILE B 1 243 ? -12.75 -6.766 -11.68 1 97.56 243 ILE B CA 1
ATOM 6133 C C . ILE B 1 243 ? -12.273 -5.508 -12.406 1 97.56 243 ILE B C 1
ATOM 6135 O O . ILE B 1 243 ? -12.227 -5.477 -13.641 1 97.56 243 ILE B O 1
ATOM 6139 N N . PRO B 1 244 ? -11.969 -4.434 -11.672 1 96.94 244 PRO B N 1
ATOM 6140 C CA . PRO B 1 244 ? -11.398 -3.254 -12.328 1 96.94 244 PRO B CA 1
ATOM 6141 C C . PRO B 1 244 ? -9.945 -3.451 -12.742 1 96.94 244 PRO B C 1
ATOM 6143 O O . PRO B 1 244 ? -9.18 -4.102 -12.023 1 96.94 244 PRO B O 1
ATOM 6146 N N . LEU B 1 245 ? -9.586 -2.889 -13.82 1 95.12 245 LEU B N 1
ATOM 6147 C CA . LEU B 1 245 ? -8.211 -2.922 -14.297 1 95.12 245 LEU B CA 1
ATOM 6148 C C . LEU B 1 245 ? -7.617 -1.517 -14.336 1 95.12 245 LEU B C 1
ATOM 6150 O O . LEU B 1 245 ? -8.344 -0.535 -14.5 1 95.12 245 LEU B O 1
ATOM 6154 N N . SER B 1 246 ? -6.344 -1.398 -14.219 1 92.5 246 SER B N 1
ATOM 6155 C CA . SER B 1 246 ? -5.68 -0.1 -14.156 1 92.5 246 SER B CA 1
ATOM 6156 C C . SER B 1 246 ? -5.812 0.651 -15.477 1 92.5 246 SER B C 1
ATOM 6158 O O . SER B 1 246 ? -5.648 1.871 -15.523 1 92.5 246 SER B O 1
ATOM 6160 N N . SER B 1 247 ? -6.09 -0.007 -16.562 1 92.12 247 SER B N 1
ATOM 6161 C CA . SER B 1 247 ? -6.305 0.616 -17.875 1 92.12 247 SER B CA 1
ATOM 6162 C C . SER B 1 247 ? -7.605 1.409 -17.891 1 92.12 247 SER B C 1
ATOM 6164 O O . SER B 1 247 ? -7.844 2.191 -18.812 1 92.12 247 SER B O 1
ATOM 6166 N N . GLY B 1 248 ? -8.422 1.163 -16.938 1 92.81 248 GLY B N 1
ATOM 6167 C CA . GLY B 1 248 ? -9.734 1.779 -16.906 1 92.81 248 GLY B CA 1
ATOM 6168 C C . GLY B 1 248 ? -10.844 0.85 -17.375 1 92.81 248 GLY B C 1
ATOM 6169 O O . GLY B 1 248 ? -12.023 1.155 -17.219 1 92.81 248 GLY B O 1
ATOM 6170 N N . ASN B 1 249 ? -10.445 -0.308 -17.859 1 94.75 249 ASN B N 1
ATOM 6171 C CA . ASN B 1 249 ? -11.414 -1.3 -18.312 1 94.75 249 ASN B CA 1
ATOM 6172 C C . ASN B 1 249 ? -11.883 -2.188 -17.172 1 94.75 249 ASN B C 1
ATOM 6174 O O . ASN B 1 249 ? -11.344 -2.123 -16.062 1 94.75 249 ASN B O 1
ATOM 6178 N N . THR B 1 250 ? -12.945 -2.924 -17.391 1 96.56 250 THR B N 1
ATOM 6179 C CA . THR B 1 250 ? -13.508 -3.84 -16.406 1 96.56 250 THR B CA 1
ATOM 6180 C C . THR B 1 250 ? -13.555 -5.266 -16.953 1 96.56 250 THR B C 1
ATOM 6182 O O . THR B 1 250 ? -14.031 -5.492 -18.062 1 96.56 250 THR B O 1
ATOM 6185 N N . SER B 1 251 ? -13.008 -6.223 -16.234 1 96.5 251 SER B N 1
ATOM 6186 C CA . SER B 1 251 ? -13.094 -7.637 -16.578 1 96.5 251 SER B CA 1
ATOM 6187 C C . SER B 1 251 ? -14.359 -8.266 -16.016 1 96.5 251 SER B C 1
ATOM 6189 O O . SER B 1 251 ? -14.641 -8.133 -14.82 1 96.5 251 SER B O 1
ATOM 6191 N N . ILE B 1 252 ? -15.125 -8.906 -16.844 1 96.94 252 ILE B N 1
ATOM 6192 C CA . ILE B 1 252 ? -16.312 -9.641 -16.453 1 96.94 252 ILE B CA 1
ATOM 6193 C C . ILE B 1 252 ? -16.188 -11.109 -16.859 1 96.94 252 ILE B C 1
ATOM 6195 O O . ILE B 1 252 ? -15.664 -11.406 -17.953 1 96.94 252 ILE B O 1
ATOM 6199 N N . GLY B 1 253 ? -16.609 -11.984 -16.016 1 97.06 253 GLY B N 1
ATOM 6200 C CA . GLY B 1 253 ? -16.562 -13.383 -16.391 1 97.06 253 GLY B CA 1
ATOM 6201 C C . GLY B 1 253 ? -17.594 -14.234 -15.688 1 97.06 253 GLY B C 1
ATOM 6202 O O . GLY B 1 253 ? -18.078 -13.875 -14.609 1 97.06 253 GLY B O 1
ATOM 6203 N N . ILE B 1 254 ? -18.016 -15.32 -16.359 1 98.31 254 ILE B N 1
ATOM 6204 C CA . ILE B 1 254 ? -18.922 -16.344 -15.867 1 98.31 254 ILE B CA 1
ATOM 6205 C C . ILE B 1 254 ? -18.156 -17.641 -15.602 1 98.31 254 ILE B C 1
ATOM 6207 O O . ILE B 1 254 ? -17.375 -18.078 -16.453 1 98.31 254 ILE B O 1
ATOM 6211 N N . VAL B 1 255 ? -18.328 -18.156 -14.445 1 98.56 255 VAL B N 1
ATOM 6212 C CA . VAL B 1 255 ? -17.859 -19.516 -14.195 1 98.56 255 VAL B CA 1
ATOM 6213 C C . VAL B 1 255 ? -19.016 -20.359 -13.648 1 98.56 255 VAL B C 1
ATOM 6215 O O . VAL B 1 255 ? -19.766 -19.922 -12.781 1 98.56 255 VAL B O 1
ATOM 6218 N N . THR B 1 256 ? -19.188 -21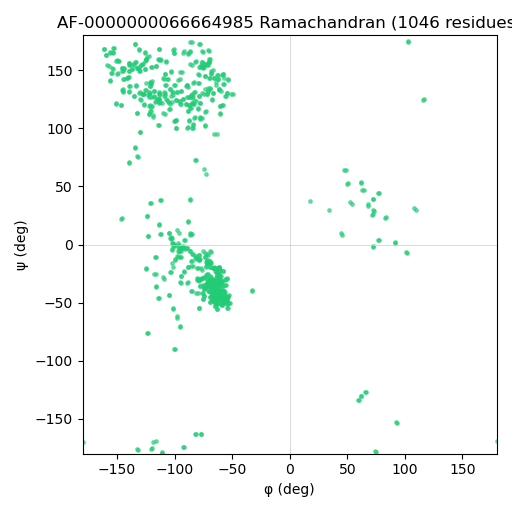.578 -14.211 1 98.75 256 THR B N 1
ATOM 6219 C CA . THR B 1 256 ? -20.328 -22.406 -13.82 1 98.75 256 THR B CA 1
ATOM 6220 C C . THR B 1 256 ? -19.906 -23.859 -13.633 1 98.75 256 THR B C 1
ATOM 6222 O O . THR B 1 256 ? -18.938 -24.312 -14.227 1 98.75 256 THR B O 1
ATOM 6225 N N . ASP B 1 257 ? -20.625 -24.5 -12.758 1 98.25 257 ASP B N 1
ATOM 6226 C CA . ASP B 1 257 ? -20.656 -25.953 -12.727 1 98.25 257 ASP B CA 1
ATOM 6227 C C . ASP B 1 257 ? -21.578 -26.516 -13.82 1 98.25 257 ASP B C 1
ATOM 6229 O O . ASP B 1 257 ? -22.734 -26.125 -13.914 1 98.25 257 ASP B O 1
ATOM 6233 N N . GLU B 1 258 ? -21 -27.422 -14.57 1 97 258 GLU B N 1
ATOM 6234 C CA . GLU B 1 258 ? -21.672 -27.969 -15.742 1 97 258 GLU B CA 1
ATOM 6235 C C . GLU B 1 258 ? -23.031 -28.578 -15.359 1 97 258 GLU B C 1
ATOM 6237 O O . GLU B 1 258 ? -23.969 -28.547 -16.156 1 97 258 GLU B O 1
ATOM 6242 N N . ARG B 1 259 ? -23.266 -29.094 -14.195 1 96.56 259 ARG B N 1
ATOM 6243 C CA . ARG B 1 259 ? -24.469 -29.797 -13.742 1 96.56 259 ARG B CA 1
ATOM 6244 C C . ARG B 1 259 ? -25.625 -28.812 -13.562 1 96.56 259 ARG B C 1
ATOM 6246 O O . ARG B 1 259 ? -26.797 -29.203 -13.68 1 96.56 259 ARG B O 1
ATOM 6253 N N . TYR B 1 260 ? -25.297 -27.562 -13.312 1 97.69 260 TYR B N 1
ATOM 6254 C CA . TYR B 1 260 ? -26.328 -26.562 -13.023 1 97.69 260 TYR B CA 1
ATOM 6255 C C . TYR B 1 260 ? -26.547 -25.641 -14.211 1 97.69 260 TYR B C 1
ATOM 6257 O O . TYR B 1 260 ? -27.672 -25.297 -14.531 1 97.69 260 TYR B O 1
ATOM 6265 N N . HIS B 1 261 ? -25.438 -25.25 -14.773 1 98.31 261 HIS B N 1
ATOM 6266 C CA . HIS B 1 261 ? -25.453 -24.359 -15.922 1 98.31 261 HIS B CA 1
ATOM 6267 C C . HIS B 1 261 ? -24.578 -24.891 -17.047 1 98.31 261 HIS B C 1
ATOM 6269 O O . HIS B 1 261 ? -23.375 -24.625 -17.094 1 98.31 261 HIS B O 1
ATOM 6275 N N . PRO B 1 262 ? -25.188 -25.547 -17.984 1 97.75 262 PRO B N 1
ATOM 6276 C CA . PRO B 1 262 ? -24.391 -26.125 -19.078 1 97.75 262 PRO B CA 1
ATOM 6277 C C . PRO B 1 262 ? -23.672 -25.062 -19.906 1 97.75 262 PRO B C 1
ATOM 6279 O O . PRO B 1 262 ? -24.234 -24.016 -20.203 1 97.75 262 PRO B O 1
ATOM 6282 N N . PHE B 1 263 ? -22.5 -25.422 -20.359 1 97.88 263 PHE B N 1
ATOM 6283 C CA . PHE B 1 263 ? -21.609 -24.516 -21.078 1 97.88 263 PHE B CA 1
ATOM 6284 C C . PHE B 1 263 ? -22.266 -23.984 -22.344 1 97.88 263 PHE B C 1
ATOM 6286 O O . PHE B 1 263 ? -22.094 -22.828 -22.703 1 97.88 263 PHE B O 1
ATOM 6293 N N . ARG B 1 264 ? -23.047 -24.719 -22.938 1 97.12 264 ARG B N 1
ATOM 6294 C CA . ARG B 1 264 ? -23.688 -24.391 -24.203 1 97.12 264 ARG B CA 1
ATOM 6295 C C . ARG B 1 264 ? -24.594 -23.172 -24.047 1 97.12 264 ARG B C 1
ATOM 6297 O O . ARG B 1 264 ? -24.922 -22.5 -25.031 1 97.12 264 ARG B O 1
ATOM 6304 N N . THR B 1 265 ? -24.984 -22.891 -22.844 1 97.75 265 THR B N 1
ATOM 6305 C CA . THR B 1 265 ? -25.953 -21.828 -22.609 1 97.75 265 THR B CA 1
ATOM 6306 C C . THR B 1 265 ? -25.266 -20.469 -22.609 1 97.75 265 THR B C 1
ATOM 6308 O O . THR B 1 265 ? -25.922 -19.422 -22.656 1 97.75 265 THR B O 1
ATOM 6311 N N . TYR B 1 266 ? -23.938 -20.375 -22.562 1 98.06 266 TYR B N 1
ATOM 6312 C CA . TYR B 1 266 ? -23.266 -19.078 -22.531 1 98.06 266 TYR B CA 1
ATOM 6313 C C . TYR B 1 266 ? -21.938 -19.141 -23.281 1 98.06 266 TYR B C 1
ATOM 6315 O O . TYR B 1 266 ? -21.031 -18.344 -23.016 1 98.06 266 TYR B O 1
ATOM 6323 N N . SER B 1 267 ? -21.734 -20.031 -24.172 1 97.25 267 SER B N 1
ATOM 6324 C CA . SER B 1 267 ? -20.469 -20.344 -24.844 1 97.25 267 SER B CA 1
ATOM 6325 C C . SER B 1 267 ? -20.172 -19.344 -25.953 1 97.25 267 SER B C 1
ATOM 6327 O O . SER B 1 267 ? -19.109 -19.406 -26.594 1 97.25 267 SER B O 1
ATOM 6329 N N . THR B 1 268 ? -21.062 -18.469 -26.328 1 97.56 268 THR B N 1
ATOM 6330 C CA . THR B 1 268 ? -20.859 -17.359 -27.266 1 97.56 268 THR B CA 1
ATOM 6331 C C . THR B 1 268 ? -21.188 -16.031 -26.594 1 97.56 268 THR B C 1
ATOM 6333 O O . THR B 1 268 ? -21.875 -15.992 -25.578 1 97.56 268 THR B O 1
ATOM 6336 N N . GLU B 1 269 ? -20.688 -15.047 -27.234 1 96.75 269 GLU B N 1
ATOM 6337 C CA . GLU B 1 269 ? -20.953 -13.711 -26.703 1 96.75 269 GLU B CA 1
ATOM 6338 C C . GLU B 1 269 ? -22.438 -13.461 -26.531 1 96.75 269 GLU B C 1
ATOM 6340 O O . GLU B 1 269 ? -22.891 -13.008 -25.469 1 96.75 269 GLU B O 1
ATOM 6345 N N . THR B 1 270 ? -23.203 -13.734 -27.531 1 97.5 270 THR B N 1
ATOM 6346 C CA . THR B 1 270 ? -24.656 -13.516 -27.516 1 97.5 270 THR B CA 1
ATOM 6347 C C . THR B 1 270 ? -25.312 -14.336 -26.406 1 97.5 270 THR B C 1
ATOM 6349 O O . THR B 1 270 ? -26.125 -13.828 -25.656 1 97.5 270 THR B O 1
ATOM 6352 N N . LYS B 1 271 ? -24.938 -15.586 -26.328 1 98.25 271 LYS B N 1
ATOM 6353 C CA . LYS B 1 271 ? -25.516 -16.469 -25.312 1 98.25 271 LYS B CA 1
ATOM 6354 C C . LYS B 1 271 ? -25.109 -16.031 -23.922 1 98.25 271 LYS B C 1
ATOM 6356 O O . LYS B 1 271 ? -25.906 -16.109 -22.984 1 98.25 271 LYS B O 1
ATOM 6361 N N . ALA B 1 272 ? -23.891 -15.625 -23.812 1 98.25 272 ALA B N 1
ATOM 6362 C CA . ALA B 1 272 ? -23.406 -15.164 -22.516 1 98.25 272 ALA B CA 1
ATOM 6363 C C . ALA B 1 272 ? -24.188 -13.938 -22.031 1 98.25 272 ALA B C 1
ATOM 6365 O O . ALA B 1 272 ? -24.531 -13.844 -20.859 1 98.25 272 ALA B O 1
ATOM 6366 N N . ARG B 1 273 ? -24.453 -13.031 -22.906 1 97.44 273 ARG B N 1
ATOM 6367 C CA . ARG B 1 273 ? -25.25 -11.852 -22.562 1 97.44 273 ARG B CA 1
ATOM 6368 C C . ARG B 1 273 ? -26.656 -12.234 -22.141 1 97.44 273 ARG B C 1
ATOM 6370 O O . ARG B 1 273 ? -27.188 -11.672 -21.172 1 97.44 273 ARG B O 1
ATOM 6377 N N . GLN B 1 274 ? -27.188 -13.141 -22.859 1 98.06 274 GLN B N 1
ATOM 6378 C CA . GLN B 1 274 ? -28.516 -13.633 -22.516 1 98.06 274 GLN B CA 1
ATOM 6379 C C . GLN B 1 274 ? -28.5 -14.328 -21.156 1 98.06 274 GLN B C 1
ATOM 6381 O O . GLN B 1 274 ? -29.422 -14.148 -20.344 1 98.06 274 GLN B O 1
ATOM 6386 N N . TRP B 1 275 ? -27.469 -15.094 -20.984 1 98.62 275 TRP B N 1
ATOM 6387 C CA . TRP B 1 275 ? -27.312 -15.797 -19.719 1 98.62 275 TRP B CA 1
ATOM 6388 C C . TRP B 1 275 ? -27.219 -14.82 -18.562 1 98.62 275 TRP B C 1
ATOM 6390 O O . TRP B 1 275 ? -27.875 -14.992 -17.531 1 98.62 275 TRP B O 1
ATOM 6400 N N . ILE B 1 276 ? -26.453 -13.75 -18.703 1 98.62 276 ILE B N 1
ATOM 6401 C CA . ILE B 1 276 ? -26.328 -12.719 -17.688 1 98.62 276 ILE B CA 1
ATOM 6402 C C . ILE B 1 276 ? -27.688 -12.047 -17.469 1 98.62 276 ILE B C 1
ATOM 6404 O O . ILE B 1 276 ? -28.062 -11.766 -16.328 1 98.62 276 ILE B O 1
ATOM 6408 N N . ALA B 1 277 ? -28.391 -11.773 -18.5 1 98.25 277 ALA B N 1
ATOM 6409 C CA . ALA B 1 277 ? -29.703 -11.133 -18.375 1 98.25 277 ALA B CA 1
ATOM 6410 C C . ALA B 1 277 ? -30.656 -11.992 -17.562 1 98.25 277 ALA B C 1
ATOM 6412 O O . ALA B 1 277 ? -31.5 -11.461 -16.828 1 98.25 277 ALA B O 1
ATOM 6413 N N . GLU B 1 278 ? -30.5 -13.234 -17.688 1 98.31 278 GLU B N 1
ATOM 6414 C CA . GLU B 1 278 ? -31.375 -14.172 -16.984 1 98.31 278 GLU B CA 1
ATOM 6415 C C . GLU B 1 278 ? -30.953 -14.328 -15.516 1 98.31 278 GLU B C 1
ATOM 6417 O O . GLU B 1 278 ? -31.812 -14.344 -14.625 1 98.31 278 GLU B O 1
ATOM 6422 N N . HIS B 1 279 ? -29.719 -14.414 -15.258 1 98.31 279 HIS B N 1
ATOM 6423 C CA . HIS B 1 279 ? -29.25 -14.828 -13.938 1 98.31 279 HIS B CA 1
ATOM 6424 C C . HIS B 1 279 ? -28.75 -13.633 -13.125 1 98.31 279 HIS B C 1
ATOM 6426 O O . HIS B 1 279 ? -28.688 -13.695 -11.898 1 98.31 279 HIS B O 1
ATOM 6432 N N . GLU B 1 280 ? -28.359 -12.586 -13.773 1 98.44 280 GLU B N 1
ATOM 6433 C CA . GLU B 1 280 ? -27.906 -11.344 -13.156 1 98.44 280 GLU B CA 1
ATOM 6434 C C . GLU B 1 280 ? -28.438 -10.133 -13.914 1 98.44 280 GLU B C 1
ATOM 6436 O O . GLU B 1 280 ? -27.656 -9.359 -14.477 1 98.44 280 GLU B O 1
ATOM 6441 N N . PRO B 1 281 ? -29.734 -9.914 -13.812 1 98.25 281 PRO B N 1
ATOM 6442 C CA . PRO B 1 281 ? -30.359 -8.898 -14.664 1 98.25 281 PRO B CA 1
ATOM 6443 C C . PRO B 1 281 ? -29.875 -7.488 -14.352 1 98.25 281 PRO B C 1
ATOM 6445 O O . PRO B 1 281 ? -29.812 -6.641 -15.242 1 98.25 281 PRO B O 1
ATOM 6448 N N . THR B 1 282 ? -29.578 -7.195 -13.086 1 97.81 282 THR B N 1
ATOM 6449 C CA . THR B 1 282 ? -29.078 -5.875 -12.734 1 97.81 282 THR B CA 1
ATOM 6450 C C . THR B 1 282 ? -27.766 -5.586 -13.461 1 97.81 282 THR B C 1
ATOM 6452 O O . THR B 1 282 ? -27.562 -4.488 -13.977 1 97.81 282 THR B O 1
ATOM 6455 N N . LEU B 1 283 ? -26.859 -6.551 -13.508 1 98.5 283 LEU B N 1
ATOM 6456 C CA . LEU B 1 283 ? -25.609 -6.398 -14.234 1 98.5 283 LEU B CA 1
ATOM 6457 C C . LEU B 1 283 ? -25.859 -6.238 -15.734 1 98.5 283 LEU B C 1
ATOM 6459 O O . LEU B 1 283 ? -25.219 -5.418 -16.391 1 98.5 283 LEU B O 1
ATOM 6463 N N . ALA B 1 284 ? -26.766 -7.043 -16.234 1 98.38 284 ALA B N 1
ATOM 6464 C CA . ALA B 1 284 ? -27.094 -6.977 -17.656 1 98.38 284 ALA B CA 1
ATOM 6465 C C . ALA B 1 284 ? -27.562 -5.578 -18.047 1 98.38 284 ALA B C 1
ATOM 6467 O O . ALA B 1 284 ? -27.109 -5.023 -19.047 1 98.38 284 ALA B O 1
ATOM 6468 N N . LYS B 1 285 ? -28.484 -5.07 -17.25 1 97.81 285 LYS B N 1
ATOM 6469 C CA . LYS B 1 285 ? -29 -3.732 -17.516 1 97.81 285 LYS B CA 1
ATOM 6470 C C . LYS B 1 285 ? -27.906 -2.68 -17.391 1 97.81 285 LYS B C 1
ATOM 6472 O O . LYS B 1 285 ? -27.812 -1.77 -18.219 1 97.81 285 LYS B O 1
ATOM 6477 N N . PHE B 1 286 ? -27.078 -2.818 -16.375 1 97.75 286 PHE B N 1
ATOM 6478 C CA . PHE B 1 286 ? -26 -1.875 -16.078 1 97.75 286 PHE B CA 1
ATOM 6479 C C . PHE B 1 286 ? -25 -1.829 -17.219 1 97.75 286 PHE B C 1
ATOM 6481 O O . PHE B 1 286 ? -24.422 -0.777 -17.5 1 97.75 286 PHE B O 1
ATOM 6488 N N . THR B 1 287 ? -24.812 -2.936 -17.953 1 97.81 287 THR B N 1
ATOM 6489 C CA . THR B 1 287 ? -23.781 -3.031 -18.969 1 97.81 287 THR B CA 1
ATOM 6490 C C . THR B 1 287 ? -24.406 -3.141 -20.359 1 97.81 287 THR B C 1
ATOM 6492 O O . THR B 1 287 ? -23.766 -3.596 -21.312 1 97.81 287 THR B O 1
ATOM 6495 N N . GLU B 1 288 ? -25.594 -2.83 -20.531 1 96.38 288 GLU B N 1
ATOM 6496 C CA . GLU B 1 288 ? -26.344 -3.029 -21.766 1 96.38 288 GLU B CA 1
ATOM 6497 C C . GLU B 1 288 ? -25.688 -2.32 -22.938 1 96.38 288 GLU B C 1
ATOM 6499 O O . GLU B 1 288 ? -25.641 -2.854 -24.047 1 96.38 288 GLU B O 1
ATOM 6504 N N . GLN B 1 289 ? -25.109 -1.167 -22.703 1 95.88 289 GLN B N 1
ATOM 6505 C CA . GLN B 1 289 ? -24.547 -0.358 -23.781 1 95.88 289 GLN B CA 1
ATOM 6506 C C . GLN B 1 289 ? -23.016 -0.445 -23.781 1 95.88 289 GLN B C 1
ATOM 6508 O O . GLN B 1 289 ? -22.359 0.321 -24.469 1 95.88 289 GLN B O 1
ATOM 6513 N N . ALA B 1 290 ? -22.531 -1.335 -23 1 96.31 290 ALA B N 1
ATOM 6514 C CA . ALA B 1 290 ? -21.078 -1.43 -22.844 1 96.31 290 ALA B CA 1
ATOM 6515 C C . ALA B 1 290 ? -20.438 -1.948 -24.125 1 96.31 290 ALA B C 1
ATOM 6517 O O . ALA B 1 290 ? -20.984 -2.816 -24.797 1 96.31 290 ALA B O 1
ATOM 6518 N N . GLU B 1 291 ? -19.266 -1.424 -24.438 1 96 291 GLU B N 1
ATOM 6519 C CA . GLU B 1 291 ? -18.453 -1.925 -25.531 1 96 291 GLU B CA 1
ATOM 6520 C C . GLU B 1 291 ? -17.594 -3.117 -25.094 1 96 291 GLU B C 1
ATOM 6522 O O . GLU B 1 291 ? -16.781 -3.004 -24.188 1 96 291 GLU B O 1
ATOM 6527 N N . LEU B 1 292 ? -17.828 -4.203 -25.781 1 94.12 292 LEU B N 1
ATOM 6528 C CA . LEU B 1 292 ? -17.031 -5.398 -25.516 1 94.12 292 LEU B CA 1
ATOM 6529 C C . LEU B 1 292 ? -15.711 -5.344 -26.266 1 94.12 292 LEU B C 1
ATOM 6531 O O . LEU B 1 292 ? -15.672 -5.062 -27.469 1 94.12 292 LEU B O 1
ATOM 6535 N N . LEU B 1 293 ? -14.672 -5.605 -25.547 1 92.25 293 LEU B N 1
ATOM 6536 C CA . LEU B 1 293 ? -13.344 -5.516 -26.141 1 92.25 293 LEU B CA 1
ATOM 6537 C C . LEU B 1 293 ? -12.883 -6.875 -26.656 1 92.25 293 LEU B C 1
ATOM 6539 O O . LEU B 1 293 ? -12.109 -6.957 -27.609 1 92.25 293 LEU B O 1
ATOM 6543 N N . ASP B 1 294 ? -13.266 -7.926 -26.016 1 92.5 294 ASP B N 1
ATOM 6544 C CA . ASP B 1 294 ? -12.898 -9.297 -26.359 1 92.5 294 ASP B CA 1
ATOM 6545 C C . ASP B 1 294 ? -13.852 -10.305 -25.719 1 92.5 294 ASP B C 1
ATOM 6547 O O . ASP B 1 294 ? -14.75 -9.914 -24.953 1 92.5 294 ASP B O 1
ATOM 6551 N N . PHE B 1 295 ? -13.789 -11.57 -26.125 1 94.5 295 PHE B N 1
ATOM 6552 C CA . PHE B 1 295 ? -14.594 -12.656 -25.578 1 94.5 295 PHE B CA 1
ATOM 6553 C C . PHE B 1 295 ? -13.852 -13.984 -25.688 1 94.5 295 PHE B C 1
ATOM 6555 O O . PHE B 1 295 ? -13.438 -14.391 -26.766 1 94.5 295 PHE B O 1
ATOM 6562 N N . LEU B 1 296 ? -13.648 -14.609 -24.547 1 94.12 296 LEU B N 1
ATOM 6563 C CA . LEU B 1 296 ? -12.969 -15.898 -24.5 1 94.12 296 LEU B CA 1
ATOM 6564 C C . LEU B 1 296 ? -13.758 -16.906 -23.672 1 94.12 296 LEU B C 1
ATOM 6566 O O . LEU B 1 296 ? -14.562 -16.531 -22.828 1 94.12 296 LEU B O 1
ATOM 6570 N N . VAL B 1 297 ? -13.57 -18.125 -23.969 1 95.12 297 VAL B N 1
ATOM 6571 C CA . VAL B 1 297 ? -14.242 -19.203 -23.266 1 95.12 297 VAL B CA 1
ATOM 6572 C C . VAL B 1 297 ? -13.25 -20.297 -22.906 1 95.12 297 VAL B C 1
ATOM 6574 O O . VAL B 1 297 ? -12.188 -20.406 -23.531 1 95.12 297 VAL B O 1
ATOM 6577 N N . LEU B 1 298 ? -13.562 -21.047 -21.938 1 94.75 298 LEU B N 1
ATOM 6578 C CA . LEU B 1 298 ? -12.781 -22.188 -21.5 1 94.75 298 LEU B CA 1
ATOM 6579 C C . LEU B 1 298 ? -13.695 -23.297 -20.953 1 94.75 298 LEU B C 1
ATOM 6581 O O . LEU B 1 298 ? -14.453 -23.062 -20.016 1 94.75 298 LEU B O 1
ATOM 6585 N N . ARG B 1 299 ? -13.586 -24.391 -21.594 1 94.94 299 ARG B N 1
ATOM 6586 C CA . ARG B 1 299 ? -14.344 -25.562 -21.156 1 94.94 299 ARG B CA 1
ATOM 6587 C C . ARG B 1 299 ? -13.492 -26.484 -20.297 1 94.94 299 ARG B C 1
ATOM 6589 O O . ARG B 1 299 ? -12.305 -26.672 -20.562 1 94.94 299 ARG B O 1
ATOM 6596 N N . ASN B 1 300 ? -14.148 -27.047 -19.266 1 93.94 300 ASN B N 1
ATOM 6597 C CA . ASN B 1 300 ? -13.461 -27.969 -18.375 1 93.94 300 ASN B CA 1
ATOM 6598 C C . ASN B 1 300 ? -12.125 -27.406 -17.906 1 93.94 300 ASN B C 1
ATOM 6600 O O . ASN B 1 300 ? -11.078 -28.031 -18.109 1 93.94 300 ASN B O 1
ATOM 6604 N N . ALA B 1 301 ? -12.18 -26.359 -17.203 1 94.5 301 ALA B N 1
ATOM 6605 C CA . ALA B 1 301 ? -11.047 -25.5 -16.891 1 94.5 301 ALA B CA 1
ATOM 6606 C C . ALA B 1 301 ? -10.078 -26.172 -15.93 1 94.5 301 ALA B C 1
ATOM 6608 O O . ALA B 1 301 ? -8.867 -25.953 -16 1 94.5 301 ALA B O 1
ATOM 6609 N N . SER B 1 302 ? -10.508 -27.047 -15.023 1 96.94 302 SER B N 1
ATOM 6610 C CA . SER B 1 302 ? -9.688 -27.594 -13.945 1 96.94 302 SER B CA 1
ATOM 6611 C C . SER B 1 302 ? -8.984 -28.875 -14.375 1 96.94 302 SER B C 1
ATOM 6613 O O . SER B 1 302 ? -9.578 -29.719 -15.055 1 96.94 302 SER B O 1
ATOM 6615 N N . TYR B 1 303 ? -7.742 -29.016 -14.039 1 96.62 303 TYR B N 1
ATOM 6616 C CA . TYR B 1 303 ? -6.977 -30.219 -14.312 1 96.62 303 TYR B CA 1
ATOM 6617 C C . TYR B 1 303 ? -5.758 -30.312 -13.406 1 96.62 303 TYR B C 1
ATOM 6619 O O . TYR B 1 303 ? -5.371 -29.328 -12.773 1 96.62 303 TYR B O 1
ATOM 6627 N N . SER B 1 304 ? -5.195 -31.484 -13.312 1 96.81 304 SER B N 1
ATOM 6628 C CA . SER B 1 304 ? -4.012 -31.75 -12.492 1 96.81 304 SER B CA 1
ATOM 6629 C C . SER B 1 304 ? -2.965 -32.531 -13.273 1 96.81 304 SER B C 1
ATOM 6631 O O . SER B 1 304 ? -3.023 -32.594 -14.508 1 96.81 304 SER B O 1
ATOM 6633 N N . SER B 1 305 ? -1.904 -32.875 -12.602 1 98.06 305 SER B N 1
ATOM 6634 C CA . SER B 1 305 ? -0.771 -33.594 -13.148 1 98.06 305 SER B CA 1
ATOM 6635 C C . SER B 1 305 ? -0.311 -34.719 -12.203 1 98.06 305 SER B C 1
ATOM 6637 O O . SER B 1 305 ? -0.567 -34.656 -11 1 98.06 305 SER B O 1
ATOM 6639 N N . THR B 1 306 ? 0.307 -35.719 -12.75 1 98.19 306 THR B N 1
ATOM 6640 C CA . THR B 1 306 ? 0.898 -36.75 -11.906 1 98.19 306 THR B CA 1
ATOM 6641 C C . THR B 1 306 ? 2.326 -36.375 -11.516 1 98.19 306 THR B C 1
ATOM 6643 O O . THR B 1 306 ? 2.889 -36.938 -10.578 1 98.19 306 THR B O 1
ATOM 6646 N N . GLN B 1 307 ? 2.898 -35.5 -12.227 1 98.62 307 GLN B N 1
ATOM 6647 C CA . GLN B 1 307 ? 4.25 -35 -11.961 1 98.62 307 GLN B CA 1
ATOM 6648 C C . GLN B 1 307 ? 4.465 -33.625 -12.547 1 98.62 307 GLN B C 1
ATOM 6650 O O . GLN B 1 307 ? 4 -33.344 -13.656 1 98.62 307 GLN B O 1
ATOM 6655 N N . ALA B 1 308 ? 5.188 -32.75 -11.82 1 98.75 308 ALA B N 1
ATOM 6656 C CA . ALA B 1 308 ? 5.441 -31.406 -12.312 1 98.75 308 ALA B CA 1
ATOM 6657 C C . ALA B 1 308 ? 6.934 -31.094 -12.344 1 98.75 308 ALA B C 1
ATOM 6659 O O . ALA B 1 308 ? 7.379 -30.203 -13.055 1 98.75 308 ALA B O 1
ATOM 6660 N N . PHE B 1 309 ? 7.734 -31.812 -11.578 1 98.81 309 PHE B N 1
ATOM 6661 C CA . PHE B 1 309 ? 9.164 -31.562 -11.414 1 98.81 309 PHE B CA 1
ATOM 6662 C C . PHE B 1 309 ? 9.969 -32.844 -11.609 1 98.81 309 PHE B C 1
ATOM 6664 O O . PHE B 1 309 ? 9.516 -33.938 -11.227 1 98.81 309 PHE B O 1
ATOM 6671 N N . SER B 1 310 ? 11.211 -32.688 -12.117 1 98.62 310 SER B N 1
ATOM 6672 C CA . SER B 1 310 ? 12.016 -33.875 -12.336 1 98.62 310 SER B CA 1
ATOM 6673 C C . SER B 1 310 ? 13.484 -33.625 -11.992 1 98.62 310 SER B C 1
ATOM 6675 O O . SER B 1 310 ? 14.008 -32.531 -12.266 1 98.62 310 SER B O 1
ATOM 6677 N N . HIS B 1 311 ? 14.109 -34.625 -11.445 1 97.88 311 HIS B N 1
ATOM 6678 C CA . HIS B 1 311 ? 15.547 -34.594 -11.234 1 97.88 311 HIS B CA 1
ATOM 6679 C C . HIS B 1 311 ? 16.297 -34.719 -12.555 1 97.88 311 HIS B C 1
ATOM 6681 O O . HIS B 1 311 ? 17.516 -34.469 -12.609 1 97.88 311 HIS B O 1
ATOM 6687 N N . ASN B 1 312 ? 15.594 -35 -13.625 1 98 312 ASN B N 1
ATOM 6688 C CA . ASN B 1 312 ? 16.172 -34.969 -14.969 1 98 312 ASN B CA 1
ATOM 6689 C C . ASN B 1 312 ? 16.062 -33.562 -15.586 1 98 312 ASN B C 1
ATOM 6691 O O . ASN B 1 312 ? 15.953 -33.438 -16.812 1 98 312 ASN B O 1
ATOM 6695 N N . ARG B 1 313 ? 15.883 -32.562 -14.82 1 98.56 313 ARG B N 1
ATOM 6696 C CA . ARG B 1 313 ? 16.125 -31.141 -15.148 1 98.56 313 ARG B CA 1
ATOM 6697 C C . ARG B 1 313 ? 15.016 -30.578 -16.016 1 98.56 313 ARG B C 1
ATOM 6699 O O . ARG B 1 313 ? 15.281 -29.938 -17.031 1 98.56 313 ARG B O 1
ATOM 6706 N N . TRP B 1 314 ? 13.828 -30.859 -15.695 1 98.75 314 TRP B N 1
ATOM 6707 C CA . TRP B 1 314 ? 12.688 -30.172 -16.281 1 98.75 314 TRP B CA 1
ATOM 6708 C C . TRP B 1 314 ? 11.625 -29.891 -15.227 1 98.75 314 TRP B C 1
ATOM 6710 O O . TRP B 1 314 ? 11.602 -30.531 -14.172 1 98.75 314 TRP B O 1
ATOM 6720 N N . ALA B 1 315 ? 10.805 -28.922 -15.445 1 98.94 315 ALA B N 1
ATOM 6721 C CA . ALA B 1 315 ? 9.719 -28.531 -14.555 1 98.94 315 ALA B CA 1
ATOM 6722 C C . ALA B 1 315 ? 8.547 -27.953 -15.344 1 98.94 315 ALA B C 1
ATOM 6724 O O . ALA B 1 315 ? 8.742 -27.375 -16.422 1 98.94 315 ALA B O 1
ATOM 6725 N N . CYS B 1 316 ? 7.363 -28.156 -14.883 1 98.88 316 CYS B N 1
ATOM 6726 C CA . CYS B 1 316 ? 6.16 -27.469 -15.352 1 98.88 316 CYS B CA 1
ATOM 6727 C C . CYS B 1 316 ? 5.742 -26.375 -14.375 1 98.88 316 CYS B C 1
ATOM 6729 O O . CYS B 1 316 ? 5.648 -26.609 -13.172 1 98.88 316 CYS B O 1
ATOM 6731 N N . VAL B 1 317 ? 5.469 -25.156 -14.898 1 98.81 317 VAL B N 1
ATOM 6732 C CA . VAL B 1 317 ? 5.176 -24.062 -13.984 1 98.81 317 VAL B CA 1
ATOM 6733 C C . VAL B 1 317 ? 3.838 -23.422 -14.352 1 98.81 317 VAL B C 1
ATOM 6735 O O . VAL B 1 317 ? 3.467 -23.375 -15.531 1 98.81 317 VAL B O 1
ATOM 6738 N N . GLY B 1 318 ? 3.158 -22.875 -13.352 1 97.62 318 GLY B N 1
ATOM 6739 C CA . GLY B 1 318 ? 1.852 -22.266 -13.562 1 97.62 318 GLY B CA 1
ATOM 6740 C C . GLY B 1 318 ? 0.827 -23.25 -14.109 1 97.62 318 GLY B C 1
ATOM 6741 O O . GLY B 1 318 ? 0.725 -24.375 -13.633 1 97.62 318 GLY B O 1
ATOM 6742 N N . GLU B 1 319 ? 0.126 -22.797 -15.094 1 96.44 319 GLU B N 1
ATOM 6743 C CA . GLU B 1 319 ? -0.963 -23.594 -15.656 1 96.44 319 GLU B CA 1
ATOM 6744 C C . GLU B 1 319 ? -0.427 -24.75 -16.484 1 96.44 319 GLU B C 1
ATOM 6746 O O . GLU B 1 319 ? -1.172 -25.672 -16.828 1 96.44 319 GLU B O 1
ATOM 6751 N N . ALA B 1 320 ? 0.857 -24.734 -16.75 1 98.12 320 ALA B N 1
ATOM 6752 C CA . ALA B 1 320 ? 1.429 -25.906 -17.422 1 98.12 320 ALA B CA 1
ATOM 6753 C C . ALA B 1 320 ? 1.5 -27.094 -16.453 1 98.12 320 ALA B C 1
ATOM 6755 O O . ALA B 1 320 ? 1.677 -28.234 -16.891 1 98.12 320 ALA B O 1
ATOM 6756 N N . ALA B 1 321 ? 1.36 -26.781 -15.164 1 98.12 321 ALA B N 1
ATOM 6757 C CA . ALA B 1 321 ? 1.376 -27.844 -14.156 1 98.12 321 ALA B CA 1
ATOM 6758 C C . ALA B 1 321 ? -0.041 -28.234 -13.75 1 98.12 321 ALA B C 1
ATOM 6760 O O . ALA B 1 321 ? -0.445 -29.391 -13.922 1 98.12 321 ALA B O 1
ATOM 6761 N N . VAL B 1 322 ? -0.744 -27.281 -13.203 1 97.94 322 VAL B N 1
ATOM 6762 C CA . VAL B 1 322 ? -2.078 -27.562 -12.688 1 97.94 322 VAL B CA 1
ATOM 6763 C C . VAL B 1 322 ? -2.945 -26.312 -12.773 1 97.94 322 VAL B C 1
ATOM 6765 O O . VAL B 1 322 ? -2.426 -25.203 -12.867 1 97.94 322 VAL B O 1
ATOM 6768 N N . PHE B 1 323 ? -4.215 -26.516 -12.773 1 96.88 323 PHE B N 1
ATOM 6769 C CA . PHE B 1 323 ? -5.168 -25.422 -12.641 1 96.88 323 PHE B CA 1
ATOM 6770 C C . PHE B 1 323 ? -6.387 -25.859 -11.836 1 96.88 323 PHE B C 1
ATOM 6772 O O . PHE B 1 323 ? -6.992 -26.891 -12.133 1 96.88 323 PHE B O 1
ATOM 6779 N N . LEU B 1 324 ? -6.777 -25.078 -10.883 1 95.88 324 LEU B N 1
ATOM 6780 C CA . LEU B 1 324 ? -7.871 -25.406 -9.969 1 95.88 324 LEU B CA 1
ATOM 6781 C C . LEU B 1 324 ? -9.148 -24.688 -10.383 1 95.88 324 LEU B C 1
ATOM 6783 O O . LEU B 1 324 ? -9.898 -25.172 -11.227 1 95.88 324 LEU B O 1
ATOM 6787 N N . ASP B 1 325 ? -9.414 -23.562 -9.953 1 96.94 325 ASP B N 1
ATOM 6788 C CA . ASP B 1 325 ? -10.547 -22.656 -10.102 1 96.94 325 ASP B CA 1
ATOM 6789 C C . ASP B 1 325 ? -10.125 -21.203 -9.891 1 96.94 325 ASP B C 1
ATOM 6791 O O . ASP B 1 325 ? -9.195 -20.938 -9.125 1 96.94 325 ASP B O 1
ATOM 6795 N N . ALA B 1 326 ? -10.781 -20.312 -10.586 1 96.12 326 ALA B N 1
ATOM 6796 C CA . ALA B 1 326 ? -10.383 -18.906 -10.5 1 96.12 326 ALA B CA 1
ATOM 6797 C C . ALA B 1 326 ? -11.07 -18.203 -9.328 1 96.12 326 ALA B C 1
ATOM 6799 O O . ALA B 1 326 ? -10.742 -17.062 -9 1 96.12 326 ALA B O 1
ATOM 6800 N N . PHE B 1 327 ? -11.969 -18.844 -8.641 1 97.81 327 PHE B N 1
ATOM 6801 C CA . PHE B 1 327 ? -12.867 -18.25 -7.668 1 97.81 327 PHE B CA 1
ATOM 6802 C C . PHE B 1 327 ? -12.094 -17.469 -6.609 1 97.81 327 PHE B C 1
ATOM 6804 O O . PHE B 1 327 ? -12.391 -16.312 -6.34 1 97.81 327 PHE B O 1
ATOM 6811 N N . TYR B 1 328 ? -11.055 -18.094 -6.055 1 97.69 328 TYR B N 1
ATOM 6812 C CA . TYR B 1 328 ? -10.266 -17.453 -5.004 1 97.69 328 TYR B CA 1
ATOM 6813 C C . TYR B 1 328 ? -8.945 -16.938 -5.555 1 97.69 328 TYR B C 1
ATOM 6815 O O . TYR B 1 328 ? -8.039 -16.578 -4.789 1 97.69 328 TYR B O 1
ATOM 6823 N N . SER B 1 329 ? -8.742 -17 -6.797 1 95.56 329 SER B N 1
ATOM 6824 C CA . SER B 1 329 ? -7.562 -16.484 -7.484 1 95.56 329 SER B CA 1
ATOM 6825 C C . SER B 1 329 ? -6.297 -17.188 -7.02 1 95.56 329 SER B C 1
ATOM 6827 O O . SER B 1 329 ? -5.305 -16.547 -6.68 1 95.56 329 SER B O 1
ATOM 6829 N N . PRO B 1 330 ? -6.254 -18.469 -7.066 1 96.19 330 PRO B N 1
ATOM 6830 C CA . PRO B 1 330 ? -5.039 -19.172 -6.629 1 96.19 330 PRO B CA 1
ATOM 6831 C C . PRO B 1 330 ? -3.965 -19.219 -7.715 1 96.19 330 PRO B C 1
ATOM 6833 O O . PRO B 1 330 ? -2.836 -19.641 -7.453 1 96.19 330 PRO B O 1
ATOM 6836 N N . GLY B 1 331 ? -4.301 -18.844 -8.93 1 96.12 331 GLY B N 1
ATOM 6837 C CA . GLY B 1 331 ? -3.416 -18.984 -10.078 1 96.12 331 GLY B CA 1
ATOM 6838 C C . GLY B 1 331 ? -2.043 -18.391 -9.852 1 96.12 331 GLY B C 1
ATOM 6839 O O . GLY B 1 331 ? -1.025 -19.031 -10.109 1 96.12 331 GLY B O 1
ATOM 6840 N N . SER B 1 332 ? -2.033 -17.156 -9.398 1 97.06 332 SER B N 1
ATOM 6841 C CA . SER B 1 332 ? -0.757 -16.484 -9.164 1 97.06 332 SER B CA 1
ATOM 6842 C C . SER B 1 332 ? 0.022 -17.156 -8.039 1 97.06 332 SER B C 1
ATOM 6844 O O . SER B 1 332 ? 1.254 -17.203 -8.062 1 97.06 332 SER B O 1
ATOM 6846 N N . ASP B 1 333 ? -0.67 -17.688 -7.043 1 98.12 333 ASP B N 1
ATOM 6847 C CA . ASP B 1 333 ? 0.001 -18.438 -5.996 1 98.12 333 ASP B CA 1
ATOM 6848 C C . ASP B 1 333 ? 0.693 -19.672 -6.57 1 98.12 333 ASP B C 1
ATOM 6850 O O . ASP B 1 333 ? 1.828 -19.984 -6.203 1 98.12 333 ASP B O 1
ATOM 6854 N N . TYR B 1 334 ? 0.012 -20.344 -7.402 1 98.38 334 TYR B N 1
ATOM 6855 C CA . TYR B 1 334 ? 0.588 -21.547 -7.988 1 98.38 334 TYR B CA 1
ATOM 6856 C C . TYR B 1 334 ? 1.761 -21.203 -8.898 1 98.38 334 TYR B C 1
ATOM 6858 O O . TYR B 1 334 ? 2.717 -21.984 -9.008 1 98.38 334 TYR B O 1
ATOM 6866 N N . ILE B 1 335 ? 1.678 -20.047 -9.586 1 98.5 335 ILE B N 1
ATOM 6867 C CA . ILE B 1 335 ? 2.857 -19.578 -10.289 1 98.5 335 ILE B CA 1
ATOM 6868 C C . ILE B 1 335 ? 4.004 -19.359 -9.305 1 98.5 335 ILE B C 1
ATOM 6870 O O . ILE B 1 335 ? 5.129 -19.812 -9.547 1 98.5 335 ILE B O 1
ATOM 6874 N N . ALA B 1 336 ? 3.693 -18.781 -8.195 1 98.75 336 ALA B N 1
ATOM 6875 C CA . ALA B 1 336 ? 4.703 -18.547 -7.172 1 98.75 336 ALA B CA 1
ATOM 6876 C C . ALA B 1 336 ? 5.293 -19.859 -6.664 1 98.75 336 ALA B C 1
ATOM 6878 O O . ALA B 1 336 ? 6.512 -19.984 -6.539 1 98.75 336 ALA B O 1
ATOM 6879 N N . TYR B 1 337 ? 4.434 -20.828 -6.387 1 98.75 337 TYR B N 1
ATOM 6880 C CA . TYR B 1 337 ? 4.895 -22.141 -5.906 1 98.75 337 TYR B CA 1
ATOM 6881 C C . TYR B 1 337 ? 5.828 -22.781 -6.918 1 98.75 337 TYR B C 1
ATOM 6883 O O . TYR B 1 337 ? 6.965 -23.141 -6.586 1 98.75 337 TYR B O 1
ATOM 6891 N N . THR B 1 338 ? 5.375 -22.844 -8.094 1 98.88 338 THR B N 1
ATOM 6892 C CA . THR B 1 338 ? 6.082 -23.641 -9.094 1 98.88 338 THR B CA 1
ATOM 6893 C C . THR B 1 338 ? 7.352 -22.922 -9.547 1 98.88 338 THR B C 1
ATOM 6895 O O . THR B 1 338 ? 8.383 -23.562 -9.766 1 98.88 338 THR B O 1
ATOM 6898 N N . ASN B 1 339 ? 7.277 -21.609 -9.688 1 98.94 339 ASN B N 1
ATOM 6899 C CA . ASN B 1 339 ? 8.469 -20.844 -10.062 1 98.94 339 ASN B CA 1
ATOM 6900 C C . ASN B 1 339 ? 9.547 -20.938 -8.984 1 98.94 339 ASN B C 1
ATOM 6902 O O . ASN B 1 339 ? 10.727 -21.109 -9.297 1 98.94 339 ASN B O 1
ATOM 6906 N N . THR B 1 340 ? 9.141 -20.828 -7.734 1 98.81 340 THR B N 1
ATOM 6907 C CA . THR B 1 340 ? 10.102 -20.859 -6.637 1 98.81 340 THR B CA 1
ATOM 6908 C C . THR B 1 340 ? 10.742 -22.234 -6.512 1 98.81 340 THR B C 1
ATOM 6910 O O . THR B 1 340 ? 11.953 -22.344 -6.336 1 98.81 340 THR B O 1
ATOM 6913 N N . ILE B 1 341 ? 9.984 -23.25 -6.633 1 98.81 341 ILE B N 1
ATOM 6914 C CA . ILE B 1 341 ? 10.484 -24.625 -6.578 1 98.81 341 ILE B CA 1
ATOM 6915 C C . ILE B 1 341 ? 11.43 -24.875 -7.746 1 98.81 341 ILE B C 1
ATOM 6917 O O . ILE B 1 341 ? 12.523 -25.422 -7.566 1 98.81 341 ILE B O 1
ATOM 6921 N N . THR B 1 342 ? 11.023 -24.453 -8.93 1 98.94 342 THR B N 1
ATOM 6922 C CA . THR B 1 342 ? 11.844 -24.641 -10.117 1 98.94 342 THR B CA 1
ATOM 6923 C C . THR B 1 342 ? 13.195 -23.938 -9.953 1 98.94 342 THR B C 1
ATOM 6925 O O . THR B 1 342 ? 14.234 -24.516 -10.273 1 98.94 342 THR B O 1
ATOM 6928 N N . THR B 1 343 ? 13.164 -22.734 -9.469 1 98.81 343 THR B N 1
ATOM 6929 C CA . THR B 1 343 ? 14.398 -22 -9.219 1 98.81 343 THR B CA 1
ATOM 6930 C C . THR B 1 343 ? 15.305 -22.766 -8.266 1 98.81 343 THR B C 1
ATOM 6932 O O . THR B 1 343 ? 16.516 -22.875 -8.492 1 98.81 343 THR B O 1
ATOM 6935 N N . ARG B 1 344 ? 14.719 -23.328 -7.238 1 98.56 344 ARG B N 1
ATOM 6936 C CA . ARG B 1 344 ? 15.484 -24.125 -6.273 1 98.56 344 ARG B CA 1
ATOM 6937 C C . ARG B 1 344 ? 16.078 -25.359 -6.93 1 98.56 344 ARG B C 1
ATOM 6939 O O . ARG B 1 344 ? 17.234 -25.719 -6.66 1 98.56 344 ARG B O 1
ATOM 6946 N N . LEU B 1 345 ? 15.344 -26.031 -7.766 1 98.69 345 LEU B N 1
ATOM 6947 C CA . LEU B 1 345 ? 15.836 -27.219 -8.461 1 98.69 345 LEU B CA 1
ATOM 6948 C C . LEU B 1 345 ? 17.047 -26.875 -9.328 1 98.69 345 LEU B C 1
ATOM 6950 O O . LEU B 1 345 ? 18.016 -27.641 -9.367 1 98.69 345 LEU B O 1
ATOM 6954 N N . ILE B 1 346 ? 16.969 -25.781 -9.984 1 98.75 346 ILE B N 1
ATOM 6955 C CA . ILE B 1 346 ? 18.047 -25.344 -10.852 1 98.75 346 ILE B CA 1
ATOM 6956 C C . ILE B 1 346 ? 19.281 -25.031 -10.008 1 98.75 346 ILE B C 1
ATOM 6958 O O . ILE B 1 346 ? 20.406 -25.406 -10.375 1 98.75 346 ILE B O 1
ATOM 6962 N N . GLU B 1 347 ? 19.109 -24.406 -8.883 1 98.19 347 GLU B N 1
ATOM 6963 C CA . GLU B 1 347 ? 20.203 -24.141 -7.961 1 98.19 347 GLU B CA 1
ATOM 6964 C C . GLU B 1 347 ? 20.875 -25.438 -7.516 1 98.19 347 GLU B C 1
ATOM 6966 O O . GLU B 1 347 ? 22.109 -25.531 -7.48 1 98.19 347 GLU B O 1
ATOM 6971 N N . LEU B 1 348 ? 20.094 -26.391 -7.148 1 98 348 LEU B N 1
ATOM 6972 C CA . LEU B 1 348 ? 20.609 -27.672 -6.664 1 98 348 LEU B CA 1
ATOM 6973 C C . LEU B 1 348 ? 21.312 -28.422 -7.777 1 98 348 LEU B C 1
ATOM 6975 O O . LEU B 1 348 ? 22.344 -29.062 -7.539 1 98 348 LEU B O 1
ATOM 6979 N N . ASP B 1 349 ? 20.781 -28.344 -8.969 1 97.94 349 ASP B N 1
ATOM 6980 C CA . ASP B 1 349 ? 21.438 -28.984 -10.109 1 97.94 349 ASP B CA 1
ATOM 6981 C C . ASP B 1 349 ? 22.828 -28.406 -10.344 1 97.94 349 ASP B C 1
ATOM 6983 O O . ASP B 1 349 ? 23.781 -29.141 -10.594 1 97.94 349 ASP B O 1
ATOM 6987 N N . ARG B 1 350 ? 22.906 -27.156 -10.258 1 96.75 350 ARG B N 1
ATOM 6988 C CA . ARG B 1 350 ? 24.188 -26.469 -10.469 1 96.75 350 ARG B CA 1
ATOM 6989 C C . ARG B 1 350 ? 25.203 -26.906 -9.422 1 96.75 350 ARG B C 1
ATOM 6991 O O . ARG B 1 350 ? 26.406 -26.891 -9.68 1 96.75 350 ARG B O 1
ATOM 6998 N N . LYS B 1 351 ? 24.734 -27.328 -8.32 1 96.44 351 LYS B N 1
ATOM 6999 C CA . LYS B 1 351 ? 25.609 -27.75 -7.23 1 96.44 351 LYS B CA 1
ATOM 7000 C C . LYS B 1 351 ? 25.797 -29.266 -7.242 1 96.44 351 LYS B C 1
ATOM 7002 O O . LYS B 1 351 ? 26.438 -29.828 -6.352 1 96.44 351 LYS B O 1
ATOM 7007 N N . GLY B 1 352 ? 25.172 -29.906 -8.18 1 96.25 352 GLY B N 1
ATOM 7008 C CA . GLY B 1 352 ? 25.25 -31.344 -8.258 1 96.25 352 GLY B CA 1
ATOM 7009 C C . GLY B 1 352 ? 24.453 -32.062 -7.172 1 96.25 352 GLY B C 1
ATOM 7010 O O . GLY B 1 352 ? 24.797 -33.156 -6.77 1 96.25 352 GLY B O 1
ATOM 7011 N N . ARG B 1 353 ? 23.375 -31.391 -6.727 1 97.06 353 ARG B N 1
ATOM 7012 C CA . ARG B 1 353 ? 22.672 -31.906 -5.562 1 97.06 353 ARG B CA 1
ATOM 7013 C C . ARG B 1 353 ? 21.203 -32.156 -5.895 1 97.06 353 ARG B C 1
ATOM 7015 O O . ARG B 1 353 ? 20.391 -32.438 -5 1 97.06 353 ARG B O 1
ATOM 7022 N N . LEU B 1 354 ? 20.844 -32.031 -7.16 1 97.75 354 LEU B N 1
ATOM 7023 C CA . LEU B 1 354 ? 19.484 -32.375 -7.559 1 97.75 354 LEU B CA 1
ATOM 7024 C C . LEU B 1 354 ? 19.297 -33.875 -7.68 1 97.75 354 LEU B C 1
ATOM 7026 O O . LEU B 1 354 ? 19.828 -34.5 -8.602 1 97.75 354 LEU B O 1
ATOM 7030 N N . THR B 1 355 ? 18.531 -34.438 -6.734 1 97.56 355 THR B N 1
ATOM 7031 C CA . THR B 1 355 ? 18.312 -35.875 -6.695 1 97.56 355 THR B CA 1
ATOM 7032 C C . THR B 1 355 ? 16.859 -36.219 -6.98 1 97.56 355 THR B C 1
ATOM 7034 O O . THR B 1 355 ? 16 -35.312 -7.016 1 97.56 355 THR B O 1
ATOM 7037 N N . GLU B 1 356 ? 16.641 -37.469 -7.188 1 97.38 356 GLU B N 1
ATOM 7038 C CA . GLU B 1 356 ? 15.273 -37.938 -7.383 1 97.38 356 GLU B CA 1
ATOM 7039 C C . GLU B 1 356 ? 14.414 -37.688 -6.145 1 97.38 356 GLU B C 1
ATOM 7041 O O . GLU B 1 356 ? 13.242 -37.312 -6.262 1 97.38 356 GLU B O 1
ATOM 7046 N N . ASP B 1 357 ? 14.984 -37.812 -5.008 1 97.56 357 ASP B N 1
ATOM 7047 C CA . ASP B 1 357 ? 14.273 -37.625 -3.752 1 97.56 357 ASP B CA 1
ATOM 7048 C C . ASP B 1 357 ? 13.828 -36.156 -3.6 1 97.56 357 ASP B C 1
ATOM 7050 O O . ASP B 1 357 ? 12.727 -35.906 -3.115 1 97.56 357 ASP B O 1
ATOM 7054 N N . VAL B 1 358 ? 14.68 -35.281 -3.988 1 97.88 358 VAL B N 1
ATOM 7055 C CA . VAL B 1 358 ? 14.352 -33.875 -3.918 1 97.88 358 VAL B CA 1
ATOM 7056 C C . VAL B 1 358 ? 13.172 -33.562 -4.832 1 97.88 358 VAL B C 1
ATOM 7058 O O . VAL B 1 358 ? 12.203 -32.938 -4.406 1 97.88 358 VAL B O 1
ATOM 7061 N N . ALA B 1 359 ? 13.227 -34.031 -6.043 1 98.12 359 ALA B N 1
ATOM 7062 C CA . ALA B 1 359 ? 12.141 -33.781 -6.988 1 98.12 359 ALA B CA 1
ATOM 7063 C C . ALA B 1 359 ? 10.836 -34.406 -6.48 1 98.12 359 ALA B C 1
ATOM 7065 O O . ALA B 1 359 ? 9.773 -33.781 -6.602 1 98.12 359 ALA B O 1
ATOM 7066 N N . GLN B 1 360 ? 10.93 -35.562 -5.922 1 97.62 360 GLN B N 1
ATOM 7067 C CA . GLN B 1 360 ? 9.742 -36.219 -5.414 1 97.62 360 GLN B CA 1
ATOM 7068 C C . GLN B 1 360 ? 9.133 -35.469 -4.238 1 97.62 360 GLN B C 1
ATOM 7070 O O . GLN B 1 360 ? 7.906 -35.406 -4.094 1 97.62 360 GLN B O 1
ATOM 7075 N N . SER B 1 361 ? 9.969 -34.938 -3.432 1 97.81 361 SER B N 1
ATOM 7076 C CA . SER B 1 361 ? 9.477 -34.156 -2.299 1 97.81 361 SER B CA 1
ATOM 7077 C C . SER B 1 361 ? 8.664 -32.938 -2.764 1 97.81 361 SER B C 1
ATOM 7079 O O . SER B 1 361 ? 7.637 -32.625 -2.172 1 97.81 361 SER B O 1
ATOM 7081 N N . TYR B 1 362 ? 9.102 -32.344 -3.781 1 98.62 362 TYR B N 1
ATOM 7082 C CA . TYR B 1 362 ? 8.398 -31.156 -4.273 1 98.62 362 TYR B CA 1
ATOM 7083 C C . TYR B 1 362 ? 7.148 -31.547 -5.043 1 98.62 362 TYR B C 1
ATOM 7085 O O . TYR B 1 362 ? 6.145 -30.828 -5.012 1 98.62 362 TYR B O 1
ATOM 7093 N N . ASN B 1 363 ? 7.223 -32.656 -5.773 1 98.62 363 ASN B N 1
ATOM 7094 C CA . ASN B 1 363 ? 5.992 -33.156 -6.371 1 98.62 363 ASN B CA 1
ATOM 7095 C C . ASN B 1 363 ? 4.938 -33.469 -5.309 1 98.62 363 ASN B C 1
ATOM 7097 O O . ASN B 1 363 ? 3.762 -33.156 -5.484 1 98.62 363 ASN B O 1
ATOM 7101 N N . ARG B 1 364 ? 5.34 -34.094 -4.238 1 98.38 364 ARG B N 1
ATOM 7102 C CA . ARG B 1 364 ? 4.426 -34.375 -3.137 1 98.38 364 ARG B CA 1
ATOM 7103 C C . ARG B 1 364 ? 3.824 -33.094 -2.574 1 98.38 364 ARG B C 1
ATOM 7105 O O . ARG B 1 364 ? 2.613 -33.031 -2.355 1 98.38 364 ARG B O 1
ATOM 7112 N N . LEU B 1 365 ? 4.668 -32.125 -2.348 1 98.69 365 LEU B N 1
ATOM 7113 C CA . LEU B 1 365 ? 4.199 -30.844 -1.82 1 98.69 365 LEU B CA 1
ATOM 7114 C C . LEU B 1 365 ? 3.115 -30.25 -2.711 1 98.69 365 LEU B C 1
ATOM 7116 O O . LEU B 1 365 ? 2.047 -29.875 -2.227 1 98.69 365 LEU B O 1
ATOM 7120 N N . LEU B 1 366 ? 3.375 -30.219 -4.02 1 98.62 366 LEU B N 1
ATOM 7121 C CA . LEU B 1 366 ? 2.471 -29.547 -4.953 1 98.62 366 LEU B CA 1
ATOM 7122 C C . LEU B 1 366 ? 1.206 -30.375 -5.164 1 98.62 366 LEU B C 1
ATOM 7124 O O . LEU B 1 366 ? 0.095 -29.844 -5.113 1 98.62 366 LEU B O 1
ATOM 7128 N N . LEU B 1 367 ? 1.379 -31.703 -5.355 1 98.38 367 LEU B N 1
ATOM 7129 C CA . LEU B 1 367 ? 0.316 -32.531 -5.934 1 98.38 367 LEU B CA 1
ATOM 7130 C C . LEU B 1 367 ? -0.415 -33.312 -4.852 1 98.38 367 LEU B C 1
ATOM 7132 O O . LEU B 1 367 ? -1.548 -33.75 -5.059 1 98.38 367 LEU B O 1
ATOM 7136 N N . GLU B 1 368 ? 0.179 -33.469 -3.701 1 97.94 368 GLU B N 1
ATOM 7137 C CA . GLU B 1 368 ? -0.445 -34.25 -2.658 1 97.94 368 GLU B CA 1
ATOM 7138 C C . GLU B 1 368 ? -0.788 -33.406 -1.436 1 97.94 368 GLU B C 1
ATOM 7140 O O . GLU B 1 368 ? -1.651 -33.781 -0.638 1 97.94 368 GLU B O 1
ATOM 7145 N N . ASP B 1 369 ? -0.083 -32.344 -1.25 1 98.5 369 ASP B N 1
ATOM 7146 C CA . ASP B 1 369 ? -0.326 -31.531 -0.07 1 98.5 369 ASP B CA 1
ATOM 7147 C C . ASP B 1 369 ? -1.161 -30.297 -0.42 1 98.5 369 ASP B C 1
ATOM 7149 O O . ASP B 1 369 ? -2.232 -30.078 0.15 1 98.5 369 ASP B O 1
ATOM 7153 N N . LEU B 1 370 ? -0.705 -29.484 -1.387 1 98.56 370 LEU B N 1
ATOM 7154 C CA . LEU B 1 370 ? -1.366 -28.234 -1.708 1 98.56 370 LEU B CA 1
ATOM 7155 C C . LEU B 1 370 ? -2.609 -28.469 -2.559 1 98.56 370 LEU B C 1
ATOM 7157 O O . LEU B 1 370 ? -3.719 -28.109 -2.16 1 98.56 370 LEU B O 1
ATOM 7161 N N . TRP B 1 371 ? -2.457 -29.156 -3.666 1 97.81 371 TRP B N 1
ATOM 7162 C CA . TRP B 1 371 ? -3.525 -29.312 -4.648 1 97.81 371 TRP B CA 1
ATOM 7163 C C . TRP B 1 371 ? -4.758 -29.938 -4.02 1 97.81 371 TRP B C 1
ATOM 7165 O O . TRP B 1 371 ? -5.863 -29.391 -4.109 1 97.81 371 TRP B O 1
ATOM 7175 N N . PRO B 1 372 ? -4.66 -31.047 -3.281 1 97.44 372 PRO B N 1
ATOM 7176 C CA . PRO B 1 372 ? -5.871 -31.672 -2.748 1 97.44 372 PRO B CA 1
ATOM 7177 C C . PRO B 1 372 ? -6.586 -30.781 -1.724 1 97.44 372 PRO B C 1
ATOM 7179 O O . PRO B 1 372 ? -7.82 -30.734 -1.697 1 97.44 372 PRO B O 1
ATOM 7182 N N . ASN B 1 373 ? -5.82 -30.141 -0.878 1 98.31 373 ASN B N 1
ATOM 7183 C CA . ASN B 1 373 ? -6.445 -29.281 0.115 1 98.31 373 ASN B CA 1
ATOM 7184 C C . ASN B 1 373 ? -7.156 -28.094 -0.539 1 98.31 373 ASN B C 1
ATOM 7186 O O . ASN B 1 373 ? -8.258 -27.719 -0.124 1 98.31 373 ASN B O 1
ATOM 7190 N N . TYR B 1 374 ? -6.562 -27.516 -1.587 1 98.44 374 TYR B N 1
ATOM 7191 C CA . TYR B 1 374 ? -7.207 -26.438 -2.326 1 98.44 374 TYR B CA 1
ATOM 7192 C C . TYR B 1 374 ? -8.438 -26.953 -3.064 1 98.44 374 TYR B C 1
ATOM 7194 O O . TYR B 1 374 ? -9.469 -26.266 -3.1 1 98.44 374 TYR B O 1
ATOM 7202 N N . LEU B 1 375 ? -8.281 -28.094 -3.672 1 98 375 LEU B N 1
ATOM 7203 C CA . LEU B 1 375 ? -9.375 -28.641 -4.465 1 98 375 LEU B CA 1
ATOM 7204 C C . LEU B 1 375 ? -10.641 -28.781 -3.627 1 98 375 LEU B C 1
ATOM 7206 O O . LEU B 1 375 ? -11.75 -28.562 -4.133 1 98 375 LEU B O 1
ATOM 7210 N N . GLN B 1 376 ? -10.523 -29.094 -2.355 1 97.5 376 GLN B N 1
ATOM 7211 C CA . GLN B 1 376 ? -11.664 -29.281 -1.466 1 97.5 376 GLN B CA 1
ATOM 7212 C C . GLN B 1 376 ? -12.492 -28 -1.359 1 97.5 376 GLN B C 1
ATOM 7214 O O . GLN B 1 376 ? -13.703 -28.047 -1.155 1 97.5 376 GLN B O 1
ATOM 7219 N N . MET B 1 377 ? -11.891 -26.891 -1.515 1 98 377 MET B N 1
ATOM 7220 C CA . MET B 1 377 ? -12.586 -25.609 -1.392 1 98 377 MET B CA 1
ATOM 7221 C C . MET B 1 377 ? -13.555 -25.406 -2.549 1 98 377 MET B C 1
ATOM 7223 O O . MET B 1 377 ? -14.469 -24.594 -2.455 1 98 377 MET B O 1
ATOM 7227 N N . TYR B 1 378 ? -13.344 -26.141 -3.633 1 98 378 TYR B N 1
ATOM 7228 C CA . TYR B 1 378 ? -14.094 -25.875 -4.852 1 98 378 TYR B CA 1
ATOM 7229 C C . TYR B 1 378 ? -15.016 -27.031 -5.195 1 98 378 TYR B C 1
ATOM 7231 O O . TYR B 1 378 ? -16.188 -26.828 -5.516 1 98 378 TYR B O 1
ATOM 7239 N N . HIS B 1 379 ? -14.453 -28.219 -5.117 1 97 379 HIS B N 1
ATOM 7240 C CA . HIS B 1 379 ? -15.125 -29.422 -5.617 1 97 379 HIS B CA 1
ATOM 7241 C C . HIS B 1 379 ? -16.438 -29.656 -4.887 1 97 379 HIS B C 1
ATOM 7243 O O . HIS B 1 379 ? -16.469 -29.75 -3.656 1 97 379 HIS B O 1
ATOM 7249 N N . ASP B 1 380 ? -17.531 -29.641 -5.641 1 96.25 380 ASP B N 1
ATOM 7250 C CA . ASP B 1 380 ? -18.891 -29.938 -5.227 1 96.25 380 ASP B CA 1
ATOM 7251 C C . ASP B 1 380 ? -19.5 -28.766 -4.465 1 96.25 380 ASP B C 1
ATOM 7253 O O . ASP B 1 380 ? -20.641 -28.828 -4.008 1 96.25 380 ASP B O 1
ATOM 7257 N N . ASN B 1 381 ? -18.812 -27.688 -4.344 1 98 381 ASN B N 1
ATOM 7258 C CA . ASN B 1 381 ? -19.281 -26.609 -3.492 1 98 381 ASN B CA 1
ATOM 7259 C C . ASN B 1 381 ? -20.062 -25.562 -4.293 1 98 381 ASN B C 1
ATOM 7261 O O . ASN B 1 381 ? -20.734 -24.703 -3.717 1 98 381 ASN B O 1
ATOM 7265 N N . TYR B 1 382 ? -20.047 -25.594 -5.629 1 98.25 382 TYR B N 1
ATOM 7266 C CA . TYR B 1 382 ? -20.812 -24.656 -6.43 1 98.25 382 TYR B CA 1
ATOM 7267 C C . TYR B 1 382 ? -22.297 -24.734 -6.086 1 98.25 382 TYR B C 1
ATOM 7269 O O . TYR B 1 382 ? -23.047 -23.766 -6.27 1 98.25 382 TYR B O 1
ATOM 7277 N N . SER B 1 383 ? -22.734 -25.875 -5.531 1 97.19 383 SER B N 1
ATOM 7278 C CA . SER B 1 383 ? -24.125 -26.078 -5.156 1 97.19 383 SER B CA 1
ATOM 7279 C C . SER B 1 383 ? -24.547 -25.125 -4.043 1 97.19 383 SER B C 1
ATOM 7281 O O . SER B 1 383 ? -25.75 -24.844 -3.877 1 97.19 383 SER B O 1
ATOM 7283 N N . ILE B 1 384 ? -23.625 -24.625 -3.275 1 97.5 384 ILE B N 1
ATOM 7284 C CA . ILE B 1 384 ? -24.016 -23.781 -2.143 1 97.5 384 ILE B CA 1
ATOM 7285 C C . ILE B 1 384 ? -23.562 -22.344 -2.383 1 97.5 384 ILE B C 1
ATOM 7287 O O . ILE B 1 384 ? -23.656 -21.5 -1.489 1 97.5 384 ILE B O 1
ATOM 7291 N N . PHE B 1 385 ? -23.078 -21.984 -3.582 1 98.19 385 PHE B N 1
ATOM 7292 C CA . PHE B 1 385 ? -22.547 -20.656 -3.881 1 98.19 385 PHE B CA 1
ATOM 7293 C C . PHE B 1 385 ? -23.641 -19.594 -3.748 1 98.19 385 PHE B C 1
ATOM 7295 O O . PHE B 1 385 ? -23.344 -18.438 -3.451 1 98.19 385 PHE B O 1
ATOM 7302 N N . GLY B 1 386 ? -24.828 -20 -3.814 1 96.88 386 GLY B N 1
ATOM 7303 C CA . GLY B 1 386 ? -25.922 -19.047 -3.672 1 96.88 386 GLY B CA 1
ATOM 7304 C C . GLY B 1 386 ? -26.422 -18.922 -2.246 1 96.88 386 GLY B C 1
ATOM 7305 O O . GLY B 1 386 ? -27.328 -18.125 -1.971 1 96.88 386 GLY B O 1
ATOM 7306 N N . HIS B 1 387 ? -25.906 -19.641 -1.32 1 96.31 387 HIS B N 1
ATOM 7307 C CA . HIS B 1 387 ? -26.391 -19.672 0.052 1 96.31 387 HIS B CA 1
ATOM 7308 C C . HIS B 1 387 ? -25.531 -18.812 0.969 1 96.31 387 HIS B C 1
ATOM 7310 O O . HIS B 1 387 ? -24.5 -19.266 1.463 1 96.31 387 HIS B O 1
ATOM 7316 N N . ALA B 1 388 ? -26.047 -17.688 1.362 1 95.69 388 ALA B N 1
ATOM 7317 C CA . ALA B 1 388 ? -25.25 -16.656 2.039 1 95.69 388 ALA B CA 1
ATOM 7318 C C . ALA B 1 388 ? -24.734 -17.156 3.377 1 95.69 388 ALA B C 1
ATOM 7320 O O . ALA B 1 388 ? -23.516 -17.125 3.633 1 95.69 388 ALA B O 1
ATOM 7321 N N . PRO B 1 389 ? -25.516 -17.703 4.262 1 93.06 389 PRO B N 1
ATOM 7322 C CA . PRO B 1 389 ? -25.016 -18.109 5.574 1 93.06 389 PRO B CA 1
ATOM 7323 C C . PRO B 1 389 ? -23.906 -19.156 5.48 1 93.06 389 PRO B C 1
ATOM 7325 O O . PRO B 1 389 ? -22.891 -19.047 6.184 1 93.06 389 PRO B O 1
ATOM 7328 N N . ALA B 1 390 ? -24.094 -20.094 4.633 1 95.19 390 ALA B N 1
ATOM 7329 C CA . ALA B 1 390 ? -23.062 -21.109 4.469 1 95.19 390 ALA B CA 1
ATOM 7330 C C . ALA B 1 390 ? -21.781 -20.5 3.916 1 95.19 390 ALA B C 1
ATOM 7332 O O . ALA B 1 390 ? -20.688 -20.797 4.406 1 95.19 390 ALA B O 1
ATOM 7333 N N . MET B 1 391 ? -21.953 -19.641 2.969 1 97 391 MET B N 1
ATOM 7334 C CA . MET B 1 391 ? -20.797 -19.062 2.299 1 97 391 MET B CA 1
ATOM 7335 C C . MET B 1 391 ? -20.062 -18.078 3.215 1 97 391 MET B C 1
ATOM 7337 O O . MET B 1 391 ? -18.844 -17.938 3.141 1 97 391 MET B O 1
ATOM 7341 N N . PHE B 1 392 ? -20.812 -17.375 4.086 1 95.12 392 PHE B N 1
ATOM 7342 C CA . PHE B 1 392 ? -20.156 -16.484 5.039 1 95.12 392 PHE B CA 1
ATOM 7343 C C . PHE B 1 392 ? -19.156 -17.234 5.895 1 95.12 392 PHE B C 1
ATOM 7345 O O . PHE B 1 392 ? -18 -16.828 6 1 95.12 392 PHE B O 1
ATOM 7352 N N . THR B 1 393 ? -19.547 -18.359 6.398 1 94.38 393 THR B N 1
ATOM 7353 C CA . THR B 1 393 ? -18.672 -19.172 7.23 1 94.38 393 THR B CA 1
ATOM 7354 C C . THR B 1 393 ? -17.562 -19.812 6.387 1 94.38 393 THR B C 1
ATOM 7356 O O . THR B 1 393 ? -16.406 -19.875 6.816 1 94.38 393 THR B O 1
ATOM 7359 N N . LYS B 1 394 ? -17.922 -20.234 5.246 1 97.06 394 LYS B N 1
ATOM 7360 C CA . LYS B 1 394 ? -16.969 -20.906 4.367 1 97.06 394 LYS B CA 1
ATOM 7361 C C . LYS B 1 394 ? -15.828 -19.953 3.98 1 97.06 394 LYS B C 1
ATOM 7363 O O . LYS B 1 394 ? -14.664 -20.359 3.992 1 97.06 394 LYS B O 1
ATOM 7368 N N . VAL B 1 395 ? -16.172 -18.734 3.559 1 97.31 395 VAL B N 1
ATOM 7369 C CA . VAL B 1 395 ? -15.156 -17.781 3.152 1 97.31 395 VAL B CA 1
ATOM 7370 C C . VAL B 1 395 ? -14.188 -17.531 4.309 1 97.31 395 VAL B C 1
ATOM 7372 O O . VAL B 1 395 ? -12.977 -17.469 4.105 1 97.31 395 VAL B O 1
ATOM 7375 N N . MET B 1 396 ? -14.672 -17.422 5.516 1 96.31 396 MET B N 1
ATOM 7376 C CA . MET B 1 396 ? -13.812 -17.219 6.684 1 96.31 396 MET B CA 1
ATOM 7377 C C . MET B 1 396 ? -12.922 -18.438 6.914 1 96.31 396 MET B C 1
ATOM 7379 O O . MET B 1 396 ? -11.727 -18.297 7.191 1 96.31 396 MET B O 1
ATOM 7383 N N . TRP B 1 397 ? -13.5 -19.594 6.754 1 97.19 397 TRP B N 1
ATOM 7384 C CA . TRP B 1 397 ? -12.766 -20.844 6.93 1 97.19 397 TRP B CA 1
ATOM 7385 C C . TRP B 1 397 ? -11.664 -20.984 5.879 1 97.19 397 TRP B C 1
ATOM 7387 O O . TRP B 1 397 ? -10.516 -21.25 6.211 1 97.19 397 TRP B O 1
ATOM 7397 N N . ASP B 1 398 ? -12.109 -20.828 4.641 1 98.12 398 ASP B N 1
ATOM 7398 C CA . ASP B 1 398 ? -11.172 -21 3.531 1 98.12 398 ASP B CA 1
ATOM 7399 C C . ASP B 1 398 ? -10.031 -19.984 3.623 1 98.12 398 ASP B C 1
ATOM 7401 O O . ASP B 1 398 ? -8.875 -20.328 3.34 1 98.12 398 ASP B O 1
ATOM 7405 N N . THR B 1 399 ? -10.336 -18.781 3.99 1 97.06 399 THR B N 1
ATOM 7406 C CA . THR B 1 399 ? -9.328 -17.734 4.168 1 97.06 399 THR B CA 1
ATOM 7407 C C . THR B 1 399 ? -8.375 -18.094 5.305 1 97.06 399 THR B C 1
ATOM 7409 O O . THR B 1 399 ? -7.168 -17.875 5.207 1 97.06 399 THR B O 1
ATOM 7412 N N . SER B 1 400 ? -8.883 -18.609 6.414 1 97.25 400 SER B N 1
ATOM 7413 C CA . SER B 1 400 ? -8.062 -19.031 7.543 1 97.25 400 SER B CA 1
ATOM 7414 C C . SER B 1 400 ? -7.082 -20.125 7.145 1 97.25 400 SER B C 1
ATOM 7416 O O . SER B 1 400 ? -5.906 -20.078 7.52 1 97.25 400 SER B O 1
ATOM 7418 N N . PHE B 1 401 ? -7.59 -21.078 6.438 1 97.94 401 PHE B N 1
ATOM 7419 C CA . PHE B 1 401 ? -6.719 -22.125 5.898 1 97.94 401 PHE B CA 1
ATOM 7420 C C . PHE B 1 401 ? -5.578 -21.516 5.09 1 97.94 401 PHE B C 1
ATOM 7422 O O . PHE B 1 401 ? -4.41 -21.844 5.309 1 97.94 401 PHE B O 1
ATOM 7429 N N . TYR B 1 402 ? -5.957 -20.672 4.195 1 98.06 402 TYR B N 1
ATOM 7430 C CA . TYR B 1 402 ? -5.016 -20.062 3.26 1 98.06 402 TYR B CA 1
ATOM 7431 C C . TYR B 1 402 ? -3.922 -19.297 4.004 1 98.06 402 TYR B C 1
ATOM 7433 O O . TYR B 1 402 ? -2.734 -19.469 3.713 1 98.06 402 TYR B O 1
ATOM 7441 N N . TRP B 1 403 ? -4.266 -18.5 4.957 1 97.75 403 TRP B N 1
ATOM 7442 C CA . TRP B 1 403 ? -3.312 -17.656 5.672 1 97.75 403 TRP B CA 1
ATOM 7443 C C . TRP B 1 403 ? -2.51 -18.469 6.68 1 97.75 403 TRP B C 1
ATOM 7445 O O . TRP B 1 403 ? -1.345 -18.172 6.945 1 97.75 403 TRP B O 1
ATOM 7455 N N . ALA B 1 404 ? -3.061 -19.5 7.203 1 98.12 404 ALA B N 1
ATOM 7456 C CA . ALA B 1 404 ? -2.424 -20.266 8.273 1 98.12 404 ALA B CA 1
ATOM 7457 C C . ALA B 1 404 ? -1.378 -21.219 7.719 1 98.12 404 ALA B C 1
ATOM 7459 O O . ALA B 1 404 ? -0.406 -21.547 8.398 1 98.12 404 ALA B O 1
ATOM 7460 N N . LEU B 1 405 ? -1.609 -21.688 6.492 1 98.38 405 LEU B N 1
ATOM 7461 C CA . LEU B 1 405 ? -0.773 -22.797 6.055 1 98.38 405 LEU B CA 1
ATOM 7462 C C . LEU B 1 405 ? -0.044 -22.453 4.762 1 98.38 405 LEU B C 1
ATOM 7464 O O . LEU B 1 405 ? 1.106 -22.016 4.789 1 98.38 405 LEU B O 1
ATOM 7468 N N . PRO B 1 406 ? -0.712 -22.469 3.568 1 98.12 406 PRO B N 1
ATOM 7469 C CA . PRO B 1 406 ? 0.083 -22.328 2.348 1 98.12 406 PRO B CA 1
ATOM 7470 C C . PRO B 1 406 ? 0.741 -20.953 2.232 1 98.12 406 PRO B C 1
ATOM 7472 O O . PRO B 1 406 ? 1.854 -20.844 1.71 1 98.12 406 PRO B O 1
ATOM 7475 N N . SER B 1 407 ? 0.084 -19.859 2.643 1 98 407 SER B N 1
ATOM 7476 C CA . SER B 1 407 ? 0.676 -18.531 2.549 1 98 407 SER B CA 1
ATOM 7477 C C . SER B 1 407 ? 1.947 -18.438 3.387 1 98 407 SER B C 1
ATOM 7479 O O . SER B 1 407 ? 2.883 -17.719 3.021 1 98 407 SER B O 1
ATOM 7481 N N . GLN B 1 408 ? 1.949 -19.141 4.512 1 97.94 408 GLN B N 1
ATOM 7482 C CA . GLN B 1 408 ? 3.125 -19.125 5.375 1 97.94 408 GLN B CA 1
ATOM 7483 C C . GLN B 1 408 ? 4.336 -19.719 4.664 1 97.94 408 GLN B C 1
ATOM 7485 O O . GLN B 1 408 ? 5.465 -19.266 4.852 1 97.94 408 GLN B O 1
ATOM 7490 N N . MET B 1 409 ? 4.109 -20.734 3.85 1 97.5 409 MET B N 1
ATOM 7491 C CA . MET B 1 409 ? 5.195 -21.344 3.086 1 97.5 409 MET B CA 1
ATOM 7492 C C . MET B 1 409 ? 5.836 -20.328 2.143 1 97.5 409 MET B C 1
ATOM 7494 O O . MET B 1 409 ? 7.055 -20.328 1.967 1 97.5 409 MET B O 1
ATOM 7498 N N . LEU B 1 410 ? 5.016 -19.547 1.57 1 96.62 410 LEU B N 1
ATOM 7499 C CA . LEU B 1 410 ? 5.477 -18.547 0.608 1 96.62 410 LEU B CA 1
ATOM 7500 C C . LEU B 1 410 ? 6.152 -17.375 1.318 1 96.62 410 LEU B C 1
ATOM 7502 O O . LEU B 1 410 ? 7.277 -17 0.976 1 96.62 410 LEU B O 1
ATOM 7506 N N . PHE B 1 411 ? 5.539 -16.859 2.346 1 96.62 411 PHE B N 1
ATOM 7507 C CA . PHE B 1 411 ? 5.996 -15.641 3.016 1 96.62 411 PHE B CA 1
ATOM 7508 C C . PHE B 1 411 ? 7.305 -15.891 3.758 1 96.62 411 PHE B C 1
ATOM 7510 O O . PHE B 1 411 ? 8.125 -14.984 3.9 1 96.62 411 PHE B O 1
ATOM 7517 N N . ARG B 1 412 ? 7.531 -17.141 4.176 1 96.75 412 ARG B N 1
ATOM 7518 C CA . ARG B 1 412 ? 8.703 -17.453 4.988 1 96.75 412 ARG B CA 1
ATOM 7519 C C . ARG B 1 412 ? 9.812 -18.062 4.141 1 96.75 412 ARG B C 1
ATOM 7521 O O . ARG B 1 412 ? 10.852 -18.469 4.664 1 96.75 412 ARG B O 1
ATOM 7528 N N . GLY B 1 413 ? 9.602 -18.234 2.846 1 96.19 413 GLY B N 1
ATOM 7529 C CA . GLY B 1 413 ? 10.609 -18.812 1.967 1 96.19 413 GLY B CA 1
ATOM 7530 C C . GLY B 1 413 ? 10.828 -20.297 2.186 1 96.19 413 GLY B C 1
ATOM 7531 O O . GLY B 1 413 ? 11.914 -20.812 1.932 1 96.19 413 GLY B O 1
ATOM 7532 N N . LEU B 1 414 ? 9.867 -20.906 2.658 1 97.75 414 LEU B N 1
ATOM 7533 C CA . LEU B 1 414 ? 10.023 -22.297 3.049 1 97.75 414 LEU B CA 1
ATOM 7534 C C . LEU B 1 414 ? 9.961 -23.219 1.83 1 97.75 414 LEU B C 1
ATOM 7536 O O . LEU B 1 414 ? 10.375 -24.375 1.899 1 97.75 414 LEU B O 1
ATOM 7540 N N . LEU B 1 415 ? 9.531 -22.75 0.682 1 97.75 415 LEU B N 1
ATOM 7541 C CA . LEU B 1 415 ? 9.438 -23.531 -0.545 1 97.75 415 LEU B CA 1
ATOM 7542 C C . LEU B 1 415 ? 10.82 -23.891 -1.079 1 97.75 415 LEU B C 1
ATOM 7544 O O . LEU B 1 415 ? 10.953 -24.781 -1.921 1 97.75 415 LEU B O 1
ATOM 7548 N N . THR B 1 416 ? 11.828 -23.234 -0.606 1 96.5 416 THR B N 1
ATOM 7549 C CA . THR B 1 416 ? 13.172 -23.453 -1.118 1 96.5 416 THR B CA 1
ATOM 7550 C C . THR B 1 416 ? 13.891 -24.547 -0.308 1 96.5 416 THR B C 1
ATOM 7552 O O . THR B 1 416 ? 15.062 -24.828 -0.543 1 96.5 416 THR B O 1
ATOM 7555 N N . SER B 1 417 ? 13.195 -25.172 0.648 1 96.38 417 SER B N 1
ATOM 7556 C CA . SER B 1 417 ? 13.797 -26.188 1.514 1 96.38 417 SER B CA 1
ATOM 7557 C C . SER B 1 417 ? 13.07 -27.516 1.39 1 96.38 417 SER B C 1
ATOM 7559 O O . SER B 1 417 ? 11.93 -27.656 1.838 1 96.38 417 SER B O 1
ATOM 7561 N N . PRO B 1 418 ? 13.766 -28.5 0.881 1 94 418 PRO B N 1
ATOM 7562 C CA . PRO B 1 418 ? 13.148 -29.812 0.852 1 94 418 PRO B CA 1
ATOM 7563 C C . PRO B 1 418 ? 12.766 -30.328 2.242 1 94 418 PRO B C 1
ATOM 7565 O O . PRO B 1 418 ? 11.766 -31.031 2.398 1 94 418 PRO B O 1
ATOM 7568 N N . ASP B 1 419 ? 13.539 -29.938 3.221 1 95.19 419 ASP B N 1
ATOM 7569 C CA . ASP B 1 419 ? 13.227 -30.297 4.598 1 95.19 419 ASP B CA 1
ATOM 7570 C C . ASP B 1 419 ? 11.93 -29.656 5.062 1 95.19 419 ASP B C 1
ATOM 7572 O O . ASP B 1 419 ? 11.141 -30.281 5.777 1 95.19 419 ASP B O 1
ATOM 7576 N N . ALA B 1 420 ? 11.781 -28.422 4.66 1 97.56 420 ALA B N 1
ATOM 7577 C CA . ALA B 1 420 ? 10.539 -27.734 5.004 1 97.56 420 ALA B CA 1
ATOM 7578 C C . ALA B 1 420 ? 9.344 -28.391 4.32 1 97.56 420 ALA B C 1
ATOM 7580 O O . ALA B 1 420 ? 8.266 -28.516 4.914 1 97.56 420 ALA B O 1
ATOM 7581 N N . ALA B 1 421 ? 9.547 -28.812 3.068 1 97.06 421 ALA B N 1
ATOM 7582 C CA . ALA B 1 421 ? 8.492 -29.531 2.355 1 97.06 421 ALA B CA 1
ATOM 7583 C C . ALA B 1 421 ? 8.125 -30.828 3.074 1 97.06 421 ALA B C 1
ATOM 7585 O O . ALA B 1 421 ? 6.941 -31.172 3.182 1 97.06 421 ALA B O 1
ATOM 7586 N N . ALA B 1 422 ? 9.125 -31.484 3.533 1 95.94 422 ALA B N 1
ATOM 7587 C CA . ALA B 1 422 ? 8.914 -32.75 4.25 1 95.94 422 ALA B CA 1
ATOM 7588 C C . ALA B 1 422 ? 8.18 -32.5 5.566 1 95.94 422 ALA B C 1
ATOM 7590 O O . ALA B 1 422 ? 7.32 -33.312 5.957 1 95.94 422 ALA B O 1
ATOM 7591 N N . GLU B 1 423 ? 8.531 -31.453 6.215 1 97.5 423 GLU B N 1
ATOM 7592 C CA . GLU B 1 423 ? 7.895 -31.125 7.492 1 97.5 423 GLU B CA 1
ATOM 7593 C C . GLU B 1 423 ? 6.445 -30.703 7.293 1 97.5 423 GLU B C 1
ATOM 7595 O O . GLU B 1 423 ? 5.598 -30.938 8.156 1 97.5 423 GLU B O 1
ATOM 7600 N N . PHE B 1 424 ? 6.164 -30.125 6.219 1 98.56 424 PHE B N 1
ATOM 7601 C CA . PHE B 1 424 ? 4.824 -29.625 5.918 1 98.56 424 PHE B CA 1
ATOM 7602 C C . PHE B 1 424 ? 3.877 -30.781 5.621 1 98.56 424 PHE B C 1
ATOM 7604 O O . PHE B 1 424 ? 2.676 -30.703 5.883 1 98.56 424 PHE B O 1
ATOM 7611 N N . HIS B 1 425 ? 4.352 -31.922 5.141 1 98.12 425 HIS B N 1
ATOM 7612 C CA . HIS B 1 425 ? 3.549 -33.031 4.625 1 98.12 425 HIS B CA 1
ATOM 7613 C C . HIS B 1 425 ? 2.613 -33.562 5.695 1 98.12 425 HIS B C 1
ATOM 7615 O O . HIS B 1 425 ? 1.405 -33.688 5.477 1 98.12 425 HIS B O 1
ATOM 7621 N N . PRO B 1 426 ? 3.115 -33.875 6.863 1 98.31 426 PRO B N 1
ATOM 7622 C CA . PRO B 1 426 ? 2.191 -34.406 7.867 1 98.31 426 PRO B CA 1
ATOM 7623 C C . PRO B 1 426 ? 1.164 -33.375 8.328 1 98.31 426 PRO B C 1
ATOM 7625 O O . PRO B 1 426 ? 0.044 -33.719 8.695 1 98.31 426 PRO B O 1
ATOM 7628 N N . ILE B 1 427 ? 1.512 -32.094 8.32 1 98.69 427 ILE B N 1
ATOM 7629 C CA . ILE B 1 427 ? 0.59 -31.031 8.688 1 98.69 427 ILE B CA 1
ATOM 7630 C C . ILE B 1 427 ? -0.54 -30.938 7.668 1 98.69 427 ILE B C 1
ATOM 7632 O O . ILE B 1 427 ? -1.718 -30.922 8.031 1 98.69 427 ILE B O 1
ATOM 7636 N N . ALA B 1 428 ? -0.149 -30.953 6.418 1 98.62 428 ALA B N 1
ATOM 7637 C CA . ALA B 1 428 ? -1.114 -30.875 5.324 1 98.62 428 ALA B CA 1
ATOM 7638 C C . ALA B 1 428 ? -2.002 -32.125 5.277 1 98.62 428 ALA B C 1
ATOM 7640 O O . ALA B 1 428 ? -3.199 -32 5 1 98.62 428 ALA B O 1
ATOM 7641 N N . SER B 1 429 ? -1.391 -33.219 5.508 1 98.12 429 SER B N 1
ATOM 7642 C CA . SER B 1 429 ? -2.127 -34.469 5.488 1 98.12 429 SER B CA 1
ATOM 7643 C C . SER B 1 429 ? -3.191 -34.5 6.578 1 98.12 429 SER B C 1
ATOM 7645 O O . SER B 1 429 ? -4.324 -34.938 6.336 1 98.12 429 SER B O 1
ATOM 7647 N N . ARG B 1 430 ? -2.822 -34.094 7.719 1 98.25 430 ARG B N 1
ATOM 7648 C CA . ARG B 1 430 ? -3.791 -34 8.805 1 98.25 430 ARG B CA 1
ATOM 7649 C C . ARG B 1 430 ? -4.914 -33.031 8.477 1 98.25 430 ARG B C 1
ATOM 7651 O O . ARG B 1 430 ? -6.086 -33.344 8.703 1 98.25 430 ARG B O 1
ATOM 7658 N N . PHE B 1 431 ? -4.535 -31.953 7.945 1 98.62 431 PHE B N 1
ATOM 7659 C CA . PHE B 1 431 ? -5.523 -30.906 7.672 1 98.62 431 PHE B CA 1
ATOM 7660 C C . PHE B 1 431 ? -6.496 -31.359 6.59 1 98.62 431 PHE B C 1
ATOM 7662 O O . PHE B 1 431 ? -7.664 -30.969 6.59 1 98.62 431 PHE B O 1
ATOM 7669 N N . PHE B 1 432 ? -6.039 -32.188 5.703 1 98.19 432 PHE B N 1
ATOM 7670 C CA . PHE B 1 432 ? -6.891 -32.656 4.617 1 98.19 432 PHE B CA 1
ATOM 7671 C C . PHE B 1 432 ? -8.156 -33.281 5.164 1 98.19 432 PHE B C 1
ATOM 7673 O O . PHE B 1 432 ? -9.25 -33.062 4.645 1 98.19 432 PHE B O 1
ATOM 7680 N N . GLY B 1 433 ? -8 -34.094 6.145 1 97.62 433 GLY B N 1
ATOM 7681 C CA . GLY B 1 433 ? -9.172 -34.719 6.758 1 97.62 433 GLY B CA 1
ATOM 7682 C C . GLY B 1 433 ? -10.125 -33.719 7.367 1 97.62 433 GLY B C 1
ATOM 7683 O O . GLY B 1 433 ? -11.344 -33.844 7.215 1 97.62 433 GLY B O 1
ATOM 7684 N N . ILE B 1 434 ? -9.641 -32.75 8.078 1 98.25 434 ILE B N 1
ATOM 7685 C CA . ILE B 1 434 ? -10.422 -31.703 8.703 1 98.25 434 ILE B CA 1
ATOM 7686 C C . ILE B 1 434 ? -11.133 -30.875 7.625 1 98.25 434 ILE B C 1
ATOM 7688 O O . ILE B 1 434 ? -12.32 -30.578 7.746 1 98.25 434 ILE B O 1
ATOM 7692 N N . GLN B 1 435 ? -10.359 -30.594 6.562 1 98 435 GLN B N 1
ATOM 7693 C CA . GLN B 1 435 ? -10.844 -29.797 5.441 1 98 435 GLN B CA 1
ATOM 7694 C C . GLN B 1 435 ? -12.016 -30.5 4.746 1 98 435 GLN B C 1
ATOM 7696 O O . GLN B 1 435 ? -13.031 -29.859 4.457 1 98 435 GLN B O 1
ATOM 7701 N N . SER B 1 436 ? -11.891 -31.719 4.516 1 96.81 436 SER B N 1
ATOM 7702 C CA . SER B 1 436 ? -12.93 -32.5 3.857 1 96.81 436 SER B CA 1
ATOM 7703 C C . SER B 1 436 ? -14.211 -32.531 4.688 1 96.81 436 SER B C 1
ATOM 7705 O O . SER B 1 436 ? -15.305 -32.344 4.152 1 96.81 436 SER B O 1
ATOM 7707 N N . ARG B 1 437 ? -14.055 -32.688 5.93 1 96.31 437 ARG B N 1
ATOM 7708 C CA . ARG B 1 437 ? -15.195 -32.75 6.84 1 96.31 437 ARG B CA 1
ATOM 7709 C C . ARG B 1 437 ? -15.898 -31.391 6.898 1 96.31 437 ARG B C 1
ATOM 7711 O O . ARG B 1 437 ? -17.125 -31.312 6.836 1 96.31 437 ARG B O 1
ATOM 7718 N N . MET B 1 438 ? -15.148 -30.359 7.039 1 97.69 438 MET B N 1
ATOM 7719 C CA . MET B 1 438 ? -15.727 -29.031 7.164 1 97.69 438 MET B CA 1
ATOM 7720 C C . MET B 1 438 ? -16.484 -28.641 5.902 1 97.69 438 MET B C 1
ATOM 7722 O O . MET B 1 438 ? -17.578 -28.078 5.977 1 97.69 438 MET B O 1
ATOM 7726 N N . GLN B 1 439 ? -15.898 -28.922 4.727 1 97.81 439 GLN B N 1
ATOM 7727 C CA . GLN B 1 439 ? -16.562 -28.594 3.467 1 97.81 439 GLN B CA 1
ATOM 7728 C C . GLN B 1 439 ? -17.875 -29.359 3.338 1 97.81 439 GLN B C 1
ATOM 7730 O O . GLN B 1 439 ? -18.875 -28.812 2.873 1 97.81 439 GLN B O 1
ATOM 7735 N N . ALA B 1 440 ? -17.875 -30.594 3.758 1 96.31 440 ALA B N 1
ATOM 7736 C CA . ALA B 1 440 ? -19.109 -31.375 3.771 1 96.31 440 ALA B CA 1
ATOM 7737 C C . ALA B 1 440 ? -20.141 -30.75 4.707 1 96.31 440 ALA B C 1
ATOM 7739 O O . ALA B 1 440 ? -21.344 -30.734 4.402 1 96.31 440 ALA B O 1
ATOM 7740 N N . ASN B 1 441 ? -19.688 -30.281 5.828 1 95.56 441 ASN B N 1
ATOM 7741 C CA . ASN B 1 441 ? -20.578 -29.656 6.801 1 95.56 441 ASN B CA 1
ATOM 7742 C C . ASN B 1 441 ? -21.203 -28.375 6.246 1 95.56 441 ASN B C 1
ATOM 7744 O O . ASN B 1 441 ? -22.344 -28.047 6.574 1 95.56 441 ASN B O 1
ATOM 7748 N N . PHE B 1 442 ? -20.469 -27.594 5.441 1 96.75 442 PHE B N 1
ATOM 7749 C CA . PHE B 1 442 ? -21.031 -26.422 4.812 1 96.75 442 PHE B CA 1
ATOM 7750 C C . PHE B 1 442 ? -22.203 -26.797 3.91 1 96.75 442 PHE B C 1
ATOM 7752 O O . PHE B 1 442 ? -23.234 -26.109 3.912 1 96.75 442 PHE B O 1
ATOM 7759 N N . ARG B 1 443 ? -22.016 -27.844 3.105 1 95.56 443 ARG B N 1
ATOM 7760 C CA . ARG B 1 443 ? -23.078 -28.297 2.215 1 95.56 443 ARG B CA 1
ATOM 7761 C C . ARG B 1 443 ? -24.297 -28.781 3.008 1 95.56 443 ARG B C 1
ATOM 7763 O O . ARG B 1 443 ? -25.438 -28.484 2.639 1 95.56 443 ARG B O 1
ATOM 7770 N N . ALA B 1 444 ? -24.062 -29.438 4.09 1 93.5 444 ALA B N 1
ATOM 7771 C CA . ALA B 1 444 ? -25.156 -29.891 4.953 1 93.5 444 ALA B CA 1
ATOM 7772 C C . ALA B 1 444 ? -25.875 -28.688 5.578 1 93.5 444 ALA B C 1
ATOM 7774 O O . ALA B 1 444 ? -27.109 -28.688 5.676 1 93.5 444 ALA B O 1
ATOM 7775 N N . PHE B 1 445 ? -25.156 -27.781 6.027 1 93.62 445 PHE B N 1
ATOM 7776 C CA . PHE B 1 445 ? -25.703 -26.578 6.641 1 93.62 445 PHE B CA 1
ATOM 7777 C C . PHE B 1 445 ? -26.562 -25.812 5.648 1 93.62 445 PHE B C 1
ATOM 7779 O O . PHE B 1 445 ? -27.656 -25.344 5.996 1 93.62 445 PHE B O 1
ATOM 7786 N N . ALA B 1 446 ? -26.078 -25.672 4.434 1 93.69 446 ALA B N 1
ATOM 7787 C CA . ALA B 1 446 ? -26.812 -24.953 3.4 1 93.69 446 ALA B CA 1
ATOM 7788 C C . ALA B 1 446 ? -28.156 -25.609 3.125 1 93.69 446 ALA B C 1
ATOM 7790 O O . ALA B 1 446 ? -29.141 -24.938 2.787 1 93.69 446 ALA B O 1
ATOM 7791 N N . ALA B 1 447 ? -28.25 -26.859 3.275 1 88.44 447 ALA B N 1
ATOM 7792 C CA . ALA B 1 447 ? -29.484 -27.609 3.023 1 88.44 447 ALA B CA 1
ATOM 7793 C C . ALA B 1 447 ? -30.516 -27.359 4.113 1 88.44 447 ALA B C 1
ATOM 7795 O O . ALA B 1 447 ? -31.703 -27.578 3.908 1 88.44 447 ALA B O 1
ATOM 7796 N N . GLN B 1 448 ? -30.094 -26.797 5.227 1 86.75 448 GLN B N 1
ATOM 7797 C CA . GLN B 1 448 ? -30.984 -26.688 6.379 1 86.75 448 GLN B CA 1
ATOM 7798 C C . GLN B 1 448 ? -31.266 -25.219 6.719 1 86.75 448 GLN B C 1
ATOM 7800 O O . GLN B 1 448 ? -32.375 -24.891 7.156 1 86.75 448 GLN B O 1
ATOM 7805 N N . ALA B 1 449 ? -30.344 -24.422 6.555 1 85.38 449 ALA B N 1
ATOM 7806 C CA . ALA B 1 449 ? -30.422 -23.047 7.055 1 85.38 449 ALA B CA 1
ATOM 7807 C C . ALA B 1 449 ? -31.188 -22.156 6.078 1 85.38 449 ALA B C 1
ATOM 7809 O O . ALA B 1 449 ? -31 -22.266 4.863 1 85.38 449 ALA B O 1
ATOM 7810 N N . PRO B 1 450 ? -31.969 -21.328 6.656 1 85.25 450 PRO B N 1
ATOM 7811 C CA . PRO B 1 450 ? -32.688 -20.391 5.773 1 85.25 450 PRO B CA 1
ATOM 7812 C C . PRO B 1 450 ? -31.781 -19.266 5.273 1 85.25 450 PRO B C 1
ATOM 7814 O O . PRO B 1 450 ? -30.781 -18.922 5.914 1 85.25 450 PRO B O 1
ATOM 7817 N N . GLN B 1 451 ? -32.188 -18.688 4.148 1 86.06 451 GLN B N 1
ATOM 7818 C CA . GLN B 1 451 ? -31.531 -17.484 3.633 1 86.06 451 GLN B CA 1
ATOM 7819 C C . GLN B 1 451 ? -31.953 -16.266 4.434 1 86.06 451 GLN B C 1
ATOM 7821 O O . GLN B 1 451 ? -33.031 -16.219 5.004 1 86.06 451 GLN B O 1
ATOM 7826 N N . PRO B 1 452 ? -31.047 -15.305 4.453 1 84.38 452 PRO B N 1
ATOM 7827 C CA . PRO B 1 452 ? -31.422 -14.094 5.172 1 84.38 452 PRO B CA 1
ATOM 7828 C C . PRO B 1 452 ? -32.531 -13.32 4.477 1 84.38 452 PRO B C 1
ATOM 7830 O O . PRO B 1 452 ? -32.594 -13.273 3.246 1 84.38 452 PRO B O 1
ATOM 7833 N N . GLU B 1 453 ? -33.375 -12.672 5.25 1 77.94 453 GLU B N 1
ATOM 7834 C CA . GLU B 1 453 ? -34.5 -11.898 4.734 1 77.94 453 GLU B CA 1
ATOM 7835 C C . GLU B 1 453 ? -34.094 -10.438 4.516 1 77.94 453 GLU B C 1
ATOM 7837 O O . GLU B 1 453 ? -34.781 -9.711 3.789 1 77.94 453 GLU B O 1
ATOM 7842 N N . LYS B 1 454 ? -33.062 -10.023 5.215 1 79.56 454 LYS B N 1
ATOM 7843 C CA . LYS B 1 454 ? -32.625 -8.641 5.125 1 79.56 454 LYS B CA 1
ATOM 7844 C C . LYS B 1 454 ? -31.141 -8.555 4.766 1 79.56 454 LYS B C 1
ATOM 7846 O O . LYS B 1 454 ? -30.438 -9.57 4.797 1 79.56 454 LYS B O 1
ATOM 7851 N N . TYR B 1 455 ? -30.828 -7.336 4.383 1 84 455 TYR B N 1
ATOM 7852 C CA . TYR B 1 455 ? -29.422 -7.086 4.086 1 84 455 TYR B CA 1
ATOM 7853 C C . TYR B 1 455 ? -28.547 -7.441 5.277 1 84 455 TYR B C 1
ATOM 7855 O O . TYR B 1 455 ? -28.828 -7.039 6.406 1 84 455 TYR B O 1
ATOM 7863 N N . LEU B 1 456 ? -27.562 -8.258 4.977 1 88.75 456 LEU B N 1
ATOM 7864 C CA . LEU B 1 456 ? -26.562 -8.68 5.941 1 88.75 456 LEU B CA 1
ATOM 7865 C C . LEU B 1 456 ? -25.156 -8.484 5.383 1 88.75 456 LEU B C 1
ATOM 7867 O O . LEU B 1 456 ? -24.875 -8.844 4.234 1 88.75 456 LEU B O 1
ATOM 7871 N N . PHE B 1 457 ? -24.375 -7.734 6.191 1 91.75 457 PHE B N 1
ATOM 7872 C CA . PHE B 1 457 ? -22.984 -7.551 5.797 1 91.75 457 PHE B CA 1
ATOM 7873 C C . PHE B 1 457 ? -22.047 -8.227 6.793 1 91.75 457 PHE B C 1
ATOM 7875 O O . PHE B 1 457 ? -22.188 -8.047 8.008 1 91.75 457 PHE B O 1
ATOM 7882 N N . VAL B 1 458 ? -21.125 -9.047 6.273 1 92.06 458 VAL B N 1
ATOM 7883 C CA . VAL B 1 458 ? -20.094 -9.68 7.09 1 92.06 458 VAL B CA 1
ATOM 7884 C C . VAL B 1 458 ? -18.719 -9.188 6.66 1 92.06 458 VAL B C 1
ATOM 7886 O O . VAL B 1 458 ? -18.359 -9.25 5.477 1 92.06 458 VAL B O 1
ATOM 7889 N N . GLU B 1 459 ? -17.984 -8.648 7.594 1 91.5 459 GLU B N 1
ATOM 7890 C CA . GLU B 1 459 ? -16.594 -8.273 7.359 1 91.5 459 GLU B CA 1
ATOM 7891 C C . GLU B 1 459 ? -15.641 -9.336 7.898 1 91.5 459 GLU B C 1
ATOM 7893 O O . GLU B 1 459 ? -15.328 -9.344 9.086 1 91.5 459 GLU B O 1
ATOM 7898 N N . TYR B 1 460 ? -15.078 -10.031 7.031 1 86.31 460 TYR B N 1
ATOM 7899 C CA . TYR B 1 460 ? -14.32 -11.195 7.492 1 86.31 460 TYR B CA 1
ATOM 7900 C C . TYR B 1 460 ? -12.992 -10.766 8.094 1 86.31 460 TYR B C 1
ATOM 7902 O O . TYR B 1 460 ? -12.422 -11.484 8.922 1 86.31 460 TYR B O 1
ATOM 7910 N N . SER B 1 461 ? -12.516 -9.602 7.754 1 80.81 461 SER B N 1
ATOM 7911 C CA . SER B 1 461 ? -11.234 -9.133 8.281 1 80.81 461 SER B CA 1
ATOM 7912 C C . SER B 1 461 ? -11.352 -8.773 9.758 1 80.81 461 SER B C 1
ATOM 7914 O O . SER B 1 461 ? -10.344 -8.617 10.445 1 80.81 461 SER B O 1
ATOM 7916 N N . LYS B 1 462 ? -12.516 -8.648 10.234 1 81.81 462 LYS B N 1
ATOM 7917 C CA . LYS B 1 462 ? -12.719 -8.25 11.625 1 81.81 462 LYS B CA 1
ATOM 7918 C C . LYS B 1 462 ? -12.961 -9.469 12.516 1 81.81 462 LYS B C 1
ATOM 7920 O O . LYS B 1 462 ? -12.969 -9.352 13.742 1 81.81 462 LYS B O 1
ATOM 7925 N N . VAL B 1 463 ? -13.148 -10.555 11.852 1 87.44 463 VAL B N 1
ATOM 7926 C CA . VAL B 1 463 ? -13.258 -11.789 12.625 1 87.44 463 VAL B CA 1
ATOM 7927 C C . VAL B 1 463 ? -11.922 -12.109 13.289 1 87.44 463 VAL B C 1
ATOM 7929 O O . VAL B 1 463 ? -10.883 -12.109 12.625 1 87.44 463 VAL B O 1
ATOM 7932 N N . PRO B 1 464 ? -11.891 -12.375 14.508 1 86.69 464 PRO B N 1
ATOM 7933 C CA . PRO B 1 464 ? -10.648 -12.43 15.281 1 86.69 464 PRO B CA 1
ATOM 7934 C C . PRO B 1 464 ? -9.617 -13.375 14.672 1 86.69 464 PRO B C 1
ATOM 7936 O O . PRO B 1 464 ? -8.453 -13.008 14.516 1 86.69 464 PRO B O 1
ATOM 7939 N N . ILE B 1 465 ? -10.07 -14.562 14.312 1 90.88 465 ILE B N 1
ATOM 7940 C CA . ILE B 1 465 ? -9.109 -15.523 13.773 1 90.88 465 ILE B CA 1
ATOM 7941 C C . ILE B 1 465 ? -8.547 -15.008 12.453 1 90.88 465 ILE B C 1
ATOM 7943 O O . ILE B 1 465 ? -7.344 -15.102 12.195 1 90.88 465 ILE B O 1
ATOM 7947 N N . CYS B 1 466 ? -9.43 -14.453 11.625 1 93 466 CYS B N 1
ATOM 7948 C CA . CYS B 1 466 ? -8.984 -13.914 10.352 1 93 466 CYS B CA 1
ATOM 7949 C C . CYS B 1 466 ? -8.047 -12.727 10.555 1 93 466 CYS B C 1
ATOM 7951 O O . CYS B 1 466 ? -6.992 -12.641 9.922 1 93 466 CYS B O 1
ATOM 7953 N N . ALA B 1 467 ? -8.414 -11.891 11.477 1 89.81 467 ALA B N 1
ATOM 7954 C CA . ALA B 1 467 ? -7.598 -10.719 11.766 1 89.81 467 ALA B CA 1
ATOM 7955 C C . ALA B 1 467 ? -6.211 -11.117 12.258 1 89.81 467 ALA B C 1
ATOM 7957 O O . ALA B 1 467 ? -5.203 -10.57 11.805 1 89.81 467 ALA B O 1
ATOM 7958 N N . GLN B 1 468 ? -6.199 -12.031 13.133 1 91.06 468 GLN B N 1
ATOM 7959 C CA . GLN B 1 468 ? -4.938 -12.484 13.711 1 91.06 468 GLN B CA 1
ATOM 7960 C C . GLN B 1 468 ? -4.059 -13.156 12.656 1 91.06 468 GLN B C 1
ATOM 7962 O O . GLN B 1 468 ? -2.855 -12.891 12.586 1 91.06 468 GLN B O 1
ATOM 7967 N N . LEU B 1 469 ? -4.637 -14.008 11.891 1 95.31 469 LEU B N 1
ATOM 7968 C CA . LEU B 1 469 ? -3.871 -14.742 10.883 1 95.31 469 LEU B CA 1
ATOM 7969 C C . LEU B 1 469 ? -3.352 -13.805 9.805 1 95.31 469 LEU B C 1
ATOM 7971 O O . LEU B 1 469 ? -2.244 -13.992 9.289 1 95.31 469 LEU B O 1
ATOM 7975 N N . HIS B 1 470 ? -4.184 -12.852 9.469 1 93.12 470 HIS B N 1
ATOM 7976 C CA . HIS B 1 470 ? -3.754 -11.875 8.477 1 93.12 470 HIS B CA 1
ATOM 7977 C C . HIS B 1 470 ? -2.535 -11.094 8.969 1 93.12 470 HIS B C 1
ATOM 7979 O O . HIS B 1 470 ? -1.568 -10.922 8.219 1 93.12 470 HIS B O 1
ATOM 7985 N N . LEU B 1 471 ? -2.572 -10.641 10.188 1 87.62 471 LEU B N 1
ATOM 7986 C CA . LEU B 1 471 ? -1.467 -9.891 10.773 1 87.62 471 LEU B CA 1
ATOM 7987 C C . LEU B 1 471 ? -0.224 -10.766 10.898 1 87.62 471 LEU B C 1
ATOM 7989 O O . LEU B 1 471 ? 0.9 -10.273 10.766 1 87.62 471 LEU B O 1
ATOM 7993 N N . ASP B 1 472 ? -0.436 -11.961 11.133 1 92.12 472 ASP B N 1
ATOM 7994 C CA . ASP B 1 472 ? 0.659 -12.906 11.32 1 92.12 472 ASP B CA 1
ATOM 7995 C C . ASP B 1 472 ? 1.498 -13.039 10.055 1 92.12 472 ASP B C 1
ATOM 7997 O O . ASP B 1 472 ? 2.67 -13.414 10.117 1 92.12 472 ASP B O 1
ATOM 8001 N N . LEU B 1 473 ? 0.901 -12.789 8.938 1 93.56 473 LEU B N 1
ATOM 8002 C CA . LEU B 1 473 ? 1.65 -12.828 7.684 1 93.56 473 LEU B CA 1
ATOM 8003 C C . LEU B 1 473 ? 2.787 -11.812 7.695 1 93.56 473 LEU B C 1
ATOM 8005 O O . LEU B 1 473 ? 3.77 -11.969 6.965 1 93.56 473 LEU B O 1
ATOM 8009 N N . LEU B 1 474 ? 2.709 -10.797 8.508 1 88.56 474 LEU B N 1
ATOM 8010 C CA . LEU B 1 474 ? 3.682 -9.711 8.539 1 88.56 474 LEU B CA 1
ATOM 8011 C C . LEU B 1 474 ? 4.727 -9.953 9.625 1 88.56 474 LEU B C 1
ATOM 8013 O O . LEU B 1 474 ? 5.684 -9.188 9.75 1 88.56 474 LEU B O 1
ATOM 8017 N N . THR B 1 475 ? 4.574 -10.938 10.406 1 85.81 475 THR B N 1
ATOM 8018 C CA . THR B 1 475 ? 5.469 -11.195 11.531 1 85.81 475 THR B CA 1
ATOM 8019 C C . THR B 1 475 ? 6.648 -12.055 11.102 1 85.81 475 THR B C 1
ATOM 8021 O O . THR B 1 475 ? 6.465 -13.125 10.508 1 85.81 475 THR B O 1
ATOM 8024 N N . ASP B 1 476 ? 7.781 -11.609 11.375 1 84.69 476 ASP B N 1
ATOM 8025 C CA . ASP B 1 476 ? 8.969 -12.406 11.062 1 84.69 476 ASP B CA 1
ATOM 8026 C C . ASP B 1 476 ? 9.078 -13.609 11.992 1 84.69 476 ASP B C 1
ATOM 8028 O O . ASP B 1 476 ? 8.914 -13.477 13.211 1 84.69 476 ASP B O 1
ATOM 8032 N N . LYS B 1 477 ? 9.312 -14.758 11.43 1 92.88 477 LYS B N 1
ATOM 8033 C CA . LYS B 1 477 ? 9.422 -16.016 12.172 1 92.88 477 LYS B CA 1
ATOM 8034 C C . LYS B 1 477 ? 10.477 -16.922 11.555 1 92.88 477 LYS B C 1
ATOM 8036 O O . LYS B 1 477 ? 10.711 -16.891 10.344 1 92.88 477 LYS B O 1
ATOM 8041 N N . THR B 1 478 ? 11.055 -17.75 12.43 1 95.5 478 THR B N 1
ATOM 8042 C CA . THR B 1 478 ? 11.891 -18.828 11.945 1 95.5 478 THR B CA 1
ATOM 8043 C C . THR B 1 478 ? 11.039 -19.969 11.383 1 95.5 478 THR B C 1
ATOM 8045 O O . THR B 1 478 ? 9.828 -20 11.594 1 95.5 478 THR B O 1
ATOM 8048 N N . ALA B 1 479 ? 11.695 -20.875 10.664 1 97.31 479 ALA B N 1
ATOM 8049 C CA . ALA B 1 479 ? 10.984 -22.047 10.156 1 97.31 479 ALA B CA 1
ATOM 8050 C C . ALA B 1 479 ? 10.359 -22.844 11.289 1 97.31 479 ALA B C 1
ATOM 8052 O O . ALA B 1 479 ? 9.203 -23.266 11.195 1 97.31 479 ALA B O 1
ATOM 8053 N N . THR B 1 480 ? 11.109 -22.938 12.398 1 97.62 480 THR B N 1
ATOM 8054 C CA . THR B 1 480 ? 10.648 -23.703 13.555 1 97.62 480 THR B CA 1
ATOM 8055 C C . THR B 1 480 ? 9.406 -23.062 14.156 1 97.62 480 THR B C 1
ATOM 8057 O O . THR B 1 480 ? 8.422 -23.75 14.445 1 97.62 480 THR B O 1
ATOM 8060 N N . GLN B 1 481 ? 9.445 -21.766 14.289 1 97.75 481 GLN B N 1
ATOM 8061 C CA . GLN B 1 481 ? 8.297 -21.047 14.82 1 97.75 481 GLN B CA 1
ATOM 8062 C C . GLN B 1 481 ? 7.094 -21.156 13.883 1 97.75 481 GLN B C 1
ATOM 8064 O O . GLN B 1 481 ? 5.961 -21.297 14.344 1 97.75 481 GLN B O 1
ATOM 8069 N N . THR B 1 482 ? 7.387 -21.094 12.617 1 98.19 482 THR B N 1
ATOM 8070 C CA . THR B 1 482 ? 6.324 -21.141 11.617 1 98.19 482 THR B CA 1
ATOM 8071 C C . THR B 1 482 ? 5.59 -22.484 11.672 1 98.19 482 THR B C 1
ATOM 8073 O O . THR B 1 482 ? 4.359 -22.516 11.688 1 98.19 482 THR B O 1
ATOM 8076 N N . PHE B 1 483 ? 6.316 -23.578 11.758 1 98.56 483 PHE B N 1
ATOM 8077 C CA . PHE B 1 483 ? 5.695 -24.891 11.773 1 98.56 483 PHE B CA 1
ATOM 8078 C C . PHE B 1 483 ? 4.969 -25.125 13.094 1 98.56 483 PHE B C 1
ATOM 8080 O O . PHE B 1 483 ? 3.936 -25.797 13.125 1 98.56 483 PHE B O 1
ATOM 8087 N N . ALA B 1 484 ? 5.527 -24.609 14.188 1 98.44 484 ALA B N 1
ATOM 8088 C CA . ALA B 1 484 ? 4.816 -24.672 15.453 1 98.44 484 ALA B CA 1
ATOM 8089 C C . ALA B 1 484 ? 3.473 -23.953 15.375 1 98.44 484 ALA B C 1
ATOM 8091 O O . ALA B 1 484 ? 2.453 -24.469 15.836 1 98.44 484 ALA B O 1
ATOM 8092 N N . ASP B 1 485 ? 3.498 -22.812 14.781 1 98.19 485 ASP B N 1
ATOM 8093 C CA . ASP B 1 485 ? 2.271 -22.031 14.602 1 98.19 485 ASP B CA 1
ATOM 8094 C C . ASP B 1 485 ? 1.287 -22.781 13.695 1 98.19 485 ASP B C 1
ATOM 8096 O O . ASP B 1 485 ? 0.08 -22.766 13.945 1 98.19 485 ASP B O 1
ATOM 8100 N N . MET B 1 486 ? 1.822 -23.406 12.609 1 98.5 486 MET B N 1
ATOM 8101 C CA . MET B 1 486 ? 0.952 -24.156 11.711 1 98.5 486 MET B CA 1
ATOM 8102 C C . MET B 1 486 ? 0.223 -25.266 12.469 1 98.5 486 MET B C 1
ATOM 8104 O O . MET B 1 486 ? -0.985 -25.438 12.297 1 98.5 486 MET B O 1
ATOM 8108 N N . ARG B 1 487 ? 0.973 -25.969 13.266 1 98.56 487 ARG B N 1
ATOM 8109 C CA . ARG B 1 487 ? 0.379 -27.062 14.023 1 98.56 487 ARG B CA 1
ATOM 8110 C C . ARG B 1 487 ? -0.667 -26.547 15.008 1 98.56 487 ARG B C 1
ATOM 8112 O O . ARG B 1 487 ? -1.745 -27.125 15.141 1 98.56 487 ARG B O 1
ATOM 8119 N N . ARG B 1 488 ? -0.376 -25.438 15.664 1 98.19 488 ARG B N 1
ATOM 8120 C CA . ARG B 1 488 ? -1.331 -24.812 16.578 1 98.19 488 ARG B CA 1
ATOM 8121 C C . ARG B 1 488 ? -2.582 -24.359 15.836 1 98.19 488 ARG B C 1
ATOM 8123 O O . ARG B 1 488 ? -3.697 -24.516 16.328 1 98.19 488 ARG B O 1
ATOM 8130 N N . ASN B 1 489 ? -2.383 -23.781 14.719 1 98.19 489 ASN B N 1
ATOM 8131 C CA . ASN B 1 489 ? -3.516 -23.297 13.938 1 98.19 489 ASN B CA 1
ATOM 8132 C C . ASN B 1 489 ? -4.367 -24.438 13.406 1 98.19 489 ASN B C 1
ATOM 8134 O O . ASN B 1 489 ? -5.586 -24.312 13.281 1 98.19 489 ASN B O 1
ATOM 8138 N N . VAL B 1 490 ? -3.742 -25.594 13.062 1 98.38 490 VAL B N 1
ATOM 8139 C CA . VAL B 1 490 ? -4.5 -26.766 12.656 1 98.38 490 VAL B CA 1
ATOM 8140 C C . VAL B 1 490 ? -5.371 -27.25 13.82 1 98.38 490 VAL B C 1
ATOM 8142 O O . VAL B 1 490 ? -6.531 -27.625 13.617 1 98.38 490 VAL B O 1
ATOM 8145 N N . ASP B 1 491 ? -4.793 -27.203 15.039 1 98.12 491 ASP B N 1
ATOM 8146 C CA . ASP B 1 491 ? -5.582 -27.531 16.219 1 98.12 491 ASP B CA 1
ATOM 8147 C C . ASP B 1 491 ? -6.789 -26.609 16.359 1 98.12 491 ASP B C 1
ATOM 8149 O O . ASP B 1 491 ? -7.898 -27.062 16.641 1 98.12 491 ASP B O 1
ATOM 8153 N N . ARG B 1 492 ? -6.609 -25.375 16.172 1 97.12 492 ARG B N 1
ATOM 8154 C CA . ARG B 1 492 ? -7.668 -24.375 16.266 1 97.12 492 ARG B CA 1
ATOM 8155 C C . ARG B 1 492 ? -8.742 -24.594 15.211 1 97.12 492 ARG B C 1
ATOM 8157 O O . ARG B 1 492 ? -9.938 -24.516 15.5 1 97.12 492 ARG B O 1
ATOM 8164 N N . LEU B 1 493 ? -8.297 -24.875 14.031 1 97.69 493 LEU B N 1
ATOM 8165 C CA . LEU B 1 493 ? -9.234 -25.094 12.938 1 97.69 493 LEU B CA 1
ATOM 8166 C C . LEU B 1 493 ? -10.016 -26.391 13.133 1 97.69 493 LEU B C 1
ATOM 8168 O O . LEU B 1 493 ? -11.203 -26.453 12.805 1 97.69 493 LEU B O 1
ATOM 8172 N N . GLU B 1 494 ? -9.328 -27.375 13.664 1 97.62 494 GLU B N 1
ATOM 8173 C CA . GLU B 1 494 ? -10.039 -28.609 13.969 1 97.62 494 GLU B CA 1
ATOM 8174 C C . GLU B 1 494 ? -11.109 -28.391 15.031 1 97.62 494 GLU B C 1
ATOM 8176 O O . GLU B 1 494 ? -12.227 -28.906 14.914 1 97.62 494 GLU B O 1
ATOM 8181 N N . ALA B 1 495 ? -10.781 -27.625 16.047 1 96.75 495 ALA B N 1
ATOM 8182 C CA . ALA B 1 495 ? -11.75 -27.297 17.078 1 96.75 495 ALA B CA 1
ATOM 8183 C C . ALA B 1 495 ? -12.945 -26.547 16.5 1 96.75 495 ALA B C 1
ATOM 8185 O O . ALA B 1 495 ? -14.094 -26.781 16.891 1 96.75 495 ALA B O 1
ATOM 8186 N N . TRP B 1 496 ? -12.688 -25.656 15.609 1 95.44 496 TRP B N 1
ATOM 8187 C CA . TRP B 1 496 ? -13.758 -24.922 14.922 1 95.44 496 TRP B CA 1
ATOM 8188 C C . TRP B 1 496 ? -14.648 -25.875 14.133 1 95.44 496 TRP B C 1
ATOM 8190 O O . TRP B 1 496 ? -15.875 -25.781 14.203 1 95.44 496 TRP B O 1
ATOM 8200 N N . ALA B 1 497 ? -14.047 -26.781 13.391 1 96.12 497 ALA B N 1
ATOM 8201 C CA . ALA B 1 497 ? -14.797 -27.766 12.609 1 96.12 497 ALA B CA 1
ATOM 8202 C C . ALA B 1 497 ? -15.68 -28.625 13.508 1 96.12 497 ALA B C 1
ATOM 8204 O O . ALA B 1 497 ? -16.844 -28.875 13.195 1 96.12 497 ALA B O 1
ATOM 8205 N N . ASP B 1 498 ? -15.141 -29.031 14.648 1 95.06 498 ASP B N 1
ATOM 8206 C CA . ASP B 1 498 ? -15.883 -29.859 15.602 1 95.06 498 ASP B CA 1
ATOM 8207 C C . ASP B 1 498 ? -17.094 -29.094 16.156 1 95.06 498 ASP B C 1
ATOM 8209 O O . ASP B 1 498 ? -18.188 -29.641 16.234 1 95.06 498 ASP B O 1
ATOM 8213 N N . SER B 1 499 ? -16.844 -27.922 16.516 1 93.12 499 SER B N 1
ATOM 8214 C CA . SER B 1 499 ? -17.906 -27.094 17.062 1 93.12 499 SER B CA 1
ATOM 8215 C C . SER B 1 499 ? -19.016 -26.859 16.031 1 93.12 499 SER B C 1
ATOM 8217 O O . SER B 1 499 ? -20.203 -26.938 16.344 1 93.12 499 SER B O 1
ATOM 8219 N N . PHE B 1 500 ? -18.609 -26.578 14.844 1 93 500 PHE B N 1
ATOM 8220 C CA . PHE B 1 500 ? -19.578 -26.344 13.773 1 93 500 PHE B CA 1
ATOM 8221 C C . PHE B 1 500 ? -20.375 -27.609 13.484 1 93 500 PHE B C 1
ATOM 8223 O O . PHE B 1 500 ? -21.594 -27.531 13.273 1 93 500 PHE B O 1
ATOM 8230 N N . GLU B 1 501 ? -19.766 -28.703 13.438 1 91.81 501 GLU B N 1
ATOM 8231 C CA . GLU B 1 501 ? -20.422 -29.984 13.211 1 91.81 501 GLU B CA 1
ATOM 8232 C C . GLU B 1 501 ? -21.484 -30.266 14.273 1 91.81 501 GLU B C 1
ATOM 8234 O O . GLU B 1 501 ? -22.578 -30.75 13.969 1 91.81 501 GLU B O 1
ATOM 8239 N N . GLN B 1 502 ? -21.141 -29.938 15.477 1 90.56 502 GLN B N 1
ATOM 8240 C CA . GLN B 1 502 ? -22.078 -30.125 16.578 1 90.56 502 GLN B CA 1
ATOM 8241 C C . GLN B 1 502 ? -23.281 -29.203 16.438 1 90.56 502 GLN B C 1
ATOM 8243 O O . GLN B 1 502 ? -24.422 -29.609 16.719 1 90.56 502 GLN B O 1
ATOM 8248 N N . GLU B 1 503 ? -23.031 -28.031 16.047 1 86 503 GLU B N 1
ATOM 8249 C CA . GLU B 1 503 ? -24.109 -27.062 15.852 1 86 503 GLU B CA 1
ATOM 8250 C C . GLU B 1 503 ? -25.078 -27.531 14.773 1 86 503 GLU B C 1
ATOM 8252 O O . GLU B 1 503 ? -26.297 -27.391 14.922 1 86 503 GLU B O 1
ATOM 8257 N N . ILE B 1 504 ? -24.594 -28.016 13.703 1 86 504 ILE B N 1
ATOM 8258 C CA . ILE B 1 504 ? -25.422 -28.5 12.602 1 86 504 ILE B CA 1
ATOM 8259 C C . ILE B 1 504 ? -26.234 -29.703 13.062 1 86 504 ILE B C 1
ATOM 8261 O O . ILE B 1 504 ? -27.406 -29.828 12.719 1 86 504 ILE B O 1
ATOM 8265 N N . ALA B 1 505 ? -25.625 -30.594 13.797 1 84.06 505 ALA B N 1
ATOM 8266 C CA . ALA B 1 505 ? -26.281 -31.812 14.266 1 84.06 505 ALA B CA 1
ATOM 8267 C C . ALA B 1 505 ? -27.453 -31.484 15.195 1 84.06 505 ALA B C 1
ATOM 8269 O O . ALA B 1 505 ? -28.469 -32.188 15.188 1 84.06 505 ALA B O 1
ATOM 8270 N N . THR B 1 506 ? -27.328 -30.562 16.016 1 74.94 506 THR B N 1
ATOM 8271 C CA . THR B 1 506 ? -28.359 -30.25 17 1 74.94 506 THR B CA 1
ATOM 8272 C C . THR B 1 506 ? -29.391 -29.297 16.406 1 74.94 506 THR B C 1
ATOM 8274 O O . THR B 1 506 ? -30.422 -29.016 17.016 1 74.94 506 THR B O 1
ATOM 8277 N N . ARG B 1 507 ? -29.312 -29.031 15.109 1 63.72 507 ARG B N 1
ATOM 8278 C CA . ARG B 1 507 ? -30.219 -28.125 14.398 1 63.72 507 ARG B CA 1
ATOM 8279 C C . ARG B 1 507 ? -30.422 -26.828 15.18 1 63.72 507 ARG B C 1
ATOM 8281 O O . ARG B 1 507 ? -31.469 -26.188 15.062 1 63.72 507 ARG B O 1
ATOM 8288 N N . ILE B 1 508 ? -29.766 -26.578 16.172 1 47.34 508 ILE B N 1
ATOM 8289 C CA . ILE B 1 508 ? -29.906 -25.484 17.125 1 47.34 508 ILE B CA 1
ATOM 8290 C C . ILE B 1 508 ? -29.422 -24.188 16.484 1 47.34 508 ILE B C 1
ATOM 8292 O O . ILE B 1 508 ? -28.297 -24.109 15.984 1 47.34 508 ILE B O 1
ATOM 8296 N N . ASP B 1 509 ? -30.328 -23.016 16.672 1 50.53 509 ASP B N 1
ATOM 8297 C CA . ASP B 1 509 ? -30.359 -21.578 16.469 1 50.53 509 ASP B CA 1
ATOM 8298 C C . ASP B 1 509 ? -29.578 -21.172 15.219 1 50.53 509 ASP B C 1
ATOM 8300 O O . ASP B 1 509 ? -28.922 -20.125 15.211 1 50.53 509 ASP B O 1
ATOM 8304 N N . LEU B 1 510 ? -29.531 -21.938 14.359 1 47.97 510 LEU B N 1
ATOM 8305 C CA . LEU B 1 510 ? -28.797 -21.766 13.109 1 47.97 510 LEU B CA 1
ATOM 8306 C C . LEU B 1 510 ? -29.188 -20.469 12.422 1 47.97 510 LEU B C 1
ATOM 8308 O O . LEU B 1 510 ? -28.359 -19.828 11.781 1 47.97 510 LEU B O 1
ATOM 8312 N N . PRO B 1 511 ? -30.516 -20.172 12.367 1 45.56 511 PRO B N 1
ATOM 8313 C CA . PRO B 1 511 ? -30.938 -18.969 11.633 1 45.56 511 PRO B CA 1
ATOM 8314 C C . PRO B 1 511 ? -30.297 -17.703 12.172 1 45.56 511 PRO B C 1
ATOM 8316 O O . PRO B 1 511 ? -30.188 -16.703 11.445 1 45.56 511 PRO B O 1
ATOM 8319 N N . GLN B 1 512 ? -30.203 -17.531 13.562 1 46.94 512 GLN B N 1
ATOM 8320 C CA . GLN B 1 512 ? -29.953 -16.203 14.125 1 46.94 512 GLN B CA 1
ATOM 8321 C C . GLN B 1 512 ? -28.484 -16.016 14.461 1 46.94 512 GLN B C 1
ATOM 8323 O O . GLN B 1 512 ? -28.109 -15.039 15.109 1 46.94 512 GLN B O 1
ATOM 8328 N N . ARG B 1 513 ? -27.734 -16.875 13.992 1 49.62 513 ARG B N 1
ATOM 8329 C CA . ARG B 1 513 ? -26.359 -16.734 14.469 1 49.62 513 ARG B CA 1
ATOM 8330 C C . ARG B 1 513 ? -25.594 -15.727 13.617 1 49.62 513 ARG B C 1
ATOM 8332 O O . ARG B 1 513 ? -25.656 -15.773 12.391 1 49.62 513 ARG B O 1
ATOM 8339 N N . ASP B 1 514 ? -25.047 -14.836 14.273 1 53.81 514 ASP B N 1
ATOM 8340 C CA . ASP B 1 514 ? -24.094 -13.93 13.648 1 53.81 514 ASP B CA 1
ATOM 8341 C C . ASP B 1 514 ? -22.844 -14.688 13.195 1 53.81 514 ASP B C 1
ATOM 8343 O O . ASP B 1 514 ? -22.125 -15.25 14.023 1 53.81 514 ASP B O 1
ATOM 8347 N N . PRO B 1 515 ? -22.797 -15.086 11.984 1 48.22 515 PRO B N 1
ATOM 8348 C CA . PRO B 1 515 ? -21.656 -15.836 11.469 1 48.22 515 PRO B CA 1
ATOM 8349 C C . PRO B 1 515 ? -20.344 -15.422 12.125 1 48.22 515 PRO B C 1
ATOM 8351 O O . PRO B 1 515 ? -19.453 -16.266 12.289 1 48.22 515 PRO B O 1
ATOM 8354 N N . ALA B 1 516 ? -20.141 -14.352 12.344 1 53.09 516 ALA B N 1
ATOM 8355 C CA . ALA B 1 516 ? -18.953 -13.844 13.039 1 53.09 516 ALA B CA 1
ATOM 8356 C C . ALA B 1 516 ? -18.859 -14.414 14.445 1 53.09 516 ALA B C 1
ATOM 8358 O O . ALA B 1 516 ? -17.75 -14.695 14.938 1 53.09 516 ALA B O 1
ATOM 8359 N N . GLU B 1 517 ? -20 -14.477 15.164 1 50.16 517 GLU B N 1
ATOM 8360 C CA . GLU B 1 517 ? -20.031 -14.961 16.531 1 50.16 517 GLU B CA 1
ATOM 8361 C C . GLU B 1 517 ? -19.609 -16.422 16.609 1 50.16 517 GLU B C 1
ATOM 8363 O O . GLU B 1 517 ? -18.891 -16.828 17.531 1 50.16 517 GLU B O 1
ATOM 8368 N N . ALA B 1 518 ? -19.969 -17.172 15.664 1 47.41 518 ALA B N 1
ATOM 8369 C CA . ALA B 1 518 ? -19.625 -18.594 15.656 1 47.41 518 ALA B CA 1
ATOM 8370 C C . ALA B 1 518 ? -18.125 -18.797 15.438 1 47.41 518 ALA B C 1
ATOM 8372 O O . ALA B 1 518 ? -17.516 -19.656 16.062 1 47.41 518 ALA B O 1
ATOM 8373 N N . ALA B 1 519 ? -17.594 -18.016 14.57 1 49.69 519 ALA B N 1
ATOM 8374 C CA . ALA B 1 519 ? -16.141 -18.031 14.352 1 49.69 519 ALA B CA 1
ATOM 8375 C C . ALA B 1 519 ? -15.398 -17.609 15.609 1 49.69 519 ALA B C 1
ATOM 8377 O O . ALA B 1 519 ? -14.328 -18.156 15.914 1 49.69 519 ALA B O 1
ATOM 8378 N N . LEU B 1 520 ? -15.977 -16.625 16.391 1 49.94 520 LEU B N 1
ATOM 8379 C CA . LEU B 1 520 ? -15.398 -16.109 17.625 1 49.94 520 LEU B CA 1
ATOM 8380 C C . LEU B 1 520 ? -15.336 -17.203 18.688 1 49.94 520 LEU B C 1
ATOM 8382 O O . LEU B 1 520 ? -14.344 -17.328 19.406 1 49.94 520 LEU B O 1
ATOM 8386 N N . GLN B 1 521 ? -16.453 -17.891 18.875 1 47.34 521 GLN B N 1
ATOM 8387 C CA . GLN B 1 521 ? -16.531 -18.875 19.953 1 47.34 521 GLN B CA 1
ATOM 8388 C C . GLN B 1 521 ? -15.547 -20.016 19.734 1 47.34 521 GLN B C 1
ATOM 8390 O O . GLN B 1 521 ? -15.023 -20.578 20.688 1 47.34 521 GLN B O 1
ATOM 8395 N N . ALA B 1 522 ? -15.305 -20.234 18.516 1 42.44 522 ALA B N 1
ATOM 8396 C CA . ALA B 1 522 ? -14.438 -21.359 18.188 1 42.44 522 ALA B CA 1
ATOM 8397 C C . ALA B 1 522 ? -12.969 -21 18.406 1 42.44 522 ALA B C 1
ATOM 8399 O O . ALA B 1 522 ? -12.117 -21.891 18.547 1 42.44 522 ALA B O 1
ATOM 8400 N N . THR B 1 523 ? -12.57 -19.812 18.25 1 42.59 523 THR B N 1
ATOM 8401 C CA . THR B 1 523 ? -11.164 -19.438 18.281 1 42.59 523 THR B CA 1
ATOM 8402 C C . THR B 1 523 ? -10.781 -18.859 19.641 1 42.59 523 THR B C 1
ATOM 8404 O O . THR B 1 523 ? -9.609 -18.562 19.891 1 42.59 523 THR B O 1
ATOM 8407 N N . ALA B 1 524 ? -11.688 -18.516 20.484 1 44.81 524 ALA B N 1
ATOM 8408 C CA . ALA B 1 524 ? -11.438 -18.062 21.859 1 44.81 524 ALA B CA 1
ATOM 8409 C C . ALA B 1 524 ? -10.953 -19.219 22.734 1 44.81 524 ALA B C 1
ATOM 8411 O O . ALA B 1 524 ? -10.508 -19 23.859 1 44.81 524 ALA B O 1
ATOM 8412 N N . GLN B 1 525 ? -11.094 -20.453 22.344 1 35.38 525 GLN B N 1
ATOM 8413 C CA . GLN B 1 525 ? -10.562 -21.516 23.188 1 35.38 525 GLN B CA 1
ATOM 8414 C C . GLN B 1 525 ? -9.102 -21.812 22.844 1 35.38 525 GLN B C 1
ATOM 8416 O O . GLN B 1 525 ? -8.727 -21.828 21.672 1 35.38 525 GLN B O 1
#

pLDDT: mean 93.23, std 10.39, range [34.66, 98.94]

Nearest PDB structures (foldseek):
  8gu0-assembly1_B  TM=8.005E-01  e=1.223E-21  Floropilus chiversii
  5dbj-assembly3_D  TM=7.217E-01  e=1.839E-23  Pseudomonas protegens Pf-5
  5bva-assembly1_A  TM=8.347E-01  e=6.360E-21  Streptomyces
  3i3l-assembly1_A  TM=6.999E-01  e=3.349E-23  Streptomyces venezuelae
  7v0b-assembly2_D  TM=6.656E-01  e=4.995E-23  Kitasatospora aureofaciens

Solvent-accessible surface area (backbone atoms only — not comparable to full-atom values): 53870 Å² total; per-residue (Å²): 132,85,80,66,66,63,30,53,30,34,29,42,18,59,44,68,47,24,48,52,36,54,51,42,41,35,67,75,41,67,83,57,44,40,37,33,32,12,54,56,70,76,86,51,50,73,62,36,98,56,88,74,31,50,42,34,52,52,21,31,41,37,56,15,69,71,58,56,30,50,70,57,44,42,68,64,26,32,63,28,32,46,61,28,42,35,23,59,60,49,85,50,62,62,74,48,28,30,32,41,31,52,45,58,71,57,82,69,56,23,31,20,42,28,55,13,51,52,49,35,51,50,59,70,46,29,59,82,64,58,35,46,71,43,58,28,19,37,76,77,46,72,49,81,36,61,82,90,48,55,23,40,40,32,29,35,36,75,97,56,65,77,44,70,34,32,17,57,27,41,36,31,19,43,27,86,65,19,60,58,34,61,73,70,67,26,69,31,86,44,93,43,57,29,30,37,31,37,33,35,31,66,42,81,79,41,63,71,72,65,28,64,92,76,50,64,83,78,56,40,82,69,48,49,72,69,50,42,13,48,34,30,48,32,29,66,18,31,38,31,41,44,34,55,30,57,81,40,28,22,40,37,33,42,38,25,29,48,91,69,43,50,59,83,56,34,71,42,72,70,35,32,52,51,43,34,42,70,65,32,35,62,60,34,63,70,47,65,84,54,49,73,74,51,79,49,71,40,73,59,61,23,33,35,42,77,59,37,50,41,52,55,37,36,31,30,24,23,52,20,29,40,40,74,62,70,87,78,25,47,60,47,34,44,20,41,52,32,36,47,38,48,49,41,49,52,55,28,45,75,68,73,62,49,35,62,67,56,23,49,44,52,34,41,38,51,59,62,32,48,45,54,52,55,44,52,74,51,50,84,41,40,70,41,45,31,34,50,67,37,42,57,48,44,53,50,50,55,50,42,50,43,46,49,43,66,37,44,35,61,75,65,57,36,65,67,32,69,66,48,39,59,60,44,43,64,56,37,55,56,45,37,59,51,51,51,51,41,49,53,47,39,56,54,42,44,76,67,49,69,72,78,91,56,66,43,80,44,51,53,65,70,30,62,65,40,36,51,37,56,55,50,70,73,53,88,66,53,72,69,56,47,52,52,47,34,53,52,49,50,52,41,51,45,49,32,42,52,52,50,50,50,40,57,72,64,67,52,71,62,76,77,55,52,63,59,55,58,57,44,65,32,59,74,107,131,86,80,66,67,64,28,53,30,35,29,41,18,59,45,69,48,24,48,52,35,53,52,42,41,36,67,75,41,67,84,55,42,40,36,32,34,13,55,56,68,76,86,50,49,74,63,37,95,58,88,75,32,50,43,33,53,51,21,30,42,38,56,15,69,72,58,54,29,49,71,56,43,43,67,65,26,32,61,27,31,46,61,29,43,36,22,59,61,50,86,51,60,64,74,48,28,30,31,40,32,53,45,57,70,56,82,70,56,24,30,20,40,29,55,13,50,51,49,34,51,50,58,70,47,28,58,82,64,58,35,46,71,43,58,27,20,37,76,78,45,71,48,81,39,61,83,89,47,55,23,40,40,31,30,36,36,74,99,55,63,78,44,71,34,33,17,58,27,40,35,30,20,43,26,86,64,19,60,58,34,62,75,69,65,25,70,32,88,45,92,42,56,29,28,37,30,38,33,34,32,65,41,80,80,41,63,72,74,65,28,66,92,76,51,64,84,77,55,41,82,70,48,47,73,69,48,41,12,47,34,31,47,33,29,67,17,31,39,30,41,44,34,53,30,58,81,39,29,23,41,36,35,43,38,24,30,47,93,68,43,50,58,82,55,34,70,43,72,70,36,31,52,51,42,35,42,71,65,34,34,62,58,32,63,69,47,64,83,54,49,72,74,52,79,50,69,40,74,60,61,22,33,36,42,76,59,37,51,40,53,57,38,36,33,30,24,22,51,19,28,40,40,74,62,70,87,78,26,48,60,47,35,44,22,41,52,32,36,46,39,47,49,40,49,54,56,28,44,76,68,73,62,49,36,62,67,55,24,49,44,53,33,41,39,51,59,62,32,47,44,53,51,56,45,54,74,51,51,84,42,41,70,41,46,31,33,51,68,37,41,57,47,44,54,49,49,54,50,42,51,42,45,50,44,66,36,44,36,62,75,64,57,36,65,67,31,69,66,47,40,58,61,44,43,64,56,37,54,56,43,38,58,50,50,53,51,41,50,52,48,39,56,54,42,45,75,68,49,69,72,78,91,57,65,42,80,43,49,52,64,73,31,60,66,41,35,50,38,56,56,50,70,74,53,89,65,53,72,69,55,47,53,52,48,33,54,52,48,50,52,42,49,46,49,32,43,53,53,51,50,51,39,58,72,64,67,53,70,63,77,76,54,54,60,59,56,58,55,45,65,34,60,74,107

Secondary structure (DSSP, 8-state):
----SEEEEEEE--SHHHHHHHHHHHHH-TT--EEEE-SS-S-PPTT-S-S--B--HHHHHIIIIITT-HHHHHHHSEEP--EEEE-S-TTS-GGGS-EEE-SS--SS--EE--HHHHHHHHHHHHGGGTEEEE-SEEEEEEE---TTSPEEEEEEETTS-EEEEEEEEEEE--GGG-HHHHHHT-EEE-S--EEEEEEEESS---HHHHS-S--TTTS-TTPPPGGGSEEEEEETTEEEEEEE-TTS-EEEEEEEETTTS-GGGTSSHHHHHHHHHHH-HHHHHHTTTPPB---EEESS--EEES-SEETTTEEE-GGGT-B--STT--HHHHHHHHHHHHHHHHHHHHTT---HHHHHHHHHIIIIIIHHHHHHTTTTGGGGTT-HHHHHHHHHHHHHHHHHTHHHHHHTTGGG-HHHHHHHHHHHHHHHHHHHHHHHHHHHHHHHSPPPSS--EEEGGGSHHHHHHHHHTTS---HHHHHHHHHHHHHHHHHHHHHHHHHHHTT-SGGG--HHHHHHHHH--/----SEEEEEEE--SHHHHHHHHHHHHH-TT--EEEE-SS-S-PPTT-S-S--B--HHHHHIIIIITT-HHHHHHHSEEP--EEEE-S-TTS-GGGS-EEE-SS--SS--EE--HHHHHHHHHHHHGGGTEEEE-SEEEEEEE---TTSPEEEEEEETTS-EEEEEEEEEEE--GGG-HHHHHHT-EEE-S--EEEEEEEESS---HHHHS-S--TTTS-TTPPPGGGSEEEEEETTEEEEEEE-TTS-EEEEEEEETTTS-GGGTSSHHHHHHHHHHH-HHHHHHTTTPPB---EEESS--EEES-SEETTTEEE-GGGT-B--STT--HHHHHHHHHHHHHHHHHHHHTT---HHHHHHHHHIIIIIIHHHHHHTTTTGGGGTT-HHHHHHHHHHHHHHHHHTHHHHHHTTGGG-HHHHHHHHHHHHHHHHHHHHHHHHHHHHHHHSPPPSS--EEEGGGSHHHHHHHHHTTS---HHHHHHHHHHHHHHHHHHHHHHHHHHHTT-SGGG--HHHHHHHHH--